Protein AF-A0AAV1I000-F1 (afdb_monomer)

Organism: NCBI:txid1274662

InterPro domains:
  IPR003439 ABC transporter-like, ATP-binding domain [PF00005] (468-615)
  IPR003439 ABC transporter-like, ATP-binding domain [PS50893] (450-686)
  IPR003593 AAA+ ATPase domain [SM00382] (477-663)
  IPR011527 ABC transporter type 1, transmembrane domain [PF00664] (135-403)
  IPR011527 ABC transporter type 1, transmembrane domain [PS50929] (136-417)
  IPR017871 ABC transporter-like, conserved site [PS00211] (587-601)
  IPR027417 P-loop containing nucleoside triphosphate hydrolase [G3DSA:3.40.50.300] (448-700)
  IPR027417 P-loop containing nucleoside triphosphate hydrolase [SSF52540] (442-687)
  IPR036640 ABC transporter type 1, transmembrane domain superfamily [G3DSA:1.20.1560.10] (101-224)
  IPR036640 ABC transporter type 1, transmembrane domain superfamily [G3DSA:1.20.1560.10] (259-723)
  IPR036640 ABC transporter type 1, transmembrane domain superfamily [SSF90123] (122-432)
  IPR039421 Type 1 protein exporter [PTHR43394] (98-690)

Mean predicted aligned error: 17.17 Å

Radius of gyration: 42.32 Å; Cα contacts (8 Å, |Δi|>4): 783; chains: 1; bounding box: 104×104×115 Å

Nearest PDB structures (foldseek):
  7v5c-assembly1_B  TM=8.359E-01  e=2.531E-38  Mus musculus
  4q4j-assembly1_A  TM=8.954E-01  e=1.500E-36  Thermotoga maritima MSB8
  4q4a-assembly1_A  TM=8.999E-01  e=3.392E-35  Thermotoga maritima MSB8
  4a82-assembly1_A  TM=8.184E-01  e=4.942E-36  Homo sapiens
  6qv0-assembly1_A  TM=8.381E-01  e=8.409E-34  Thermotoga maritima MSB8

Foldseek 3Di:
DDDDDDDDDDDDDYDDYDDDDDDDDDDDDDPPPPPVPPPPPPPPPDPDDDDDDDDDDDDYDDDDDDDDDDDDDDDDDDDDDDPPDPPPPVVVVVVVVLLDDDDPPPPDDPDPQDDPVVLVVVLCVQLVQPVVLVVLLVVLLVLLLVLVLCQLLLVLQLVVLVVDPPRVVVNVVSVVSNVVSVVSNVVSVVSSLVSLVVRLVSSLVSLLVLLVVLVVQAFVLCVVPDDPVVSVCLSPVLSNLLSCCVSPLVSLLVSLVCNLVVLLVVLCVLDVVLSVLLVVLVVVLVVLLVVLVVSLVVLVVSLVSLVVVLVVLVVVCVVCVVVCVVVVPVVVSVVVNVVSVVSNVSSVVSNVVSVVVSCVVNVVSLVVSLVVLCVVVVVCVVVVNHPPSSSSSSSVSSVSSVVSVVSSSVSVVSNVSSSVSSVVSVVSSPDDGDLLQDAADDDPDFQFKKWWAQFWADRPVCPPAILAGGATDIQDFLFEEEEEEDPSLNVVVVVCVQLVSDPTPDTFMDGVRHGPSRHRNLNSNLQEQEQAQQAFADQFFLLCLLCPPPPPDDPVLLCVLLVLLVLQVVLCVDPVRRRDGDGSPPDDLLNRRSSSSSSRPSSLHQEYEAENSAPRDDPVSRVSRVSSVVSVSPVHSHRYYYHDPDPVSLQPGPKYFYGGSNYTDDIDHPVVVCVVVDPSVVSVVVVVVVVVVVPPDPPVVVVVVVVVVVVVVVVVVVVVVVVVVVVVVPPDDDDDDDDDDDDDDDDDDDDDDDDDDDDDDDDDDDDDDDDDDDDDDDDDDDDDDDDDD

pLDDT: mean 73.74, std 24.29, range [22.8, 97.56]

Sequence (789 aa):
MSGRLGPRSHATACPVLAQARPAAFLQTTSPAQLLLRRRLTVAHGLHTLRRRGRTGCLSGLRASSGAAAASIASQHPQTPAEHSGGPLKAPLQAWHQYWSLGRPQKQEQDKKPRKLSKIVSKLWKIMNVNGYLLGAALFCMAVAALTELAIPHFTTRTIFSVANLGSEAKFYANVKILAVLSVSYGLFAGLRGFLISLLNTQLIQNLRSELFRTLIRQPVEFFDTAEVGVLTSRIGADCQAVVRCMSTNLNVALRNGMQCIGGAIYLYILSRELALTCFSVTVLLWAVALRYGAFTRKAQRAYQDGLAETNEVAQESLRLSKVVRAFGTEEKESSRYVKRLGMLRRISVRQATAYLLYLVTNASLFNLTKVLSLLVGGGMALRGAITPEQLTTFVLYVEFVTAASLSVCDQWGGIMESIGASERVMEYLDREYAPQLCSGRILQNFQGKMEVKDVFYAYATRKGTPALRGVSLIMEPGKLLALVGLSGSGKSTLVALLERLYDPDEGQVLADGVDVRELDAQWFRSQLGVVSQEPALFSDSVAANICYGLPGTTREDVVEAAKLSNAHGFIMALPQGYDTRVTDKLLSGGQRQRIALARALIRKPKVLILDEATSALDAESEAAVQEALDRAMRNSGRSVLVIAHRLSTVRTADSIIVMEQGRVVEEGTHEDLVMEGGIYASLVARQTSTESKAQRDPRIVSKGADSVAEARRALEKQAREEQEAAKECGQHNSQPGAIPVGEEASNAVPMSKRSLDASSDSVDDSQLLEEYCPDTPEPARGKNKHSQS

Secondary structure (DSSP, 8-state):
------------------------------S-SSSSSSSSSSSSS------------------------------PPPP-------TTHHHHHHHHHHH-PPPPP-----PPPPPHHHHHHHHHHHHT--HHHHHHHHHHHHHHHHHHHHHHHHHHHHHHHHHSTT-HHHHHHHHHHHHHHHHHHHHHHHHHHHHHHHHHHHHHHHHHHHHHHHHTTS-HHHHHHS-HHHHHHIIIIIHHHHHHIIIIIHHHHHHHHHHHHHHHHHHHHH-HHHHHHHHHHHHHHHHHHHHHHHHHHHHHHHHHHHHHHHHHHHHHHHHTHHHHHHTT-HHHHHHHHHHHHHHHHHHHHHHHHHHHHHHHHHHHHHHHHHHHHHHHHHHHHHTTSS-HHHHHHHHHHHHHHHHHHHHHHHHHHHHHHHHHHHHHHHHHHTSPPPGGG---B--SS----EEEEEEEE--GGGTTS-SEEEEEEEE-TT-EEEEE--TTSSHHHHHHHHTTSS--SEEEEEETTEEGGGB-HHHHHHHEEEE-SS----SEEHHHHHSTT-TT--HHHHHHHHHHTT-HHHHHTSTTGGG-EE-TTTS-HHHHHHHHHHHHHTT--SEEEEE-TTTT--HHHHHHHHHHHHHHHHTS--EEEEE--SHHHHHT-SEEEEEETTEEEEEE-HHHHHHTTSHHHHHHHHHHHHHHHHTS-HHHHHHHHHHHHHHHHHHHHHHHHHHHHHHHTTS---------------------------------------------PPPP---------

Structure (mmCIF, N/CA/C/O backbone):
data_AF-A0AAV1I000-F1
#
_entry.id   AF-A0AAV1I000-F1
#
loop_
_atom_site.group_PDB
_atom_site.id
_atom_site.type_symbol
_atom_site.label_atom_id
_atom_site.label_alt_id
_atom_site.label_comp_id
_atom_site.label_asym_id
_atom_site.label_entity_id
_atom_site.label_seq_id
_atom_site.pdbx_PDB_ins_code
_atom_site.Cartn_x
_atom_site.Cartn_y
_atom_site.Cartn_z
_atom_site.occupancy
_atom_site.B_iso_or_equiv
_atom_site.auth_seq_id
_atom_site.auth_comp_id
_atom_site.auth_asym_id
_atom_site.auth_atom_id
_atom_site.pdbx_PDB_model_num
ATOM 1 N N . MET A 1 1 ? -13.962 56.620 -52.629 1.00 32.00 1 MET A N 1
ATOM 2 C CA . MET A 1 1 ? -13.156 57.834 -52.873 1.00 32.00 1 MET A CA 1
ATOM 3 C C . MET A 1 1 ? -11.930 57.778 -51.977 1.00 32.00 1 MET A C 1
ATOM 5 O O . MET A 1 1 ? -12.117 57.564 -50.792 1.00 32.00 1 MET A O 1
ATOM 9 N N . SER A 1 2 ? -10.741 57.888 -52.593 1.00 28.36 2 SER A N 1
ATOM 10 C CA . SER A 1 2 ? -9.419 58.282 -52.039 1.00 28.36 2 SER A CA 1
ATOM 11 C C . SER A 1 2 ? -8.970 57.694 -50.684 1.00 28.36 2 SER A C 1
ATOM 13 O O . SER A 1 2 ? -9.587 57.971 -49.672 1.00 28.36 2 SER A O 1
ATOM 15 N N . GLY A 1 3 ? -7.860 56.971 -50.522 1.00 27.31 3 GLY A N 1
ATOM 16 C CA . GLY A 1 3 ? -6.698 56.731 -51.377 1.00 27.31 3 GLY A CA 1
ATOM 17 C C . GLY A 1 3 ? -5.395 56.929 -50.584 1.00 27.31 3 GLY A C 1
ATOM 18 O O . GLY A 1 3 ? -5.293 57.935 -49.901 1.00 27.31 3 GLY A O 1
ATOM 19 N N . ARG A 1 4 ? -4.410 56.029 -50.808 1.00 30.45 4 ARG A N 1
ATOM 20 C CA . ARG A 1 4 ? -2.932 56.246 -50.771 1.00 30.45 4 ARG A CA 1
ATOM 21 C C . ARG A 1 4 ? -2.300 56.627 -49.406 1.00 30.45 4 ARG A C 1
ATOM 23 O O . ARG A 1 4 ? -2.922 57.307 -48.621 1.00 30.45 4 ARG A O 1
ATOM 30 N N . LEU A 1 5 ? -1.061 56.307 -49.012 1.00 27.83 5 LEU A N 1
ATOM 31 C CA . LEU A 1 5 ? 0.161 55.649 -49.522 1.00 27.83 5 LEU A CA 1
ATOM 32 C C . LEU A 1 5 ? 1.092 55.463 -48.277 1.00 27.83 5 LEU A C 1
ATOM 34 O O . LEU A 1 5 ? 0.992 56.251 -47.342 1.00 27.83 5 LEU A O 1
ATOM 38 N N . GLY A 1 6 ? 1.995 54.464 -48.253 1.00 26.00 6 GLY A N 1
ATOM 39 C CA . GLY A 1 6 ? 3.102 54.337 -47.255 1.00 26.00 6 GLY A CA 1
ATOM 40 C C . GLY A 1 6 ? 4.221 55.395 -47.444 1.00 26.00 6 GLY A C 1
ATOM 41 O O . GLY A 1 6 ? 4.018 56.240 -48.317 1.00 26.00 6 GLY A O 1
ATOM 42 N N . PRO A 1 7 ? 5.412 55.375 -46.763 1.00 42.38 7 PRO A N 1
ATOM 43 C CA . PRO A 1 7 ? 6.242 54.195 -46.429 1.00 42.38 7 PRO A CA 1
ATOM 44 C C . PRO A 1 7 ? 7.167 54.276 -45.150 1.00 42.38 7 PRO A C 1
ATOM 46 O O . PRO A 1 7 ? 7.054 55.152 -44.305 1.00 42.38 7 PRO A O 1
ATOM 49 N N . ARG A 1 8 ? 8.075 53.283 -45.065 1.00 26.72 8 ARG A N 1
ATOM 50 C CA . ARG A 1 8 ? 9.182 52.860 -44.152 1.00 26.72 8 ARG A CA 1
ATOM 51 C C . ARG A 1 8 ? 10.085 53.845 -43.343 1.00 26.72 8 ARG A C 1
ATOM 53 O O . ARG A 1 8 ? 10.568 54.834 -43.877 1.00 26.72 8 ARG A O 1
ATOM 60 N N . SER A 1 9 ? 10.584 53.276 -42.216 1.00 25.66 9 SER A N 1
ATOM 61 C CA . SER A 1 9 ? 11.927 53.379 -41.545 1.00 25.66 9 SER A CA 1
ATOM 62 C C . SER A 1 9 ? 12.219 54.628 -40.679 1.00 25.66 9 SER A C 1
ATOM 64 O O . SER A 1 9 ? 11.741 55.690 -41.029 1.00 25.66 9 SER A O 1
ATOM 66 N N . HIS A 1 10 ? 12.946 54.646 -39.544 1.00 24.84 10 HIS A N 1
ATOM 67 C CA . HIS A 1 10 ? 13.998 53.816 -38.918 1.00 24.84 10 HIS A CA 1
ATOM 68 C C . HIS A 1 10 ? 14.111 54.150 -37.395 1.00 24.84 10 HIS A C 1
ATOM 70 O O . HIS A 1 10 ? 13.839 55.285 -37.036 1.00 24.84 10 HIS A O 1
ATOM 76 N N . ALA A 1 11 ? 14.598 53.188 -36.581 1.00 24.27 11 ALA A N 1
ATOM 77 C CA . ALA A 1 11 ? 15.450 53.288 -35.358 1.00 24.27 11 ALA A CA 1
ATOM 78 C C . ALA A 1 11 ? 15.051 54.260 -34.208 1.00 24.27 11 ALA A C 1
ATOM 80 O O . ALA A 1 11 ? 14.799 55.431 -34.426 1.00 24.27 11 ALA A O 1
ATOM 81 N N . THR A 1 12 ? 14.917 53.852 -32.938 1.00 25.38 12 THR A N 1
ATOM 82 C CA . THR A 1 12 ? 15.928 53.573 -31.875 1.00 25.38 12 THR A CA 1
ATOM 83 C C . THR A 1 12 ? 15.126 53.570 -30.547 1.00 25.38 12 THR A C 1
ATOM 85 O O . THR A 1 12 ? 14.099 54.231 -30.499 1.00 25.38 12 THR A O 1
ATOM 88 N N . ALA A 1 13 ? 15.463 52.975 -29.402 1.00 24.02 13 ALA A N 1
ATOM 89 C CA . ALA A 1 13 ? 16.444 51.999 -28.947 1.00 24.02 13 ALA A CA 1
ATOM 90 C C . ALA A 1 13 ? 16.134 51.717 -27.448 1.00 24.02 13 ALA A C 1
ATOM 92 O O . ALA A 1 13 ? 15.948 52.673 -26.707 1.00 24.02 13 ALA A O 1
ATOM 93 N N . CYS A 1 14 ? 16.193 50.435 -27.041 1.00 24.62 14 CYS A N 1
ATOM 94 C CA . CYS A 1 14 ? 16.885 49.909 -25.838 1.00 24.62 14 CYS A CA 1
ATOM 95 C C . CYS A 1 14 ? 16.465 50.318 -24.392 1.00 24.62 14 CYS A C 1
ATOM 97 O O . CYS A 1 14 ? 15.793 51.326 -24.214 1.00 24.62 14 CYS A O 1
ATOM 99 N N . PRO A 1 15 ? 16.982 49.641 -23.325 1.00 36.84 15 PRO A N 1
ATOM 100 C CA . PRO A 1 15 ? 17.699 48.340 -23.266 1.00 36.84 15 PRO A CA 1
ATOM 101 C C . PRO A 1 15 ? 17.393 47.443 -22.016 1.00 36.84 15 PRO A C 1
ATOM 103 O O . PRO A 1 15 ? 16.614 47.813 -21.149 1.00 36.84 15 PRO A O 1
ATOM 106 N N . VAL A 1 16 ? 18.159 46.331 -21.901 1.00 26.11 16 VAL A N 1
ATOM 107 C CA . VAL A 1 16 ? 18.626 45.618 -20.667 1.00 26.11 16 VAL A CA 1
ATOM 108 C C . VAL A 1 16 ? 17.775 44.426 -20.181 1.00 26.11 16 VAL A C 1
ATOM 110 O O . VAL A 1 16 ? 16.603 44.607 -19.896 1.00 26.11 16 VAL A O 1
ATOM 113 N N . LEU A 1 17 ? 18.260 43.197 -19.913 1.00 25.34 17 LEU A N 1
ATOM 114 C CA . LEU A 1 17 ? 19.455 42.342 -20.184 1.00 25.34 17 LEU A CA 1
ATOM 115 C C . LEU A 1 17 ? 19.108 40.983 -19.481 1.00 25.34 17 LEU A C 1
ATOM 117 O O . LEU A 1 17 ? 18.598 41.013 -18.369 1.00 25.34 17 LEU A O 1
ATOM 121 N N . ALA A 1 18 ? 19.120 39.811 -20.144 1.00 26.27 18 ALA A N 1
ATOM 122 C CA . ALA A 1 18 ? 20.239 38.844 -20.286 1.00 26.27 18 ALA A CA 1
ATOM 123 C C . ALA A 1 18 ? 20.601 38.067 -18.994 1.00 26.27 18 ALA A C 1
ATOM 125 O O . ALA A 1 18 ? 20.543 38.628 -17.915 1.00 26.27 18 ALA A O 1
ATOM 126 N N . GLN A 1 19 ? 21.063 36.811 -18.964 1.00 26.95 19 GLN A N 1
ATOM 127 C CA . GLN A 1 19 ? 21.440 35.758 -19.924 1.00 26.95 19 GLN A CA 1
ATOM 128 C C . GLN A 1 19 ? 21.832 34.524 -19.070 1.00 26.95 19 GLN A C 1
ATOM 130 O O . GLN A 1 19 ? 22.337 34.708 -17.967 1.00 26.95 19 GLN A O 1
ATOM 135 N N . ALA A 1 20 ? 21.766 33.299 -19.609 1.00 23.17 20 ALA A N 1
ATOM 136 C CA . ALA A 1 20 ? 22.790 32.279 -19.325 1.00 23.17 20 ALA A CA 1
ATOM 137 C C . ALA A 1 20 ? 22.862 31.232 -20.454 1.00 23.17 20 ALA A C 1
ATOM 139 O O . ALA A 1 20 ? 21.995 30.374 -20.604 1.00 23.17 20 ALA A O 1
ATOM 140 N N . ARG A 1 21 ? 23.915 31.354 -21.270 1.00 25.19 21 ARG A N 1
ATOM 141 C CA . ARG A 1 21 ? 24.386 30.403 -22.292 1.00 25.19 21 ARG A CA 1
ATOM 142 C C . ARG A 1 21 ? 25.201 29.257 -21.655 1.00 25.19 21 ARG A C 1
ATOM 144 O O . ARG A 1 21 ? 25.682 29.418 -20.535 1.00 25.19 21 ARG A O 1
ATOM 151 N N . PRO A 1 22 ? 25.435 28.147 -22.384 1.00 29.61 22 PRO A N 1
ATOM 152 C CA . PRO A 1 22 ? 26.357 27.091 -21.975 1.00 29.61 22 PRO A CA 1
ATOM 153 C C . PRO A 1 22 ? 27.805 27.542 -22.217 1.00 29.61 22 PRO A C 1
ATOM 155 O O . PRO A 1 22 ? 28.110 28.104 -23.269 1.00 29.61 22 PRO A O 1
ATOM 158 N N . ALA A 1 23 ? 28.703 27.295 -21.264 1.00 25.12 23 ALA A N 1
ATOM 159 C CA . ALA A 1 23 ? 30.125 27.595 -21.409 1.00 25.12 23 ALA A CA 1
ATOM 160 C C . ALA A 1 23 ? 30.964 26.319 -21.282 1.00 25.12 23 ALA A C 1
ATOM 162 O O . ALA A 1 23 ? 30.939 25.631 -20.263 1.00 25.12 23 ALA A O 1
ATOM 163 N N . ALA A 1 24 ? 31.733 26.043 -22.332 1.00 25.05 24 ALA A N 1
ATOM 164 C CA . ALA A 1 24 ? 32.987 25.316 -22.247 1.00 25.05 24 ALA A CA 1
ATOM 165 C C . ALA A 1 24 ? 34.071 26.278 -21.734 1.00 25.05 24 ALA A C 1
ATOM 167 O O . ALA A 1 24 ? 34.142 27.393 -22.237 1.00 25.05 24 ALA A O 1
ATOM 168 N N . PHE A 1 25 ? 34.928 25.848 -20.803 1.00 22.80 25 PHE A N 1
ATOM 169 C CA . PHE A 1 25 ? 36.325 26.294 -20.731 1.00 22.80 25 PHE A CA 1
ATOM 170 C C . PHE A 1 25 ? 37.164 25.305 -19.903 1.00 22.80 25 PHE A C 1
ATOM 172 O O . PHE A 1 25 ? 36.871 25.015 -18.744 1.00 22.80 25 PHE A O 1
ATOM 179 N N . LEU A 1 26 ? 38.217 24.784 -20.534 1.00 26.28 26 LEU A N 1
ATOM 180 C CA . LEU A 1 26 ? 39.398 24.205 -19.899 1.00 26.28 26 LEU A CA 1
ATOM 181 C C . LEU A 1 26 ? 40.233 25.351 -19.317 1.00 26.28 26 LEU A C 1
ATOM 183 O O . LEU A 1 26 ? 40.652 26.202 -20.090 1.00 26.28 26 LEU A O 1
ATOM 187 N N . GLN A 1 27 ? 40.527 25.335 -18.015 1.00 26.11 27 GLN A N 1
ATOM 188 C CA . GLN A 1 27 ? 41.884 25.486 -17.460 1.00 26.11 27 GLN A CA 1
ATOM 189 C C . GLN A 1 27 ? 41.853 25.536 -15.921 1.00 26.11 27 GLN A C 1
ATOM 191 O O . GLN A 1 27 ? 41.209 26.378 -15.310 1.00 26.11 27 GLN A O 1
ATOM 196 N N . THR A 1 28 ? 42.581 24.584 -15.328 1.00 30.20 28 THR A N 1
ATOM 197 C CA . THR A 1 28 ? 43.387 24.704 -14.100 1.00 30.20 28 THR A CA 1
ATOM 198 C C . THR A 1 28 ? 42.802 25.477 -12.911 1.00 30.20 28 THR A C 1
ATOM 200 O O . THR A 1 28 ? 42.895 26.696 -12.853 1.00 30.20 28 THR A O 1
ATOM 203 N N . THR A 1 29 ? 42.358 24.766 -11.871 1.00 27.02 29 THR A N 1
ATOM 204 C CA . THR A 1 29 ? 42.898 24.884 -10.496 1.00 27.02 29 THR A CA 1
ATOM 205 C C . THR A 1 29 ? 42.159 23.951 -9.527 1.00 27.02 29 THR A C 1
ATOM 207 O O . THR A 1 29 ? 40.966 23.689 -9.627 1.00 27.02 29 THR A O 1
ATOM 210 N N . SER A 1 30 ? 42.942 23.365 -8.629 1.00 26.84 30 SER A N 1
ATOM 211 C CA . SER A 1 30 ? 42.608 22.297 -7.685 1.00 26.84 30 SER A CA 1
ATOM 212 C C . SER A 1 30 ? 41.770 22.787 -6.488 1.00 26.84 30 SER A C 1
ATOM 214 O O . SER A 1 30 ? 42.149 23.784 -5.875 1.00 26.84 30 SER A O 1
ATOM 216 N N . PRO A 1 31 ? 40.725 22.060 -6.036 1.00 28.25 31 PRO A N 1
ATOM 217 C CA . PRO A 1 31 ? 40.045 22.332 -4.769 1.00 28.25 31 PRO A CA 1
ATOM 218 C C . PRO A 1 31 ? 40.665 21.553 -3.588 1.00 28.25 31 PRO A C 1
ATOM 220 O O . PRO A 1 31 ? 39.959 21.114 -2.682 1.00 28.25 31 PRO A O 1
ATOM 223 N N . ALA A 1 32 ? 41.992 21.372 -3.570 1.00 29.34 32 ALA A N 1
ATOM 224 C CA . ALA A 1 32 ? 42.717 20.715 -2.473 1.00 29.34 32 ALA A CA 1
ATOM 225 C C . ALA A 1 32 ? 43.232 21.676 -1.376 1.00 29.34 32 ALA A C 1
ATOM 227 O O . ALA A 1 32 ? 43.892 21.226 -0.444 1.00 29.34 32 ALA A O 1
ATOM 228 N N . GLN A 1 33 ? 42.937 22.983 -1.432 1.00 32.91 33 GLN A N 1
ATOM 229 C CA . GLN A 1 33 ? 43.538 23.973 -0.514 1.00 32.91 33 GLN A CA 1
ATOM 230 C C . GLN A 1 33 ? 42.586 24.671 0.476 1.00 32.91 33 GLN A C 1
ATOM 232 O O . GLN A 1 33 ? 43.056 25.433 1.317 1.00 32.91 33 GLN A O 1
ATOM 237 N N . LEU A 1 34 ? 41.280 24.372 0.488 1.00 31.81 34 LEU A N 1
ATOM 238 C CA . LEU A 1 34 ? 40.326 25.044 1.395 1.00 31.81 34 LEU A CA 1
ATOM 239 C C . LEU A 1 34 ? 39.834 24.210 2.591 1.00 31.81 34 LEU A C 1
ATOM 241 O O . LEU A 1 34 ? 39.207 24.755 3.495 1.00 31.81 34 LEU A O 1
ATOM 245 N N . LEU A 1 35 ? 40.194 22.925 2.676 1.00 30.31 35 LEU A N 1
ATOM 246 C CA . LEU A 1 35 ? 39.865 22.063 3.826 1.00 30.31 35 LEU A CA 1
ATOM 247 C C . LEU A 1 35 ? 41.024 21.853 4.816 1.00 30.31 35 LEU A C 1
ATOM 249 O O . LEU A 1 35 ? 40.820 21.255 5.870 1.00 30.31 35 LEU A O 1
ATOM 253 N N . LEU A 1 36 ? 42.213 22.406 4.543 1.00 30.33 36 LEU A N 1
ATOM 254 C CA . LEU A 1 36 ? 43.370 22.313 5.446 1.00 30.33 36 LEU A CA 1
ATOM 255 C C . LEU A 1 36 ? 43.523 23.501 6.419 1.00 30.33 36 LEU A C 1
ATOM 257 O O . LEU A 1 36 ? 44.395 23.465 7.282 1.00 30.33 36 LEU A O 1
ATOM 261 N N . ARG A 1 37 ? 42.676 24.539 6.337 1.00 30.94 37 ARG A N 1
ATOM 262 C CA . ARG A 1 37 ? 42.842 25.784 7.121 1.00 30.94 37 ARG A CA 1
ATOM 263 C C . ARG A 1 37 ? 41.903 25.959 8.324 1.00 30.94 37 ARG A C 1
ATOM 265 O O . ARG A 1 37 ? 41.887 27.026 8.922 1.00 30.94 37 ARG A O 1
ATOM 272 N N . ARG A 1 38 ? 41.157 24.919 8.727 1.00 29.86 38 ARG A N 1
ATOM 273 C CA . ARG A 1 38 ? 40.256 24.961 9.907 1.00 29.86 38 ARG A CA 1
ATOM 274 C C . ARG A 1 38 ? 40.525 23.904 10.990 1.00 29.86 38 ARG A C 1
ATOM 276 O O . ARG A 1 38 ? 39.719 23.752 11.898 1.00 29.86 38 ARG A O 1
ATOM 283 N N . ARG A 1 39 ? 41.659 23.190 10.930 1.00 30.91 39 ARG A N 1
ATOM 284 C CA . ARG A 1 39 ? 42.062 22.177 11.936 1.00 30.91 39 ARG A CA 1
ATOM 285 C C . ARG A 1 39 ? 43.405 22.441 12.638 1.00 30.91 39 ARG A C 1
ATOM 287 O O . ARG A 1 39 ? 43.903 21.557 13.322 1.00 30.91 39 ARG A O 1
ATOM 294 N N . LEU A 1 40 ? 43.970 23.645 12.525 1.00 29.50 40 LEU A N 1
ATOM 295 C CA . LEU A 1 40 ? 45.289 23.986 13.091 1.00 29.50 40 LEU A CA 1
ATOM 296 C C . LEU A 1 40 ? 45.287 25.171 14.078 1.00 29.50 40 LEU A C 1
ATOM 298 O O . LEU A 1 40 ? 46.330 25.758 14.331 1.00 29.50 40 LEU A O 1
ATOM 302 N N . THR A 1 41 ? 44.145 25.485 14.697 1.00 30.41 41 THR A N 1
ATOM 303 C CA . THR A 1 41 ? 44.019 26.600 15.665 1.00 30.41 41 THR A CA 1
ATOM 304 C C . THR A 1 41 ? 43.442 26.201 17.029 1.00 30.41 41 THR A C 1
ATOM 306 O O . THR A 1 41 ? 42.837 27.023 17.703 1.00 30.41 41 THR A O 1
ATOM 309 N N . VAL A 1 42 ? 43.636 24.948 17.471 1.00 30.00 42 VAL A N 1
ATOM 310 C CA . VAL A 1 42 ? 43.318 24.525 18.862 1.00 30.00 42 VAL A CA 1
ATOM 311 C C . VAL A 1 42 ? 44.446 23.693 19.512 1.00 30.00 42 VAL A C 1
ATOM 313 O O . VAL A 1 42 ? 44.343 23.282 20.658 1.00 30.00 42 VAL A O 1
ATOM 316 N N . ALA A 1 43 ? 45.583 23.486 18.836 1.00 28.72 43 ALA A N 1
ATOM 317 C CA . ALA A 1 43 ? 46.699 22.678 19.357 1.00 28.72 43 ALA A CA 1
ATOM 318 C C . ALA A 1 43 ? 47.912 23.503 19.844 1.00 28.72 43 ALA A C 1
ATOM 320 O O . ALA A 1 43 ? 49.038 23.008 19.845 1.00 28.72 43 ALA A O 1
ATOM 321 N N . HIS A 1 44 ? 47.706 24.758 20.251 1.00 29.39 44 HIS A N 1
ATOM 322 C CA . HIS A 1 44 ? 48.731 25.593 20.892 1.00 29.39 44 HIS A CA 1
ATOM 323 C C . HIS A 1 44 ? 48.090 26.421 2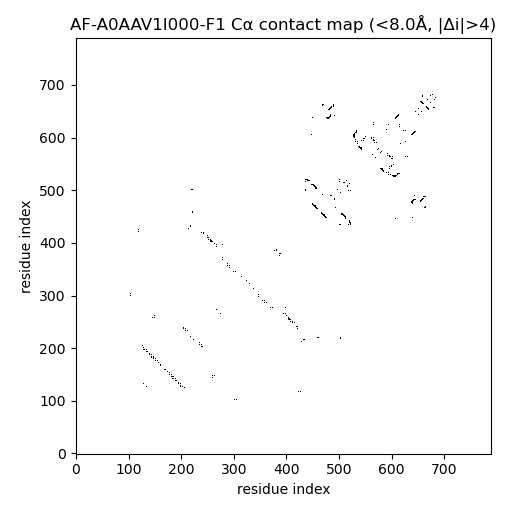2.004 1.00 29.39 44 HIS A C 1
ATOM 325 O O . HIS A 1 44 ? 47.563 27.503 21.770 1.00 29.39 44 HIS A O 1
ATOM 331 N N . GLY A 1 45 ? 48.094 25.874 23.216 1.00 29.89 45 GLY A N 1
ATOM 332 C CA . GLY A 1 45 ? 47.571 26.564 24.390 1.00 29.89 45 GLY A CA 1
ATOM 333 C C . GLY A 1 45 ? 47.094 25.599 25.459 1.00 29.89 45 GLY A C 1
ATOM 334 O O . GLY A 1 45 ? 45.912 25.589 25.747 1.00 29.89 45 GLY A O 1
ATOM 335 N N . LEU A 1 46 ? 47.991 24.754 25.979 1.00 28.75 46 LEU A N 1
ATOM 336 C CA . LEU A 1 46 ? 47.909 24.138 27.317 1.00 28.75 46 LEU A CA 1
ATOM 337 C C . LEU A 1 46 ? 49.161 23.276 27.548 1.00 28.75 46 LEU A C 1
ATOM 339 O O . LEU A 1 46 ? 49.119 22.063 27.712 1.00 28.75 46 LEU A O 1
ATOM 343 N N . HIS A 1 47 ? 50.315 23.938 27.527 1.00 26.95 47 HIS A N 1
ATOM 344 C CA . HIS A 1 47 ? 51.556 23.412 28.083 1.00 26.95 47 HIS A CA 1
ATOM 345 C C . HIS A 1 47 ? 52.156 24.524 28.942 1.00 26.95 47 HIS A C 1
ATOM 347 O O . HIS A 1 47 ? 52.914 25.346 28.446 1.00 26.95 47 HIS A O 1
ATOM 353 N N . THR A 1 48 ? 51.729 24.614 30.205 1.00 28.66 48 THR A N 1
ATOM 354 C CA . THR A 1 48 ? 52.490 25.146 31.356 1.00 28.66 48 THR A CA 1
ATOM 355 C C . THR A 1 48 ? 51.590 25.240 32.594 1.00 28.66 48 THR A C 1
ATOM 357 O O . THR A 1 48 ? 50.484 25.758 32.530 1.00 28.66 48 THR A O 1
ATOM 360 N N . LEU A 1 49 ? 52.133 24.751 33.722 1.00 27.56 49 LEU A N 1
ATOM 361 C CA . LEU A 1 49 ? 51.595 24.730 35.096 1.00 27.56 49 LEU A CA 1
ATOM 362 C C . LEU A 1 49 ? 50.482 23.678 35.296 1.00 27.56 49 LEU A C 1
ATOM 364 O O . LEU A 1 49 ? 49.387 23.796 34.782 1.00 27.56 49 LEU A O 1
ATOM 368 N N . ARG A 1 50 ? 50.680 22.590 36.049 1.00 25.02 50 ARG A N 1
ATOM 369 C CA . ARG A 1 50 ? 51.213 22.558 37.415 1.00 25.02 50 ARG A CA 1
ATOM 370 C C . ARG A 1 50 ? 51.694 21.141 37.760 1.00 25.02 50 ARG A C 1
ATOM 372 O O . ARG A 1 50 ? 50.933 20.181 37.750 1.00 25.02 50 ARG A O 1
ATOM 379 N N . ARG A 1 51 ? 52.982 21.040 38.096 1.00 28.92 51 ARG A N 1
ATOM 380 C CA . ARG A 1 51 ? 53.622 19.918 38.801 1.00 28.92 51 ARG A CA 1
ATOM 381 C C . ARG A 1 51 ? 53.136 19.881 40.258 1.00 28.92 51 ARG A C 1
ATOM 383 O O . ARG A 1 51 ? 53.199 20.913 40.922 1.00 28.92 51 ARG A O 1
ATOM 390 N N . ARG A 1 52 ? 52.791 18.689 40.758 1.00 27.52 52 ARG A N 1
ATOM 391 C CA . ARG A 1 52 ? 53.118 18.100 42.087 1.00 27.52 52 ARG A CA 1
ATOM 392 C C . ARG A 1 52 ? 52.279 16.817 42.234 1.00 27.52 52 ARG A C 1
ATOM 394 O O . ARG A 1 52 ? 51.071 16.903 42.124 1.00 27.52 52 ARG A O 1
ATOM 401 N N . GLY A 1 53 ? 52.813 15.624 42.473 1.00 25.75 53 GLY A N 1
ATOM 402 C CA . GLY A 1 53 ? 54.190 15.171 42.620 1.00 25.75 53 GLY A CA 1
ATOM 403 C C . GLY A 1 53 ? 54.229 13.658 42.890 1.00 25.75 53 GLY A C 1
ATOM 404 O O . GLY A 1 53 ? 53.202 13.102 43.248 1.00 25.75 53 GLY A O 1
ATOM 405 N N . ARG A 1 54 ? 55.441 13.088 42.734 1.00 30.06 54 ARG A N 1
ATOM 406 C CA . ARG A 1 54 ? 56.065 11.962 43.477 1.00 30.06 54 ARG A CA 1
ATOM 407 C C . ARG A 1 54 ? 55.280 10.631 43.558 1.00 30.06 54 ARG A C 1
ATOM 409 O O . ARG A 1 54 ? 54.116 10.613 43.893 1.00 30.06 54 ARG A O 1
ATOM 416 N N . THR A 1 55 ? 55.853 9.451 43.326 1.00 28.42 55 THR A N 1
ATOM 417 C CA . THR A 1 55 ? 57.248 8.981 43.429 1.00 28.42 55 THR A CA 1
ATOM 418 C C . THR A 1 55 ? 57.314 7.588 42.800 1.00 28.42 55 THR A C 1
ATOM 420 O O . THR A 1 55 ? 56.375 6.813 42.951 1.00 28.42 55 THR A O 1
ATOM 423 N N . GLY A 1 56 ? 58.415 7.266 42.121 1.00 26.11 56 GLY A N 1
ATOM 424 C CA . GLY A 1 56 ? 58.714 5.902 41.688 1.00 26.11 56 GLY A CA 1
ATOM 425 C C . GLY A 1 56 ? 59.430 5.082 42.764 1.00 26.11 56 GLY A C 1
ATOM 426 O O . GLY A 1 56 ? 59.953 5.642 43.724 1.00 26.11 56 GLY A O 1
ATOM 427 N N . CYS A 1 57 ? 59.505 3.770 42.542 1.00 24.48 57 CYS A N 1
ATOM 428 C CA . CYS A 1 57 ? 60.647 2.932 42.905 1.00 24.48 57 CYS A CA 1
ATOM 429 C C . CYS A 1 57 ? 60.684 1.701 41.987 1.00 24.48 57 CYS A C 1
ATOM 431 O O . CYS A 1 57 ? 59.671 1.053 41.744 1.00 24.48 57 CYS A O 1
ATOM 433 N N . LEU A 1 58 ? 61.875 1.451 41.451 1.00 26.58 58 LEU A N 1
ATOM 434 C CA . LEU A 1 58 ? 62.303 0.337 40.606 1.00 26.58 58 LEU A CA 1
ATOM 435 C C . LEU A 1 58 ? 63.329 -0.487 41.406 1.00 26.58 58 LEU A C 1
ATOM 437 O O . LEU A 1 58 ? 63.903 0.035 42.361 1.00 26.58 58 LEU A O 1
ATOM 441 N N . SER A 1 59 ? 63.637 -1.692 40.906 1.00 26.91 59 SER A N 1
ATOM 442 C CA . SER A 1 59 ? 64.600 -2.713 41.393 1.00 26.91 59 SER A CA 1
ATOM 443 C C . SER A 1 59 ? 64.055 -3.611 42.510 1.00 26.91 59 SER A C 1
ATOM 445 O O . SER A 1 59 ? 63.371 -3.128 43.399 1.00 26.91 59 SER A O 1
ATOM 447 N N . GLY A 1 60 ? 64.249 -4.930 42.558 1.00 24.67 60 GLY A N 1
ATOM 448 C CA . GLY A 1 60 ? 65.076 -5.941 41.872 1.00 24.67 60 GLY A CA 1
ATOM 449 C C . GLY A 1 60 ? 65.114 -7.123 42.871 1.00 24.67 60 GLY A C 1
ATOM 450 O O . GLY A 1 60 ? 65.139 -6.871 44.067 1.00 24.67 60 GLY A O 1
ATOM 451 N N . LEU A 1 61 ? 64.946 -8.406 42.537 1.00 25.61 61 LEU A N 1
ATOM 452 C CA . LEU A 1 61 ? 65.986 -9.370 42.143 1.00 25.61 61 LEU A CA 1
ATOM 453 C C . LEU A 1 61 ? 65.526 -10.786 42.577 1.00 25.61 61 LEU A C 1
ATOM 455 O O . LEU A 1 61 ? 64.941 -10.942 43.641 1.00 25.61 61 LEU A O 1
ATOM 459 N N . ARG A 1 62 ? 65.956 -11.787 41.791 1.00 24.83 62 ARG A N 1
ATOM 460 C CA . ARG A 1 62 ? 66.280 -13.194 42.140 1.00 24.83 62 ARG A CA 1
ATOM 461 C C . ARG A 1 62 ? 65.173 -14.216 42.473 1.00 24.83 62 ARG A C 1
ATOM 463 O O . ARG A 1 62 ? 64.678 -14.307 43.583 1.00 24.83 62 ARG A O 1
ATOM 470 N N . ALA A 1 63 ? 64.982 -15.096 41.484 1.00 25.50 63 ALA A N 1
ATOM 471 C CA . ALA A 1 63 ? 65.321 -16.527 41.496 1.00 25.50 63 ALA A CA 1
ATOM 472 C C . ALA A 1 63 ? 64.797 -17.429 42.631 1.00 25.50 63 ALA A C 1
ATOM 474 O O . ALA A 1 63 ? 65.322 -17.423 43.740 1.00 25.50 63 ALA A O 1
ATOM 475 N N . SER A 1 64 ? 63.943 -18.381 42.250 1.00 25.50 64 SER A N 1
ATOM 476 C CA . SER A 1 64 ? 64.028 -19.760 42.734 1.00 25.50 64 SER A CA 1
ATOM 477 C C . SER A 1 64 ? 63.612 -20.737 41.630 1.00 25.50 64 SER A C 1
ATOM 479 O O . SER A 1 64 ? 62.722 -20.489 40.819 1.00 25.50 64 SER A O 1
ATOM 481 N N . SER A 1 65 ? 64.379 -21.813 41.560 1.00 24.88 65 SER A N 1
ATOM 482 C CA . SER A 1 65 ? 64.384 -22.883 40.574 1.00 24.88 65 SER A CA 1
ATOM 483 C C . SER A 1 65 ? 63.674 -24.128 41.099 1.00 24.88 65 SER A C 1
ATOM 485 O O . SER A 1 65 ? 63.815 -24.441 42.278 1.00 24.88 65 SER A O 1
ATOM 487 N N . GLY A 1 66 ? 63.099 -24.918 40.188 1.00 24.16 66 GLY A N 1
ATOM 488 C CA . GLY A 1 66 ? 63.112 -26.382 40.287 1.00 24.16 66 GLY A CA 1
ATOM 489 C C . GLY A 1 66 ? 61.751 -27.070 40.381 1.00 24.16 66 GLY A C 1
ATOM 490 O O . GLY A 1 66 ? 61.122 -27.042 41.428 1.00 24.16 66 GLY A O 1
ATOM 491 N N . ALA A 1 67 ? 61.363 -27.778 39.315 1.00 25.88 67 ALA A N 1
ATOM 492 C CA . ALA A 1 67 ? 61.043 -29.210 39.376 1.00 25.88 67 ALA A CA 1
ATOM 493 C C . ALA A 1 67 ? 60.847 -29.786 37.960 1.00 25.88 67 ALA A C 1
ATOM 495 O O . ALA A 1 67 ? 60.198 -29.194 37.104 1.00 25.88 67 ALA A O 1
ATOM 496 N N . ALA A 1 68 ? 61.500 -30.924 37.747 1.00 24.14 68 ALA A N 1
ATOM 497 C CA . ALA A 1 68 ? 61.740 -31.654 36.510 1.00 24.14 68 ALA A CA 1
ATOM 498 C C . ALA A 1 68 ? 60.528 -32.391 35.897 1.00 24.14 68 ALA A C 1
ATOM 500 O O . ALA A 1 68 ? 59.635 -32.802 36.626 1.00 24.14 68 ALA A O 1
ATOM 501 N N . ALA A 1 69 ? 60.669 -32.672 34.586 1.00 24.48 69 ALA A N 1
ATOM 502 C CA . ALA A 1 69 ? 60.349 -33.930 33.874 1.00 24.48 69 ALA A CA 1
ATOM 503 C C . ALA A 1 69 ? 58.868 -34.378 33.797 1.00 24.48 69 ALA A C 1
ATOM 505 O O . ALA A 1 69 ? 58.139 -34.323 34.768 1.00 24.48 69 ALA A O 1
ATOM 506 N N . ALA A 1 70 ? 58.320 -34.935 32.717 1.00 25.89 70 ALA A N 1
ATOM 507 C CA . ALA A 1 70 ? 58.765 -35.302 31.377 1.00 25.89 70 ALA A CA 1
ATOM 508 C C . ALA A 1 70 ? 57.496 -35.656 30.571 1.00 25.89 70 ALA A C 1
ATOM 510 O O . ALA A 1 70 ? 56.561 -36.208 31.142 1.00 25.89 70 ALA A O 1
ATOM 511 N N . SER A 1 71 ? 57.469 -35.382 29.262 1.00 25.27 71 SER A N 1
ATOM 512 C CA . SER A 1 71 ? 56.739 -36.174 28.252 1.00 25.27 71 SER A CA 1
ATOM 513 C C . SER A 1 71 ? 56.885 -35.503 26.885 1.00 25.27 71 SER A C 1
ATOM 515 O O . SER A 1 71 ? 56.320 -34.448 26.611 1.00 25.27 71 SER A O 1
ATOM 517 N N . ILE A 1 72 ? 57.699 -36.138 26.052 1.00 27.20 72 ILE A N 1
ATOM 518 C CA . ILE A 1 72 ? 58.113 -35.753 24.706 1.00 27.20 72 ILE A CA 1
ATOM 519 C C . ILE A 1 72 ? 57.027 -36.154 23.700 1.00 27.20 72 ILE A C 1
ATOM 521 O O . ILE A 1 72 ? 56.667 -37.325 23.640 1.00 27.20 72 ILE A O 1
ATOM 525 N N . ALA A 1 73 ? 56.591 -35.221 22.850 1.00 25.78 73 ALA A N 1
ATOM 526 C CA . ALA A 1 73 ? 56.067 -35.526 21.516 1.00 25.78 73 ALA A CA 1
ATOM 527 C C . ALA A 1 73 ? 56.261 -34.317 20.578 1.00 25.78 73 ALA A C 1
ATOM 529 O O . ALA A 1 73 ? 55.478 -33.375 20.566 1.00 25.78 73 ALA A O 1
ATOM 530 N N . SER A 1 74 ? 57.382 -34.359 19.852 1.00 25.72 74 SER A N 1
ATOM 531 C CA . SER A 1 74 ? 57.637 -33.821 18.504 1.00 25.72 74 SER A CA 1
ATOM 532 C C . SER A 1 74 ? 56.811 -32.629 17.985 1.00 25.72 74 SER A C 1
ATOM 534 O O . SER A 1 74 ? 55.654 -32.799 17.611 1.00 25.72 74 SER A O 1
ATOM 536 N N . GLN A 1 75 ? 57.479 -31.496 17.735 1.00 25.62 75 GLN A N 1
ATOM 537 C CA . GLN A 1 75 ? 57.752 -30.991 16.374 1.00 25.62 75 GLN A CA 1
ATOM 538 C C . GLN A 1 75 ? 58.613 -29.712 16.435 1.00 25.62 75 GLN A C 1
ATOM 540 O O . GLN A 1 75 ? 58.350 -28.792 17.203 1.00 25.62 75 GLN A O 1
ATOM 545 N N . HIS A 1 76 ? 59.681 -29.696 15.635 1.00 27.28 76 HIS A N 1
ATOM 546 C CA . HIS A 1 76 ? 60.615 -28.579 15.473 1.00 27.28 76 HIS A CA 1
ATOM 547 C C . HIS A 1 76 ? 59.925 -27.290 14.981 1.00 27.28 76 HIS A C 1
ATOM 549 O O . HIS A 1 76 ? 59.044 -27.370 14.124 1.00 27.28 76 HIS A O 1
ATOM 555 N N . PRO A 1 77 ? 60.392 -26.099 15.405 1.00 28.31 77 PRO A N 1
ATOM 556 C CA . PRO A 1 77 ? 60.032 -24.837 14.777 1.00 28.31 77 PRO A CA 1
ATOM 557 C C . PRO A 1 77 ? 60.922 -24.611 13.547 1.00 28.31 77 PRO A C 1
ATOM 559 O O . PRO A 1 77 ? 62.141 -24.491 13.673 1.00 28.31 77 PRO A O 1
ATOM 562 N N . GLN A 1 78 ? 60.326 -24.548 12.354 1.00 28.25 78 GLN A N 1
ATOM 563 C CA . GLN A 1 78 ? 60.990 -23.981 11.180 1.00 28.25 78 GLN A CA 1
ATOM 564 C C . GLN A 1 78 ? 60.564 -22.524 10.981 1.00 28.25 78 GLN A C 1
ATOM 566 O O . GLN A 1 78 ? 59.412 -22.139 11.167 1.00 28.25 78 GLN A O 1
ATOM 571 N N . THR A 1 79 ? 61.574 -21.734 10.643 1.00 29.30 79 THR A N 1
ATOM 572 C CA . THR A 1 79 ? 61.622 -20.309 10.319 1.00 29.30 79 THR A CA 1
ATOM 573 C C . THR A 1 79 ? 60.545 -19.843 9.328 1.00 29.30 79 THR A C 1
ATOM 575 O O . THR A 1 79 ? 60.086 -20.638 8.507 1.00 29.30 79 THR A O 1
ATOM 578 N N . PRO A 1 80 ? 60.159 -18.550 9.341 1.00 32.59 80 PRO A N 1
ATOM 579 C CA . PRO A 1 80 ? 59.175 -18.027 8.402 1.00 32.59 80 PRO A CA 1
ATOM 580 C C . PRO A 1 80 ? 59.761 -18.041 6.986 1.00 32.59 80 PRO A C 1
ATOM 582 O O . PRO A 1 80 ? 60.711 -17.322 6.681 1.00 32.59 80 PRO A O 1
ATOM 585 N N . ALA A 1 81 ? 59.197 -18.902 6.141 1.00 29.08 81 ALA A N 1
ATOM 586 C CA . ALA A 1 81 ? 59.536 -19.009 4.734 1.00 29.08 81 ALA A CA 1
ATOM 587 C C . ALA A 1 81 ? 59.088 -17.759 3.963 1.00 29.08 81 ALA A C 1
ATOM 589 O O . ALA A 1 81 ? 57.982 -17.244 4.138 1.00 29.08 81 ALA A O 1
ATOM 590 N N . GLU A 1 82 ? 59.984 -17.311 3.092 1.00 33.06 82 GLU A N 1
ATOM 591 C CA . GLU A 1 82 ? 59.832 -16.231 2.130 1.00 33.06 82 GLU A CA 1
ATOM 592 C C . GLU A 1 82 ? 58.511 -16.310 1.351 1.00 33.06 82 GLU A C 1
ATOM 594 O O . GLU A 1 82 ? 58.173 -17.312 0.714 1.00 33.06 82 GLU A O 1
ATOM 599 N N . HIS A 1 83 ? 57.778 -15.197 1.340 1.00 37.94 83 HIS A N 1
ATOM 600 C CA . HIS A 1 83 ? 56.658 -14.983 0.435 1.00 37.94 83 HIS A CA 1
ATOM 601 C C . HIS A 1 83 ? 57.151 -14.860 -1.014 1.00 37.94 83 HIS A C 1
ATOM 603 O O . HIS A 1 83 ? 57.374 -13.767 -1.530 1.00 37.94 83 HIS A O 1
ATOM 609 N N . SER A 1 84 ? 57.230 -15.988 -1.716 1.00 39.22 84 SER A N 1
ATOM 610 C CA . SER A 1 84 ? 57.304 -16.051 -3.179 1.00 39.22 84 SER A CA 1
ATOM 611 C C . SER A 1 84 ? 55.919 -15.802 -3.804 1.00 39.22 84 SER A C 1
ATOM 613 O O . SER A 1 84 ? 55.279 -16.659 -4.413 1.00 39.22 84 SER A O 1
ATOM 615 N N . GLY A 1 85 ? 55.418 -14.576 -3.648 1.00 38.72 85 GLY A N 1
ATOM 616 C CA . GLY A 1 85 ? 54.266 -14.060 -4.383 1.00 38.72 85 GLY A CA 1
ATOM 617 C C . GLY A 1 85 ? 54.716 -12.911 -5.273 1.00 38.72 85 GLY A C 1
ATOM 618 O O . GLY A 1 85 ? 54.933 -11.817 -4.771 1.00 38.72 85 GLY A O 1
ATOM 619 N N . GLY A 1 86 ? 54.866 -13.147 -6.582 1.00 40.28 86 GLY A N 1
ATOM 620 C CA . GLY A 1 86 ? 55.283 -12.107 -7.532 1.00 40.28 86 GLY A CA 1
ATOM 621 C C . GLY A 1 86 ? 54.448 -10.811 -7.431 1.00 40.28 86 GLY A C 1
ATOM 622 O O . GLY A 1 86 ? 53.286 -10.865 -7.009 1.00 40.28 86 GLY A O 1
ATOM 623 N N . PRO A 1 87 ? 54.994 -9.657 -7.866 1.00 51.72 87 PRO A N 1
ATOM 624 C CA . PRO A 1 87 ? 54.505 -8.298 -7.557 1.00 51.72 87 PRO A CA 1
ATOM 625 C C . PRO A 1 87 ? 53.073 -7.968 -8.029 1.00 51.72 87 PRO A C 1
ATOM 627 O O . PRO A 1 87 ? 52.542 -6.905 -7.724 1.00 51.72 87 PRO A O 1
ATOM 630 N N . LEU A 1 88 ? 52.414 -8.885 -8.741 1.00 49.16 88 LEU A N 1
ATOM 631 C CA . LEU A 1 88 ? 51.056 -8.746 -9.270 1.00 49.16 88 LEU A CA 1
ATOM 632 C C . LEU A 1 88 ? 49.973 -9.456 -8.433 1.00 49.16 88 LEU A C 1
ATOM 634 O O . LEU A 1 88 ? 48.796 -9.141 -8.588 1.00 49.16 88 LEU A O 1
ATOM 638 N N . LYS A 1 89 ? 50.310 -10.387 -7.524 1.00 51.62 89 LYS A N 1
ATOM 639 C CA . LYS A 1 89 ? 49.289 -11.165 -6.781 1.00 51.62 89 LYS A CA 1
ATOM 640 C C . LYS A 1 89 ? 48.603 -10.372 -5.659 1.00 51.62 89 LYS A C 1
ATOM 642 O O . LYS A 1 89 ? 47.387 -10.473 -5.505 1.00 51.62 89 LYS A O 1
ATOM 647 N N . ALA A 1 90 ? 49.350 -9.548 -4.922 1.00 52.66 90 ALA A N 1
ATOM 648 C CA . ALA A 1 90 ? 48.813 -8.688 -3.863 1.00 52.66 90 ALA A CA 1
ATOM 649 C C . ALA A 1 90 ? 47.797 -7.631 -4.367 1.00 52.66 90 ALA A C 1
ATOM 651 O O . ALA A 1 90 ? 46.710 -7.537 -3.789 1.00 52.66 90 ALA A O 1
ATOM 652 N N . PRO A 1 91 ? 48.055 -6.882 -5.463 1.00 62.66 91 PRO A N 1
ATOM 653 C CA . PRO A 1 91 ? 47.070 -5.939 -5.994 1.00 62.66 91 PRO A CA 1
ATOM 654 C C . PRO A 1 91 ? 45.831 -6.637 -6.570 1.00 62.66 91 PRO A C 1
ATOM 656 O O . PRO A 1 91 ? 44.728 -6.122 -6.411 1.00 62.66 91 PRO A O 1
ATOM 659 N N . LEU A 1 92 ? 45.966 -7.829 -7.165 1.00 57.00 92 LEU A N 1
ATOM 660 C CA . LEU A 1 92 ? 44.822 -8.606 -7.663 1.00 57.00 92 LEU A CA 1
ATOM 661 C C . LEU A 1 92 ? 43.898 -9.077 -6.530 1.00 57.00 92 LEU A C 1
ATOM 663 O O . LEU A 1 92 ? 42.676 -9.005 -6.664 1.00 57.00 92 LEU A O 1
ATOM 667 N N . GLN A 1 93 ? 44.455 -9.510 -5.397 1.00 63.72 93 GLN A N 1
ATOM 668 C CA . GLN A 1 93 ? 43.664 -9.884 -4.221 1.00 63.72 93 GLN A CA 1
ATOM 669 C C . GLN A 1 93 ? 42.967 -8.673 -3.589 1.00 63.72 93 GLN A C 1
ATOM 671 O O . GLN A 1 93 ? 41.770 -8.746 -3.307 1.00 63.72 93 GLN A O 1
ATOM 676 N N . ALA A 1 94 ? 43.664 -7.540 -3.449 1.00 61.81 94 ALA A N 1
ATOM 677 C CA . ALA A 1 94 ? 43.068 -6.290 -2.971 1.00 61.81 94 ALA A CA 1
ATOM 678 C C . ALA A 1 94 ? 41.945 -5.793 -3.902 1.00 61.81 94 ALA A C 1
ATOM 680 O O . ALA A 1 94 ? 40.904 -5.322 -3.439 1.00 61.81 94 ALA A O 1
ATOM 681 N N . TRP A 1 95 ? 42.113 -5.961 -5.216 1.00 67.50 95 TRP A N 1
ATOM 682 C CA . TRP A 1 95 ? 41.105 -5.629 -6.220 1.00 67.50 95 TRP A CA 1
ATOM 683 C C . TRP A 1 95 ? 39.877 -6.541 -6.106 1.00 67.50 95 TRP A C 1
ATOM 685 O O . TRP A 1 95 ? 38.749 -6.055 -6.023 1.00 67.50 95 TRP A O 1
ATOM 695 N N . HIS A 1 96 ? 40.070 -7.858 -5.991 1.00 69.38 96 HIS A N 1
ATOM 696 C CA . HIS A 1 96 ? 38.972 -8.798 -5.749 1.00 69.38 96 HIS A CA 1
ATOM 697 C C . HIS A 1 96 ? 38.223 -8.510 -4.442 1.00 69.38 96 HIS A C 1
ATOM 699 O O . HIS A 1 96 ? 36.991 -8.559 -4.413 1.00 69.38 96 HIS A O 1
ATOM 705 N N . GLN A 1 97 ? 38.940 -8.155 -3.376 1.00 69.62 97 GLN A N 1
ATOM 706 C CA . GLN A 1 97 ? 38.343 -7.814 -2.087 1.00 69.62 97 GLN A CA 1
ATOM 707 C C . GLN A 1 97 ? 37.568 -6.489 -2.147 1.00 69.62 97 GLN A C 1
ATOM 709 O O . GLN A 1 97 ? 36.478 -6.388 -1.580 1.00 69.62 97 GLN A O 1
ATOM 714 N N . TYR A 1 98 ? 38.058 -5.495 -2.894 1.00 72.88 98 TYR A N 1
ATOM 715 C CA . TYR A 1 98 ? 37.352 -4.232 -3.119 1.00 72.88 98 TYR A CA 1
ATOM 716 C C . TYR A 1 98 ? 36.017 -4.434 -3.851 1.00 72.88 98 TYR A C 1
ATOM 718 O O . TYR A 1 98 ? 35.009 -3.835 -3.472 1.00 72.88 98 TYR A O 1
ATOM 726 N N . TRP A 1 99 ? 35.986 -5.319 -4.852 1.00 75.62 99 TRP A N 1
ATOM 727 C CA . TRP A 1 99 ? 34.774 -5.640 -5.614 1.00 75.62 99 TRP A CA 1
ATOM 728 C C . TRP A 1 99 ? 33.851 -6.651 -4.927 1.00 75.62 99 TRP A C 1
ATOM 730 O O . TRP A 1 99 ? 32.711 -6.833 -5.362 1.00 75.62 99 TRP A O 1
ATOM 740 N N . SER A 1 100 ? 34.298 -7.279 -3.835 1.00 71.25 100 SER A N 1
ATOM 741 C CA . SER A 1 100 ? 33.437 -8.119 -3.010 1.00 71.25 100 SER A CA 1
ATOM 742 C C . SER A 1 100 ? 32.409 -7.246 -2.276 1.00 71.25 100 SER A C 1
ATOM 744 O O . SER A 1 100 ? 32.702 -6.470 -1.360 1.00 71.25 100 SER A O 1
ATOM 746 N N . LEU A 1 101 ? 31.169 -7.313 -2.749 1.00 70.75 101 LEU A N 1
ATOM 747 C CA . LEU A 1 101 ? 30.004 -6.843 -2.012 1.00 70.75 101 LEU A CA 1
ATOM 748 C C . LEU A 1 101 ? 29.696 -7.943 -0.991 1.00 70.75 101 LEU A C 1
ATOM 750 O O . LEU A 1 101 ? 29.602 -9.111 -1.378 1.00 70.75 101 LEU A O 1
ATOM 754 N N . GLY A 1 102 ? 29.626 -7.596 0.299 1.00 57.59 102 GLY A N 1
ATOM 755 C CA . GLY A 1 102 ? 29.264 -8.549 1.353 1.00 57.59 102 GLY A CA 1
ATOM 756 C C . GLY A 1 102 ? 28.007 -9.321 0.951 1.00 57.59 102 GLY A C 1
ATOM 757 O O . GLY A 1 102 ? 27.133 -8.761 0.287 1.00 57.59 102 GLY A O 1
ATOM 758 N N . ARG A 1 103 ? 27.954 -10.624 1.260 1.00 45.81 103 ARG A N 1
ATOM 759 C CA . ARG A 1 103 ? 26.809 -11.452 0.863 1.00 45.81 103 ARG A CA 1
ATOM 760 C C . ARG A 1 103 ? 25.539 -10.822 1.448 1.00 45.81 103 ARG A C 1
ATOM 762 O O . ARG A 1 103 ? 25.522 -10.603 2.659 1.00 45.81 103 ARG A O 1
ATOM 769 N N . PRO A 1 104 ? 24.512 -10.534 0.632 1.00 44.09 104 PRO A N 1
ATOM 770 C CA . PRO A 1 104 ? 23.231 -10.108 1.172 1.00 44.09 104 PRO A CA 1
ATOM 771 C C . PRO A 1 104 ? 22.737 -11.193 2.132 1.00 44.09 104 PRO A C 1
ATOM 773 O O . PRO A 1 104 ? 22.864 -12.388 1.830 1.00 44.09 104 PRO A O 1
ATOM 776 N N . GLN A 1 105 ? 22.224 -10.792 3.298 1.00 41.28 105 GLN A N 1
ATOM 777 C CA . GLN A 1 105 ? 21.453 -11.710 4.127 1.00 41.28 105 GLN A CA 1
ATOM 778 C C . GLN A 1 105 ? 20.296 -12.205 3.264 1.00 41.28 105 GLN A C 1
ATOM 780 O O . GLN A 1 105 ? 19.537 -11.426 2.694 1.00 41.28 105 GLN A O 1
ATOM 785 N N . LYS A 1 106 ? 20.247 -13.521 3.077 1.00 34.22 106 LYS A N 1
ATOM 786 C CA . LYS A 1 106 ? 19.276 -14.186 2.222 1.00 34.22 106 LYS A CA 1
ATOM 787 C C . LYS A 1 106 ? 17.914 -14.077 2.915 1.00 34.22 106 LYS A C 1
ATOM 789 O O . LYS A 1 106 ? 17.564 -14.956 3.690 1.00 34.22 106 LYS A O 1
ATOM 794 N N . GLN A 1 107 ? 17.178 -12.986 2.694 1.00 35.94 107 GLN A N 1
ATOM 795 C CA . GLN A 1 107 ? 15.757 -12.966 3.020 1.00 35.94 107 GLN A CA 1
ATOM 796 C C . GLN A 1 107 ? 15.051 -13.884 2.025 1.00 35.94 107 GLN A C 1
ATOM 798 O O . GLN A 1 107 ? 15.033 -13.675 0.812 1.00 35.94 107 GLN A O 1
ATOM 803 N N . GLU A 1 108 ? 14.587 -14.988 2.580 1.00 37.66 108 GLU A N 1
ATOM 804 C CA . GLU A 1 108 ? 14.020 -16.131 1.905 1.00 37.66 108 GLU A CA 1
ATOM 805 C C . GLU A 1 108 ? 12.572 -15.826 1.516 1.00 37.66 108 GLU A C 1
ATOM 807 O O . GLU A 1 108 ? 11.671 -15.919 2.338 1.00 37.66 108 GLU A O 1
ATOM 812 N N . GLN A 1 109 ? 12.344 -15.464 0.252 1.00 34.62 109 GLN A N 1
ATOM 813 C CA . GLN A 1 109 ? 11.084 -15.746 -0.441 1.00 34.62 109 GLN A CA 1
ATOM 814 C C . GLN A 1 109 ? 11.387 -16.127 -1.895 1.00 34.62 109 GLN A C 1
ATOM 816 O O . GLN A 1 109 ? 11.166 -15.358 -2.829 1.00 34.62 109 GLN A O 1
ATOM 821 N N . ASP A 1 110 ? 11.889 -17.351 -2.088 1.00 33.56 110 ASP A N 1
ATOM 822 C CA . ASP A 1 110 ? 11.898 -18.035 -3.387 1.00 33.56 110 ASP A CA 1
ATOM 823 C C . ASP A 1 110 ? 10.459 -18.465 -3.741 1.00 33.56 110 ASP A C 1
ATOM 825 O O . ASP A 1 110 ? 10.097 -19.642 -3.746 1.00 33.56 110 ASP A O 1
ATOM 829 N N . LYS A 1 111 ? 9.593 -17.494 -4.050 1.00 43.31 111 LYS A N 1
ATOM 830 C CA . LYS A 1 111 ? 8.402 -17.775 -4.860 1.00 43.31 111 LYS A CA 1
ATOM 831 C C . LYS A 1 111 ? 8.878 -17.903 -6.307 1.00 43.31 111 LYS A C 1
ATOM 833 O O . LYS A 1 111 ? 9.542 -17.008 -6.824 1.00 43.31 111 LYS A O 1
ATOM 838 N N . LYS A 1 112 ? 8.570 -19.029 -6.967 1.00 42.84 112 LYS A N 1
ATOM 839 C CA . LYS A 1 112 ? 8.893 -19.234 -8.393 1.00 42.84 112 LYS A CA 1
ATOM 840 C C . LYS A 1 112 ? 8.392 -18.022 -9.196 1.00 42.84 112 LYS A C 1
ATOM 842 O O . LYS A 1 112 ? 7.205 -17.706 -9.064 1.00 42.84 112 LYS A O 1
ATOM 847 N N . PRO A 1 113 ? 9.238 -17.379 -10.027 1.00 52.75 113 PRO A N 1
ATOM 848 C CA . PRO A 1 113 ? 8.826 -16.213 -10.797 1.00 52.75 113 PRO A CA 1
ATOM 849 C C . PRO A 1 113 ? 7.624 -16.593 -11.654 1.00 52.75 113 PRO A C 1
ATOM 851 O O . PRO A 1 113 ? 7.623 -17.621 -12.349 1.00 52.75 113 PRO A O 1
ATOM 854 N N . ARG A 1 114 ? 6.558 -15.801 -11.562 1.00 59.62 114 ARG A N 1
ATOM 855 C CA . ARG A 1 114 ? 5.342 -16.071 -12.325 1.00 59.62 114 ARG A CA 1
ATOM 856 C C . ARG A 1 114 ? 5.653 -15.839 -13.800 1.00 59.62 114 ARG A C 1
ATOM 858 O O . ARG A 1 114 ? 6.373 -14.916 -14.172 1.00 59.62 114 ARG A O 1
ATOM 865 N N . LYS A 1 115 ? 5.104 -16.686 -14.678 1.00 66.62 115 LYS A N 1
ATOM 866 C CA . LYS A 1 115 ? 5.276 -16.506 -16.127 1.00 66.62 115 LYS A CA 1
ATOM 867 C C . LYS A 1 115 ? 4.751 -15.121 -16.522 1.00 66.62 115 LYS A C 1
ATOM 869 O O . LYS A 1 115 ? 3.569 -14.838 -16.323 1.00 66.62 115 LYS A O 1
ATOM 874 N N . LEU A 1 116 ? 5.619 -14.307 -17.127 1.00 64.56 116 LEU A N 1
ATOM 875 C CA . LEU A 1 116 ? 5.348 -12.929 -17.552 1.00 64.56 116 LEU A CA 1
ATOM 876 C C . LEU A 1 116 ? 4.050 -12.801 -18.370 1.00 64.56 116 LEU A C 1
ATOM 878 O O . LEU A 1 116 ? 3.283 -11.859 -18.196 1.00 64.56 116 LEU A O 1
ATOM 882 N N . SER A 1 117 ? 3.762 -13.797 -19.212 1.00 65.94 117 SER A N 1
ATOM 883 C CA . SER A 1 117 ? 2.556 -13.839 -20.045 1.00 65.94 117 SER A CA 1
ATOM 884 C C . SER A 1 117 ? 1.257 -13.873 -19.237 1.00 65.94 117 SER A C 1
ATOM 886 O O . SER A 1 117 ? 0.287 -13.221 -19.618 1.00 65.94 117 SER A O 1
ATOM 888 N N . LYS A 1 118 ? 1.230 -14.574 -18.096 1.00 71.56 118 LYS A N 1
ATOM 889 C CA . LYS A 1 118 ? 0.044 -14.631 -17.229 1.00 71.56 118 LYS A CA 1
ATOM 890 C C . LYS A 1 118 ? -0.211 -13.285 -16.560 1.00 71.56 118 LYS A C 1
ATOM 892 O O . LYS A 1 118 ? -1.352 -12.831 -16.545 1.00 71.56 118 LYS A O 1
ATOM 897 N N . ILE A 1 119 ? 0.850 -12.632 -16.083 1.00 70.75 119 ILE A N 1
ATOM 898 C CA . ILE A 1 119 ? 0.784 -11.301 -15.467 1.00 70.75 119 ILE A CA 1
ATOM 899 C C . ILE A 1 119 ? 0.205 -10.291 -16.461 1.00 70.75 119 ILE A C 1
ATOM 901 O O . ILE A 1 119 ? -0.783 -9.629 -16.156 1.00 70.75 119 ILE A O 1
ATOM 905 N N . VAL A 1 120 ? 0.765 -10.240 -17.673 1.00 71.12 120 VAL A N 1
ATOM 906 C CA . VAL A 1 120 ? 0.310 -9.329 -18.731 1.00 71.12 120 VAL A CA 1
ATOM 907 C C . VAL A 1 120 ? -1.136 -9.622 -19.129 1.00 71.12 120 VAL A C 1
ATOM 909 O O . VAL A 1 120 ? -1.922 -8.691 -19.234 1.00 71.12 120 VAL A O 1
ATOM 912 N N . SER A 1 121 ? -1.527 -10.893 -19.280 1.00 73.44 121 SER A N 1
ATOM 913 C CA . SER A 1 121 ? -2.907 -11.250 -19.647 1.00 73.44 121 SER A CA 1
ATOM 914 C C . SER A 1 121 ? -3.938 -10.849 -18.586 1.00 73.44 121 SER A C 1
ATOM 916 O O . SER A 1 121 ? -5.017 -10.359 -18.920 1.00 73.44 121 SER A O 1
ATOM 918 N N . LYS A 1 122 ? -3.603 -11.016 -17.300 1.00 73.31 122 LYS A N 1
ATOM 919 C CA . LYS A 1 122 ? -4.503 -10.681 -16.197 1.00 73.31 122 LYS A CA 1
ATOM 920 C C . LYS A 1 122 ? -4.585 -9.170 -15.998 1.00 73.31 122 LYS A C 1
ATOM 922 O O . LYS A 1 122 ? -5.690 -8.652 -15.875 1.00 73.31 122 LYS A O 1
ATOM 927 N N . LEU A 1 123 ? -3.453 -8.464 -16.075 1.00 71.81 123 LEU A N 1
ATOM 928 C CA . LEU A 1 123 ? -3.436 -7.001 -16.122 1.00 71.81 123 LEU A CA 1
ATOM 929 C C . LEU A 1 123 ? -4.294 -6.493 -17.283 1.00 71.81 123 LEU A C 1
ATOM 931 O O . LEU A 1 123 ? -5.172 -5.670 -17.067 1.00 71.81 123 LEU A O 1
ATOM 935 N N . TRP A 1 124 ? -4.118 -7.030 -18.492 1.00 73.88 124 TRP A N 1
ATOM 936 C CA . TRP A 1 124 ? -4.894 -6.621 -19.667 1.00 73.88 124 TRP A CA 1
ATOM 937 C C . TRP A 1 124 ? -6.404 -6.762 -19.446 1.00 73.88 124 TRP A C 1
ATOM 939 O O . TRP A 1 124 ? -7.159 -5.848 -19.773 1.00 73.88 124 TRP A O 1
ATOM 949 N N . LYS A 1 125 ? -6.841 -7.881 -18.853 1.00 75.81 125 LYS A N 1
ATOM 950 C CA . LYS A 1 125 ? -8.257 -8.145 -18.566 1.00 75.81 125 LYS A CA 1
ATOM 951 C C . LYS A 1 125 ? -8.827 -7.215 -17.488 1.00 75.81 125 LYS A C 1
ATOM 953 O O . LYS A 1 125 ? -9.957 -6.767 -17.627 1.00 75.81 125 LYS A O 1
ATOM 958 N N . ILE A 1 126 ? -8.057 -6.920 -16.440 1.00 69.88 126 ILE A N 1
ATOM 959 C CA . ILE A 1 126 ? -8.475 -6.041 -15.333 1.00 69.88 126 ILE A CA 1
ATOM 960 C C . ILE A 1 126 ? -8.524 -4.574 -15.775 1.00 69.88 126 ILE A C 1
ATOM 962 O O . ILE A 1 126 ? -9.386 -3.814 -15.350 1.00 69.88 126 ILE A O 1
ATOM 966 N N . MET A 1 127 ? -7.600 -4.166 -16.642 1.00 67.88 127 MET A N 1
ATOM 967 C CA . MET A 1 127 ? -7.383 -2.757 -16.963 1.00 67.88 127 MET A CA 1
ATOM 968 C C . MET A 1 127 ? -8.345 -2.199 -18.022 1.00 67.88 127 MET A C 1
ATOM 970 O O . MET A 1 127 ? -8.304 -0.994 -18.260 1.00 67.88 127 MET A O 1
ATOM 974 N N . ASN A 1 128 ? -9.185 -3.047 -18.639 1.00 70.25 128 ASN A N 1
ATOM 975 C CA . ASN A 1 128 ? -10.139 -2.705 -19.706 1.00 70.25 128 ASN A CA 1
ATOM 976 C C . ASN A 1 128 ? -9.555 -1.703 -20.719 1.00 70.25 128 ASN A C 1
ATOM 978 O O . ASN A 1 128 ? -10.140 -0.663 -21.023 1.00 70.25 128 ASN A O 1
ATOM 982 N N . VAL A 1 129 ? -8.324 -1.977 -21.160 1.00 71.44 129 VAL A N 1
ATOM 983 C CA . VAL A 1 129 ? -7.548 -1.038 -21.970 1.00 71.44 129 VAL A CA 1
ATOM 984 C C . VAL A 1 129 ? -8.265 -0.823 -23.293 1.00 71.44 129 VAL A C 1
ATOM 986 O O . VAL A 1 129 ? -8.542 -1.786 -24.008 1.00 71.44 129 VAL A O 1
ATOM 989 N N . ASN A 1 130 ? -8.525 0.438 -23.641 1.00 80.94 130 ASN A N 1
ATOM 990 C CA . ASN A 1 130 ? -9.132 0.776 -24.918 1.00 80.94 130 ASN A CA 1
ATOM 991 C C . ASN A 1 130 ? -8.192 0.358 -26.065 1.00 80.94 130 ASN A C 1
ATOM 993 O O . ASN A 1 130 ? -7.196 1.026 -26.358 1.00 80.94 130 ASN A O 1
ATOM 997 N N . GLY A 1 131 ? -8.508 -0.775 -26.700 1.00 83.56 131 GLY A N 1
ATOM 998 C CA . GLY A 1 131 ? -7.686 -1.377 -27.748 1.00 83.56 131 GLY A CA 1
ATOM 999 C C . GLY A 1 131 ? -7.472 -0.451 -28.945 1.00 83.56 131 GLY A C 1
ATOM 1000 O O . GLY A 1 131 ? -6.394 -0.468 -29.537 1.00 83.56 131 GLY A O 1
ATOM 1001 N N . TYR A 1 132 ? -8.440 0.420 -29.246 1.00 87.94 132 TYR A N 1
ATOM 1002 C CA . TYR A 1 132 ? -8.317 1.419 -30.310 1.00 87.94 132 TYR A CA 1
ATOM 1003 C C . TYR A 1 132 ? -7.248 2.462 -29.992 1.00 87.94 132 TYR A C 1
ATOM 1005 O O . TYR A 1 132 ? -6.431 2.797 -30.848 1.00 87.94 132 TYR A O 1
ATOM 1013 N N . LEU A 1 133 ? -7.209 2.939 -28.747 1.00 88.75 133 LEU A N 1
ATOM 1014 C CA . LEU A 1 133 ? -6.244 3.944 -28.311 1.00 88.75 133 LEU A CA 1
ATOM 1015 C C . LEU A 1 133 ? -4.817 3.375 -28.299 1.00 88.75 133 LEU A C 1
ATOM 1017 O O . LEU A 1 133 ? -3.875 4.035 -28.740 1.00 88.75 133 LEU A O 1
ATOM 1021 N N . LEU A 1 134 ? -4.667 2.117 -27.869 1.00 88.38 134 LEU A N 1
ATOM 1022 C CA . LEU A 1 134 ? -3.397 1.395 -27.941 1.00 88.38 134 LEU A CA 1
ATOM 1023 C C . LEU A 1 134 ? -2.964 1.148 -29.394 1.00 88.38 134 LEU A C 1
ATOM 1025 O O . LEU A 1 134 ? -1.805 1.382 -29.731 1.00 88.38 134 LEU A O 1
ATOM 1029 N N . GLY A 1 135 ? -3.888 0.723 -30.260 1.00 90.50 135 GLY A N 1
ATOM 1030 C CA . GLY A 1 135 ? -3.632 0.529 -31.687 1.00 90.50 135 GLY A CA 1
ATOM 1031 C C . GLY A 1 135 ? -3.171 1.815 -32.374 1.00 90.50 135 GLY A C 1
ATOM 1032 O O . GLY A 1 135 ? -2.152 1.811 -33.063 1.00 90.50 135 GLY A O 1
ATOM 1033 N N . ALA A 1 136 ? -3.847 2.937 -32.111 1.00 93.38 136 ALA A N 1
ATOM 1034 C CA . ALA A 1 136 ? -3.457 4.252 -32.615 1.00 93.38 136 ALA A CA 1
ATOM 1035 C C . ALA A 1 136 ? -2.067 4.677 -32.109 1.00 93.38 136 ALA A C 1
ATOM 1037 O O . ALA A 1 136 ? -1.240 5.146 -32.889 1.00 93.38 136 ALA A O 1
ATOM 1038 N N . ALA A 1 137 ? -1.760 4.461 -30.825 1.00 92.44 137 ALA A N 1
ATOM 1039 C CA . ALA A 1 137 ? -0.444 4.769 -30.268 1.00 92.44 137 ALA A CA 1
ATOM 1040 C C . ALA A 1 137 ? 0.679 3.922 -30.898 1.00 92.44 137 ALA A C 1
ATOM 1042 O O . ALA A 1 137 ? 1.757 4.449 -31.188 1.00 92.44 137 ALA A O 1
ATOM 1043 N N . LEU A 1 138 ? 0.432 2.629 -31.138 1.00 91.88 138 LEU A N 1
ATOM 1044 C CA . LEU A 1 138 ? 1.370 1.728 -31.816 1.00 91.88 138 LEU A CA 1
ATOM 1045 C C . LEU A 1 138 ? 1.567 2.110 -33.287 1.00 91.88 138 LEU A C 1
ATOM 1047 O O . LEU A 1 138 ? 2.698 2.093 -33.771 1.00 91.88 138 LEU A O 1
ATOM 1051 N N . PHE A 1 139 ? 0.502 2.516 -33.980 1.00 94.12 139 PHE A N 1
ATOM 1052 C CA . PHE A 1 139 ? 0.587 3.028 -35.346 1.00 94.12 139 PHE A CA 1
ATOM 1053 C C . PHE A 1 139 ? 1.436 4.304 -35.415 1.00 94.12 139 PHE A C 1
ATOM 1055 O O . PHE A 1 139 ? 2.420 4.353 -36.154 1.00 94.12 139 PHE A O 1
ATOM 1062 N N . CYS A 1 140 ? 1.137 5.303 -34.578 1.00 95.00 140 CYS A N 1
ATOM 1063 C CA . CYS A 1 140 ? 1.931 6.530 -34.488 1.00 95.00 140 CYS A CA 1
ATOM 1064 C C . CYS A 1 140 ? 3.396 6.241 -34.126 1.00 95.00 140 CYS A C 1
ATOM 1066 O O . CYS A 1 140 ? 4.298 6.913 -34.618 1.00 95.00 140 CYS A O 1
ATOM 1068 N N . MET A 1 141 ? 3.657 5.220 -33.301 1.00 93.50 141 MET A N 1
ATOM 1069 C CA . MET A 1 141 ? 5.012 4.761 -32.985 1.00 93.50 141 MET A CA 1
ATOM 1070 C C . MET A 1 141 ? 5.735 4.169 -34.194 1.00 93.50 141 MET A C 1
ATOM 1072 O O . MET A 1 141 ? 6.899 4.507 -34.401 1.00 93.50 141 MET A O 1
ATOM 1076 N N . ALA A 1 142 ? 5.078 3.313 -34.977 1.00 93.31 142 ALA A N 1
ATOM 1077 C CA . ALA A 1 142 ? 5.652 2.744 -36.193 1.00 93.31 142 ALA A CA 1
ATOM 1078 C C . ALA A 1 142 ? 6.014 3.842 -37.200 1.00 93.31 142 ALA A C 1
ATOM 1080 O O . ALA A 1 142 ? 7.149 3.894 -37.672 1.00 93.31 142 ALA A O 1
ATOM 1081 N N . VAL A 1 143 ? 5.092 4.776 -37.455 1.00 94.44 143 VAL A N 1
ATOM 1082 C CA . VAL A 1 143 ? 5.327 5.902 -38.371 1.00 94.44 143 VAL A CA 1
ATOM 1083 C C . VAL A 1 143 ? 6.447 6.812 -37.859 1.00 94.44 143 VAL A C 1
ATOM 1085 O O . VAL A 1 143 ? 7.368 7.132 -38.609 1.00 94.44 143 VAL A O 1
ATOM 1088 N N . ALA A 1 144 ? 6.431 7.188 -36.577 1.00 94.12 144 ALA A N 1
ATOM 1089 C CA . ALA A 1 144 ? 7.487 8.013 -35.989 1.00 94.12 144 ALA A CA 1
ATOM 1090 C C . ALA A 1 144 ? 8.863 7.331 -36.074 1.00 94.12 144 ALA A C 1
ATOM 1092 O O . ALA A 1 144 ? 9.842 7.960 -36.455 1.00 94.12 144 ALA A O 1
ATOM 1093 N N . ALA A 1 145 ? 8.951 6.033 -35.781 1.00 92.62 145 ALA A N 1
ATOM 1094 C CA . ALA A 1 145 ? 10.221 5.319 -35.842 1.00 92.62 145 ALA A CA 1
ATOM 1095 C C . ALA A 1 145 ? 10.761 5.176 -37.272 1.00 92.62 145 ALA A C 1
ATOM 1097 O O . ALA A 1 145 ? 11.965 5.314 -37.473 1.00 92.62 145 ALA A O 1
ATOM 1098 N N . LEU A 1 146 ? 9.892 4.919 -38.256 1.00 91.44 146 LEU A N 1
ATOM 1099 C CA . LEU A 1 146 ? 10.280 4.817 -39.666 1.00 91.44 146 LEU A CA 1
ATOM 1100 C C . LEU A 1 146 ? 10.709 6.171 -40.244 1.00 91.44 146 LEU A C 1
ATOM 1102 O O . LEU A 1 146 ? 11.705 6.246 -40.960 1.00 91.44 146 LEU A O 1
ATOM 1106 N N . THR A 1 147 ? 9.978 7.241 -39.921 1.00 92.94 147 THR A N 1
ATOM 1107 C CA . THR A 1 147 ? 10.331 8.607 -40.344 1.00 92.94 147 THR A CA 1
ATOM 1108 C C . THR A 1 147 ? 11.658 9.047 -39.736 1.00 92.94 147 THR A C 1
ATOM 1110 O O . THR A 1 147 ? 12.508 9.545 -40.467 1.00 92.94 147 THR A O 1
ATOM 1113 N N . GLU A 1 148 ? 11.882 8.780 -38.446 1.00 92.88 148 GLU A N 1
ATOM 1114 C CA . GLU A 1 148 ? 13.150 9.066 -37.766 1.00 92.88 148 GLU A CA 1
ATOM 1115 C C . GLU A 1 148 ? 14.315 8.256 -38.356 1.00 92.88 148 GLU A C 1
ATOM 1117 O O . GLU A 1 148 ? 15.386 8.809 -38.600 1.00 92.88 148 GLU A O 1
ATOM 1122 N N . LEU A 1 149 ? 14.087 6.976 -38.678 1.00 92.06 149 LEU A N 1
ATOM 1123 C CA . LEU A 1 149 ? 15.081 6.121 -39.330 1.00 92.06 149 LEU A CA 1
ATOM 1124 C C . LEU A 1 149 ? 15.499 6.668 -40.705 1.00 92.06 149 LEU A C 1
ATOM 1126 O O . LEU A 1 149 ? 16.656 6.536 -41.076 1.00 92.06 149 LEU A O 1
ATOM 1130 N N . ALA A 1 150 ? 14.597 7.310 -41.453 1.00 91.75 150 ALA A N 1
ATOM 1131 C CA . ALA A 1 150 ? 14.899 7.853 -42.778 1.00 91.75 150 ALA A CA 1
ATOM 1132 C C . ALA A 1 150 ? 15.741 9.147 -42.752 1.00 91.75 150 ALA A C 1
ATOM 1134 O O . ALA A 1 150 ? 16.387 9.472 -43.753 1.00 91.75 150 ALA A O 1
ATOM 1135 N N . ILE A 1 151 ? 15.766 9.887 -41.634 1.00 92.69 151 ILE A N 1
ATOM 1136 C CA . ILE A 1 151 ? 16.415 11.208 -41.534 1.00 92.69 151 ILE A CA 1
ATOM 1137 C C . ILE A 1 151 ? 17.912 11.162 -41.906 1.00 92.69 151 ILE A C 1
ATOM 1139 O O . ILE A 1 151 ? 18.304 11.922 -42.795 1.00 92.69 151 ILE A O 1
ATOM 1143 N N . PRO A 1 152 ? 18.764 10.278 -41.337 1.00 91.69 152 PRO A N 1
ATOM 1144 C CA . PRO A 1 152 ? 20.201 10.267 -41.644 1.00 91.69 152 PRO A CA 1
ATOM 1145 C C . PRO A 1 152 ? 20.519 10.023 -43.129 1.00 91.69 152 PRO A C 1
ATOM 1147 O O . PRO A 1 152 ? 21.489 10.568 -43.666 1.00 91.69 152 PRO A O 1
ATOM 1150 N N . HIS A 1 153 ? 19.677 9.242 -43.816 1.00 90.38 153 HIS A N 1
ATOM 1151 C CA . HIS A 1 153 ? 19.809 8.981 -45.252 1.00 90.38 153 HIS A CA 1
ATOM 1152 C C . HIS A 1 153 ? 19.577 10.243 -46.087 1.00 90.38 153 HIS A C 1
ATOM 1154 O O . HIS A 1 153 ? 20.408 10.614 -46.918 1.00 90.38 153 HIS A O 1
ATOM 1160 N N . PHE A 1 154 ? 18.468 10.945 -45.839 1.00 90.44 154 PHE A N 1
ATOM 1161 C CA . PHE A 1 154 ? 18.142 12.168 -46.574 1.00 90.44 154 PHE A CA 1
ATOM 1162 C C . PHE A 1 154 ? 19.055 13.341 -46.207 1.00 90.44 154 PHE A C 1
ATOM 1164 O O . PHE A 1 154 ? 19.369 14.151 -47.081 1.00 90.44 154 PHE A O 1
ATOM 1171 N N . THR A 1 155 ? 19.562 13.402 -44.973 1.00 91.31 155 THR A N 1
ATOM 1172 C CA . THR A 1 155 ? 20.608 14.359 -44.582 1.00 91.31 155 THR A CA 1
ATOM 1173 C C . THR A 1 155 ? 21.857 14.177 -45.440 1.00 91.31 155 THR A C 1
ATOM 1175 O O . THR A 1 155 ? 22.358 15.145 -46.011 1.00 91.31 155 THR A O 1
ATOM 1178 N N . THR A 1 156 ? 22.319 12.937 -45.619 1.00 90.56 156 THR A N 1
ATOM 1179 C CA . THR A 1 156 ? 23.520 12.671 -46.423 1.00 90.56 156 THR A CA 1
ATOM 1180 C C . THR A 1 156 ? 23.306 12.996 -47.901 1.00 90.56 156 THR A C 1
ATOM 1182 O O . THR A 1 156 ? 24.118 13.704 -48.498 1.00 90.56 156 THR A O 1
ATOM 1185 N N . ARG A 1 157 ? 22.171 12.582 -48.479 1.00 87.50 157 ARG A N 1
ATOM 1186 C CA . ARG A 1 157 ? 21.798 12.940 -49.860 1.00 87.50 157 ARG A CA 1
ATOM 1187 C C . ARG A 1 157 ? 21.733 14.445 -50.090 1.00 87.50 157 ARG A C 1
ATOM 1189 O O . ARG A 1 157 ? 22.117 14.924 -51.154 1.00 87.50 157 ARG A O 1
ATOM 1196 N N . THR A 1 158 ? 21.260 15.195 -49.098 1.00 88.44 158 THR A N 1
ATOM 1197 C CA . THR A 1 158 ? 21.212 16.658 -49.161 1.00 88.44 158 THR A CA 1
ATOM 1198 C C . THR A 1 158 ? 22.623 17.245 -49.209 1.00 88.44 158 THR A C 1
ATOM 1200 O O . THR A 1 158 ? 22.911 18.024 -50.116 1.00 88.44 158 THR A O 1
ATOM 1203 N N . ILE A 1 159 ? 23.526 16.812 -48.318 1.00 88.56 159 ILE A N 1
ATOM 1204 C CA . ILE A 1 159 ? 24.923 17.283 -48.264 1.00 88.56 159 ILE A CA 1
ATOM 1205 C C . ILE A 1 159 ? 25.638 17.055 -49.604 1.00 88.56 159 ILE A C 1
ATOM 1207 O O . ILE A 1 159 ? 26.223 17.982 -50.162 1.00 88.56 159 ILE A O 1
ATOM 1211 N N . PHE A 1 160 ? 25.551 15.847 -50.165 1.00 86.38 160 PHE A N 1
ATOM 1212 C CA . PHE A 1 160 ? 26.266 15.511 -51.401 1.00 86.38 160 PHE A CA 1
ATOM 1213 C C . PHE A 1 160 ? 25.593 16.040 -52.675 1.00 86.38 160 PHE A C 1
ATOM 1215 O O . PHE A 1 160 ? 26.267 16.219 -53.688 1.00 86.38 160 PHE A O 1
ATOM 1222 N N . SER A 1 161 ? 24.300 16.381 -52.638 1.00 84.06 161 SER A N 1
ATOM 1223 C CA . SER A 1 161 ? 23.635 17.042 -53.773 1.00 84.06 161 SER A CA 1
ATOM 1224 C C . SER A 1 161 ? 24.146 18.463 -54.053 1.00 84.06 161 SER A C 1
ATOM 1226 O O . SER A 1 161 ? 23.978 18.938 -55.172 1.00 84.06 161 SER A O 1
ATOM 1228 N N . VAL A 1 162 ? 24.810 19.107 -53.081 1.00 80.44 162 VAL A N 1
ATOM 1229 C CA . VAL A 1 162 ? 25.482 20.412 -53.248 1.00 80.44 162 VAL A CA 1
ATOM 1230 C C . VAL A 1 162 ? 26.823 20.270 -53.973 1.00 80.44 162 VAL A C 1
ATOM 1232 O O . VAL A 1 162 ? 27.214 21.152 -54.730 1.00 80.44 162 VAL A O 1
ATOM 1235 N N . ALA A 1 163 ? 27.527 19.155 -53.761 1.00 74.38 163 ALA A N 1
ATOM 1236 C CA . ALA A 1 163 ? 28.852 18.917 -54.332 1.00 74.38 163 ALA A CA 1
ATOM 1237 C C . ALA A 1 163 ? 28.818 18.602 -55.841 1.00 74.38 163 ALA A C 1
ATOM 1239 O O . ALA A 1 163 ? 29.821 18.773 -56.531 1.00 74.38 163 ALA A O 1
ATOM 1240 N N . ASN A 1 164 ? 27.669 18.167 -56.367 1.00 75.06 164 ASN A N 1
ATOM 1241 C CA . ASN A 1 164 ? 27.478 17.903 -57.791 1.00 75.06 164 ASN A CA 1
ATOM 1242 C C . ASN A 1 164 ? 26.983 19.170 -58.514 1.00 75.06 164 ASN A C 1
ATOM 1244 O O . ASN A 1 164 ? 25.821 19.559 -58.381 1.00 75.06 164 ASN A O 1
ATOM 1248 N N . LEU A 1 165 ? 27.857 19.797 -59.309 1.00 52.97 165 LEU A N 1
ATOM 1249 C CA . LEU A 1 165 ? 27.529 20.949 -60.161 1.00 52.97 165 LEU A CA 1
ATOM 1250 C C . LEU A 1 165 ? 26.336 20.615 -61.089 1.00 52.97 165 LEU A C 1
ATOM 1252 O O . LEU A 1 165 ? 26.369 19.617 -61.806 1.00 52.97 165 LEU A O 1
ATOM 1256 N N . GLY A 1 166 ? 25.271 21.430 -61.061 1.00 63.78 166 GLY A N 1
ATOM 1257 C CA . GLY A 1 166 ? 24.063 21.263 -61.898 1.00 63.78 166 GLY A CA 1
ATOM 1258 C C . GLY A 1 166 ? 22.861 20.566 -61.233 1.00 63.78 166 GLY A C 1
ATOM 1259 O O . GLY A 1 166 ? 21.891 20.224 -61.906 1.00 63.78 166 GLY A O 1
ATOM 1260 N N . SER A 1 167 ? 22.899 20.349 -59.913 1.00 72.19 167 SER A N 1
ATOM 1261 C CA . SER A 1 167 ? 21.920 19.550 -59.154 1.00 72.19 167 SER A CA 1
ATOM 1262 C C . SER A 1 167 ? 21.032 20.366 -58.184 1.00 72.19 167 SER A C 1
ATOM 1264 O O . SER A 1 167 ? 20.465 19.802 -57.242 1.00 72.19 167 SER A O 1
ATOM 1266 N N . GLU A 1 168 ? 20.855 21.677 -58.392 1.00 80.31 168 GLU A N 1
ATOM 1267 C CA . GLU A 1 168 ? 20.077 22.544 -57.479 1.00 80.31 168 GLU A CA 1
ATOM 1268 C C . GLU A 1 168 ? 18.649 22.027 -57.238 1.00 80.31 168 GLU A C 1
ATOM 1270 O O . GLU A 1 168 ? 18.176 21.969 -56.102 1.00 80.31 168 GLU A O 1
ATOM 1275 N N . ALA A 1 169 ? 17.983 21.542 -58.290 1.00 83.31 169 ALA A N 1
ATOM 1276 C CA . ALA A 1 169 ? 16.640 20.974 -58.183 1.00 83.31 169 ALA A CA 1
ATOM 1277 C C . ALA A 1 169 ? 16.580 19.751 -57.245 1.00 83.31 169 ALA A C 1
ATOM 1279 O O . ALA A 1 169 ? 15.629 19.610 -56.473 1.00 83.31 169 ALA A O 1
ATOM 1280 N N . LYS A 1 170 ? 17.603 18.881 -57.262 1.00 84.44 170 LYS A N 1
ATOM 1281 C CA . LYS A 1 170 ? 17.670 17.704 -56.377 1.00 84.44 170 LYS A CA 1
ATOM 1282 C C . LYS A 1 170 ? 17.976 18.105 -54.933 1.00 84.44 170 LYS A C 1
ATOM 1284 O O . LYS A 1 170 ? 17.438 17.485 -54.021 1.00 84.44 170 LYS A O 1
ATOM 1289 N N . PHE A 1 171 ? 18.775 19.153 -54.722 1.00 87.88 171 PHE A N 1
ATOM 1290 C CA . PHE A 1 171 ? 19.027 19.702 -53.389 1.00 87.88 171 PHE A CA 1
ATOM 1291 C C . PHE A 1 171 ? 17.733 20.210 -52.746 1.00 87.88 171 PHE A C 1
ATOM 1293 O O . PHE A 1 171 ? 17.347 19.731 -51.679 1.00 87.88 171 PHE A O 1
ATOM 1300 N N . TYR A 1 172 ? 16.997 21.097 -53.426 1.00 88.94 172 TYR A N 1
ATOM 1301 C CA . TYR A 1 172 ? 15.724 21.606 -52.908 1.00 88.94 172 TYR A CA 1
ATOM 1302 C C . TYR A 1 172 ? 14.674 20.500 -52.728 1.00 88.94 172 TYR A C 1
ATOM 1304 O O . TYR A 1 172 ? 13.892 20.555 -51.779 1.00 88.94 172 TYR A O 1
ATOM 1312 N N . ALA A 1 173 ? 14.658 19.476 -53.590 1.00 89.31 173 ALA A N 1
ATOM 1313 C CA . ALA A 1 173 ? 13.790 18.311 -53.413 1.00 89.31 173 ALA A CA 1
ATOM 1314 C C . ALA A 1 173 ? 14.143 17.514 -52.143 1.00 89.31 173 ALA A C 1
ATOM 1316 O O . ALA A 1 173 ? 13.252 17.206 -51.351 1.00 89.31 173 ALA A O 1
ATOM 1317 N N . ASN A 1 174 ? 15.429 17.239 -51.903 1.00 89.75 174 ASN A N 1
ATOM 1318 C CA . ASN A 1 174 ? 15.887 16.521 -50.711 1.00 89.75 174 ASN A CA 1
ATOM 1319 C C . ASN A 1 174 ? 15.618 17.310 -49.420 1.00 89.75 174 ASN A C 1
ATOM 1321 O O . ASN A 1 174 ? 15.133 16.731 -48.450 1.00 89.75 174 ASN A O 1
ATOM 1325 N N . VAL A 1 175 ? 15.842 18.630 -49.421 1.00 91.81 175 VAL A N 1
ATOM 1326 C CA . VAL A 1 175 ? 15.523 19.507 -48.278 1.00 91.81 175 VAL A CA 1
ATOM 1327 C C . VAL A 1 175 ? 14.024 19.495 -47.975 1.00 91.81 175 VAL A C 1
ATOM 1329 O O . VAL A 1 175 ? 13.640 19.389 -46.812 1.00 91.81 175 VAL A O 1
ATOM 1332 N N . LYS A 1 176 ? 13.160 19.549 -49.001 1.00 93.00 176 LYS A N 1
ATOM 1333 C CA . LYS A 1 176 ? 11.702 19.437 -48.817 1.00 93.00 176 LYS A CA 1
ATOM 1334 C C . LYS A 1 176 ? 11.319 18.098 -48.188 1.00 93.00 176 LYS A C 1
ATOM 1336 O O . LYS A 1 176 ? 10.540 18.086 -47.241 1.00 93.00 176 LYS A O 1
ATOM 1341 N N . ILE A 1 177 ? 11.888 16.988 -48.667 1.00 93.56 177 ILE A N 1
ATOM 1342 C CA . ILE A 1 177 ? 11.642 15.658 -48.089 1.00 93.56 177 ILE A CA 1
ATOM 1343 C C . ILE A 1 177 ? 12.105 15.612 -46.628 1.00 93.56 177 ILE A C 1
ATOM 1345 O O . ILE A 1 177 ? 11.356 15.158 -45.768 1.00 93.56 177 ILE A O 1
ATOM 1349 N N . LEU A 1 178 ? 13.296 16.131 -46.324 1.00 92.81 178 LEU A N 1
ATOM 1350 C CA . LEU A 1 178 ? 13.838 16.169 -44.965 1.00 92.81 178 LEU A CA 1
ATOM 1351 C C . LEU A 1 178 ? 12.967 17.010 -44.016 1.00 92.81 178 LEU A C 1
ATOM 1353 O O . LEU A 1 178 ? 12.723 16.604 -42.878 1.00 92.81 178 LEU A O 1
ATOM 1357 N N . ALA A 1 179 ? 12.458 18.153 -44.487 1.00 94.00 179 ALA A N 1
ATOM 1358 C CA . ALA A 1 179 ? 11.538 18.999 -43.732 1.00 94.00 179 ALA A CA 1
ATOM 1359 C C . ALA A 1 179 ? 10.208 18.281 -43.451 1.00 94.00 179 ALA A C 1
ATOM 1361 O O . ALA A 1 179 ? 9.751 18.268 -42.309 1.00 94.00 179 ALA A O 1
ATOM 1362 N N . VAL A 1 180 ? 9.624 17.622 -44.459 1.00 95.19 180 VAL A N 1
ATOM 1363 C CA . VAL A 1 180 ? 8.400 16.819 -44.300 1.00 95.19 180 VAL A CA 1
ATOM 1364 C C . VAL A 1 180 ? 8.623 15.669 -43.316 1.00 95.19 180 VAL A C 1
ATOM 1366 O O . VAL A 1 180 ? 7.810 15.485 -42.412 1.00 95.19 180 VAL A O 1
ATOM 1369 N N . LEU A 1 181 ? 9.739 14.940 -43.424 1.00 94.50 181 LEU A N 1
ATOM 1370 C CA . LEU A 1 181 ? 10.089 13.863 -42.493 1.00 94.50 181 LEU A CA 1
ATOM 1371 C C . LEU A 1 181 ? 10.221 14.381 -41.058 1.00 94.50 181 LEU A C 1
ATOM 1373 O O . LEU A 1 181 ? 9.630 13.799 -40.152 1.00 94.50 181 LEU A O 1
ATOM 1377 N N . SER A 1 182 ? 10.906 15.507 -40.854 1.00 93.25 182 SER A N 1
ATOM 1378 C CA . SER A 1 182 ? 11.111 16.100 -39.525 1.00 93.25 182 SER A CA 1
ATOM 1379 C C . SER A 1 182 ? 9.801 16.566 -38.880 1.00 93.25 182 SER A C 1
ATOM 1381 O O . SER A 1 182 ? 9.555 16.286 -37.706 1.00 93.25 182 SER A O 1
ATOM 1383 N N . VAL A 1 183 ? 8.929 17.231 -39.647 1.00 95.62 183 VAL A N 1
ATOM 1384 C CA . VAL A 1 183 ? 7.602 17.659 -39.169 1.00 95.62 183 VAL A CA 1
ATOM 1385 C C . VAL A 1 183 ? 6.710 16.449 -38.892 1.00 95.62 183 VAL A C 1
ATOM 1387 O O . VAL A 1 183 ? 6.049 16.404 -37.855 1.00 95.62 183 VAL A O 1
ATOM 1390 N N . SER A 1 184 ? 6.723 15.443 -39.773 1.00 95.31 184 SER A N 1
ATOM 1391 C CA . SER A 1 184 ? 5.950 14.212 -39.583 1.00 95.31 184 SER A CA 1
ATOM 1392 C C . SER A 1 184 ? 6.390 13.460 -38.325 1.00 95.31 184 SER A C 1
ATOM 1394 O O . SER A 1 184 ? 5.543 13.088 -37.515 1.00 95.31 184 SER A O 1
ATOM 1396 N N . TYR A 1 185 ? 7.699 13.328 -38.094 1.00 94.88 185 TYR A N 1
ATOM 1397 C CA . TYR A 1 185 ? 8.243 12.736 -36.879 1.00 94.88 185 TYR A CA 1
ATOM 1398 C C . TYR A 1 185 ? 7.754 13.487 -35.639 1.00 94.88 185 TYR A C 1
ATOM 1400 O O . TYR A 1 185 ? 7.200 12.863 -34.739 1.00 94.88 185 TYR A O 1
ATOM 1408 N N . GLY A 1 186 ? 7.886 14.819 -35.611 1.00 94.88 186 GLY A N 1
ATOM 1409 C CA . GLY A 1 186 ? 7.428 15.639 -34.487 1.00 94.88 186 GLY A CA 1
ATOM 1410 C C . GLY A 1 186 ? 5.934 15.461 -34.193 1.00 94.88 186 GLY A C 1
ATOM 1411 O O . GLY A 1 186 ? 5.553 15.247 -33.041 1.00 94.88 186 GLY A O 1
ATOM 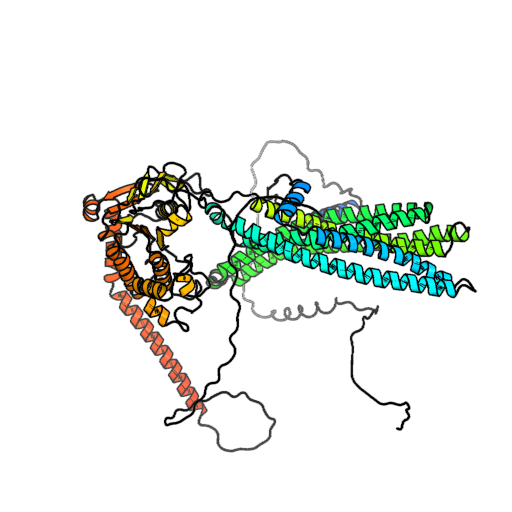1412 N N . LEU A 1 187 ? 5.097 15.467 -35.236 1.00 96.44 187 LEU A N 1
ATOM 1413 C CA . LEU A 1 187 ? 3.651 15.282 -35.118 1.00 96.44 187 LEU A CA 1
ATOM 1414 C C . LEU A 1 187 ? 3.293 13.894 -34.571 1.00 96.44 187 LEU A C 1
ATOM 1416 O O . LEU A 1 187 ? 2.571 13.789 -33.579 1.00 96.44 187 LEU A O 1
ATOM 1420 N N . PHE A 1 188 ? 3.812 12.823 -35.176 1.00 95.94 188 PHE A N 1
ATOM 1421 C CA . PHE A 1 188 ? 3.498 11.454 -34.759 1.00 95.94 188 PHE A CA 1
ATOM 1422 C C . PHE A 1 188 ? 4.132 11.091 -33.413 1.00 95.94 188 PHE A C 1
ATOM 1424 O O . PHE A 1 188 ? 3.518 10.367 -32.628 1.00 95.94 188 PHE A O 1
ATOM 1431 N N . ALA A 1 189 ? 5.318 11.614 -33.095 1.00 93.19 189 ALA A N 1
ATOM 1432 C CA . ALA A 1 189 ? 5.945 11.439 -31.789 1.00 93.19 189 ALA A CA 1
ATOM 1433 C C . ALA A 1 189 ? 5.156 12.154 -30.683 1.00 93.19 189 ALA A C 1
ATOM 1435 O O . ALA A 1 189 ? 4.950 11.562 -29.619 1.00 93.19 189 ALA A O 1
ATOM 1436 N N . GLY A 1 190 ? 4.683 13.377 -30.946 1.00 94.31 190 GLY A N 1
ATOM 1437 C CA . GLY A 1 190 ? 3.818 14.134 -30.042 1.00 94.31 190 GLY A CA 1
ATOM 1438 C C . GLY A 1 190 ? 2.469 13.450 -29.831 1.00 94.31 190 GLY A C 1
ATOM 1439 O O . GLY A 1 190 ? 2.084 13.193 -28.690 1.00 94.31 190 GLY A O 1
ATOM 1440 N N . LEU A 1 191 ? 1.796 13.058 -30.920 1.00 95.31 191 LEU A N 1
ATOM 1441 C CA . LEU A 1 191 ? 0.519 12.344 -30.865 1.00 95.31 191 LEU A CA 1
ATOM 1442 C C . LEU A 1 191 ? 0.660 11.012 -30.119 1.00 95.31 191 LEU A C 1
ATOM 1444 O O . LEU A 1 191 ? -0.118 10.730 -29.215 1.00 95.31 191 LEU A O 1
ATOM 1448 N N . ARG A 1 192 ? 1.700 10.223 -30.415 1.00 92.69 192 ARG A N 1
ATOM 1449 C CA . ARG A 1 192 ? 2.031 9.007 -29.655 1.00 92.69 192 ARG A CA 1
ATOM 1450 C C . ARG A 1 192 ? 2.171 9.306 -28.160 1.00 92.69 192 ARG A C 1
ATOM 1452 O O . ARG A 1 192 ? 1.590 8.589 -27.350 1.00 92.69 192 ARG A O 1
ATOM 1459 N N . GLY A 1 193 ? 2.943 10.333 -27.795 1.00 91.56 193 GLY A N 1
ATOM 1460 C CA . GLY A 1 193 ? 3.145 10.732 -26.400 1.00 91.56 193 GLY A CA 1
ATOM 1461 C C . GLY A 1 193 ? 1.832 11.076 -25.694 1.00 91.56 193 GLY A C 1
ATOM 1462 O O . GLY A 1 193 ? 1.584 10.590 -24.591 1.00 91.56 193 GLY A O 1
ATOM 1463 N N . PHE A 1 194 ? 0.960 11.830 -26.364 1.00 93.31 194 PHE A N 1
ATOM 1464 C CA . PHE A 1 194 ? -0.367 12.184 -25.863 1.00 93.31 194 PHE A CA 1
ATOM 1465 C C . PHE A 1 194 ? -1.264 10.953 -25.653 1.00 93.31 194 PHE A C 1
ATOM 1467 O O . PHE A 1 194 ? -1.781 10.755 -24.554 1.00 93.31 194 PHE A O 1
ATOM 1474 N N . LEU A 1 195 ? -1.389 10.076 -26.659 1.00 92.19 195 LEU A N 1
ATOM 1475 C CA . LEU A 1 195 ? -2.228 8.871 -26.577 1.00 92.19 195 LEU A CA 1
ATOM 1476 C C . LEU A 1 195 ? -1.762 7.924 -25.459 1.00 92.19 195 LEU A C 1
ATOM 1478 O O . LEU A 1 195 ? -2.578 7.395 -24.706 1.00 92.19 195 LEU A O 1
ATOM 1482 N N . ILE A 1 196 ? -0.446 7.746 -25.301 1.00 90.50 196 ILE A N 1
ATOM 1483 C CA . ILE A 1 196 ? 0.128 6.946 -24.209 1.00 90.50 196 ILE A CA 1
ATOM 1484 C C . ILE A 1 196 ? -0.137 7.590 -22.850 1.00 90.50 196 ILE A C 1
ATOM 1486 O O . ILE A 1 196 ? -0.408 6.874 -21.889 1.00 90.50 196 ILE A O 1
ATOM 1490 N N . SER A 1 197 ? -0.067 8.918 -22.750 1.00 91.12 197 SER A N 1
ATOM 1491 C CA . SER A 1 197 ? -0.359 9.622 -21.501 1.00 91.12 197 SER A CA 1
ATOM 1492 C C . SER A 1 197 ? -1.820 9.444 -21.079 1.00 91.12 197 SER A C 1
ATOM 1494 O O . SER A 1 197 ? -2.087 9.244 -19.897 1.00 91.12 197 SER A O 1
ATOM 1496 N N . LEU A 1 198 ? -2.761 9.457 -22.030 1.00 90.31 198 LEU A N 1
ATOM 1497 C CA . LEU A 1 198 ? -4.172 9.166 -21.755 1.00 90.31 198 LEU A CA 1
ATOM 1498 C C . LEU A 1 198 ? -4.370 7.725 -21.269 1.00 90.31 198 LEU A C 1
ATOM 1500 O O . LEU A 1 198 ? -5.022 7.504 -20.247 1.00 90.31 198 LEU A O 1
ATOM 1504 N N . LEU A 1 199 ? -3.749 6.755 -21.954 1.00 88.50 199 LEU A N 1
ATOM 1505 C CA . LEU A 1 199 ? -3.745 5.354 -21.524 1.00 88.50 199 LEU A CA 1
ATOM 1506 C C . LEU A 1 199 ? -3.184 5.218 -20.105 1.00 88.50 199 LEU A C 1
ATOM 1508 O O . LEU A 1 199 ? -3.788 4.565 -19.265 1.00 88.50 199 LEU A O 1
ATOM 1512 N N . ASN A 1 200 ? -2.060 5.873 -19.815 1.00 87.88 200 ASN A N 1
ATOM 1513 C CA . ASN A 1 200 ? -1.399 5.842 -18.514 1.00 87.88 200 ASN A CA 1
ATOM 1514 C C . ASN A 1 200 ? -2.325 6.290 -17.370 1.00 87.88 200 ASN A C 1
ATOM 1516 O O . ASN A 1 200 ? -2.372 5.622 -16.338 1.00 87.88 200 ASN A O 1
ATOM 1520 N N . THR A 1 201 ? -3.091 7.369 -17.560 1.00 89.25 201 THR A N 1
ATOM 1521 C CA . THR A 1 201 ? -4.041 7.869 -16.551 1.00 89.25 201 THR A CA 1
ATOM 1522 C C . THR A 1 201 ? -5.178 6.879 -16.290 1.00 89.25 201 THR A C 1
ATOM 1524 O O . THR A 1 201 ? -5.500 6.605 -15.134 1.00 89.25 201 THR A O 1
ATOM 1527 N N . GLN A 1 202 ? -5.744 6.280 -17.341 1.00 87.44 202 GLN A N 1
ATOM 1528 C CA . GLN A 1 202 ? -6.796 5.265 -17.196 1.00 87.44 202 GLN A CA 1
ATOM 1529 C C . GLN A 1 202 ? -6.265 3.998 -16.511 1.00 87.44 202 GLN A C 1
ATOM 1531 O O . GLN A 1 202 ? -6.889 3.461 -15.596 1.00 87.44 202 GLN A O 1
ATOM 1536 N N . LEU A 1 203 ? -5.072 3.550 -16.913 1.00 87.62 203 LEU A N 1
ATOM 1537 C CA . LEU A 1 203 ? -4.413 2.366 -16.364 1.00 87.62 203 LEU A CA 1
ATOM 1538 C C . LEU A 1 203 ? -4.159 2.499 -14.859 1.00 87.62 203 LEU A C 1
ATOM 1540 O O . LEU A 1 203 ? -4.490 1.585 -14.103 1.00 87.62 203 LEU A O 1
ATOM 1544 N N . ILE A 1 204 ? -3.594 3.627 -14.410 1.00 90.25 204 ILE A N 1
ATOM 1545 C CA . ILE A 1 204 ? -3.282 3.821 -12.988 1.00 90.25 204 ILE A CA 1
ATOM 1546 C C . ILE A 1 204 ? -4.545 3.956 -12.134 1.00 90.25 204 ILE A C 1
ATOM 1548 O O . ILE A 1 204 ? -4.577 3.419 -11.027 1.00 90.25 204 ILE A O 1
ATOM 1552 N N . GLN A 1 205 ? -5.587 4.619 -12.645 1.00 91.25 205 GLN A N 1
ATOM 1553 C CA . GLN A 1 205 ? -6.871 4.744 -11.957 1.00 91.25 205 GLN A CA 1
ATOM 1554 C C . GLN A 1 205 ? -7.515 3.369 -11.751 1.00 91.25 205 GLN A C 1
ATOM 1556 O O . GLN A 1 205 ? -7.818 3.002 -10.615 1.00 91.25 205 GLN A O 1
ATOM 1561 N N . ASN A 1 206 ? -7.647 2.583 -12.824 1.00 89.75 206 ASN A N 1
ATOM 1562 C CA . ASN A 1 206 ? -8.255 1.254 -12.772 1.00 89.75 206 ASN A CA 1
ATOM 1563 C C . ASN A 1 206 ? -7.465 0.324 -11.843 1.00 89.75 206 ASN A C 1
ATOM 1565 O O . ASN A 1 206 ? -8.048 -0.282 -10.946 1.00 89.75 206 ASN A O 1
ATOM 1569 N N . LEU A 1 207 ? -6.134 0.281 -11.980 1.00 90.31 207 LEU A N 1
ATOM 1570 C CA . LEU A 1 207 ? -5.285 -0.583 -11.158 1.00 90.31 207 LEU A CA 1
ATOM 1571 C C . LEU A 1 207 ? -5.365 -0.234 -9.665 1.00 90.31 207 LEU A C 1
ATOM 1573 O O . LEU A 1 207 ? -5.515 -1.131 -8.837 1.00 90.31 207 LEU A O 1
ATOM 1577 N N . ARG A 1 208 ? -5.299 1.058 -9.309 1.00 93.31 208 ARG A N 1
ATOM 1578 C CA . ARG A 1 208 ? -5.417 1.491 -7.907 1.00 93.31 208 ARG A CA 1
ATOM 1579 C C . ARG A 1 208 ? -6.805 1.224 -7.343 1.00 93.31 208 ARG A C 1
ATOM 1581 O O . ARG A 1 208 ? -6.900 0.771 -6.206 1.00 93.31 208 ARG A O 1
ATOM 1588 N N . SER A 1 209 ? -7.857 1.482 -8.121 1.00 92.44 209 SER A N 1
ATOM 1589 C CA . SER A 1 209 ? -9.236 1.258 -7.681 1.00 92.44 209 SER A CA 1
ATOM 1590 C C . SER A 1 209 ? -9.510 -0.220 -7.400 1.00 92.44 209 SER A C 1
ATOM 1592 O O . SER A 1 209 ? -10.038 -0.548 -6.339 1.00 92.44 209 SER A O 1
ATOM 1594 N N . GLU A 1 210 ? -9.065 -1.120 -8.280 1.00 91.31 210 GLU A N 1
ATOM 1595 C CA . GLU A 1 210 ? -9.283 -2.557 -8.121 1.00 91.31 210 GLU A CA 1
ATOM 1596 C C . GLU A 1 210 ? -8.422 -3.147 -7.000 1.00 91.31 210 GLU A C 1
ATOM 1598 O O . GLU A 1 210 ? -8.900 -3.959 -6.203 1.00 91.31 210 GLU A O 1
ATOM 1603 N N . LEU A 1 211 ? -7.166 -2.699 -6.875 1.00 93.00 211 LEU A N 1
ATOM 1604 C CA . LEU A 1 211 ? -6.309 -3.116 -5.768 1.00 93.00 211 LEU A CA 1
ATOM 1605 C C . LEU A 1 211 ? -6.883 -2.654 -4.426 1.00 93.00 211 LEU A C 1
ATOM 1607 O O . LEU A 1 211 ? -6.971 -3.455 -3.500 1.00 93.00 211 LEU A O 1
ATOM 1611 N N . PHE A 1 212 ? -7.313 -1.396 -4.316 1.00 94.75 212 PHE A N 1
ATOM 1612 C CA . PHE A 1 212 ? -7.932 -0.883 -3.093 1.00 94.75 212 PHE A CA 1
ATOM 1613 C C . PHE A 1 212 ? -9.227 -1.634 -2.754 1.00 94.75 212 PHE A C 1
ATOM 1615 O O . PHE A 1 212 ? -9.403 -2.072 -1.617 1.00 94.75 212 PHE A O 1
ATOM 1622 N N . ARG A 1 213 ? -10.089 -1.864 -3.754 1.00 92.94 213 ARG A N 1
ATOM 1623 C CA . ARG A 1 213 ? -11.320 -2.659 -3.625 1.00 92.94 213 ARG A CA 1
ATOM 1624 C C . ARG A 1 213 ? -11.044 -4.079 -3.135 1.00 92.94 213 ARG A C 1
ATOM 1626 O O . ARG A 1 213 ? -11.813 -4.599 -2.332 1.00 92.94 213 ARG A O 1
ATOM 1633 N N . THR A 1 214 ? -9.971 -4.703 -3.609 1.00 92.19 214 THR A N 1
ATOM 1634 C CA . THR A 1 214 ? -9.581 -6.055 -3.190 1.00 92.19 214 THR A CA 1
ATOM 1635 C C . THR A 1 214 ? -9.008 -6.059 -1.776 1.00 92.19 214 THR A C 1
ATOM 1637 O O . THR A 1 214 ? -9.379 -6.915 -0.976 1.00 92.19 214 THR A O 1
ATOM 1640 N N . LEU A 1 215 ? -8.148 -5.087 -1.449 1.00 93.06 215 LEU A N 1
ATOM 1641 C CA . LEU A 1 215 ? -7.507 -4.972 -0.139 1.00 93.06 215 LEU A CA 1
ATOM 1642 C C . LEU A 1 215 ? -8.525 -4.739 0.976 1.00 93.06 215 LEU A C 1
ATOM 1644 O O . LEU A 1 215 ? -8.492 -5.466 1.958 1.00 93.06 215 LEU A O 1
ATOM 1648 N N . ILE A 1 216 ? -9.461 -3.796 0.819 1.00 92.19 216 ILE A N 1
ATOM 1649 C CA . ILE A 1 216 ? -10.461 -3.489 1.861 1.00 92.19 216 ILE A CA 1
ATOM 1650 C C . ILE A 1 216 ? -11.435 -4.650 2.126 1.00 92.19 216 ILE A C 1
ATOM 1652 O O . ILE A 1 216 ? -12.121 -4.666 3.141 1.00 92.19 216 ILE A O 1
ATOM 1656 N N . ARG A 1 217 ? -11.498 -5.628 1.212 1.00 92.44 217 ARG A N 1
ATOM 1657 C CA . ARG A 1 217 ? -12.335 -6.830 1.318 1.00 92.44 217 ARG A CA 1
ATOM 1658 C C . ARG A 1 217 ? -11.574 -8.058 1.808 1.00 92.44 217 ARG A C 1
ATOM 1660 O O . ARG A 1 217 ? -12.092 -9.163 1.696 1.00 92.44 217 ARG A O 1
ATOM 1667 N N . GLN A 1 218 ? -10.346 -7.890 2.284 1.00 93.31 218 GLN A N 1
ATOM 1668 C CA . GLN A 1 218 ? -9.591 -8.965 2.922 1.00 93.31 218 GLN A CA 1
ATOM 1669 C C . GLN A 1 218 ? -10.094 -9.214 4.355 1.00 93.31 218 GLN A C 1
ATOM 1671 O O . GLN A 1 218 ? -10.653 -8.301 4.965 1.00 93.31 218 GLN A O 1
ATOM 1676 N N . PRO A 1 219 ? -9.929 -10.438 4.891 1.00 90.88 219 PRO A N 1
ATOM 1677 C CA . PRO A 1 219 ? -10.327 -10.756 6.264 1.00 90.88 219 PRO A CA 1
ATOM 1678 C C . PRO A 1 219 ? -9.532 -9.920 7.276 1.00 90.88 219 PRO A C 1
ATOM 1680 O O . PRO A 1 219 ? -8.411 -9.503 6.990 1.00 90.88 219 PRO A O 1
ATOM 1683 N N . VAL A 1 220 ? -10.077 -9.700 8.475 1.00 90.56 220 VAL A N 1
ATOM 1684 C CA . VAL A 1 220 ? -9.424 -8.868 9.508 1.00 90.56 220 VAL A CA 1
ATOM 1685 C C . VAL A 1 220 ? -8.054 -9.428 9.912 1.00 90.56 220 VAL A C 1
ATOM 1687 O O . VAL A 1 220 ? -7.103 -8.666 10.053 1.00 90.56 220 VAL A O 1
ATOM 1690 N N . GLU A 1 221 ? -7.902 -10.755 9.917 1.00 88.81 221 GLU A N 1
ATOM 1691 C CA . GLU A 1 221 ? -6.626 -11.457 10.151 1.00 88.81 221 GLU A CA 1
ATOM 1692 C C . GLU A 1 221 ? -5.482 -10.984 9.236 1.00 88.81 221 GLU A C 1
ATOM 1694 O O . GLU A 1 221 ? -4.302 -11.002 9.604 1.00 88.81 221 GLU A O 1
ATOM 1699 N N . PHE A 1 222 ? -5.813 -10.553 8.014 1.00 89.50 222 PHE A N 1
ATOM 1700 C CA . PHE A 1 222 ? -4.829 -9.978 7.108 1.00 89.50 222 PHE A CA 1
ATOM 1701 C C . PHE A 1 222 ? -4.305 -8.640 7.631 1.00 89.50 222 PHE A C 1
ATOM 1703 O O . PHE A 1 222 ? -3.108 -8.383 7.536 1.00 89.50 222 PHE A O 1
ATOM 1710 N N . PHE A 1 223 ? -5.170 -7.801 8.194 1.00 90.06 223 PHE A N 1
ATOM 1711 C CA . PHE A 1 223 ? -4.805 -6.483 8.710 1.00 90.06 223 PHE A CA 1
ATOM 1712 C C . PHE A 1 223 ? -4.087 -6.540 10.060 1.00 90.06 223 PHE A C 1
ATOM 1714 O O . PHE A 1 223 ? -3.287 -5.653 10.340 1.00 90.06 223 PHE A O 1
ATOM 1721 N N . ASP A 1 224 ? -4.274 -7.605 10.842 1.00 87.12 224 ASP A N 1
ATOM 1722 C CA . ASP A 1 224 ? -3.499 -7.835 12.072 1.00 87.12 224 ASP A CA 1
ATOM 1723 C C . ASP A 1 224 ? -2.010 -8.080 11.798 1.00 87.12 224 ASP A C 1
ATOM 1725 O O . ASP A 1 224 ? -1.150 -7.815 12.640 1.00 87.12 224 ASP A O 1
ATOM 1729 N N . THR A 1 225 ? -1.698 -8.629 10.621 1.00 83.38 225 THR A N 1
ATOM 1730 C CA . THR A 1 225 ? -0.331 -8.986 10.215 1.00 83.38 225 THR A CA 1
ATOM 1731 C C . THR A 1 225 ? 0.265 -8.016 9.205 1.00 83.38 225 THR A C 1
ATOM 1733 O O . THR A 1 225 ? 1.487 -7.873 9.131 1.00 83.38 225 THR A O 1
ATOM 1736 N N . ALA A 1 226 ? -0.571 -7.356 8.405 1.00 83.75 226 ALA A N 1
ATOM 1737 C CA . ALA A 1 226 ? -0.125 -6.440 7.375 1.00 83.75 226 ALA A CA 1
ATOM 1738 C C . ALA A 1 226 ? 0.131 -5.040 7.936 1.00 83.75 226 ALA A C 1
ATOM 1740 O O . ALA A 1 226 ? -0.750 -4.376 8.474 1.00 83.75 226 ALA A O 1
ATOM 1741 N N . GLU A 1 227 ? 1.329 -4.521 7.695 1.00 84.06 227 GLU A N 1
ATOM 1742 C CA . GLU A 1 227 ? 1.623 -3.124 7.988 1.00 84.06 227 GLU A CA 1
ATOM 1743 C C . GLU A 1 227 ? 0.915 -2.193 6.993 1.00 84.06 227 GLU A C 1
ATOM 1745 O O . GLU A 1 227 ? 1.134 -2.255 5.778 1.00 84.06 227 GLU A O 1
ATOM 1750 N N . VAL A 1 228 ? 0.122 -1.250 7.507 1.00 83.31 228 VAL A N 1
ATOM 1751 C CA . VAL A 1 228 ? -0.611 -0.256 6.697 1.00 83.31 228 VAL A CA 1
ATOM 1752 C C . VAL A 1 228 ? 0.324 0.545 5.777 1.00 83.31 228 VAL A C 1
ATOM 1754 O O . VAL A 1 228 ? -0.025 0.852 4.633 1.00 83.31 228 VAL A O 1
ATOM 1757 N N . GLY A 1 229 ? 1.546 0.840 6.238 1.00 81.31 229 GLY A N 1
ATOM 1758 C CA . GLY A 1 229 ? 2.570 1.514 5.434 1.00 81.31 229 GLY A CA 1
ATOM 1759 C C . GLY A 1 229 ? 2.991 0.702 4.206 1.00 81.31 229 GLY A C 1
ATOM 1760 O O . GLY A 1 229 ? 3.130 1.259 3.113 1.00 81.31 229 GLY A O 1
ATOM 1761 N N . VAL A 1 230 ? 3.105 -0.623 4.349 1.00 84.62 230 VAL A N 1
ATOM 1762 C CA . VAL A 1 230 ? 3.390 -1.527 3.229 1.00 84.62 230 VAL A CA 1
ATOM 1763 C C . VAL A 1 230 ? 2.232 -1.503 2.239 1.00 84.62 230 VAL A C 1
ATOM 1765 O O . VAL A 1 230 ? 2.475 -1.274 1.057 1.00 84.62 230 VAL A O 1
ATOM 1768 N N . LEU A 1 231 ? 0.983 -1.650 2.695 1.00 89.62 231 LEU A N 1
ATOM 1769 C CA . LEU A 1 231 ? -0.202 -1.630 1.820 1.00 89.62 231 LEU A CA 1
ATOM 1770 C C . LEU A 1 231 ? -0.321 -0.318 1.032 1.00 89.62 231 LEU A C 1
ATOM 1772 O O . LEU A 1 231 ? -0.548 -0.331 -0.179 1.00 89.62 231 LEU A O 1
ATOM 1776 N N . THR A 1 232 ? -0.076 0.813 1.694 1.00 89.69 232 THR A N 1
ATOM 1777 C CA . THR A 1 232 ? -0.082 2.137 1.055 1.00 89.69 232 THR A CA 1
ATOM 1778 C C . THR A 1 232 ? 1.020 2.251 0.000 1.00 89.69 232 THR A C 1
ATOM 1780 O O . THR A 1 232 ? 0.783 2.753 -1.098 1.00 89.69 232 THR A O 1
ATOM 1783 N N . SER A 1 233 ? 2.214 1.719 0.282 1.00 87.50 233 SER A N 1
ATOM 1784 C CA . SER A 1 233 ? 3.310 1.643 -0.690 1.00 87.50 233 SER A CA 1
ATOM 1785 C C . SER A 1 233 ? 2.962 0.755 -1.894 1.00 87.50 233 SER A C 1
ATOM 1787 O O . SER A 1 233 ? 3.280 1.111 -3.031 1.00 87.50 233 SER A O 1
ATOM 1789 N N . ARG A 1 234 ? 2.225 -0.351 -1.694 1.00 88.88 234 ARG A N 1
ATOM 1790 C CA . ARG A 1 234 ? 1.732 -1.196 -2.801 1.00 88.88 234 ARG A CA 1
ATOM 1791 C C . ARG A 1 234 ? 0.776 -0.436 -3.727 1.00 88.88 234 ARG A C 1
ATOM 1793 O O . ARG A 1 234 ? 0.930 -0.487 -4.948 1.00 88.88 234 ARG A O 1
ATOM 1800 N N . ILE A 1 235 ? -0.175 0.305 -3.159 1.00 93.31 235 ILE A N 1
ATOM 1801 C CA . ILE A 1 235 ? -1.138 1.123 -3.921 1.00 93.31 235 ILE A CA 1
ATOM 1802 C C . ILE A 1 235 ? -0.443 2.311 -4.609 1.00 93.31 235 ILE A C 1
ATOM 1804 O O . ILE A 1 235 ? -0.762 2.673 -5.745 1.00 93.31 235 ILE A O 1
ATOM 1808 N N . GLY A 1 236 ? 0.518 2.935 -3.930 1.00 91.62 236 GLY A N 1
ATOM 1809 C CA . GLY A 1 236 ? 1.239 4.103 -4.420 1.00 91.62 236 GLY A CA 1
ATOM 1810 C C . GLY A 1 236 ? 2.334 3.746 -5.421 1.00 91.62 236 GLY A C 1
ATOM 1811 O O . GLY A 1 236 ? 2.180 3.984 -6.622 1.00 91.62 236 GLY A O 1
ATOM 1812 N N . ALA A 1 237 ? 3.443 3.210 -4.907 1.00 89.44 237 ALA A N 1
ATOM 1813 C CA . ALA A 1 237 ? 4.698 3.018 -5.624 1.00 89.44 237 ALA A CA 1
ATOM 1814 C C . ALA A 1 237 ? 4.674 1.800 -6.554 1.00 89.44 237 ALA A C 1
ATOM 1816 O O . ALA A 1 237 ? 5.042 1.930 -7.721 1.00 89.44 237 ALA A O 1
ATOM 1817 N N . ASP A 1 238 ? 4.201 0.640 -6.084 1.00 90.62 238 ASP A N 1
ATOM 1818 C CA . ASP A 1 238 ? 4.227 -0.572 -6.916 1.00 90.62 238 ASP A CA 1
ATOM 1819 C C . ASP A 1 238 ? 3.255 -0.458 -8.101 1.00 90.62 238 ASP A C 1
ATOM 1821 O O . ASP A 1 238 ? 3.642 -0.754 -9.231 1.00 90.62 238 ASP A O 1
ATOM 1825 N N . CYS A 1 239 ? 2.037 0.063 -7.899 1.00 91.94 239 CYS A N 1
ATOM 1826 C CA . CYS A 1 239 ? 1.122 0.345 -9.015 1.00 91.94 239 CYS A CA 1
ATOM 1827 C C . CYS A 1 239 ? 1.726 1.336 -10.022 1.00 91.94 239 CYS A C 1
ATOM 1829 O O . CYS A 1 239 ? 1.613 1.136 -11.232 1.00 91.94 239 CYS A O 1
ATOM 1831 N N . GLN A 1 240 ? 2.410 2.381 -9.541 1.00 92.44 240 GLN A N 1
ATOM 1832 C CA . GLN A 1 240 ? 3.079 3.347 -10.415 1.00 92.44 240 GLN A CA 1
ATOM 1833 C C . GLN A 1 240 ? 4.202 2.692 -11.229 1.00 92.44 240 GLN A C 1
ATOM 1835 O O . GLN A 1 240 ? 4.346 2.995 -12.411 1.00 92.44 240 GLN A O 1
ATOM 1840 N N . ALA A 1 241 ? 4.983 1.791 -10.626 1.00 89.88 241 ALA A N 1
ATOM 1841 C CA . ALA A 1 241 ? 6.039 1.058 -11.318 1.00 89.88 241 ALA A CA 1
ATOM 1842 C C . ALA A 1 241 ? 5.469 0.165 -12.433 1.00 89.88 241 ALA A C 1
ATOM 1844 O O . ALA A 1 241 ? 5.948 0.222 -13.566 1.00 89.88 241 ALA A O 1
ATOM 1845 N N . VAL A 1 242 ? 4.395 -0.584 -12.150 1.00 89.38 242 VAL A N 1
ATOM 1846 C CA . VAL A 1 242 ? 3.699 -1.420 -13.147 1.00 89.38 242 VAL A CA 1
ATOM 1847 C C . VAL A 1 242 ? 3.254 -0.589 -14.348 1.00 89.38 242 VAL A C 1
ATOM 1849 O O . VAL A 1 242 ? 3.562 -0.930 -15.491 1.00 89.38 242 VAL A O 1
ATOM 1852 N N . VAL A 1 243 ? 2.581 0.535 -14.097 1.00 88.69 243 VAL A N 1
ATOM 1853 C CA . VAL A 1 243 ? 2.070 1.391 -15.171 1.00 88.69 243 VAL A CA 1
ATOM 1854 C C . VAL A 1 243 ? 3.215 2.069 -15.936 1.00 88.69 243 VAL A C 1
ATOM 1856 O O . VAL A 1 243 ? 3.202 2.069 -17.168 1.00 88.69 243 VAL A O 1
ATOM 1859 N N . ARG A 1 244 ? 4.260 2.547 -15.242 1.00 89.19 244 ARG A N 1
ATOM 1860 C CA . ARG A 1 244 ? 5.461 3.143 -15.860 1.00 89.19 244 ARG A CA 1
ATOM 1861 C C . ARG A 1 244 ? 6.155 2.185 -16.829 1.00 89.19 244 ARG A C 1
ATOM 1863 O O . ARG A 1 244 ? 6.719 2.620 -17.837 1.00 89.19 244 ARG A O 1
ATOM 1870 N N . CYS A 1 245 ? 6.108 0.884 -16.549 1.00 86.75 245 CYS A N 1
ATOM 1871 C CA . CYS A 1 245 ? 6.597 -0.137 -17.467 1.00 86.75 245 CYS A CA 1
ATOM 1872 C C . CYS A 1 245 ? 5.889 -0.069 -18.815 1.00 86.75 245 CYS A C 1
ATOM 1874 O O . CYS A 1 245 ? 6.542 -0.007 -19.853 1.00 86.75 245 CYS A O 1
ATOM 1876 N N . MET A 1 246 ? 4.556 -0.058 -18.787 1.00 81.25 246 MET A N 1
ATOM 1877 C CA . MET A 1 246 ? 3.727 -0.084 -19.987 1.00 81.25 246 MET A CA 1
ATOM 1878 C C . MET A 1 246 ? 3.777 1.247 -20.738 1.00 81.25 246 MET A C 1
ATOM 1880 O O . MET A 1 246 ? 3.885 1.251 -21.963 1.00 81.25 246 MET A O 1
ATOM 1884 N N . SER A 1 247 ? 3.741 2.371 -20.017 1.00 82.50 247 SER A N 1
ATOM 1885 C CA . SER A 1 247 ? 3.704 3.705 -20.620 1.00 82.50 247 SER A CA 1
ATOM 1886 C C . SER A 1 247 ? 5.058 4.135 -21.184 1.00 82.50 247 SER A C 1
ATOM 1888 O O . SER A 1 247 ? 5.129 4.731 -22.256 1.00 82.50 247 SER A O 1
ATOM 1890 N N . THR A 1 248 ? 6.148 3.839 -20.475 1.00 85.12 248 THR A N 1
ATOM 1891 C CA . THR A 1 248 ? 7.451 4.454 -20.749 1.00 85.12 248 THR A CA 1
ATOM 1892 C C . THR A 1 248 ? 8.483 3.414 -21.140 1.00 85.12 248 THR A C 1
ATOM 1894 O O . THR A 1 248 ? 8.981 3.456 -22.262 1.00 85.12 248 THR A O 1
ATOM 1897 N N . ASN A 1 249 ? 8.788 2.463 -20.255 1.00 87.81 249 ASN A N 1
ATOM 1898 C CA . ASN A 1 249 ? 9.945 1.584 -20.448 1.00 87.81 249 ASN A CA 1
ATOM 1899 C C . ASN A 1 249 ? 9.760 0.677 -21.671 1.00 87.81 249 ASN A C 1
ATOM 1901 O O . ASN A 1 249 ? 10.629 0.616 -22.539 1.00 87.81 249 ASN A O 1
ATOM 1905 N N . LEU A 1 250 ? 8.600 0.021 -21.777 1.00 85.62 250 LEU A N 1
ATOM 1906 C CA . LEU A 1 250 ? 8.258 -0.836 -22.908 1.00 85.62 250 LEU A CA 1
ATOM 1907 C C . LEU A 1 250 ? 8.102 -0.020 -24.189 1.00 85.62 250 LEU A C 1
ATOM 1909 O O . LEU A 1 250 ? 8.572 -0.442 -25.239 1.00 85.62 250 LEU A O 1
ATOM 1913 N N . ASN A 1 251 ? 7.497 1.165 -24.111 1.00 86.88 251 ASN A N 1
ATOM 1914 C CA . ASN A 1 251 ? 7.329 2.013 -25.284 1.00 86.88 251 ASN A CA 1
ATOM 1915 C C . ASN A 1 251 ? 8.676 2.456 -25.880 1.00 86.88 251 ASN A C 1
ATOM 1917 O O . ASN A 1 251 ? 8.898 2.349 -27.086 1.00 86.88 251 ASN A O 1
ATOM 1921 N N . VAL A 1 252 ? 9.589 2.923 -25.027 1.00 89.06 252 VAL A N 1
ATOM 1922 C CA . VAL A 1 252 ? 10.945 3.312 -25.424 1.00 89.06 252 VAL A CA 1
ATOM 1923 C C . VAL A 1 252 ? 11.721 2.096 -25.932 1.00 89.06 252 VAL A C 1
ATOM 1925 O O . VAL A 1 252 ? 12.355 2.189 -26.980 1.00 89.06 252 VAL A O 1
ATOM 1928 N N . ALA A 1 253 ? 11.624 0.948 -25.256 1.00 89.50 253 ALA A N 1
ATOM 1929 C CA . ALA A 1 253 ? 12.285 -0.283 -25.682 1.00 89.50 253 ALA A CA 1
ATOM 1930 C C . ALA A 1 253 ? 11.782 -0.784 -27.047 1.00 89.50 253 ALA A C 1
ATOM 1932 O O . ALA A 1 253 ? 12.596 -1.158 -27.885 1.00 89.50 253 ALA A O 1
ATOM 1933 N N . LEU A 1 254 ? 10.469 -0.753 -27.303 1.00 89.69 254 LEU A N 1
ATOM 1934 C CA . LEU A 1 254 ? 9.880 -1.163 -28.582 1.00 89.69 254 LEU A CA 1
ATOM 1935 C C . LEU A 1 254 ? 10.288 -0.227 -29.721 1.00 89.69 254 LEU A C 1
ATOM 1937 O O . LEU A 1 254 ? 10.732 -0.698 -30.768 1.00 89.69 254 LEU A O 1
ATOM 1941 N N . ARG A 1 255 ? 10.184 1.093 -29.513 1.00 89.44 255 ARG A N 1
ATOM 1942 C CA . ARG A 1 255 ? 10.589 2.094 -30.511 1.00 89.44 255 ARG A CA 1
ATOM 1943 C C . ARG A 1 255 ? 12.066 1.946 -30.868 1.00 89.44 255 ARG A C 1
ATOM 1945 O O . ARG A 1 255 ? 12.403 1.796 -32.039 1.00 89.44 255 ARG A O 1
ATOM 1952 N N . ASN A 1 256 ? 12.933 1.949 -29.860 1.00 90.88 256 ASN A N 1
ATOM 1953 C CA . ASN A 1 256 ? 14.372 1.878 -30.076 1.00 90.88 256 ASN A CA 1
ATOM 1954 C C . ASN A 1 256 ? 14.791 0.490 -30.585 1.00 90.88 256 ASN A C 1
ATOM 1956 O O . ASN A 1 256 ? 15.714 0.388 -31.380 1.00 90.88 256 ASN A O 1
ATOM 1960 N N . GLY A 1 257 ? 14.089 -0.580 -30.199 1.00 91.06 257 GLY A N 1
ATOM 1961 C CA . GLY A 1 257 ? 14.295 -1.920 -30.749 1.00 91.06 257 GLY A CA 1
ATOM 1962 C C . GLY A 1 257 ? 13.990 -1.984 -32.247 1.00 91.06 257 GLY A C 1
ATOM 1963 O O . GLY A 1 257 ? 14.799 -2.498 -33.016 1.00 91.06 257 GLY A O 1
ATOM 1964 N N . MET A 1 258 ? 12.873 -1.394 -32.680 1.00 90.25 258 MET A N 1
ATOM 1965 C CA . MET A 1 258 ? 12.529 -1.272 -34.100 1.00 90.25 258 MET A CA 1
ATOM 1966 C C . MET A 1 258 ? 13.558 -0.426 -34.867 1.00 90.25 258 MET A C 1
ATOM 1968 O O . MET A 1 258 ? 13.941 -0.799 -35.973 1.00 90.25 258 MET A O 1
ATOM 1972 N N . GLN A 1 259 ? 14.066 0.656 -34.270 1.00 90.44 259 GLN A N 1
ATOM 1973 C CA . GLN A 1 259 ? 15.137 1.479 -34.849 1.00 90.44 259 GLN A CA 1
ATOM 1974 C C . GLN A 1 259 ? 16.472 0.734 -34.948 1.00 90.44 259 GLN A C 1
ATOM 1976 O O . GLN A 1 259 ? 17.140 0.822 -35.975 1.00 90.44 259 GLN A O 1
ATOM 1981 N N . CYS A 1 260 ? 16.841 -0.042 -33.927 1.00 89.81 260 CYS A N 1
ATOM 1982 C CA . CYS A 1 260 ? 18.029 -0.891 -33.950 1.00 89.81 260 CYS A CA 1
ATOM 1983 C C . CYS A 1 260 ? 17.952 -1.932 -35.064 1.00 89.81 260 CYS A C 1
ATOM 1985 O O . CYS A 1 260 ? 18.894 -2.063 -35.839 1.00 89.81 260 CYS A O 1
ATOM 1987 N N . ILE A 1 261 ? 16.835 -2.662 -35.158 1.00 91.19 261 ILE A N 1
ATOM 1988 C CA . ILE A 1 261 ? 16.647 -3.708 -36.170 1.00 91.19 261 ILE A CA 1
ATOM 1989 C C . ILE A 1 261 ? 16.616 -3.080 -37.567 1.00 91.19 261 ILE A C 1
ATOM 1991 O O . ILE A 1 261 ? 17.357 -3.513 -38.447 1.00 91.19 261 ILE A O 1
ATOM 1995 N N . GLY A 1 262 ? 15.815 -2.028 -37.761 1.00 91.69 262 GLY A N 1
ATOM 1996 C CA . GLY A 1 262 ? 15.713 -1.325 -39.039 1.00 91.69 262 GLY A CA 1
ATOM 1997 C C . GLY A 1 262 ? 17.046 -0.724 -39.488 1.00 91.69 262 GLY A C 1
ATOM 1998 O O . GLY A 1 262 ? 17.449 -0.907 -40.634 1.00 91.69 262 GLY A O 1
ATOM 1999 N N . GLY A 1 263 ? 17.775 -0.073 -38.580 1.00 90.81 263 GLY A N 1
ATOM 2000 C CA . GLY A 1 263 ? 19.085 0.504 -38.869 1.00 90.81 263 GLY A CA 1
ATOM 2001 C C . GLY A 1 263 ? 20.171 -0.545 -39.110 1.00 90.81 263 GLY A C 1
ATOM 2002 O O . GLY A 1 263 ? 20.989 -0.365 -40.006 1.00 90.81 263 GLY A O 1
ATOM 2003 N N . ALA A 1 264 ? 20.158 -1.671 -38.391 1.00 90.12 264 ALA A N 1
ATOM 2004 C CA . ALA A 1 264 ? 21.083 -2.779 -38.637 1.00 90.12 264 ALA A CA 1
ATOM 2005 C C . ALA A 1 264 ? 20.853 -3.428 -40.012 1.00 90.12 264 ALA A C 1
ATOM 2007 O O . ALA A 1 264 ? 21.816 -3.682 -40.737 1.00 90.12 264 ALA A O 1
ATOM 2008 N N . ILE A 1 265 ? 19.588 -3.644 -40.400 1.00 92.00 265 ILE A N 1
ATOM 2009 C CA . ILE A 1 265 ? 19.225 -4.127 -41.742 1.00 92.00 265 ILE A CA 1
ATOM 2010 C C . ILE A 1 265 ? 19.697 -3.125 -42.801 1.00 92.00 265 ILE A C 1
ATOM 2012 O O . ILE A 1 265 ? 20.316 -3.520 -43.788 1.00 92.00 265 ILE A O 1
ATOM 2016 N N . TYR A 1 266 ? 19.463 -1.829 -42.578 1.00 91.75 266 TYR A N 1
ATOM 2017 C CA . TYR A 1 266 ? 19.879 -0.780 -43.503 1.00 91.75 266 TYR A CA 1
ATOM 2018 C C . TYR A 1 266 ? 21.405 -0.725 -43.690 1.00 91.75 266 TYR A C 1
ATOM 2020 O O . TYR A 1 266 ? 21.885 -0.706 -44.823 1.00 91.75 266 TYR A O 1
ATOM 2028 N N . LEU A 1 267 ? 22.176 -0.782 -42.598 1.00 91.06 267 LEU A N 1
ATOM 2029 C CA . LEU A 1 267 ? 23.643 -0.836 -42.638 1.00 91.06 267 LEU A CA 1
ATOM 2030 C C . LEU A 1 267 ? 24.151 -2.057 -43.419 1.00 91.06 267 LEU A C 1
ATOM 2032 O O . LEU A 1 267 ? 25.083 -1.931 -44.212 1.00 91.06 267 LEU A O 1
ATOM 2036 N N . TYR A 1 268 ? 23.518 -3.221 -43.236 1.00 91.50 268 TYR A N 1
ATOM 2037 C CA . TYR A 1 268 ? 23.877 -4.449 -43.950 1.00 91.50 268 TYR A CA 1
ATOM 2038 C C . TYR A 1 268 ? 23.593 -4.370 -45.458 1.00 91.50 268 TYR A C 1
ATOM 2040 O O . TYR A 1 268 ? 24.387 -4.866 -46.259 1.00 91.50 268 TYR A O 1
ATOM 2048 N N . ILE A 1 269 ? 22.483 -3.732 -45.852 1.00 90.62 269 ILE A N 1
ATOM 2049 C CA . ILE A 1 269 ? 22.146 -3.486 -47.264 1.00 90.62 269 ILE A CA 1
ATOM 2050 C C . ILE A 1 269 ? 23.136 -2.498 -47.894 1.00 90.62 269 ILE A C 1
ATOM 2052 O O . ILE A 1 269 ? 23.520 -2.683 -49.047 1.00 90.62 269 ILE A O 1
ATOM 2056 N N . LEU A 1 270 ? 23.565 -1.475 -47.148 1.00 86.81 270 LEU A N 1
ATOM 2057 C CA . LEU A 1 270 ? 24.461 -0.430 -47.644 1.00 86.81 270 LEU A CA 1
ATOM 2058 C C . LEU A 1 270 ? 25.873 -0.958 -47.943 1.00 86.81 270 LEU A C 1
ATOM 2060 O O . LEU A 1 270 ? 26.418 -0.678 -49.006 1.00 86.81 270 LEU A O 1
ATOM 2064 N N . SER A 1 271 ? 26.468 -1.720 -47.021 1.00 88.00 271 SER A N 1
ATOM 2065 C CA . SER A 1 271 ? 27.734 -2.423 -47.255 1.00 88.00 271 SER A CA 1
ATOM 2066 C C . SER A 1 271 ? 27.905 -3.585 -46.281 1.00 88.00 271 SER A C 1
ATOM 2068 O O . SER A 1 271 ? 28.017 -3.396 -45.068 1.00 88.00 271 SER A O 1
ATOM 2070 N N . ARG A 1 272 ? 27.983 -4.803 -46.826 1.00 88.75 272 ARG A N 1
ATOM 2071 C CA . ARG A 1 272 ? 28.115 -6.036 -46.035 1.00 88.75 272 ARG A CA 1
ATOM 2072 C C . ARG A 1 272 ? 29.437 -6.091 -45.269 1.00 88.75 272 ARG A C 1
ATOM 2074 O O . ARG A 1 272 ? 29.447 -6.492 -44.109 1.00 88.75 272 ARG A O 1
ATOM 2081 N N . GLU A 1 273 ? 30.535 -5.668 -45.893 1.00 84.56 273 GLU A N 1
ATOM 2082 C CA . GLU A 1 273 ? 31.872 -5.715 -45.287 1.00 84.56 273 GLU A CA 1
ATOM 2083 C C . GLU A 1 273 ? 31.986 -4.746 -44.103 1.00 84.56 273 GLU A C 1
ATOM 2085 O O . GLU A 1 273 ? 32.384 -5.142 -43.006 1.00 84.56 273 GLU A O 1
ATOM 2090 N N . LEU A 1 274 ? 31.539 -3.499 -44.284 1.00 84.44 274 LEU A N 1
ATOM 2091 C CA . LEU A 1 274 ? 31.530 -2.494 -43.219 1.00 84.44 274 LEU A CA 1
ATOM 2092 C C . LEU A 1 274 ? 30.586 -2.884 -42.076 1.00 84.44 274 LEU A C 1
ATOM 2094 O O . LEU A 1 274 ? 30.969 -2.798 -40.908 1.00 84.44 274 LEU A O 1
ATOM 2098 N N . ALA A 1 275 ? 29.384 -3.374 -42.390 1.00 86.62 275 ALA A N 1
ATOM 2099 C CA . ALA A 1 275 ? 28.419 -3.795 -41.378 1.00 86.62 275 ALA A CA 1
ATOM 2100 C C . ALA A 1 275 ? 28.969 -4.913 -40.475 1.00 86.62 275 ALA A C 1
ATOM 2102 O O . ALA A 1 275 ? 28.837 -4.827 -39.255 1.00 86.62 275 ALA A O 1
ATOM 2103 N N . LEU A 1 276 ? 29.648 -5.919 -41.041 1.00 86.31 276 LEU A N 1
ATOM 2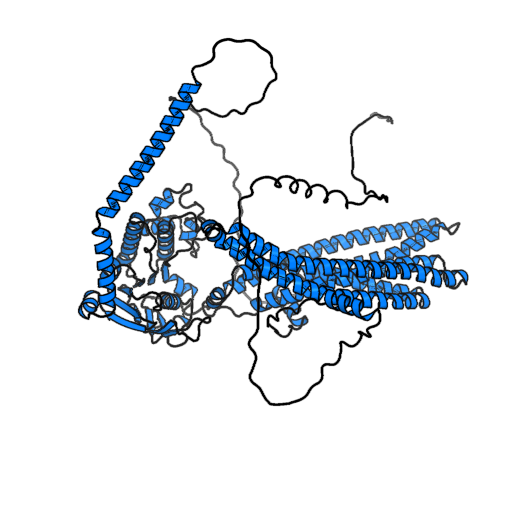104 C CA . LEU A 1 276 ? 30.254 -7.008 -40.265 1.00 86.31 276 LEU A CA 1
ATOM 2105 C C . LEU A 1 276 ? 31.346 -6.505 -39.309 1.00 86.31 276 LEU A C 1
ATOM 2107 O O . LEU A 1 276 ? 31.383 -6.925 -38.149 1.00 86.31 276 LEU A O 1
ATOM 2111 N N . THR A 1 277 ? 32.192 -5.567 -39.753 1.00 84.12 277 THR A N 1
ATOM 2112 C CA . THR A 1 277 ? 33.209 -4.966 -38.872 1.00 84.12 277 THR A CA 1
ATOM 2113 C C . THR A 1 277 ? 32.568 -4.213 -37.705 1.00 84.12 277 THR A C 1
ATOM 2115 O O . THR A 1 277 ? 32.936 -4.444 -36.553 1.00 84.12 277 THR A O 1
ATOM 2118 N N . CYS A 1 278 ? 31.537 -3.400 -37.950 1.00 82.75 278 CYS A N 1
ATOM 2119 C CA . CYS A 1 278 ? 30.823 -2.688 -36.891 1.00 82.75 278 CYS A CA 1
ATOM 2120 C C . CYS A 1 278 ? 30.064 -3.628 -35.946 1.00 82.75 278 CYS A C 1
ATOM 2122 O O . CYS A 1 278 ? 30.081 -3.411 -34.732 1.00 82.75 278 CYS A O 1
ATOM 2124 N N . PHE A 1 279 ? 29.447 -4.697 -36.456 1.00 85.12 279 PHE A N 1
ATOM 2125 C CA . PHE A 1 279 ? 28.784 -5.691 -35.611 1.00 85.12 279 PHE A CA 1
ATOM 2126 C C . PHE A 1 279 ? 29.769 -6.396 -34.677 1.00 85.12 279 PHE A C 1
ATOM 2128 O O . PHE A 1 279 ? 29.449 -6.578 -33.504 1.00 85.12 279 PHE A O 1
ATOM 2135 N N . SER A 1 280 ? 30.989 -6.701 -35.132 1.00 84.75 280 SER A N 1
ATOM 2136 C CA . SER A 1 280 ? 32.013 -7.307 -34.269 1.00 84.75 280 SER A CA 1
ATOM 2137 C C . SER A 1 280 ? 32.376 -6.424 -33.064 1.00 84.75 280 SER A C 1
ATOM 2139 O O . SER A 1 280 ? 32.433 -6.908 -31.932 1.00 84.75 280 SER A O 1
ATOM 2141 N N . VAL A 1 281 ? 32.523 -5.109 -33.269 1.00 83.31 281 VAL A N 1
ATOM 2142 C CA . VAL A 1 281 ? 32.813 -4.156 -32.182 1.00 83.31 281 VAL A CA 1
ATOM 2143 C C . VAL A 1 281 ? 31.581 -3.930 -31.299 1.00 83.31 281 VAL A C 1
ATOM 2145 O O . VAL A 1 281 ? 31.697 -3.800 -30.080 1.00 83.31 281 VAL A O 1
ATOM 2148 N N . THR A 1 282 ? 30.382 -3.970 -31.883 1.00 81.31 282 THR A N 1
ATOM 2149 C CA . THR A 1 282 ? 29.114 -3.856 -31.143 1.00 81.31 282 THR A CA 1
ATOM 2150 C C . THR A 1 282 ? 28.911 -5.022 -30.171 1.00 81.31 282 THR A C 1
ATOM 2152 O O . THR A 1 282 ? 28.472 -4.807 -29.041 1.00 81.31 282 THR A O 1
ATOM 2155 N N . VAL A 1 283 ? 29.294 -6.247 -30.550 1.00 85.31 283 VAL A N 1
ATOM 2156 C CA . VAL A 1 283 ? 29.270 -7.413 -29.645 1.00 85.31 283 VAL A CA 1
ATOM 2157 C C . VAL A 1 283 ? 30.181 -7.189 -28.432 1.00 85.31 283 VAL A C 1
ATOM 2159 O O . VAL A 1 283 ? 29.798 -7.509 -27.304 1.00 85.31 283 VAL A O 1
ATOM 2162 N N . LEU A 1 284 ? 31.356 -6.583 -28.632 1.00 86.12 284 LEU A N 1
ATOM 2163 C CA . LEU A 1 284 ? 32.267 -6.237 -27.540 1.00 86.12 284 LEU A CA 1
ATOM 2164 C C . LEU A 1 284 ? 31.666 -5.172 -26.604 1.00 86.12 284 LEU A C 1
ATOM 2166 O O . LEU A 1 284 ? 31.728 -5.336 -25.383 1.00 86.12 284 LEU A O 1
ATOM 2170 N N . LEU A 1 285 ? 31.035 -4.126 -27.155 1.00 84.12 285 LEU A N 1
ATOM 2171 C CA . LEU A 1 285 ? 30.303 -3.115 -26.375 1.00 84.12 285 LEU A CA 1
ATOM 2172 C C . LEU A 1 285 ? 29.218 -3.766 -25.505 1.00 84.12 285 LEU A C 1
ATOM 2174 O O . LEU A 1 285 ? 29.130 -3.504 -24.303 1.00 84.12 285 LEU A O 1
ATOM 2178 N N . TRP A 1 286 ? 28.441 -4.684 -26.085 1.00 82.25 286 TRP A N 1
ATOM 2179 C CA . TRP A 1 286 ? 27.422 -5.445 -25.364 1.00 82.25 286 TRP A CA 1
ATOM 2180 C C . TRP A 1 286 ? 28.007 -6.305 -24.241 1.00 82.25 286 TRP A C 1
ATOM 2182 O O . TRP A 1 286 ? 27.465 -6.315 -23.136 1.00 82.25 286 TRP A O 1
ATOM 2192 N N . ALA A 1 287 ? 29.128 -6.992 -24.466 1.00 86.31 287 ALA A N 1
ATOM 2193 C CA . ALA A 1 287 ? 29.772 -7.803 -23.434 1.00 86.31 287 ALA A CA 1
ATOM 2194 C C . ALA A 1 287 ? 30.199 -6.960 -22.214 1.00 86.31 287 ALA A C 1
ATOM 2196 O O . ALA A 1 287 ? 29.964 -7.355 -21.065 1.00 86.31 287 ALA A O 1
ATOM 2197 N N . VAL A 1 288 ? 30.772 -5.774 -22.455 1.00 86.38 288 VAL A N 1
ATOM 2198 C CA . VAL A 1 288 ? 31.149 -4.820 -21.398 1.00 86.38 288 VAL A CA 1
ATOM 2199 C C . VAL A 1 288 ? 29.907 -4.310 -20.659 1.00 86.38 288 VAL A C 1
ATOM 2201 O O . VAL A 1 288 ? 29.871 -4.347 -19.425 1.00 86.38 288 VAL A O 1
ATOM 2204 N N . ALA A 1 289 ? 28.863 -3.912 -21.393 1.00 82.12 289 ALA A N 1
ATOM 2205 C CA . ALA A 1 289 ? 27.606 -3.430 -20.823 1.00 82.12 289 ALA A CA 1
ATOM 2206 C C . ALA A 1 289 ? 26.895 -4.496 -19.971 1.00 82.12 289 ALA A C 1
ATOM 2208 O O . ALA A 1 289 ? 26.452 -4.206 -18.858 1.00 82.12 289 ALA A O 1
ATOM 2209 N N . LEU A 1 290 ? 26.843 -5.752 -20.425 1.00 83.19 290 LEU A N 1
ATOM 2210 C CA . LEU A 1 290 ? 26.241 -6.862 -19.678 1.00 83.19 290 LEU A CA 1
ATOM 2211 C C . LEU A 1 290 ? 26.992 -7.150 -18.374 1.00 83.19 290 LEU A C 1
ATOM 2213 O O . LEU A 1 290 ? 26.368 -7.396 -17.334 1.00 83.19 290 LEU A O 1
ATOM 2217 N N . ARG A 1 291 ? 28.329 -7.099 -18.403 1.00 86.12 291 ARG A N 1
ATOM 2218 C CA 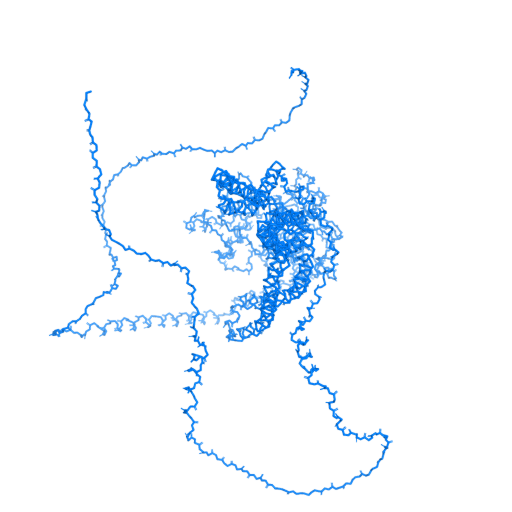. ARG A 1 291 ? 29.163 -7.320 -17.216 1.00 86.12 291 ARG A CA 1
ATOM 2219 C C . ARG A 1 291 ? 29.007 -6.191 -16.199 1.00 86.12 291 ARG A C 1
ATOM 2221 O O . ARG A 1 291 ? 28.839 -6.475 -15.011 1.00 86.12 291 ARG A O 1
ATOM 2228 N N . TYR A 1 292 ? 28.983 -4.941 -16.663 1.00 86.12 292 TYR A N 1
ATOM 2229 C CA . TYR A 1 292 ? 28.659 -3.782 -15.832 1.00 86.12 292 TYR A CA 1
ATOM 2230 C C . TYR A 1 292 ? 27.249 -3.903 -15.235 1.00 86.12 292 TYR A C 1
ATOM 2232 O O . TYR A 1 292 ? 27.089 -3.832 -14.018 1.00 86.12 292 TYR A O 1
ATOM 2240 N N . GLY A 1 293 ? 26.238 -4.214 -16.051 1.00 79.69 293 GLY A N 1
ATOM 2241 C CA . GLY A 1 293 ? 24.858 -4.399 -15.599 1.00 79.69 293 GLY A CA 1
ATOM 2242 C C . GLY A 1 293 ? 24.709 -5.500 -14.541 1.00 79.69 293 GLY A C 1
ATOM 2243 O O . GLY A 1 293 ? 23.968 -5.341 -13.570 1.00 79.69 293 GLY A O 1
ATOM 2244 N N . ALA A 1 294 ? 25.447 -6.609 -14.662 1.00 82.94 294 ALA A N 1
ATOM 2245 C CA . ALA A 1 294 ? 25.463 -7.664 -13.649 1.00 82.94 294 ALA A CA 1
ATOM 2246 C C . ALA A 1 294 ? 26.043 -7.195 -12.303 1.00 82.94 294 ALA A C 1
ATOM 2248 O O . ALA A 1 294 ? 25.492 -7.539 -11.254 1.00 82.94 294 ALA A O 1
ATOM 2249 N N . PHE A 1 295 ? 27.120 -6.407 -12.324 1.00 86.38 295 PHE A N 1
ATOM 2250 C CA . PHE A 1 295 ? 27.686 -5.801 -11.120 1.00 86.38 295 PHE A CA 1
ATOM 2251 C C . PHE A 1 295 ? 26.728 -4.775 -10.502 1.00 86.38 295 PHE A C 1
ATOM 2253 O O . PHE A 1 295 ? 26.411 -4.874 -9.316 1.00 86.38 295 PHE A O 1
ATOM 2260 N N . THR A 1 296 ? 26.204 -3.851 -11.310 1.00 82.50 296 THR A N 1
ATOM 2261 C CA . THR A 1 296 ? 25.286 -2.794 -10.866 1.00 82.50 296 THR A CA 1
ATOM 2262 C C . THR A 1 296 ? 24.039 -3.374 -10.212 1.00 82.50 296 THR A C 1
ATOM 2264 O O . THR A 1 296 ? 23.647 -2.902 -9.151 1.00 82.50 296 THR A O 1
ATOM 2267 N N . ARG A 1 297 ? 23.468 -4.464 -10.747 1.00 77.25 297 ARG A N 1
ATOM 2268 C CA . ARG A 1 297 ? 22.345 -5.171 -10.101 1.00 77.25 297 ARG A CA 1
ATOM 2269 C C . ARG A 1 297 ? 22.686 -5.675 -8.697 1.00 77.25 297 ARG A C 1
ATOM 2271 O O . ARG A 1 297 ? 21.877 -5.522 -7.787 1.00 77.25 297 ARG A O 1
ATOM 2278 N N . LYS A 1 298 ? 23.868 -6.270 -8.504 1.00 82.75 298 LYS A N 1
ATOM 2279 C CA . LYS A 1 298 ? 24.309 -6.752 -7.182 1.00 82.75 298 LYS A CA 1
ATOM 2280 C C . LYS A 1 298 ? 24.553 -5.592 -6.218 1.00 82.75 298 LYS A C 1
ATOM 2282 O O . LYS A 1 298 ? 24.123 -5.659 -5.072 1.00 82.75 298 LYS A O 1
ATOM 2287 N N . ALA A 1 299 ? 25.207 -4.534 -6.691 1.00 82.50 299 ALA A N 1
ATOM 2288 C CA . ALA A 1 299 ? 25.482 -3.346 -5.892 1.00 82.50 299 ALA A CA 1
ATOM 2289 C C . ALA A 1 299 ? 24.193 -2.619 -5.487 1.00 82.50 299 ALA A C 1
ATOM 2291 O O . ALA A 1 299 ? 24.068 -2.206 -4.341 1.00 82.50 299 ALA A O 1
ATOM 2292 N N . GLN A 1 300 ? 23.223 -2.518 -6.401 1.00 79.69 300 GLN A N 1
ATOM 2293 C CA . GLN A 1 300 ? 21.941 -1.872 -6.139 1.00 79.69 300 GLN A CA 1
ATOM 2294 C C . GLN A 1 300 ? 21.120 -2.633 -5.101 1.00 79.69 300 GLN A C 1
ATOM 2296 O O . GLN A 1 300 ? 20.535 -2.001 -4.232 1.00 79.69 300 GLN A O 1
ATOM 2301 N N . ARG A 1 301 ? 21.118 -3.972 -5.142 1.00 80.06 301 ARG A N 1
ATOM 2302 C CA . ARG A 1 301 ? 20.484 -4.789 -4.094 1.00 80.06 301 ARG A CA 1
ATOM 2303 C C . ARG A 1 301 ? 21.107 -4.522 -2.726 1.00 80.06 301 ARG A C 1
ATOM 2305 O O . ARG A 1 301 ? 20.405 -4.098 -1.825 1.00 80.06 301 ARG A O 1
ATOM 2312 N N . ALA A 1 302 ? 22.433 -4.628 -2.619 1.00 83.31 302 ALA A N 1
ATOM 2313 C CA . ALA A 1 302 ? 23.135 -4.348 -1.365 1.00 83.31 302 ALA A CA 1
ATOM 2314 C C . ALA A 1 302 ? 22.905 -2.909 -0.853 1.00 83.31 302 ALA A C 1
ATOM 2316 O O . ALA A 1 302 ? 22.852 -2.684 0.352 1.00 83.31 302 ALA A O 1
ATOM 2317 N N . TYR A 1 303 ? 22.772 -1.933 -1.760 1.00 86.00 303 TYR A N 1
ATOM 2318 C CA . TYR A 1 303 ? 22.433 -0.557 -1.400 1.00 86.00 303 TYR A CA 1
ATOM 2319 C C . TYR A 1 303 ? 21.014 -0.443 -0.829 1.00 86.00 303 TYR A C 1
ATOM 2321 O O . TYR A 1 303 ? 20.834 0.207 0.195 1.00 86.00 303 TYR A O 1
ATOM 2329 N N . GLN A 1 304 ? 20.021 -1.073 -1.469 1.00 79.44 304 GLN A N 1
ATOM 2330 C CA . GLN A 1 304 ? 18.628 -1.066 -1.008 1.00 79.44 304 GLN A CA 1
ATOM 2331 C C . GLN A 1 304 ? 18.464 -1.789 0.333 1.00 79.44 304 GLN A C 1
ATOM 2333 O O . GLN A 1 304 ? 17.807 -1.252 1.219 1.00 79.44 304 GLN A O 1
ATOM 2338 N N . ASP A 1 305 ? 19.124 -2.935 0.516 1.00 82.56 305 ASP A N 1
ATOM 2339 C CA . ASP A 1 305 ? 19.118 -3.672 1.786 1.00 82.56 305 ASP A CA 1
ATOM 2340 C C . ASP A 1 305 ? 19.698 -2.803 2.917 1.00 82.56 305 ASP A C 1
ATOM 2342 O O . ASP A 1 305 ? 19.077 -2.616 3.961 1.00 82.56 305 ASP A O 1
ATOM 2346 N N . GLY A 1 306 ? 20.853 -2.165 2.680 1.00 85.62 306 GLY A N 1
ATOM 2347 C CA . GLY A 1 306 ? 21.445 -1.243 3.652 1.00 85.62 306 GLY A CA 1
ATOM 2348 C C . GLY A 1 306 ? 20.581 -0.004 3.920 1.00 85.62 306 GLY A C 1
ATOM 2349 O O . GLY A 1 306 ? 20.552 0.501 5.046 1.00 85.62 306 GLY A O 1
ATOM 2350 N N . LEU A 1 307 ? 19.877 0.505 2.904 1.00 87.44 307 LEU A N 1
ATOM 2351 C CA . LEU A 1 307 ? 18.951 1.629 3.050 1.00 87.44 307 LEU A CA 1
ATOM 2352 C C . LEU A 1 307 ? 17.735 1.249 3.900 1.00 87.44 307 LEU A C 1
ATOM 2354 O O . LEU A 1 307 ? 17.334 2.054 4.737 1.00 87.44 307 LEU A O 1
ATOM 2358 N N . ALA A 1 308 ? 17.194 0.039 3.740 1.00 80.62 308 ALA A N 1
ATOM 2359 C CA . ALA A 1 308 ? 16.109 -0.470 4.574 1.00 80.62 308 ALA A CA 1
ATOM 2360 C C . ALA A 1 308 ? 16.525 -0.530 6.053 1.00 80.62 308 ALA A C 1
ATOM 2362 O O . ALA A 1 308 ? 15.877 0.106 6.881 1.00 80.62 308 ALA A O 1
ATOM 2363 N N . GLU A 1 309 ? 17.673 -1.142 6.369 1.00 86.00 309 GLU A N 1
ATOM 2364 C CA . GLU A 1 309 ? 18.217 -1.177 7.742 1.00 86.00 309 GLU A CA 1
ATOM 2365 C C . GLU A 1 309 ? 18.444 0.231 8.329 1.00 86.00 309 GLU A C 1
ATOM 2367 O O . GLU A 1 309 ? 18.301 0.472 9.529 1.00 86.00 309 GLU A O 1
ATOM 2372 N N . THR A 1 310 ? 18.849 1.186 7.488 1.00 90.25 310 THR A N 1
ATOM 2373 C CA . THR A 1 310 ? 19.084 2.575 7.909 1.00 90.25 310 THR A CA 1
ATOM 2374 C C . THR A 1 310 ? 17.765 3.308 8.173 1.00 90.25 310 THR A C 1
ATOM 2376 O O . THR A 1 310 ? 17.666 4.075 9.133 1.00 90.25 310 THR A O 1
ATOM 2379 N N . ASN A 1 311 ? 16.740 3.048 7.358 1.00 88.38 311 ASN A N 1
ATOM 2380 C CA . ASN A 1 311 ? 15.397 3.586 7.548 1.00 88.38 311 ASN A CA 1
ATOM 2381 C C . ASN A 1 311 ? 14.718 3.008 8.792 1.00 88.38 311 ASN A C 1
ATOM 2383 O O . ASN A 1 311 ? 14.043 3.763 9.484 1.00 88.38 311 ASN A O 1
ATOM 2387 N N . GLU A 1 312 ? 14.930 1.731 9.116 1.00 87.19 312 GLU A N 1
ATOM 2388 C CA . GLU A 1 312 ? 14.441 1.123 10.363 1.00 87.19 312 GLU A CA 1
ATOM 2389 C C . GLU A 1 312 ? 14.960 1.883 11.588 1.00 87.19 312 GLU A C 1
ATOM 2391 O O . GLU A 1 312 ? 14.178 2.283 12.450 1.00 87.19 312 GLU A O 1
ATOM 2396 N N . VAL A 1 313 ? 16.268 2.177 11.621 1.00 90.00 313 VAL A N 1
ATOM 2397 C CA . VAL A 1 313 ? 16.880 2.987 12.686 1.00 90.00 313 VAL A CA 1
ATOM 2398 C C . VAL A 1 313 ? 16.219 4.361 12.783 1.00 90.00 313 VAL A C 1
ATOM 2400 O O . VAL A 1 313 ? 15.877 4.788 13.881 1.00 90.00 313 VAL A O 1
ATOM 2403 N N . ALA A 1 314 ? 16.018 5.052 11.657 1.00 92.50 314 ALA A N 1
ATOM 2404 C CA . ALA A 1 314 ? 15.393 6.373 11.653 1.00 92.50 314 ALA A CA 1
ATOM 2405 C C . ALA A 1 314 ? 13.923 6.332 12.102 1.00 92.50 314 ALA A C 1
ATOM 2407 O O . ALA A 1 314 ? 13.498 7.173 12.895 1.00 92.50 314 ALA A O 1
ATOM 2408 N N . GLN A 1 315 ? 13.147 5.359 11.618 1.00 90.62 315 GLN A N 1
ATOM 2409 C CA . GLN A 1 315 ? 11.746 5.180 11.992 1.00 90.62 315 GLN A CA 1
ATOM 2410 C C . GLN A 1 315 ? 11.599 4.893 13.486 1.00 90.62 315 GLN A C 1
ATOM 2412 O O . GLN A 1 315 ? 10.752 5.508 14.133 1.00 90.62 315 GLN A O 1
ATOM 2417 N N . GLU A 1 316 ? 12.439 4.020 14.046 1.00 91.31 316 GLU A N 1
ATOM 2418 C CA . GLU A 1 316 ? 12.456 3.722 15.479 1.00 91.31 316 GLU A CA 1
ATOM 2419 C C . GLU A 1 316 ? 12.764 4.980 16.305 1.00 91.31 316 GLU A C 1
ATOM 2421 O O . GLU A 1 316 ? 11.975 5.349 17.180 1.00 91.31 316 GLU A O 1
ATOM 2426 N N . SER A 1 317 ? 13.859 5.687 15.997 1.00 92.00 317 SER A N 1
ATOM 2427 C CA . SER A 1 317 ? 14.282 6.868 16.762 1.00 92.00 317 SER A CA 1
ATOM 2428 C C . SER A 1 317 ? 13.261 8.015 16.671 1.00 92.00 317 SER A C 1
ATOM 2430 O O . SER A 1 317 ? 13.017 8.703 17.662 1.00 92.00 317 SER A O 1
ATOM 2432 N N . LEU A 1 318 ? 12.611 8.214 15.514 1.00 93.25 318 LEU A N 1
ATOM 2433 C CA . LEU A 1 318 ? 11.564 9.233 15.343 1.00 93.25 318 LEU A CA 1
ATOM 2434 C C . LEU A 1 318 ? 10.258 8.854 16.053 1.00 93.25 318 LEU A C 1
ATOM 2436 O O . LEU A 1 318 ? 9.665 9.696 16.739 1.00 93.25 318 LEU A O 1
ATOM 2440 N N . ARG A 1 319 ? 9.828 7.589 15.943 1.00 90.38 319 ARG A N 1
ATOM 2441 C CA . ARG A 1 319 ? 8.656 7.059 16.660 1.00 90.38 319 ARG A CA 1
ATOM 2442 C C . ARG A 1 319 ? 8.827 7.203 18.171 1.00 90.38 319 ARG A C 1
ATOM 2444 O O . ARG A 1 319 ? 7.878 7.558 18.865 1.00 90.38 319 ARG A O 1
ATOM 2451 N N . LEU A 1 320 ? 10.043 6.983 18.664 1.00 94.56 320 LEU A N 1
ATOM 2452 C CA . LEU A 1 320 ? 10.409 7.089 20.074 1.00 94.56 320 LEU A CA 1
ATOM 2453 C C . LEU A 1 320 ? 11.009 8.453 20.442 1.00 94.56 320 LEU A C 1
ATOM 2455 O O . LEU A 1 320 ? 11.636 8.577 21.488 1.00 94.56 320 LEU A O 1
ATOM 2459 N N . SER A 1 321 ? 10.791 9.502 19.645 1.00 94.88 321 SER A N 1
ATOM 2460 C CA . SER A 1 321 ? 11.401 10.827 19.862 1.00 94.88 321 SER A CA 1
ATOM 2461 C C . SER A 1 321 ? 11.173 11.404 21.266 1.00 94.88 321 SER A C 1
ATOM 2463 O O . SER A 1 321 ? 12.078 12.014 21.835 1.00 94.88 321 SER A O 1
ATOM 2465 N N . LYS A 1 322 ? 9.998 11.170 21.868 1.00 94.44 322 LYS A N 1
ATOM 2466 C CA . LYS A 1 322 ? 9.720 11.549 23.266 1.00 94.44 322 LYS A CA 1
ATOM 2467 C C . LYS A 1 322 ? 10.614 10.803 24.263 1.00 94.44 322 LYS A C 1
ATOM 2469 O O . LYS A 1 322 ? 11.076 11.416 25.214 1.00 94.44 322 LYS A O 1
ATOM 2474 N N . VAL A 1 323 ? 10.884 9.517 24.030 1.00 96.94 323 VAL A N 1
ATOM 2475 C CA . VAL A 1 323 ? 11.802 8.703 24.844 1.00 96.94 323 VAL A CA 1
ATOM 2476 C C . VAL A 1 323 ? 13.238 9.173 24.628 1.00 96.94 323 VAL A C 1
ATOM 2478 O O . VAL A 1 323 ? 13.940 9.429 25.597 1.00 96.94 323 VAL A O 1
ATOM 2481 N N . VAL A 1 324 ? 13.659 9.379 23.377 1.00 96.69 324 VAL A N 1
ATOM 2482 C CA . VAL A 1 324 ? 15.008 9.877 23.062 1.00 96.69 324 VAL A CA 1
ATOM 2483 C C . VAL A 1 324 ? 15.299 11.175 23.821 1.00 96.69 324 VAL A C 1
ATOM 2485 O O . VAL A 1 324 ? 16.348 11.265 24.460 1.00 96.69 324 VAL A O 1
ATOM 2488 N N . ARG A 1 325 ? 14.343 12.118 23.825 1.00 95.81 325 ARG A N 1
ATOM 2489 C CA . ARG A 1 325 ? 14.427 13.378 24.582 1.00 95.81 325 ARG A CA 1
ATOM 2490 C C . ARG A 1 325 ? 14.353 13.187 26.093 1.00 95.81 325 ARG A C 1
ATOM 2492 O O . ARG A 1 325 ? 15.104 13.828 26.816 1.00 95.81 325 ARG A O 1
ATOM 2499 N N . ALA A 1 326 ? 13.478 12.307 26.580 1.00 97.56 326 ALA A N 1
ATOM 2500 C CA . ALA A 1 326 ? 13.359 12.028 28.012 1.00 97.56 326 ALA A CA 1
ATOM 2501 C C . ALA A 1 326 ? 14.666 11.481 28.610 1.00 97.56 326 ALA A C 1
ATOM 2503 O O . ALA A 1 326 ? 14.971 11.756 29.766 1.00 97.56 326 ALA A O 1
ATOM 2504 N N . PHE A 1 327 ? 15.446 10.740 27.818 1.00 96.75 327 PHE A N 1
ATOM 2505 C CA . PHE A 1 327 ? 16.732 10.174 28.227 1.00 96.75 327 PHE A CA 1
ATOM 2506 C C . PHE A 1 327 ? 17.958 10.964 27.723 1.00 96.75 327 PHE A C 1
ATOM 2508 O O . PHE A 1 327 ? 19.081 10.546 27.997 1.00 96.75 327 PHE A O 1
ATOM 2515 N N . GLY A 1 328 ? 17.780 12.072 26.988 1.00 96.19 328 GLY A N 1
ATOM 2516 C CA . GLY A 1 328 ? 18.879 12.900 26.459 1.00 96.19 328 GLY A CA 1
ATOM 2517 C C . GLY A 1 328 ? 19.858 12.142 25.548 1.00 96.19 328 GLY A C 1
ATOM 2518 O O . GLY A 1 328 ? 21.075 12.291 25.665 1.00 96.19 328 GLY A O 1
ATOM 2519 N N . THR A 1 329 ? 19.348 11.242 24.699 1.00 96.44 329 THR A N 1
ATOM 2520 C CA . THR A 1 329 ? 20.162 10.310 23.884 1.00 96.44 329 THR A CA 1
ATOM 2521 C C . THR A 1 329 ? 20.310 10.718 22.414 1.00 96.44 329 THR A C 1
ATOM 2523 O O . THR A 1 329 ? 20.726 9.905 21.586 1.00 96.44 329 THR A O 1
ATOM 2526 N N . GLU A 1 330 ? 20.020 11.974 22.070 1.00 96.00 330 GLU A N 1
ATOM 2527 C CA . GLU A 1 330 ? 19.989 12.477 20.692 1.00 96.00 330 GLU A CA 1
ATOM 2528 C C . GLU A 1 330 ? 21.297 12.206 19.933 1.00 96.00 330 GLU A C 1
ATOM 2530 O O . GLU A 1 330 ? 21.271 11.692 18.814 1.00 96.00 330 GLU A O 1
ATOM 2535 N N . GLU A 1 331 ? 22.454 12.473 20.548 1.00 96.75 331 GLU A N 1
ATOM 2536 C CA . GLU A 1 331 ? 23.755 12.276 19.891 1.00 96.75 331 GLU A CA 1
ATOM 2537 C C . GLU A 1 331 ? 24.130 10.804 19.699 1.00 96.75 331 GLU A C 1
ATOM 2539 O O . GLU A 1 331 ? 24.786 10.425 18.720 1.00 96.75 331 GLU A O 1
ATOM 2544 N N . LYS A 1 332 ? 23.680 9.939 20.613 1.00 95.44 332 LYS A N 1
ATOM 2545 C CA . LYS A 1 332 ? 23.885 8.493 20.503 1.00 95.44 332 LYS A CA 1
ATOM 2546 C C . LYS A 1 332 ? 23.099 7.938 19.316 1.00 95.44 332 LYS A C 1
ATOM 2548 O O . LYS A 1 332 ? 23.653 7.177 18.520 1.00 95.44 332 LYS A O 1
ATOM 2553 N N . GLU A 1 333 ? 21.844 8.353 19.174 1.00 94.88 333 GLU A N 1
ATOM 2554 C CA . GLU A 1 333 ? 20.975 7.956 18.063 1.00 94.88 333 GLU A CA 1
ATOM 2555 C C . GLU A 1 333 ? 21.451 8.548 16.724 1.00 94.88 333 GLU A C 1
ATOM 2557 O O . GLU A 1 333 ? 21.534 7.829 15.725 1.00 94.88 333 GLU A O 1
ATOM 2562 N N . SER A 1 334 ? 21.896 9.809 16.715 1.00 95.38 334 SER A N 1
ATOM 2563 C CA . SER A 1 334 ? 22.550 10.445 15.559 1.00 95.38 334 SER A CA 1
ATOM 2564 C C . SER A 1 334 ? 23.780 9.652 15.097 1.00 95.38 334 SER A C 1
ATOM 2566 O O . SER A 1 334 ? 23.897 9.263 13.930 1.00 95.38 334 SER A O 1
ATOM 2568 N N . SER A 1 335 ? 24.669 9.298 16.030 1.00 95.56 335 SER A N 1
ATOM 2569 C CA . SER A 1 335 ? 25.870 8.507 15.741 1.00 95.56 335 SER A CA 1
ATOM 2570 C C . SER A 1 335 ? 25.541 7.103 15.220 1.00 95.56 335 SER A C 1
ATOM 2572 O O . SER A 1 335 ? 26.207 6.602 14.306 1.00 95.56 335 SER A O 1
ATOM 2574 N N . ARG A 1 336 ? 24.495 6.464 15.767 1.00 93.50 336 ARG A N 1
ATOM 2575 C CA . ARG A 1 336 ? 23.981 5.158 15.317 1.00 93.50 336 ARG A CA 1
ATOM 2576 C C . ARG A 1 336 ? 23.555 5.212 13.848 1.00 93.50 336 ARG A C 1
ATOM 2578 O O . ARG A 1 336 ? 23.944 4.336 13.071 1.00 93.50 336 ARG A O 1
ATOM 2585 N N . TYR A 1 337 ? 22.836 6.264 13.461 1.00 94.31 337 TYR A N 1
ATOM 2586 C CA . TYR A 1 337 ? 22.394 6.500 12.087 1.00 94.31 337 TYR A CA 1
ATOM 2587 C C . TYR A 1 337 ? 23.567 6.790 11.132 1.00 94.31 337 TYR A C 1
ATOM 2589 O O . TYR A 1 337 ? 23.717 6.131 10.099 1.00 94.31 337 TYR A O 1
ATOM 2597 N N . VAL A 1 338 ? 24.479 7.696 11.507 1.00 95.25 338 VAL A N 1
ATOM 2598 C CA . VAL A 1 338 ? 25.667 8.042 10.698 1.00 95.25 338 VAL A CA 1
ATOM 2599 C C . VAL A 1 338 ? 26.558 6.821 10.439 1.00 95.25 338 VAL A C 1
ATOM 2601 O O . VAL A 1 338 ? 27.067 6.638 9.327 1.00 95.25 338 VAL A O 1
ATOM 2604 N N . LYS A 1 339 ? 26.720 5.936 11.430 1.00 92.44 339 LYS A N 1
ATOM 2605 C CA . LYS A 1 339 ? 27.498 4.697 11.276 1.00 92.44 339 LYS A CA 1
ATOM 2606 C C . LYS A 1 339 ? 26.913 3.777 10.197 1.00 92.44 339 LYS A C 1
ATOM 2608 O O . LYS A 1 339 ? 27.681 3.194 9.427 1.00 92.44 339 LYS A O 1
ATOM 2613 N N . ARG A 1 340 ? 25.581 3.671 10.103 1.00 88.75 340 ARG A N 1
ATOM 2614 C CA . ARG A 1 340 ? 24.889 2.888 9.060 1.00 88.75 340 ARG A CA 1
ATOM 2615 C C . ARG A 1 340 ? 25.042 3.530 7.679 1.00 88.75 340 ARG A C 1
ATOM 2617 O O . ARG A 1 340 ? 25.442 2.843 6.738 1.00 88.75 340 ARG A O 1
ATOM 2624 N N . LEU A 1 341 ? 24.908 4.856 7.578 1.00 93.06 341 LEU A N 1
ATOM 2625 C CA . LEU A 1 341 ? 25.153 5.601 6.332 1.00 93.06 341 LEU A CA 1
ATOM 2626 C C . LEU A 1 341 ? 26.571 5.403 5.768 1.00 93.06 341 LEU A C 1
ATOM 2628 O O . LEU A 1 341 ? 26.766 5.401 4.550 1.00 93.06 341 LEU A O 1
ATOM 2632 N N . GLY A 1 342 ? 27.573 5.184 6.624 1.00 91.75 342 GLY A N 1
ATOM 2633 C CA . GLY A 1 342 ? 28.937 4.866 6.192 1.00 91.75 342 GLY A CA 1
ATOM 2634 C C . GLY A 1 342 ? 29.044 3.580 5.355 1.00 91.75 342 GLY A C 1
ATOM 2635 O O . GLY A 1 342 ? 29.931 3.465 4.505 1.00 91.75 342 GLY A O 1
ATOM 2636 N N . MET A 1 343 ? 28.147 2.607 5.552 1.00 87.19 343 MET A N 1
ATOM 2637 C CA . MET A 1 343 ? 28.061 1.417 4.700 1.00 87.19 343 MET A CA 1
ATOM 2638 C C . MET A 1 343 ? 27.512 1.772 3.312 1.00 87.19 343 MET A C 1
ATOM 2640 O O . MET A 1 343 ? 28.157 1.445 2.313 1.00 87.19 343 MET A O 1
ATOM 2644 N N . LEU A 1 344 ? 26.401 2.515 3.252 1.00 89.62 344 LEU A N 1
ATOM 2645 C CA . LEU A 1 344 ? 25.787 2.967 1.997 1.00 89.62 344 LEU A CA 1
ATOM 2646 C C . LEU A 1 344 ? 26.779 3.777 1.169 1.00 89.62 344 LEU A C 1
ATOM 2648 O O . LEU A 1 344 ? 26.979 3.489 -0.008 1.00 89.62 344 LEU A O 1
ATOM 2652 N N . ARG A 1 345 ? 27.484 4.723 1.803 1.00 91.88 345 ARG A N 1
ATOM 2653 C CA . ARG A 1 345 ? 28.516 5.530 1.141 1.00 91.88 345 ARG A CA 1
ATOM 2654 C C . ARG A 1 345 ? 29.575 4.659 0.465 1.00 91.88 345 ARG A C 1
ATOM 2656 O O . ARG A 1 345 ? 29.963 4.946 -0.664 1.00 91.88 345 ARG A O 1
ATOM 2663 N N . ARG A 1 346 ? 30.053 3.596 1.126 1.00 90.38 346 ARG A N 1
ATOM 2664 C CA . ARG A 1 346 ? 31.053 2.681 0.544 1.00 90.38 346 ARG A CA 1
ATOM 2665 C C . ARG A 1 346 ? 30.511 1.953 -0.686 1.00 90.38 346 ARG A C 1
ATOM 2667 O O . ARG A 1 346 ? 31.240 1.815 -1.666 1.00 90.38 346 ARG A O 1
ATOM 2674 N N . ILE A 1 347 ? 29.250 1.523 -0.657 1.00 88.81 347 ILE A N 1
ATOM 2675 C CA . ILE A 1 347 ? 28.589 0.885 -1.805 1.00 88.81 347 ILE A CA 1
ATOM 2676 C C . ILE A 1 347 ? 28.430 1.890 -2.954 1.00 88.81 347 ILE A C 1
ATOM 2678 O O . ILE A 1 347 ? 28.823 1.582 -4.079 1.00 88.81 347 ILE A O 1
ATOM 2682 N N . SER A 1 348 ? 27.957 3.109 -2.674 1.00 88.75 348 SER A N 1
ATOM 2683 C CA . SER A 1 348 ? 27.792 4.166 -3.681 1.00 88.75 348 SER A CA 1
ATOM 2684 C C . SER A 1 348 ? 29.111 4.568 -4.337 1.00 88.75 348 SER A C 1
ATOM 2686 O O . SER A 1 348 ? 29.159 4.744 -5.551 1.00 88.75 348 SER A O 1
ATOM 2688 N N . VAL A 1 349 ? 30.208 4.661 -3.575 1.00 91.88 349 VAL A N 1
ATOM 2689 C CA . VAL A 1 349 ? 31.537 4.937 -4.148 1.00 91.88 349 VAL A CA 1
ATOM 2690 C C . VAL A 1 349 ? 31.957 3.818 -5.103 1.00 91.88 349 VAL A C 1
ATOM 2692 O O . VAL A 1 349 ? 32.387 4.108 -6.213 1.00 91.88 349 VAL A O 1
ATOM 2695 N N . ARG A 1 350 ? 31.766 2.544 -4.733 1.00 89.44 350 ARG A N 1
ATOM 2696 C CA . ARG A 1 350 ? 32.070 1.406 -5.622 1.00 89.44 350 ARG A CA 1
ATOM 2697 C C . ARG A 1 350 ? 31.216 1.417 -6.894 1.00 89.44 350 ARG A C 1
ATOM 2699 O O . ARG A 1 350 ? 31.730 1.118 -7.970 1.00 89.44 350 ARG A O 1
ATOM 2706 N N . GLN A 1 351 ? 29.935 1.779 -6.792 1.00 86.69 351 GLN A N 1
ATOM 2707 C CA . GLN A 1 351 ? 29.058 1.968 -7.955 1.00 86.69 351 GLN A CA 1
ATOM 2708 C C . GLN A 1 351 ? 29.555 3.099 -8.861 1.00 86.69 351 GLN A C 1
ATOM 2710 O O . GLN A 1 351 ? 29.638 2.909 -10.073 1.00 86.69 351 GLN A O 1
ATOM 2715 N N . ALA A 1 352 ? 29.936 4.241 -8.284 1.00 88.38 352 ALA A N 1
ATOM 2716 C CA . ALA A 1 352 ? 30.479 5.375 -9.025 1.00 88.38 352 ALA A CA 1
ATOM 2717 C C . ALA A 1 352 ? 31.793 5.013 -9.736 1.00 88.38 352 ALA A C 1
ATOM 2719 O O . ALA A 1 352 ? 31.963 5.335 -10.909 1.00 88.38 352 ALA A O 1
ATOM 2720 N N . THR A 1 353 ? 32.694 4.277 -9.077 1.00 91.31 353 THR A N 1
ATOM 2721 C CA . THR A 1 353 ? 33.931 3.783 -9.699 1.00 91.31 353 THR A CA 1
ATOM 2722 C C . THR A 1 353 ? 33.646 2.800 -10.837 1.00 91.31 353 THR A C 1
ATOM 2724 O O . THR A 1 353 ? 34.275 2.888 -11.890 1.00 91.31 353 THR A O 1
ATOM 2727 N N . ALA A 1 354 ? 32.680 1.889 -10.672 1.00 89.00 354 ALA A N 1
ATOM 2728 C CA . ALA A 1 354 ? 32.267 0.987 -11.748 1.00 89.00 354 ALA A CA 1
ATOM 2729 C C . ALA A 1 354 ? 31.662 1.744 -12.936 1.00 89.00 354 ALA A C 1
ATOM 2731 O O . ALA A 1 354 ? 31.959 1.414 -14.080 1.00 89.00 354 ALA A O 1
ATOM 2732 N N . TYR A 1 355 ? 30.838 2.761 -12.667 1.00 88.56 355 TYR A N 1
ATOM 2733 C CA . TYR A 1 355 ? 30.248 3.610 -13.699 1.00 88.56 355 TYR A CA 1
ATOM 2734 C C . TYR A 1 355 ? 31.315 4.401 -14.456 1.00 88.56 355 TYR A C 1
ATOM 2736 O O . TYR A 1 355 ? 31.286 4.426 -15.681 1.00 88.56 355 TYR A O 1
ATOM 2744 N N . LEU A 1 356 ? 32.295 4.976 -13.750 1.00 92.38 356 LEU A N 1
ATOM 2745 C CA . LEU A 1 356 ? 33.435 5.652 -14.369 1.00 92.38 356 LEU A CA 1
ATOM 2746 C C . LEU A 1 356 ? 34.182 4.713 -15.326 1.00 92.38 356 LEU A C 1
ATOM 2748 O O . LEU A 1 356 ? 34.403 5.065 -16.482 1.00 92.38 356 LEU A O 1
ATOM 2752 N N . LEU A 1 357 ? 34.533 3.507 -14.865 1.00 91.25 357 LEU A N 1
ATOM 2753 C CA . LEU A 1 357 ? 35.241 2.523 -15.687 1.00 91.25 357 LEU A CA 1
ATOM 2754 C C . LEU A 1 357 ? 34.408 2.086 -16.901 1.00 91.25 357 LEU A C 1
ATOM 2756 O O . LEU A 1 357 ? 34.945 1.970 -18.005 1.00 91.25 357 LEU A O 1
ATOM 2760 N N . TYR A 1 358 ? 33.104 1.875 -16.708 1.00 88.25 358 TYR A N 1
ATOM 2761 C CA . TYR A 1 358 ? 32.168 1.564 -17.785 1.00 88.25 358 TYR A CA 1
ATOM 2762 C C . TYR A 1 358 ? 32.107 2.691 -18.815 1.00 88.25 358 TYR A C 1
ATOM 2764 O O . TYR A 1 358 ? 32.292 2.429 -19.998 1.00 88.25 358 TYR A O 1
ATOM 2772 N N . LEU A 1 359 ? 31.906 3.935 -18.377 1.00 88.06 359 LEU A N 1
ATOM 2773 C CA . LEU A 1 359 ? 31.754 5.082 -19.263 1.00 88.06 359 LEU A CA 1
ATOM 2774 C C . LEU A 1 359 ? 33.020 5.324 -20.085 1.00 88.06 359 LEU A C 1
ATOM 2776 O O . LEU A 1 359 ? 32.917 5.483 -21.296 1.00 88.06 359 LEU A O 1
ATOM 2780 N N . VAL A 1 360 ? 34.202 5.285 -19.458 1.00 92.44 360 VAL A N 1
ATOM 2781 C CA . VAL A 1 360 ? 35.485 5.424 -20.167 1.00 92.44 360 VAL A CA 1
ATOM 2782 C C . VAL A 1 360 ? 35.639 4.313 -21.206 1.00 92.44 360 VAL A C 1
ATOM 2784 O O . VAL A 1 360 ? 35.862 4.599 -22.377 1.00 92.44 360 VAL A O 1
ATOM 2787 N N . THR A 1 361 ? 35.444 3.052 -20.813 1.00 88.88 361 THR A N 1
ATOM 2788 C CA . THR A 1 361 ? 35.613 1.907 -21.724 1.00 88.88 361 THR A CA 1
ATOM 2789 C C . THR A 1 361 ? 34.613 1.955 -22.882 1.00 88.88 361 THR A C 1
ATOM 2791 O O . THR A 1 361 ? 34.994 1.821 -24.043 1.00 88.88 361 THR A O 1
ATOM 2794 N N . ASN A 1 362 ? 33.332 2.178 -22.582 1.00 86.44 362 ASN A N 1
ATOM 2795 C CA . ASN A 1 362 ? 32.252 2.181 -23.563 1.00 86.44 362 ASN A CA 1
ATOM 2796 C C . ASN A 1 362 ? 32.357 3.379 -24.520 1.00 86.44 362 ASN A C 1
ATOM 2798 O O . ASN A 1 362 ? 32.219 3.206 -25.728 1.00 86.44 362 ASN A O 1
ATOM 2802 N N . ALA A 1 363 ? 32.668 4.578 -24.012 1.00 87.38 363 ALA A N 1
ATOM 2803 C CA . ALA A 1 363 ? 32.855 5.767 -24.844 1.00 87.38 363 ALA A CA 1
ATOM 2804 C C . ALA A 1 363 ? 34.099 5.657 -25.739 1.00 87.38 363 ALA A C 1
ATOM 2806 O O . ALA A 1 363 ? 34.046 6.042 -26.908 1.00 87.38 363 ALA A O 1
ATOM 2807 N N . SER A 1 364 ? 35.207 5.107 -25.230 1.00 89.31 364 SER A N 1
ATOM 2808 C CA . SER A 1 364 ? 36.407 4.865 -26.038 1.00 89.31 364 SER A CA 1
ATOM 2809 C C . SER A 1 364 ? 36.148 3.843 -27.143 1.00 89.31 364 SER A C 1
ATOM 2811 O O . SER A 1 364 ? 36.473 4.114 -28.296 1.00 89.31 364 SER A O 1
ATOM 2813 N N . LEU A 1 365 ? 35.513 2.707 -26.831 1.00 87.44 365 LEU A N 1
ATOM 2814 C CA . LEU A 1 365 ? 35.160 1.686 -27.826 1.00 87.44 365 LEU A CA 1
ATOM 2815 C C . LEU A 1 365 ? 34.172 2.215 -28.878 1.00 87.44 365 LEU A C 1
ATOM 2817 O O . LEU A 1 365 ? 34.315 1.923 -30.066 1.00 87.44 365 LEU A O 1
ATOM 2821 N N . PHE A 1 366 ? 33.201 3.035 -28.470 1.00 86.00 366 PHE A N 1
ATOM 2822 C CA . PHE A 1 366 ? 32.264 3.667 -29.396 1.00 86.00 366 PHE A CA 1
ATOM 2823 C C . PHE A 1 366 ? 32.972 4.606 -30.383 1.00 86.00 366 PHE A C 1
ATOM 2825 O O . PHE A 1 366 ? 32.804 4.474 -31.595 1.00 86.00 366 PHE A O 1
ATOM 2832 N N . ASN A 1 367 ? 33.823 5.510 -29.891 1.00 87.50 367 ASN A N 1
ATOM 2833 C CA . ASN A 1 367 ? 34.594 6.399 -30.765 1.00 87.50 367 ASN A CA 1
ATOM 2834 C C . ASN A 1 367 ? 35.587 5.625 -31.642 1.00 87.50 367 ASN A C 1
ATOM 2836 O O . ASN A 1 367 ? 35.752 5.951 -32.816 1.00 87.50 367 ASN A O 1
ATOM 2840 N N . LEU A 1 368 ? 36.189 4.554 -31.117 1.00 87.62 368 LEU A N 1
ATOM 2841 C CA . LEU A 1 368 ? 37.046 3.664 -31.897 1.00 87.62 368 LEU A CA 1
ATOM 2842 C C . LEU A 1 368 ? 36.274 2.987 -33.036 1.00 87.62 368 LEU A C 1
ATOM 2844 O O . LEU A 1 368 ? 36.815 2.843 -34.127 1.00 87.62 368 LEU A O 1
ATOM 2848 N N . THR A 1 369 ? 35.000 2.640 -32.825 1.00 85.75 369 THR A N 1
ATOM 2849 C CA . THR A 1 369 ? 34.127 2.105 -33.885 1.00 85.75 369 THR A CA 1
ATOM 2850 C C . THR A 1 369 ? 33.970 3.112 -35.024 1.00 85.75 369 THR A C 1
ATOM 2852 O O . THR A 1 369 ? 34.072 2.731 -36.190 1.00 85.75 369 THR A O 1
ATOM 2855 N N . LYS A 1 370 ? 33.798 4.407 -34.709 1.00 84.44 370 LYS A N 1
ATOM 2856 C CA . LYS A 1 370 ? 33.747 5.475 -35.724 1.00 84.44 370 LYS A CA 1
ATOM 2857 C C . LYS A 1 370 ? 35.064 5.561 -36.500 1.00 84.44 370 LYS A C 1
ATOM 2859 O O . LYS A 1 370 ? 35.048 5.525 -37.728 1.00 84.44 370 LYS A O 1
ATOM 2864 N N . VAL A 1 371 ? 36.200 5.594 -35.802 1.00 88.69 371 VAL A N 1
ATOM 2865 C CA . VAL A 1 371 ? 37.534 5.632 -36.433 1.00 88.69 371 VAL A CA 1
ATOM 2866 C C . VAL A 1 371 ? 37.763 4.413 -37.329 1.00 88.69 371 VAL A C 1
ATOM 2868 O O . VAL A 1 371 ? 38.210 4.566 -38.461 1.00 88.69 371 VAL A O 1
ATOM 2871 N N . LEU A 1 372 ? 37.407 3.213 -36.866 1.00 86.81 372 LEU A N 1
ATOM 2872 C CA . LEU A 1 372 ? 37.558 1.979 -37.635 1.00 86.81 372 LEU A CA 1
ATOM 2873 C C . LEU A 1 372 ? 36.662 1.974 -38.880 1.00 86.81 372 LEU A C 1
ATOM 2875 O O . LEU A 1 372 ? 37.120 1.595 -39.956 1.00 86.81 372 LEU A O 1
ATOM 2879 N N . SER A 1 373 ? 35.419 2.453 -38.758 1.00 85.94 373 SER A N 1
ATOM 2880 C CA . SER A 1 373 ? 34.505 2.584 -39.899 1.00 85.94 373 SER A CA 1
ATOM 2881 C C . SER A 1 373 ? 35.035 3.557 -40.958 1.00 85.94 373 SER A C 1
ATOM 2883 O O . SER A 1 373 ? 34.934 3.274 -42.150 1.00 85.94 373 SER A O 1
ATOM 2885 N N . LEU A 1 374 ? 35.681 4.652 -40.542 1.00 88.06 374 LEU A N 1
ATOM 2886 C CA . LEU A 1 374 ? 36.336 5.599 -41.446 1.00 88.06 374 LEU A CA 1
ATOM 2887 C C . LEU A 1 374 ? 37.620 5.030 -42.057 1.00 88.06 374 LEU A C 1
ATOM 2889 O O . LEU A 1 374 ? 37.883 5.274 -43.227 1.00 88.06 374 LEU A O 1
ATOM 2893 N N . LEU A 1 375 ? 38.407 4.260 -41.305 1.00 89.31 375 LEU A N 1
ATOM 2894 C CA . LEU A 1 375 ? 39.641 3.652 -41.804 1.00 89.31 375 LEU A CA 1
ATOM 2895 C C . LEU A 1 375 ? 39.348 2.592 -42.874 1.00 89.31 375 LEU A C 1
ATOM 2897 O O . LEU A 1 375 ? 39.893 2.648 -43.976 1.00 89.31 375 LEU A O 1
ATOM 2901 N N . VAL A 1 376 ? 38.460 1.644 -42.562 1.00 88.44 376 VAL A N 1
ATOM 2902 C CA . VAL A 1 376 ? 38.068 0.570 -43.485 1.00 88.44 376 VAL A CA 1
ATOM 2903 C C . VAL A 1 376 ? 37.256 1.148 -44.643 1.00 88.44 376 VAL A C 1
ATOM 2905 O O . VAL A 1 376 ? 37.581 0.915 -45.806 1.00 88.44 376 VAL A O 1
ATOM 2908 N N . GLY A 1 377 ? 36.240 1.959 -44.343 1.00 87.81 377 GLY A N 1
ATOM 2909 C CA . GLY A 1 377 ? 35.342 2.522 -45.348 1.00 87.81 377 GLY A CA 1
ATOM 2910 C C . GLY A 1 377 ? 36.002 3.580 -46.224 1.00 87.81 377 GLY A C 1
ATOM 2911 O O . GLY A 1 377 ? 35.755 3.619 -47.425 1.00 87.81 377 GLY A O 1
ATOM 2912 N N . GLY A 1 378 ? 36.910 4.381 -45.663 1.00 87.38 378 GLY A N 1
ATOM 2913 C CA . GLY A 1 378 ? 37.760 5.301 -46.416 1.00 87.38 378 GLY A CA 1
ATOM 2914 C C . GLY A 1 378 ? 38.723 4.557 -47.338 1.00 87.38 378 GLY A C 1
ATOM 2915 O O . GLY A 1 378 ? 38.845 4.917 -48.504 1.00 87.38 378 GLY A O 1
ATOM 2916 N N . GLY A 1 379 ? 39.330 3.458 -46.873 1.00 87.88 379 GLY A N 1
ATOM 2917 C CA . GLY A 1 379 ? 40.135 2.575 -47.721 1.00 87.88 379 GLY A CA 1
ATOM 2918 C C . GLY A 1 379 ? 39.342 1.972 -48.889 1.00 87.88 379 GLY A C 1
ATOM 2919 O O . GLY A 1 379 ? 39.851 1.907 -50.007 1.00 87.88 379 GLY A O 1
ATOM 2920 N N . MET A 1 380 ? 38.083 1.583 -48.662 1.00 87.25 380 MET A N 1
ATOM 2921 C CA . MET A 1 380 ? 37.175 1.121 -49.723 1.00 87.25 380 MET A CA 1
ATOM 2922 C C . MET A 1 380 ? 36.784 2.246 -50.689 1.00 87.25 380 MET A C 1
ATOM 2924 O O . MET A 1 380 ? 36.721 2.015 -51.896 1.00 87.25 380 MET A O 1
ATOM 2928 N N . ALA A 1 381 ? 36.574 3.464 -50.184 1.00 88.56 381 ALA A N 1
ATOM 2929 C CA . ALA A 1 381 ? 36.263 4.629 -51.007 1.00 88.56 381 ALA A CA 1
ATOM 2930 C C . ALA A 1 381 ? 37.443 5.044 -51.900 1.00 88.56 381 ALA A C 1
ATOM 2932 O O . ALA A 1 381 ? 37.248 5.319 -53.081 1.00 88.56 381 ALA A O 1
ATOM 2933 N N . LEU A 1 382 ? 38.677 4.999 -51.382 1.00 89.44 382 LEU A N 1
ATOM 2934 C CA . LEU A 1 382 ? 39.897 5.248 -52.162 1.00 89.44 382 LEU A CA 1
ATOM 2935 C C . LEU A 1 382 ? 40.094 4.226 -53.294 1.00 89.44 382 LEU A C 1
ATOM 2937 O O . LEU A 1 382 ? 40.668 4.558 -54.326 1.00 89.44 382 LEU A O 1
ATOM 2941 N N . ARG A 1 383 ? 39.601 2.993 -53.117 1.00 88.25 383 ARG A N 1
ATOM 2942 C CA . ARG A 1 383 ? 39.599 1.935 -54.144 1.00 88.25 383 ARG A CA 1
ATOM 2943 C C . ARG A 1 383 ? 38.391 2.002 -55.089 1.00 88.25 383 ARG A C 1
ATOM 2945 O O . ARG A 1 383 ? 38.264 1.143 -55.954 1.00 88.25 383 ARG A O 1
ATOM 2952 N N . GLY A 1 384 ? 37.489 2.970 -54.911 1.00 83.19 384 GLY A N 1
ATOM 2953 C CA . GLY A 1 384 ? 36.275 3.124 -55.717 1.00 83.19 384 GLY A CA 1
ATOM 2954 C C . GLY A 1 384 ? 35.165 2.104 -55.430 1.00 83.19 384 GLY A C 1
ATOM 2955 O O . GLY A 1 384 ? 34.188 2.059 -56.169 1.00 83.19 384 GLY A O 1
ATOM 2956 N N . ALA A 1 385 ? 35.280 1.294 -54.370 1.00 84.56 385 ALA A N 1
ATOM 2957 C CA . ALA A 1 385 ? 34.285 0.271 -54.032 1.00 84.56 385 ALA A CA 1
ATOM 2958 C C . ALA A 1 385 ? 33.016 0.851 -53.374 1.00 84.56 385 ALA A C 1
ATOM 2960 O O . ALA A 1 385 ? 31.961 0.224 -53.420 1.00 84.56 385 ALA A O 1
ATOM 2961 N N . ILE A 1 386 ? 33.118 2.028 -52.741 1.00 87.94 386 ILE A N 1
ATOM 2962 C CA . ILE A 1 386 ? 32.030 2.718 -52.027 1.00 87.94 386 ILE A CA 1
ATOM 2963 C C . ILE A 1 386 ? 32.126 4.221 -52.307 1.00 87.94 386 ILE A C 1
ATOM 2965 O O . ILE A 1 386 ? 33.225 4.770 -52.372 1.00 87.94 386 ILE A O 1
ATOM 2969 N N . THR A 1 387 ? 30.994 4.913 -52.450 1.00 88.50 387 THR A N 1
ATOM 2970 C CA . THR A 1 387 ? 31.002 6.372 -52.645 1.00 88.50 387 THR A CA 1
ATOM 2971 C C . THR A 1 387 ? 31.200 7.129 -51.320 1.00 88.50 387 THR A C 1
ATOM 2973 O O . THR A 1 387 ? 30.770 6.658 -50.263 1.00 88.50 387 THR A O 1
ATOM 2976 N N . PRO A 1 388 ? 31.778 8.348 -51.331 1.00 85.69 388 PRO A N 1
ATOM 2977 C CA . PRO A 1 388 ? 31.849 9.193 -50.132 1.00 85.69 388 PRO A CA 1
ATOM 2978 C C . PRO A 1 388 ? 30.474 9.464 -49.486 1.00 85.69 388 PRO A C 1
ATOM 2980 O O . PRO A 1 388 ? 30.367 9.572 -48.261 1.00 85.69 388 PRO A O 1
ATOM 2983 N N . GLU A 1 389 ? 29.411 9.506 -50.298 1.00 87.94 389 GLU A N 1
ATOM 2984 C CA . GLU A 1 389 ? 28.015 9.606 -49.850 1.00 87.94 389 GLU A CA 1
ATOM 2985 C C . GLU A 1 389 ? 27.582 8.367 -49.048 1.00 87.94 389 GLU A C 1
ATOM 2987 O O . GLU A 1 389 ? 27.027 8.490 -47.954 1.00 87.94 389 GLU A O 1
ATOM 2992 N N . GLN A 1 390 ? 27.874 7.162 -49.547 1.00 87.81 390 GLN A N 1
ATOM 2993 C CA . GLN A 1 390 ? 27.574 5.911 -48.846 1.00 87.81 390 GLN A CA 1
ATOM 2994 C C . GLN A 1 390 ? 28.362 5.799 -47.535 1.00 87.81 390 GLN A C 1
ATOM 2996 O O . GLN A 1 390 ? 27.790 5.418 -46.516 1.00 87.81 390 GLN A O 1
ATOM 3001 N N . LEU A 1 391 ? 29.640 6.192 -47.525 1.00 89.25 391 LEU A N 1
ATOM 3002 C CA . LEU A 1 391 ? 30.463 6.190 -46.313 1.00 89.25 391 LEU A CA 1
ATOM 3003 C C . LEU A 1 391 ? 29.919 7.153 -45.246 1.00 89.25 391 LEU A C 1
ATOM 3005 O O . LEU A 1 391 ? 29.796 6.781 -44.080 1.00 89.25 391 LEU A O 1
ATOM 3009 N N . THR A 1 392 ? 29.537 8.369 -45.642 1.00 90.12 392 THR A N 1
ATOM 3010 C CA . THR A 1 392 ? 28.958 9.361 -44.719 1.00 90.12 392 THR A CA 1
ATOM 3011 C C . THR A 1 392 ? 27.622 8.876 -44.156 1.00 90.12 392 THR A C 1
ATOM 3013 O O . THR A 1 392 ? 27.390 8.961 -42.950 1.00 90.12 392 THR A O 1
ATOM 3016 N N . THR A 1 393 ? 26.780 8.280 -45.009 1.00 90.75 393 THR A N 1
ATOM 3017 C CA . THR A 1 393 ? 25.504 7.680 -44.593 1.00 90.75 393 THR A CA 1
ATOM 3018 C C . THR A 1 393 ? 25.747 6.571 -43.572 1.00 90.75 393 THR A C 1
ATOM 3020 O O . THR A 1 393 ? 25.081 6.519 -42.540 1.00 90.75 393 THR A O 1
ATOM 3023 N N . PHE A 1 394 ? 26.736 5.709 -43.823 1.00 90.56 394 PHE A N 1
ATOM 3024 C CA . PHE A 1 394 ? 27.092 4.607 -42.936 1.00 90.56 394 PHE A CA 1
ATOM 3025 C C . PHE A 1 394 ? 27.497 5.104 -41.539 1.00 90.56 394 PHE A C 1
ATOM 3027 O O . PHE A 1 394 ? 26.963 4.622 -40.542 1.00 90.56 394 PHE A O 1
ATOM 3034 N N . VAL A 1 395 ? 28.375 6.111 -41.449 1.00 89.75 395 VAL A N 1
ATOM 3035 C CA . VAL A 1 395 ? 28.832 6.667 -40.160 1.00 89.75 395 VAL A CA 1
ATOM 3036 C C . VAL A 1 395 ? 27.673 7.263 -39.351 1.00 89.75 395 VAL A C 1
ATOM 3038 O O . VAL A 1 395 ? 27.570 6.999 -38.150 1.00 89.75 395 VAL A O 1
ATOM 3041 N N . LEU A 1 396 ? 26.766 8.011 -39.993 1.00 90.81 396 LEU A N 1
ATOM 3042 C CA . LEU A 1 396 ? 25.594 8.582 -39.315 1.00 90.81 396 LEU A CA 1
ATOM 3043 C C . LEU A 1 396 ? 24.631 7.498 -38.804 1.00 90.81 396 LEU A C 1
ATOM 3045 O O . LEU A 1 396 ? 24.092 7.616 -37.703 1.00 90.81 396 LEU A O 1
ATOM 3049 N N . TYR A 1 397 ? 24.439 6.416 -39.563 1.00 90.62 397 TYR A N 1
ATOM 3050 C CA . TYR A 1 397 ? 23.605 5.294 -39.123 1.00 90.62 397 TYR A CA 1
ATOM 3051 C C . TYR A 1 397 ? 24.248 4.472 -38.001 1.00 90.62 397 TYR A C 1
ATOM 3053 O O . TYR A 1 397 ? 23.529 3.995 -37.125 1.00 90.62 397 TYR A O 1
ATOM 3061 N N . VAL A 1 398 ? 25.577 4.326 -37.970 1.00 88.56 398 VAL A N 1
ATOM 3062 C CA . VAL A 1 398 ? 26.280 3.681 -36.845 1.00 88.56 398 VAL A CA 1
ATOM 3063 C C . VAL A 1 398 ? 26.039 4.451 -35.545 1.00 88.56 398 VAL A C 1
ATOM 3065 O O . VAL A 1 398 ? 25.769 3.841 -34.507 1.00 88.56 398 VAL A O 1
ATOM 3068 N N . GLU A 1 399 ? 26.082 5.783 -35.590 1.00 86.75 399 GLU A N 1
ATOM 3069 C CA . GLU A 1 399 ? 25.770 6.635 -34.438 1.00 86.75 399 GLU A CA 1
ATOM 3070 C C . GLU A 1 399 ? 24.314 6.481 -33.987 1.00 86.75 399 GLU A C 1
ATOM 3072 O O . GLU A 1 399 ? 24.058 6.245 -32.803 1.00 86.75 399 GLU A O 1
ATOM 3077 N N . PHE A 1 400 ? 23.376 6.510 -34.934 1.00 89.00 400 PHE A N 1
ATOM 3078 C CA . PHE A 1 400 ? 21.952 6.322 -34.667 1.00 89.00 400 PHE A CA 1
ATOM 3079 C C . PHE A 1 400 ? 21.639 4.953 -34.034 1.00 89.00 400 PHE A C 1
ATOM 3081 O O . PHE A 1 400 ? 21.013 4.881 -32.975 1.00 89.00 400 PHE A O 1
ATOM 3088 N N . VAL A 1 401 ? 22.120 3.858 -34.635 1.00 87.81 401 VAL A N 1
ATOM 3089 C CA . VAL A 1 401 ? 21.882 2.486 -34.148 1.00 87.81 401 VAL A CA 1
ATOM 3090 C C . VAL A 1 401 ? 22.516 2.265 -32.778 1.00 87.81 401 VAL A C 1
ATOM 3092 O O . VAL A 1 401 ? 21.916 1.623 -31.915 1.00 87.81 401 VAL A O 1
ATOM 3095 N N . THR A 1 402 ? 23.703 2.824 -32.535 1.00 83.31 402 THR A N 1
ATOM 3096 C CA . THR A 1 402 ? 24.357 2.683 -31.229 1.00 83.31 402 THR A CA 1
ATOM 3097 C C . THR A 1 402 ? 23.596 3.427 -30.133 1.00 83.31 402 THR A C 1
ATOM 3099 O O . THR A 1 402 ? 23.390 2.874 -29.050 1.00 83.31 402 THR A O 1
ATOM 3102 N N . ALA A 1 403 ? 23.121 4.646 -30.413 1.00 84.69 403 ALA A N 1
ATOM 3103 C CA . ALA A 1 403 ? 22.298 5.414 -29.478 1.00 84.69 403 ALA A CA 1
ATOM 3104 C C . ALA A 1 403 ? 20.975 4.694 -29.155 1.00 84.69 403 ALA A C 1
ATOM 3106 O O . ALA A 1 403 ? 20.590 4.587 -27.984 1.00 84.69 403 ALA A O 1
ATOM 3107 N N . ALA A 1 404 ? 20.314 4.133 -30.174 1.00 87.19 404 ALA A N 1
ATOM 3108 C CA . ALA A 1 404 ? 19.110 3.327 -29.996 1.00 87.19 404 ALA A CA 1
ATOM 3109 C C . ALA A 1 404 ? 19.393 2.065 -29.156 1.00 87.19 404 ALA A C 1
ATOM 3111 O O . ALA A 1 404 ? 18.642 1.768 -28.223 1.00 87.19 404 ALA A O 1
ATOM 3112 N N . SER A 1 405 ? 20.510 1.367 -29.400 1.00 84.12 405 SER A N 1
ATOM 3113 C CA . SER A 1 405 ? 20.877 0.155 -28.653 1.00 84.12 405 SER A CA 1
ATOM 3114 C C . SER A 1 405 ? 21.148 0.447 -27.184 1.00 84.12 405 SER A C 1
ATOM 3116 O O . SER A 1 405 ? 20.690 -0.309 -26.327 1.00 84.12 405 SER A O 1
ATOM 3118 N N . LEU A 1 406 ? 21.890 1.515 -26.880 1.00 79.56 406 LEU A N 1
ATOM 3119 C CA . LEU A 1 406 ? 22.168 1.902 -25.498 1.00 79.56 406 LEU A CA 1
ATOM 3120 C C . LEU A 1 406 ? 20.865 2.238 -24.765 1.00 79.56 406 LEU A C 1
ATOM 3122 O O . LEU A 1 406 ? 20.626 1.758 -23.659 1.00 79.56 406 LEU A O 1
ATOM 3126 N N . SER A 1 407 ? 19.972 2.960 -25.442 1.00 84.19 407 SER A N 1
ATOM 3127 C CA . SER A 1 407 ? 18.675 3.324 -24.884 1.00 84.19 407 SER A CA 1
ATOM 3128 C C . SER A 1 407 ? 17.801 2.102 -24.566 1.00 84.19 407 SER A C 1
ATOM 3130 O O . SER A 1 407 ? 17.068 2.133 -23.582 1.00 84.19 407 SER A O 1
ATOM 3132 N N . VAL A 1 408 ? 17.860 1.017 -25.355 1.00 83.69 408 VAL A N 1
ATOM 3133 C CA . VAL A 1 408 ? 17.169 -0.254 -25.033 1.00 83.69 408 VAL A CA 1
ATOM 3134 C C . VAL A 1 408 ? 17.753 -0.891 -23.769 1.00 83.69 408 VAL A C 1
ATOM 3136 O O . VAL A 1 408 ? 16.997 -1.329 -22.899 1.00 83.69 408 VAL A O 1
ATOM 3139 N N . CYS A 1 409 ? 19.083 -0.916 -23.645 1.00 79.12 409 CYS A N 1
ATOM 3140 C CA . CYS A 1 409 ? 19.765 -1.453 -22.467 1.00 79.12 409 CYS A CA 1
ATOM 3141 C C . CYS A 1 409 ? 19.374 -0.702 -21.184 1.00 79.12 409 CYS A C 1
ATOM 3143 O O . CYS A 1 409 ? 19.114 -1.342 -20.163 1.00 79.12 409 CYS A O 1
ATOM 3145 N N . ASP A 1 410 ? 19.255 0.626 -21.247 1.00 79.31 410 ASP A N 1
ATOM 3146 C CA . ASP A 1 410 ? 18.881 1.461 -20.098 1.00 79.31 410 ASP A CA 1
ATOM 3147 C C . ASP A 1 410 ? 17.457 1.171 -19.593 1.00 79.31 410 ASP A C 1
ATOM 3149 O O . ASP A 1 410 ? 17.204 1.189 -18.386 1.00 79.31 410 ASP A O 1
ATOM 3153 N N . GLN A 1 411 ? 16.522 0.821 -20.486 1.00 83.88 411 GLN A N 1
ATOM 3154 C CA . GLN A 1 411 ? 15.149 0.480 -20.085 1.00 83.88 411 GLN A CA 1
ATOM 3155 C C . GLN A 1 411 ? 15.033 -0.888 -19.401 1.00 83.88 411 GLN A C 1
ATOM 3157 O O . GLN A 1 411 ? 14.062 -1.132 -18.680 1.00 83.88 411 GLN A O 1
ATOM 3162 N N . TRP A 1 412 ? 16.008 -1.787 -19.581 1.00 78.69 412 TRP A N 1
ATOM 3163 C CA . TRP A 1 412 ? 15.941 -3.152 -19.050 1.00 78.69 412 TRP A CA 1
ATOM 3164 C C . TRP A 1 412 ? 15.798 -3.192 -17.524 1.00 78.69 412 TRP A C 1
ATOM 3166 O O . TRP A 1 412 ? 15.046 -4.006 -16.985 1.00 78.69 412 TRP A O 1
ATOM 3176 N N . GLY A 1 413 ? 16.494 -2.292 -16.821 1.00 74.44 413 GLY A N 1
ATOM 3177 C CA . GLY A 1 413 ? 16.400 -2.170 -15.365 1.00 74.44 413 GLY A CA 1
ATOM 3178 C C . GLY A 1 413 ? 14.985 -1.821 -14.906 1.00 74.44 413 GLY A C 1
ATOM 3179 O O . GLY A 1 413 ? 14.427 -2.520 -14.062 1.00 74.44 413 GLY A O 1
ATOM 3180 N N . GLY A 1 414 ? 14.380 -0.803 -15.525 1.00 80.75 414 GLY A N 1
ATOM 3181 C CA . GLY A 1 414 ? 13.017 -0.375 -15.212 1.00 80.75 414 GLY A CA 1
ATOM 3182 C C . GLY A 1 414 ? 11.967 -1.436 -15.550 1.00 80.75 414 GLY A C 1
ATOM 3183 O O . GLY A 1 414 ? 10.993 -1.594 -14.815 1.00 80.75 414 GLY A O 1
ATOM 3184 N N . ILE A 1 415 ? 12.159 -2.208 -16.627 1.00 83.19 415 ILE A N 1
ATOM 3185 C CA . ILE A 1 415 ? 11.287 -3.349 -16.951 1.00 83.19 415 ILE A CA 1
ATOM 3186 C C . ILE A 1 415 ? 11.361 -4.398 -15.836 1.00 83.19 415 ILE A C 1
ATOM 3188 O O . ILE A 1 415 ? 10.326 -4.805 -15.317 1.00 83.19 415 ILE A O 1
ATOM 3192 N N . MET A 1 416 ? 12.566 -4.787 -15.414 1.00 77.56 416 MET A N 1
ATOM 3193 C CA . MET A 1 416 ? 12.760 -5.793 -14.362 1.00 77.56 416 MET A CA 1
ATOM 3194 C C . MET A 1 416 ? 12.201 -5.362 -13.002 1.00 77.56 416 MET A C 1
ATOM 3196 O O . MET A 1 416 ? 11.574 -6.164 -12.314 1.00 77.56 416 MET A O 1
ATOM 3200 N N . GLU A 1 417 ? 12.386 -4.097 -12.626 1.00 80.62 417 GLU A N 1
ATOM 3201 C CA . GLU A 1 417 ? 11.780 -3.518 -11.421 1.00 80.62 417 GLU A CA 1
ATOM 3202 C C . GLU A 1 417 ? 10.251 -3.629 -11.455 1.00 80.62 417 GLU A C 1
ATOM 3204 O O . GLU A 1 417 ? 9.624 -4.079 -10.493 1.00 80.62 417 GLU A O 1
ATOM 3209 N N . SER A 1 418 ? 9.658 -3.289 -12.599 1.00 85.25 418 SER A N 1
ATOM 3210 C CA . SER A 1 418 ? 8.209 -3.318 -12.787 1.00 85.25 418 SER A CA 1
ATOM 3211 C C . SER A 1 418 ? 7.638 -4.733 -12.767 1.00 85.25 418 SER A C 1
ATOM 3213 O O . SER A 1 418 ? 6.521 -4.926 -12.298 1.00 85.25 418 SER A O 1
ATOM 3215 N N . ILE A 1 419 ? 8.396 -5.729 -13.237 1.00 82.25 419 ILE A N 1
ATOM 3216 C CA . ILE A 1 419 ? 8.014 -7.144 -13.129 1.00 82.25 419 ILE A CA 1
ATOM 3217 C C . ILE A 1 419 ? 7.892 -7.534 -11.656 1.00 82.25 419 ILE A C 1
ATOM 3219 O O . ILE A 1 419 ? 6.863 -8.075 -11.257 1.00 82.25 419 ILE A O 1
ATOM 3223 N N . GLY A 1 420 ? 8.888 -7.191 -10.834 1.00 79.69 420 GLY A N 1
ATOM 3224 C CA . GLY A 1 420 ? 8.843 -7.462 -9.396 1.00 79.69 420 GLY A CA 1
ATOM 3225 C C . GLY A 1 420 ? 7.704 -6.723 -8.684 1.00 79.69 420 GLY A C 1
ATOM 3226 O O . GLY A 1 420 ? 7.027 -7.303 -7.837 1.00 79.69 420 GLY A O 1
ATOM 3227 N N . ALA A 1 421 ? 7.447 -5.461 -9.043 1.00 86.00 421 ALA A N 1
ATOM 3228 C CA . ALA A 1 421 ? 6.295 -4.712 -8.535 1.00 86.00 421 ALA A CA 1
ATOM 3229 C C . ALA A 1 421 ? 4.964 -5.354 -8.952 1.00 86.00 421 ALA A C 1
ATOM 3231 O O . ALA A 1 421 ? 4.054 -5.500 -8.136 1.00 86.00 421 ALA A O 1
ATOM 3232 N N . SER A 1 422 ? 4.872 -5.811 -10.202 1.00 87.56 422 SER A N 1
ATOM 3233 C CA . SER A 1 422 ? 3.677 -6.462 -10.722 1.00 87.56 422 SER A CA 1
ATOM 3234 C C . SER A 1 422 ? 3.384 -7.788 -10.038 1.00 87.56 422 SER A C 1
ATOM 3236 O O . SER A 1 422 ? 2.213 -8.099 -9.845 1.00 87.56 422 SER A O 1
ATOM 3238 N N . GLU A 1 423 ? 4.401 -8.573 -9.679 1.00 85.44 423 GLU A N 1
ATOM 3239 C CA . GLU A 1 423 ? 4.205 -9.818 -8.932 1.00 85.44 423 GLU A CA 1
ATOM 3240 C C . GLU A 1 423 ? 3.589 -9.551 -7.557 1.00 85.44 423 GLU A C 1
ATOM 3242 O O . GLU A 1 423 ? 2.630 -10.226 -7.187 1.00 85.44 423 GLU A O 1
ATOM 3247 N N . ARG A 1 424 ? 4.069 -8.523 -6.844 1.00 87.25 424 ARG A N 1
ATOM 3248 C CA . ARG A 1 424 ? 3.524 -8.123 -5.537 1.00 87.25 424 ARG A CA 1
ATOM 3249 C C . ARG A 1 424 ? 2.092 -7.612 -5.638 1.00 87.25 424 ARG A C 1
ATOM 3251 O O . ARG A 1 424 ? 1.252 -8.011 -4.844 1.00 87.25 424 ARG A O 1
ATOM 3258 N N . VAL A 1 425 ? 1.793 -6.761 -6.622 1.00 90.44 425 VAL A N 1
ATOM 3259 C CA . VAL A 1 425 ? 0.421 -6.272 -6.853 1.00 90.44 425 VAL A CA 1
ATOM 3260 C C . VAL A 1 425 ? -0.509 -7.430 -7.219 1.00 90.44 425 VAL A C 1
ATOM 3262 O O . VAL A 1 425 ? -1.610 -7.531 -6.682 1.00 90.44 425 VAL A O 1
ATOM 3265 N N . MET A 1 426 ? -0.054 -8.343 -8.083 1.00 87.12 426 MET A N 1
ATOM 3266 C CA . MET A 1 426 ? -0.850 -9.496 -8.497 1.00 87.12 426 MET A CA 1
ATOM 3267 C C . MET A 1 426 ? -1.081 -10.487 -7.354 1.00 87.12 426 MET A C 1
ATOM 3269 O O . MET A 1 426 ? -2.129 -11.115 -7.310 1.00 87.12 426 MET A O 1
ATOM 3273 N N . GLU A 1 427 ? -0.143 -10.617 -6.413 1.00 88.62 427 GLU A N 1
ATOM 3274 C CA . GLU A 1 427 ? -0.353 -11.428 -5.212 1.00 88.62 427 GLU A CA 1
ATOM 3275 C C . GLU A 1 427 ? -1.574 -10.960 -4.416 1.00 88.62 427 GLU A C 1
ATOM 3277 O O . GLU A 1 427 ? -2.320 -11.805 -3.940 1.00 88.62 427 GLU A O 1
ATOM 3282 N N . TYR A 1 428 ? -1.816 -9.650 -4.311 1.00 90.12 428 TYR A N 1
ATOM 3283 C CA . TYR A 1 428 ? -3.013 -9.129 -3.645 1.00 90.12 428 TYR A CA 1
ATOM 3284 C C . TYR A 1 428 ? -4.268 -9.254 -4.511 1.00 90.12 428 TYR A C 1
ATOM 3286 O O . TYR A 1 428 ? -5.307 -9.646 -3.996 1.00 90.12 428 TYR A O 1
ATOM 3294 N N . LEU A 1 429 ? -4.177 -8.981 -5.818 1.00 89.31 429 LEU A N 1
ATOM 3295 C CA . LEU A 1 429 ? -5.309 -9.105 -6.756 1.00 89.31 429 LEU A CA 1
ATOM 3296 C C . LEU A 1 429 ? -5.769 -10.555 -6.992 1.00 89.31 429 LEU A C 1
ATOM 3298 O O . LEU A 1 429 ? -6.836 -10.789 -7.558 1.00 89.31 429 LEU A O 1
ATOM 3302 N N . ASP A 1 430 ? -4.943 -11.538 -6.643 1.00 88.56 430 ASP A N 1
ATOM 3303 C CA . ASP A 1 430 ? -5.290 -12.959 -6.702 1.00 88.56 430 ASP A CA 1
ATOM 3304 C C . ASP A 1 430 ? -5.979 -13.460 -5.433 1.00 88.56 430 ASP A C 1
ATOM 3306 O O . ASP A 1 430 ? -6.471 -14.586 -5.435 1.00 88.56 430 ASP A O 1
ATOM 3310 N N . ARG A 1 431 ? -5.986 -12.673 -4.352 1.00 88.69 431 ARG A N 1
ATOM 3311 C CA . ARG A 1 431 ? -6.604 -13.099 -3.100 1.00 88.69 431 ARG A CA 1
ATOM 3312 C C . ARG A 1 431 ? -8.114 -13.116 -3.232 1.00 88.69 431 ARG A C 1
ATOM 3314 O O . ARG A 1 431 ? -8.719 -12.210 -3.804 1.00 88.69 431 ARG A O 1
ATOM 3321 N N . GLU A 1 432 ? -8.708 -14.144 -2.651 1.00 86.94 432 GLU A N 1
ATOM 3322 C CA . GLU A 1 432 ? -10.150 -14.235 -2.504 1.00 86.94 432 GLU A CA 1
ATOM 3323 C C . GLU A 1 432 ? -10.643 -13.183 -1.503 1.00 86.94 432 GLU A C 1
ATOM 3325 O O . GLU A 1 432 ? -9.885 -12.660 -0.677 1.00 86.94 432 GLU A O 1
ATOM 3330 N N . TYR A 1 433 ? -11.914 -12.812 -1.629 1.00 88.19 433 TYR A N 1
ATOM 3331 C CA . TYR A 1 433 ? -12.548 -11.899 -0.687 1.00 88.19 433 TYR A CA 1
ATOM 3332 C C . TYR A 1 433 ? -12.855 -12.616 0.628 1.00 88.19 433 TYR A C 1
ATOM 3334 O O . TYR A 1 433 ? -13.022 -13.833 0.667 1.00 88.19 433 TYR A O 1
ATOM 3342 N N . ALA A 1 434 ? -12.944 -11.840 1.703 1.00 87.19 434 ALA A N 1
ATOM 3343 C CA . ALA A 1 434 ? -13.275 -12.324 3.029 1.00 87.19 434 ALA A CA 1
ATOM 3344 C C . ALA A 1 434 ? -14.639 -13.043 3.027 1.00 87.19 434 ALA A C 1
ATOM 3346 O O . ALA A 1 434 ? -15.632 -12.443 2.594 1.00 87.19 434 ALA A O 1
ATOM 3347 N N . PRO A 1 435 ? -14.739 -14.276 3.557 1.00 80.38 435 PRO A N 1
ATOM 3348 C CA . PRO A 1 435 ? -16.029 -14.946 3.709 1.00 80.38 435 PRO A CA 1
ATOM 3349 C C . PRO A 1 435 ? -16.977 -14.154 4.628 1.00 80.38 435 PRO A C 1
ATOM 3351 O O . PRO A 1 435 ? -18.191 -14.201 4.443 1.00 80.38 435 PRO A O 1
ATOM 3354 N N . GLN A 1 436 ? -16.439 -13.325 5.533 1.00 80.25 436 GLN A N 1
ATOM 3355 C CA . GLN A 1 436 ? -17.184 -12.429 6.431 1.00 80.25 436 GLN A CA 1
ATOM 3356 C C . GLN A 1 436 ? -17.822 -11.212 5.728 1.00 80.25 436 GLN A C 1
ATOM 3358 O O . GLN A 1 436 ? -18.322 -10.303 6.393 1.00 80.25 436 GLN A O 1
ATOM 3363 N N . LEU A 1 437 ? -17.767 -11.153 4.395 1.00 81.00 437 LEU A N 1
ATOM 3364 C CA . LEU A 1 437 ? -18.441 -10.153 3.560 1.00 81.00 437 LEU A CA 1
ATOM 3365 C C . LEU A 1 437 ? -19.476 -10.781 2.614 1.00 81.00 437 LEU A C 1
ATOM 3367 O O . LEU A 1 437 ? -20.025 -10.076 1.767 1.00 81.00 437 LEU A O 1
ATOM 3371 N N . CYS A 1 438 ? -19.722 -12.091 2.716 1.00 73.69 438 CYS A N 1
ATOM 3372 C CA . CYS A 1 438 ? -20.667 -12.778 1.843 1.00 73.69 438 CYS A CA 1
ATOM 3373 C C . CYS A 1 438 ? -22.112 -12.351 2.119 1.00 73.69 438 CYS A C 1
ATOM 3375 O O . CYS A 1 438 ? -22.509 -12.110 3.263 1.00 73.69 438 CYS A O 1
ATOM 3377 N N . SER A 1 439 ? -22.902 -12.316 1.047 1.00 77.06 439 SER A N 1
ATOM 3378 C CA . SER A 1 439 ? -24.352 -12.205 1.127 1.00 77.06 439 SER A CA 1
ATOM 3379 C C . SER A 1 439 ? -24.948 -13.508 1.646 1.00 77.06 439 SER A C 1
ATOM 3381 O O . SER A 1 439 ? -24.561 -14.584 1.185 1.00 77.06 439 SER A O 1
ATOM 3383 N N . GLY A 1 440 ? -25.903 -13.407 2.562 1.00 86.00 440 GLY A N 1
ATOM 3384 C CA . GLY A 1 440 ? -26.510 -14.555 3.229 1.00 86.00 440 GLY A CA 1
ATOM 3385 C C . GLY A 1 440 ? -27.998 -14.357 3.490 1.00 86.00 440 GLY A C 1
ATOM 3386 O O . GLY A 1 440 ? -28.672 -13.561 2.834 1.00 86.00 440 GLY A O 1
ATOM 3387 N N . ARG A 1 441 ? -28.530 -15.101 4.456 1.00 88.69 441 ARG A N 1
ATOM 3388 C CA . ARG A 1 441 ? -29.928 -14.994 4.873 1.00 88.69 441 ARG A CA 1
ATOM 3389 C C . ARG A 1 441 ? -30.142 -13.732 5.715 1.00 88.69 441 ARG A C 1
ATOM 3391 O O . ARG A 1 441 ? -29.329 -13.395 6.571 1.00 88.69 441 ARG A O 1
ATOM 3398 N N . ILE A 1 442 ? -31.271 -13.065 5.498 1.00 90.38 442 ILE A N 1
ATOM 3399 C CA . ILE A 1 442 ? -31.753 -11.951 6.323 1.00 90.38 442 ILE A CA 1
ATOM 3400 C C . ILE A 1 442 ? -32.897 -12.476 7.195 1.00 90.38 442 ILE A C 1
ATOM 3402 O O . ILE A 1 442 ? -33.821 -13.113 6.679 1.00 90.38 442 ILE A O 1
ATOM 3406 N N . LEU A 1 443 ? -32.851 -12.228 8.506 1.00 87.56 443 LEU A N 1
ATOM 3407 C CA . LEU A 1 443 ? -33.945 -12.588 9.414 1.00 87.56 443 LEU A CA 1
ATOM 3408 C C . LEU A 1 443 ? -34.948 -11.434 9.486 1.00 87.56 443 LEU A C 1
ATOM 3410 O O . LEU A 1 443 ? -34.568 -10.293 9.731 1.00 87.56 443 LEU A O 1
ATOM 3414 N N . GLN A 1 444 ? -36.236 -11.720 9.286 1.00 82.56 444 GLN A N 1
ATOM 3415 C CA . GLN A 1 444 ? -37.268 -10.676 9.339 1.00 82.56 444 GLN A CA 1
ATOM 3416 C C . GLN A 1 444 ? -37.611 -10.249 10.774 1.00 82.56 444 GLN A C 1
ATOM 3418 O O . GLN A 1 444 ? -37.841 -9.070 11.015 1.00 82.56 444 GLN A O 1
ATOM 3423 N N . ASN A 1 445 ? -37.586 -11.185 11.730 1.00 83.62 445 ASN A N 1
ATOM 3424 C CA . ASN A 1 445 ? -37.929 -10.941 13.134 1.00 83.62 445 ASN A CA 1
ATOM 3425 C C . ASN A 1 445 ? -36.735 -11.245 14.047 1.00 83.62 445 ASN A C 1
ATOM 3427 O O . ASN A 1 445 ? -36.734 -12.259 14.739 1.00 83.62 445 ASN A O 1
ATOM 3431 N N . PHE A 1 446 ? -35.723 -10.376 14.028 1.00 88.06 446 PHE A N 1
ATOM 3432 C CA . PHE A 1 446 ? -34.564 -10.502 14.912 1.00 88.06 446 PHE A CA 1
ATOM 3433 C C . PHE A 1 446 ? -34.899 -9.997 16.329 1.00 88.06 446 PHE A C 1
ATOM 3435 O O . PHE A 1 446 ? -35.158 -8.804 16.528 1.00 88.06 446 PHE A O 1
ATOM 3442 N N . GLN A 1 447 ? -34.922 -10.913 17.298 1.00 87.81 447 GLN A N 1
ATOM 3443 C CA . GLN A 1 447 ? -35.167 -10.656 18.722 1.00 87.81 447 GLN A CA 1
ATOM 3444 C C . GLN A 1 447 ? -33.886 -10.262 19.465 1.00 87.81 447 GLN A C 1
ATOM 3446 O O . GLN A 1 447 ? -33.961 -9.594 20.493 1.00 87.81 447 GLN A O 1
ATOM 3451 N N . GLY A 1 448 ? -32.715 -10.625 18.933 1.00 88.56 448 GLY A N 1
ATOM 3452 C CA . GLY A 1 448 ? -31.428 -10.261 19.525 1.00 88.56 448 GLY A CA 1
ATOM 3453 C C . GLY A 1 448 ? -30.877 -11.285 20.513 1.00 88.56 448 GLY A C 1
ATOM 3454 O O . GLY A 1 448 ? -30.092 -10.905 21.383 1.00 88.56 448 GLY A O 1
ATOM 3455 N N . LYS A 1 449 ? -31.264 -12.563 20.409 1.00 93.81 449 LYS A N 1
ATOM 3456 C CA . LYS A 1 449 ? -30.626 -13.645 21.163 1.00 93.81 449 LYS A CA 1
ATOM 3457 C C . LYS A 1 449 ? -29.300 -14.004 20.499 1.00 93.81 449 LYS A C 1
ATOM 3459 O O . LYS A 1 449 ? -29.281 -14.333 19.314 1.00 93.81 449 LYS A O 1
ATOM 3464 N N . MET A 1 450 ? -28.208 -13.980 21.259 1.00 95.19 450 MET A N 1
ATOM 3465 C CA . MET A 1 450 ? -26.900 -14.460 20.796 1.00 95.19 450 MET A CA 1
ATOM 3466 C C . MET A 1 450 ? -26.468 -15.651 21.640 1.00 95.19 450 MET A C 1
ATOM 3468 O O . MET A 1 450 ? -26.547 -15.605 22.862 1.00 95.19 450 MET A O 1
ATOM 3472 N N . GLU A 1 451 ? -26.005 -16.715 21.002 1.00 95.06 451 GLU A N 1
ATOM 3473 C CA . GLU A 1 451 ? -25.589 -17.945 21.670 1.00 95.06 451 GLU A CA 1
ATOM 3474 C C . GLU A 1 451 ? -24.240 -18.401 21.108 1.00 95.06 451 GLU A C 1
ATOM 3476 O O . GLU A 1 451 ? -24.055 -18.507 19.900 1.00 95.06 451 GLU A O 1
ATOM 3481 N N . VAL A 1 452 ? -23.281 -18.658 21.989 1.00 95.81 452 VAL A N 1
ATOM 3482 C CA . VAL A 1 452 ? -21.955 -19.186 21.655 1.00 95.81 452 VAL A CA 1
ATOM 3483 C C . VAL A 1 452 ? -21.921 -20.625 22.153 1.00 95.81 452 VAL A C 1
ATOM 3485 O O . VAL A 1 452 ? -22.206 -20.856 23.326 1.00 95.81 452 VAL A O 1
ATOM 3488 N N . LYS A 1 453 ? -21.611 -21.582 21.271 1.00 94.88 453 LYS A N 1
ATOM 3489 C CA . LYS A 1 453 ? -21.567 -23.020 21.587 1.00 94.88 453 LYS A CA 1
ATOM 3490 C C . LYS A 1 453 ? -20.176 -23.586 21.377 1.00 94.88 453 LYS A C 1
ATOM 3492 O O . LYS A 1 453 ? -19.731 -23.694 20.233 1.00 94.88 453 LYS A O 1
ATOM 3497 N N . ASP A 1 454 ? -19.545 -23.962 22.483 1.00 93.62 454 ASP A N 1
ATOM 3498 C CA . ASP A 1 454 ? -18.274 -24.681 22.579 1.00 93.62 454 ASP A CA 1
ATOM 3499 C C . ASP A 1 454 ? -17.205 -24.121 21.639 1.00 93.62 454 ASP A C 1
ATOM 3501 O O . ASP A 1 454 ? -16.544 -24.847 20.898 1.00 93.62 454 ASP A O 1
ATOM 3505 N N . VAL A 1 455 ? -17.048 -22.796 21.648 1.00 94.75 455 VAL A N 1
ATOM 3506 C CA . VAL A 1 455 ? -16.180 -22.115 20.691 1.00 94.75 455 VAL A CA 1
ATOM 3507 C C . VAL A 1 455 ? -14.711 -22.225 21.088 1.00 94.75 455 VAL A C 1
ATOM 3509 O O . VAL A 1 455 ? -14.304 -21.828 22.188 1.00 94.75 455 VAL A O 1
ATOM 3512 N N . PHE A 1 456 ? -13.900 -22.706 20.147 1.00 93.50 456 PHE A N 1
ATOM 3513 C CA . PHE A 1 456 ? -12.442 -22.655 20.190 1.00 93.50 456 PHE A CA 1
ATOM 3514 C C . PHE A 1 456 ? -11.938 -21.712 19.104 1.00 93.50 456 PHE A C 1
ATOM 3516 O O . PHE A 1 456 ? -12.404 -21.744 17.965 1.00 93.50 456 PHE A O 1
ATOM 3523 N N . TYR A 1 457 ? -10.985 -20.855 19.465 1.00 93.50 457 TYR A N 1
ATOM 3524 C CA . TYR A 1 457 ? -10.388 -19.928 18.510 1.00 93.50 457 TYR A CA 1
ATOM 3525 C C . TYR A 1 457 ? -8.950 -19.567 18.880 1.00 93.50 457 TYR A C 1
ATOM 3527 O O . TYR A 1 457 ? -8.646 -19.248 20.041 1.00 93.50 457 TYR A O 1
ATOM 3535 N N . ALA A 1 458 ? -8.071 -19.561 17.881 1.00 91.25 458 ALA A N 1
ATOM 3536 C CA . ALA A 1 458 ? -6.700 -19.085 17.979 1.00 91.25 458 ALA A CA 1
ATOM 3537 C C . ALA A 1 458 ? -6.366 -18.109 16.840 1.00 91.25 458 ALA A C 1
ATOM 3539 O O . ALA A 1 458 ? -6.478 -18.442 15.665 1.00 91.25 458 ALA A O 1
ATOM 3540 N N . TYR A 1 459 ? -5.842 -16.925 17.176 1.00 90.00 459 TYR A N 1
ATOM 3541 C CA . TYR A 1 459 ? -5.356 -15.985 16.161 1.00 90.00 459 TYR A CA 1
ATOM 3542 C C . TYR A 1 459 ? -4.285 -16.629 15.271 1.00 90.00 459 TYR A C 1
ATOM 3544 O O . TYR A 1 459 ? -3.377 -17.307 15.764 1.00 90.00 459 TYR A O 1
ATOM 3552 N N . ALA A 1 460 ? -4.312 -16.327 13.970 1.00 84.19 460 ALA A N 1
ATOM 3553 C CA . ALA A 1 460 ? -3.354 -16.854 12.995 1.00 84.19 460 ALA A CA 1
ATOM 3554 C C . ALA A 1 460 ? -1.884 -16.579 13.371 1.00 84.19 460 ALA A C 1
ATOM 3556 O O . ALA A 1 460 ? -1.003 -17.394 13.091 1.00 84.19 460 ALA A O 1
ATOM 3557 N N . THR A 1 461 ? -1.619 -15.464 14.060 1.00 81.88 461 THR A N 1
ATOM 3558 C CA . THR A 1 461 ? -0.290 -15.089 14.571 1.00 81.88 461 THR A CA 1
ATOM 3559 C C . THR A 1 461 ? 0.207 -15.981 15.711 1.00 81.88 461 THR A C 1
ATOM 3561 O O . THR A 1 461 ? 1.411 -16.026 15.966 1.00 81.88 461 THR A O 1
ATOM 3564 N N . ARG A 1 462 ? -0.691 -16.685 16.416 1.00 82.69 462 ARG A N 1
ATOM 3565 C CA . ARG A 1 462 ? -0.399 -17.463 17.632 1.00 82.69 462 ARG A CA 1
ATOM 3566 C C . ARG A 1 462 ? -1.220 -18.757 17.725 1.00 82.69 462 ARG A C 1
ATOM 3568 O O . ARG A 1 462 ? -1.804 -19.051 18.766 1.00 82.69 462 ARG A O 1
ATOM 3575 N N . LYS A 1 463 ? -1.194 -19.587 16.676 1.00 77.81 463 LYS A N 1
ATOM 3576 C CA . LYS A 1 463 ? -1.928 -20.872 16.630 1.00 77.81 463 LYS A CA 1
ATOM 3577 C C . LYS A 1 463 ? -1.636 -21.831 17.797 1.00 77.81 463 LYS A C 1
ATOM 3579 O O . LYS A 1 463 ? -2.491 -22.624 18.160 1.00 77.81 463 LYS A O 1
ATOM 3584 N N . GLY A 1 464 ? -0.443 -21.763 18.396 1.00 77.38 464 GLY A N 1
ATOM 3585 C CA . GLY A 1 464 ? -0.054 -22.629 19.520 1.00 77.38 464 GLY A CA 1
ATOM 3586 C C . GLY A 1 464 ? -0.702 -22.278 20.866 1.00 77.38 464 GLY A C 1
ATOM 3587 O O . GLY A 1 464 ? -0.607 -23.060 21.808 1.00 77.38 464 GLY A O 1
ATOM 3588 N N . THR A 1 465 ? -1.350 -21.118 20.983 1.00 84.12 465 THR A N 1
ATOM 3589 C CA . THR A 1 465 ? -1.999 -20.660 22.219 1.00 84.12 465 THR A CA 1
ATOM 3590 C C . THR A 1 465 ? -3.420 -20.198 21.905 1.00 84.12 465 THR A C 1
ATOM 3592 O O . THR A 1 465 ? -3.591 -19.038 21.521 1.00 84.12 465 THR A O 1
ATOM 3595 N N . PRO A 1 466 ? -4.436 -21.070 22.058 1.00 86.12 466 PRO A N 1
ATOM 3596 C CA . PRO A 1 466 ? -5.819 -20.700 21.788 1.00 86.12 466 PRO A CA 1
ATOM 3597 C C . PRO A 1 466 ? -6.266 -19.602 22.749 1.00 86.12 466 PRO A C 1
ATOM 3599 O O . PRO A 1 466 ? -6.018 -19.687 23.959 1.00 86.12 466 PRO A O 1
ATOM 3602 N N . ALA A 1 467 ? -6.900 -18.577 22.184 1.00 89.94 467 ALA A N 1
ATOM 3603 C CA . ALA A 1 467 ? -7.428 -17.432 22.910 1.00 89.94 467 ALA A CA 1
ATOM 3604 C C . ALA A 1 467 ? -8.753 -17.775 23.604 1.00 89.94 467 ALA A C 1
ATOM 3606 O O . ALA A 1 467 ? -9.004 -17.270 24.694 1.00 89.94 467 ALA A O 1
ATOM 3607 N N . LEU A 1 468 ? -9.561 -18.652 22.995 1.00 92.88 468 LEU A N 1
ATOM 3608 C CA . LEU A 1 468 ? -10.791 -19.210 23.563 1.00 92.88 468 LEU A CA 1
ATOM 3609 C C . LEU A 1 468 ? -10.740 -20.740 23.516 1.00 92.88 468 LEU A C 1
ATOM 3611 O O . LEU A 1 468 ? -10.210 -21.317 22.565 1.00 92.88 468 LEU A O 1
ATOM 3615 N N . ARG A 1 469 ? -11.254 -21.389 24.563 1.00 93.12 469 ARG A N 1
ATOM 3616 C CA . ARG A 1 469 ? -11.111 -22.827 24.821 1.00 93.12 469 ARG A CA 1
ATOM 3617 C C . ARG A 1 469 ? -12.442 -23.448 25.253 1.00 93.12 469 ARG A C 1
ATOM 3619 O O . ARG A 1 469 ? -12.606 -23.740 26.436 1.00 93.12 469 ARG A O 1
ATOM 3626 N N . GLY A 1 470 ? -13.358 -23.661 24.311 1.00 91.56 470 GLY A N 1
ATOM 3627 C CA . GLY A 1 470 ? -14.667 -24.262 24.585 1.00 91.56 470 GLY A CA 1
ATOM 3628 C C . GLY A 1 470 ? -15.573 -23.306 25.349 1.00 91.56 470 GLY A C 1
ATOM 3629 O O . GLY A 1 470 ? -16.117 -23.655 26.390 1.00 91.56 470 GLY A O 1
ATOM 3630 N N . VAL A 1 471 ? -15.652 -22.058 24.884 1.00 93.12 471 VAL A N 1
ATOM 3631 C CA . VAL A 1 471 ? -16.499 -21.036 25.506 1.00 93.12 471 VAL A CA 1
ATOM 3632 C C . VAL A 1 471 ? -17.938 -21.233 25.056 1.00 93.12 471 VAL A C 1
ATOM 3634 O O . VAL A 1 471 ? -18.209 -21.240 23.855 1.00 93.12 471 VAL A O 1
ATOM 3637 N N . SER A 1 472 ? -18.838 -21.330 26.031 1.00 93.44 472 SER A N 1
ATOM 3638 C CA . SER A 1 472 ? -20.282 -21.386 25.827 1.00 93.44 472 SER A CA 1
ATOM 3639 C C . SER A 1 472 ? -20.949 -20.283 26.642 1.00 93.44 472 SER A C 1
ATOM 3641 O O . SER A 1 472 ? -20.619 -20.112 27.813 1.00 93.44 472 SER A O 1
ATOM 3643 N N . LEU A 1 473 ? -21.828 -19.499 26.017 1.00 93.44 473 LEU A N 1
ATOM 3644 C CA . LEU A 1 473 ? -22.609 -18.456 26.691 1.00 93.44 473 LEU A CA 1
ATOM 3645 C C . LEU A 1 473 ? -23.895 -18.144 25.937 1.00 93.44 473 LEU A C 1
ATOM 3647 O O . LEU A 1 473 ? -23.957 -18.292 24.714 1.00 93.44 473 LEU A O 1
ATOM 3651 N N . ILE A 1 474 ? -24.892 -17.633 26.657 1.00 94.00 474 ILE A N 1
ATOM 3652 C CA . ILE A 1 474 ? -26.170 -17.209 26.085 1.00 94.00 474 ILE A CA 1
ATOM 3653 C C . ILE A 1 474 ? -26.469 -15.775 26.522 1.00 94.00 474 ILE A C 1
ATOM 3655 O O . ILE A 1 474 ? -26.537 -15.463 27.706 1.00 94.00 474 ILE A O 1
ATOM 3659 N N . MET A 1 475 ? -26.689 -14.899 25.548 1.00 93.31 475 MET A N 1
ATOM 3660 C CA . MET A 1 475 ? -27.203 -13.554 25.753 1.00 93.31 475 MET A CA 1
ATOM 3661 C C . MET A 1 475 ? -28.685 -13.539 25.386 1.00 93.31 475 MET A C 1
ATOM 3663 O O . MET A 1 475 ? -29.052 -13.617 24.209 1.00 93.31 475 MET A O 1
ATOM 3667 N N . GLU A 1 476 ? -29.535 -13.465 26.408 1.00 92.12 476 GLU A N 1
ATOM 3668 C CA . GLU A 1 476 ? -30.986 -13.458 26.229 1.00 92.12 476 GLU A CA 1
ATOM 3669 C C . GLU A 1 476 ? -31.504 -12.095 25.726 1.00 92.12 476 GLU A C 1
ATOM 3671 O O . GLU A 1 476 ? -30.956 -11.050 26.098 1.00 92.12 476 GLU A O 1
ATOM 3676 N N . PRO A 1 477 ? -32.584 -12.084 24.919 1.00 91.00 477 PRO A N 1
ATOM 3677 C CA . PRO A 1 477 ? -33.205 -10.862 24.420 1.00 91.00 477 PRO A CA 1
ATOM 3678 C C . PRO A 1 477 ? -33.538 -9.858 25.526 1.00 91.00 477 PRO A C 1
ATOM 3680 O O . PRO A 1 477 ? -34.221 -10.193 26.494 1.00 91.00 477 PRO A O 1
ATOM 3683 N N . GLY A 1 478 ? -33.089 -8.613 25.363 1.00 87.31 478 GLY A N 1
ATOM 3684 C CA . GLY A 1 478 ? -33.454 -7.510 26.257 1.00 87.31 478 GLY A CA 1
ATOM 3685 C C . GLY A 1 478 ? -32.776 -7.514 27.632 1.00 87.31 478 GLY A C 1
ATOM 3686 O O . GLY A 1 478 ? -33.094 -6.642 28.439 1.00 87.31 478 GLY A O 1
ATOM 3687 N N . LYS A 1 479 ? -31.871 -8.465 27.904 1.00 89.44 479 LYS A N 1
ATOM 3688 C CA . LYS A 1 479 ? -31.117 -8.545 29.163 1.00 89.44 479 LYS A CA 1
ATOM 3689 C C . LYS A 1 479 ? -29.724 -7.929 29.044 1.00 89.44 479 LYS A C 1
ATOM 3691 O O . LYS A 1 479 ? -29.140 -7.871 27.957 1.00 89.44 479 LYS A O 1
ATOM 3696 N N . LEU A 1 480 ? -29.188 -7.501 30.183 1.00 89.75 480 LEU A N 1
ATOM 3697 C CA . LEU A 1 480 ? -27.825 -7.013 30.356 1.00 89.75 480 LEU A CA 1
ATOM 3698 C C . LEU A 1 480 ? -26.911 -8.145 30.844 1.00 89.75 480 LEU A C 1
ATOM 3700 O O . LEU A 1 480 ? -27.036 -8.622 31.971 1.00 89.75 480 LEU A O 1
ATOM 3704 N N . LEU A 1 481 ? -25.957 -8.529 30.000 1.00 91.69 481 LEU A N 1
ATOM 3705 C CA . LEU A 1 481 ? -24.912 -9.503 30.293 1.00 91.69 481 LEU A CA 1
ATOM 3706 C C . LEU A 1 481 ? -23.585 -8.777 30.551 1.00 91.69 481 LEU A C 1
ATOM 3708 O O . LEU A 1 481 ? -23.087 -8.052 29.685 1.00 91.69 481 LEU A O 1
ATOM 3712 N N . ALA A 1 482 ? -22.988 -8.978 31.724 1.00 91.06 482 ALA A N 1
ATOM 3713 C CA . ALA A 1 482 ? -21.673 -8.436 32.056 1.00 91.06 482 ALA A CA 1
ATOM 3714 C C . ALA A 1 482 ? -20.579 -9.496 31.898 1.00 91.06 482 ALA A C 1
ATOM 3716 O O . ALA A 1 482 ? -20.662 -10.585 32.458 1.00 91.06 482 ALA A O 1
ATOM 3717 N N . LEU A 1 483 ? -19.512 -9.153 31.179 1.00 91.44 483 LEU A N 1
ATOM 3718 C CA . LEU A 1 483 ? -18.339 -9.994 30.985 1.00 91.44 483 LEU A CA 1
ATOM 3719 C C . LEU A 1 483 ? -17.176 -9.481 31.836 1.00 91.44 483 LEU A C 1
ATOM 3721 O O . LEU A 1 483 ? -16.675 -8.373 31.623 1.00 91.44 483 LEU A O 1
ATOM 3725 N N . VAL A 1 484 ? -16.725 -10.300 32.784 1.00 89.50 484 VAL A N 1
ATOM 3726 C CA . VAL A 1 484 ? -15.702 -9.952 33.777 1.00 89.50 484 VAL A CA 1
ATOM 3727 C C . VAL A 1 484 ? -14.520 -10.912 33.664 1.00 89.50 484 VAL A C 1
ATOM 3729 O O . VAL A 1 484 ? -14.664 -12.078 33.317 1.00 89.50 484 VAL A O 1
ATOM 3732 N N . GLY A 1 485 ? -13.307 -10.432 33.923 1.00 87.62 485 GLY A N 1
ATOM 3733 C CA . GLY A 1 485 ? -12.121 -11.286 33.963 1.00 87.62 485 GLY A CA 1
ATOM 3734 C C . GLY A 1 485 ? -10.827 -10.494 33.864 1.00 87.62 485 GLY A C 1
ATOM 3735 O O . GLY A 1 485 ? -10.822 -9.331 33.449 1.00 87.62 485 GLY A O 1
ATOM 3736 N N . LEU A 1 486 ? -9.708 -11.128 34.202 1.00 83.19 486 LEU A N 1
ATOM 3737 C CA . LEU A 1 486 ? -8.383 -10.508 34.128 1.00 83.19 486 LEU A CA 1
ATOM 3738 C C . LEU A 1 486 ? -8.007 -10.106 32.688 1.00 83.19 486 LEU A C 1
ATOM 3740 O O . LEU A 1 486 ? -8.583 -10.582 31.706 1.00 83.19 486 LEU A O 1
ATOM 3744 N N . SER A 1 487 ? -7.033 -9.203 32.538 1.00 84.00 487 SER A N 1
ATOM 3745 C CA . SER A 1 487 ? -6.495 -8.879 31.210 1.00 84.00 487 SER A CA 1
ATOM 3746 C C . SER A 1 487 ? -5.899 -10.136 30.565 1.00 84.00 487 SER A C 1
ATOM 3748 O O . SER A 1 487 ? -5.232 -10.924 31.234 1.00 84.00 487 SER A O 1
ATOM 3750 N N . GLY A 1 488 ? -6.186 -10.356 29.280 1.00 82.31 488 GLY A N 1
ATOM 3751 C CA . GLY A 1 488 ? -5.794 -11.575 28.566 1.00 82.31 488 GLY A CA 1
ATOM 3752 C C . GLY A 1 488 ? -6.720 -12.785 28.755 1.00 82.31 488 GLY A C 1
ATOM 3753 O O . GLY A 1 488 ? -6.395 -13.858 28.259 1.00 82.31 488 GLY A O 1
ATOM 3754 N N . SER A 1 489 ? -7.879 -12.643 29.412 1.00 86.12 489 SER A N 1
ATOM 3755 C CA . SER A 1 489 ? -8.836 -13.752 29.581 1.00 86.12 489 SER A CA 1
ATOM 3756 C C . SER A 1 489 ? -9.639 -14.130 28.325 1.00 86.12 489 SER A C 1
ATOM 3758 O O . SER A 1 489 ? -10.336 -15.139 28.354 1.00 86.12 489 SER A O 1
ATOM 3760 N N . GLY A 1 490 ? -9.541 -13.358 27.234 1.00 87.75 490 GLY A N 1
ATOM 3761 C CA . GLY A 1 490 ? -10.224 -13.632 25.959 1.00 87.75 490 GLY A CA 1
ATOM 3762 C C . GLY A 1 490 ? -11.462 -12.769 25.661 1.00 87.75 490 GLY A C 1
ATOM 3763 O O . GLY A 1 490 ? -12.061 -12.942 24.606 1.00 87.75 490 GLY A O 1
ATOM 3764 N N . LYS A 1 491 ? -11.816 -11.807 26.527 1.00 90.44 491 LYS A N 1
ATOM 3765 C CA . LYS A 1 491 ? -13.025 -10.955 26.403 1.00 90.44 491 LYS A CA 1
ATOM 3766 C C . LYS A 1 491 ? -13.156 -10.237 25.053 1.00 90.44 491 LYS A C 1
ATOM 3768 O O . LYS A 1 491 ? -14.154 -10.409 24.363 1.00 90.44 491 LYS A O 1
ATOM 3773 N N . SER A 1 492 ? -12.128 -9.494 24.638 1.00 89.50 492 SER A N 1
ATOM 3774 C CA . SER A 1 492 ? -12.149 -8.766 23.359 1.00 89.50 492 SER A CA 1
ATOM 3775 C C . SER A 1 492 ? -12.180 -9.714 22.153 1.00 89.50 492 SER A C 1
ATOM 3777 O O . SER A 1 492 ? -12.795 -9.407 21.139 1.00 89.50 492 SER A O 1
ATOM 3779 N N . THR A 1 493 ? -11.577 -10.904 22.269 1.00 91.75 493 THR A N 1
ATOM 3780 C CA . THR A 1 493 ? -11.635 -11.941 21.225 1.00 91.75 493 THR A CA 1
ATOM 3781 C C . THR A 1 493 ? -13.049 -12.495 21.061 1.00 91.75 493 THR A C 1
ATOM 3783 O O . THR A 1 493 ? -13.507 -12.692 19.941 1.00 91.75 493 THR A O 1
ATOM 3786 N N . LEU A 1 494 ? -13.755 -12.722 22.171 1.00 92.75 494 LEU A N 1
ATOM 3787 C CA . LEU A 1 494 ? -15.148 -13.159 22.162 1.00 92.75 494 LEU A CA 1
ATOM 3788 C C . LEU A 1 494 ? -16.058 -12.111 21.505 1.00 92.75 494 LEU A C 1
ATOM 3790 O O . LEU A 1 494 ? -16.878 -12.461 20.661 1.00 92.75 494 LEU A O 1
ATOM 3794 N N . VAL A 1 495 ? -15.865 -10.830 21.829 1.00 92.31 495 VAL A N 1
ATOM 3795 C CA . VAL A 1 495 ? -16.579 -9.723 21.172 1.00 92.31 495 VAL A CA 1
ATOM 3796 C C . VAL A 1 495 ? -16.310 -9.698 19.666 1.00 92.31 495 VAL A C 1
ATOM 3798 O O . VAL A 1 495 ? -17.252 -9.642 18.880 1.00 92.31 495 VAL A O 1
ATOM 3801 N N . ALA A 1 496 ? -15.054 -9.850 19.243 1.00 92.44 496 ALA A N 1
ATOM 3802 C CA . ALA A 1 496 ? -14.714 -9.863 17.823 1.00 92.44 496 ALA A CA 1
ATOM 3803 C C . ALA A 1 496 ? -15.357 -11.037 17.046 1.00 92.44 496 ALA A C 1
ATOM 3805 O O . ALA A 1 496 ? -15.676 -10.891 15.864 1.00 92.44 496 ALA A O 1
ATOM 3806 N N . LEU A 1 497 ? -15.587 -12.186 17.695 1.00 92.88 497 LEU A N 1
ATOM 3807 C CA . LEU A 1 497 ? -16.339 -13.308 17.114 1.00 92.88 497 LEU A CA 1
ATOM 3808 C C . LEU A 1 497 ? -17.847 -13.028 17.055 1.00 92.88 497 LEU A C 1
ATOM 3810 O O . LEU A 1 497 ? -18.481 -13.342 16.050 1.00 92.88 497 LEU A O 1
ATOM 3814 N N . LEU A 1 498 ? -18.421 -12.389 18.082 1.00 93.00 498 LEU A N 1
ATOM 3815 C CA . LEU A 1 498 ? -19.828 -11.959 18.075 1.00 93.00 498 LEU A CA 1
ATOM 3816 C C . LEU A 1 498 ? -20.113 -10.930 16.971 1.00 93.00 498 LEU A C 1
ATOM 3818 O O . LEU A 1 498 ? -21.182 -10.950 16.370 1.00 93.00 498 LEU A O 1
ATOM 3822 N N . GLU A 1 499 ? -19.145 -10.068 16.663 1.00 91.88 499 GLU A N 1
ATOM 3823 C CA . GLU A 1 499 ? -19.199 -9.119 15.542 1.00 91.88 499 GLU A CA 1
ATOM 3824 C C . GLU A 1 499 ? -18.961 -9.770 14.166 1.00 91.88 499 GLU A C 1
ATOM 3826 O O . GLU A 1 499 ? -19.081 -9.106 13.124 1.00 91.88 499 GLU A O 1
ATOM 3831 N N . ARG A 1 500 ? -18.605 -11.064 14.148 1.00 92.38 500 ARG A N 1
ATOM 3832 C CA . ARG A 1 500 ? -18.162 -11.806 12.962 1.00 92.38 500 ARG A CA 1
ATOM 3833 C C . ARG A 1 500 ? -17.029 -11.068 12.231 1.00 92.38 500 ARG A C 1
ATOM 3835 O O . ARG A 1 500 ? -17.063 -10.877 11.010 1.00 92.38 500 ARG A O 1
ATOM 3842 N N . LEU A 1 501 ? -16.051 -10.571 12.994 1.00 91.69 501 LEU A N 1
ATOM 3843 C CA . LEU A 1 501 ? -14.763 -10.102 12.461 1.00 91.69 501 LEU A CA 1
ATOM 3844 C C . LEU A 1 501 ? -13.819 -11.282 12.201 1.00 91.69 501 LEU A C 1
ATOM 3846 O O . LEU A 1 501 ? -13.045 -11.246 11.245 1.00 91.69 501 LEU A O 1
ATOM 3850 N N . TYR A 1 502 ? -13.954 -12.327 13.017 1.00 92.19 502 TYR A N 1
ATOM 3851 C CA . TYR A 1 502 ? -13.322 -13.634 12.864 1.00 92.19 502 TYR A CA 1
ATOM 3852 C C . TYR A 1 502 ? -14.405 -14.714 12.849 1.00 92.19 502 TYR A C 1
ATOM 3854 O O . TYR A 1 502 ? -15.504 -14.492 13.364 1.00 92.19 502 TYR A O 1
ATOM 3862 N N . ASP A 1 503 ? -14.088 -15.876 12.286 1.00 91.25 503 ASP A N 1
ATOM 3863 C CA . ASP A 1 503 ? -14.916 -17.076 12.405 1.00 91.25 503 ASP A CA 1
ATOM 3864 C C . ASP A 1 503 ? -14.245 -18.052 13.394 1.00 91.25 503 ASP A C 1
ATOM 3866 O O . ASP A 1 503 ? -13.014 -18.105 13.453 1.00 91.25 503 ASP A O 1
ATOM 3870 N N . PRO A 1 504 ? -15.016 -18.806 14.196 1.00 91.62 504 PRO A N 1
ATOM 3871 C CA . PRO A 1 504 ? -14.452 -19.765 15.144 1.00 91.62 504 PRO A CA 1
ATOM 3872 C C . PRO A 1 504 ? -13.788 -20.954 14.425 1.00 91.62 504 PRO A C 1
ATOM 3874 O O . PRO A 1 504 ? -14.273 -21.390 13.378 1.00 91.62 504 PRO A O 1
ATOM 3877 N N . ASP A 1 505 ? -12.714 -21.504 15.011 1.00 90.19 505 ASP A N 1
ATOM 3878 C CA . ASP A 1 505 ? -12.032 -22.702 14.489 1.00 90.19 505 ASP A CA 1
ATOM 3879 C C . ASP A 1 505 ? -12.896 -23.955 14.719 1.00 90.19 505 ASP A C 1
ATOM 3881 O O . ASP A 1 505 ? -13.081 -24.778 13.821 1.00 90.19 505 ASP A O 1
ATOM 3885 N N . GLU A 1 506 ? -13.465 -24.070 15.923 1.00 92.12 506 GLU A N 1
ATOM 3886 C CA . GLU A 1 506 ? -14.435 -25.097 16.314 1.00 92.12 506 GLU A CA 1
ATOM 3887 C C . GLU A 1 506 ? -15.593 -24.453 17.087 1.00 92.12 506 GLU A C 1
ATOM 3889 O O . GLU A 1 506 ? -15.434 -23.387 17.687 1.00 92.12 506 GLU A O 1
ATOM 3894 N N . GLY A 1 507 ? -16.760 -25.099 17.081 1.00 92.50 507 GLY A N 1
ATOM 3895 C CA . GLY A 1 507 ? -17.988 -24.557 17.668 1.00 92.50 507 GLY A CA 1
ATOM 3896 C C . GLY A 1 507 ? -18.763 -23.640 16.716 1.00 92.50 507 GLY A C 1
ATOM 3897 O O . GLY A 1 507 ? -18.502 -23.593 15.508 1.00 92.50 507 GLY A O 1
ATOM 3898 N N . GLN A 1 508 ? -19.777 -22.953 17.247 1.00 94.31 508 GLN A N 1
ATOM 3899 C CA . GLN A 1 508 ? -20.668 -22.085 16.466 1.00 94.31 508 GLN A CA 1
ATOM 3900 C C . GLN A 1 508 ? -21.107 -20.855 17.265 1.00 94.31 508 GLN A C 1
ATOM 3902 O O . GLN A 1 508 ? -21.287 -20.920 18.481 1.00 94.31 508 GLN A O 1
ATOM 3907 N N . VAL A 1 509 ? -21.324 -19.743 16.560 1.00 95.19 509 VAL A N 1
ATOM 3908 C CA . VAL A 1 509 ? -21.981 -18.544 17.096 1.00 95.19 509 VAL A CA 1
ATOM 3909 C C . VAL A 1 509 ? -23.327 -18.410 16.394 1.00 95.19 509 VAL A C 1
ATOM 3911 O O . VAL A 1 509 ? -23.392 -18.365 15.168 1.00 95.19 509 VAL A O 1
ATOM 3914 N N . LEU A 1 510 ? -24.403 -18.375 17.167 1.00 94.75 510 LEU A N 1
ATOM 3915 C CA . LEU A 1 510 ? -25.782 -18.391 16.702 1.00 94.75 510 LEU A CA 1
ATOM 3916 C C . LEU A 1 510 ? -26.459 -17.063 17.055 1.00 94.75 510 LEU A C 1
ATOM 3918 O O . LEU A 1 510 ? -26.343 -16.574 18.177 1.00 94.75 510 LEU A O 1
ATOM 3922 N N . ALA A 1 511 ? -27.207 -16.508 16.109 1.00 93.69 511 ALA A N 1
ATOM 3923 C CA . ALA A 1 511 ? -28.078 -15.354 16.280 1.00 93.69 511 ALA A CA 1
ATOM 3924 C C . ALA A 1 511 ? -29.529 -15.809 16.049 1.00 93.69 511 ALA A C 1
ATOM 3926 O O . ALA A 1 511 ? -29.868 -16.280 14.963 1.00 93.69 511 ALA A O 1
ATOM 3927 N N . ASP A 1 512 ? -30.369 -15.750 17.087 1.00 92.50 512 ASP A N 1
ATOM 3928 C CA . ASP A 1 512 ? -31.727 -16.326 17.121 1.00 92.50 512 ASP A CA 1
ATOM 3929 C C . ASP A 1 512 ? -31.796 -17.787 16.609 1.00 92.50 512 ASP A C 1
ATOM 3931 O O . ASP A 1 512 ? -32.744 -18.200 15.941 1.00 92.50 512 ASP A O 1
ATOM 3935 N N . GLY A 1 513 ? -30.765 -18.582 16.919 1.00 90.88 513 GLY A N 1
ATOM 3936 C CA . GLY A 1 513 ? -30.664 -19.996 16.536 1.00 90.88 513 GLY A CA 1
ATOM 3937 C C . GLY A 1 513 ? -30.120 -20.263 15.126 1.00 90.88 513 GLY A C 1
ATOM 3938 O O . GLY A 1 513 ? -30.012 -21.426 14.746 1.00 90.88 513 GLY A O 1
ATOM 3939 N N . VAL A 1 514 ? -29.753 -19.229 14.362 1.00 92.56 514 VAL A N 1
ATOM 3940 C CA . VAL A 1 514 ? -29.114 -19.354 13.039 1.00 92.56 514 VAL A CA 1
ATOM 3941 C C . VAL A 1 514 ? -27.632 -19.015 13.147 1.00 92.56 514 VAL A C 1
ATOM 3943 O O . VAL A 1 514 ? -27.277 -18.023 13.777 1.00 92.56 514 VAL A O 1
ATOM 3946 N N . ASP A 1 515 ? -26.758 -19.808 12.528 1.00 93.12 515 ASP A N 1
ATOM 3947 C CA . ASP A 1 515 ? -25.316 -19.544 12.545 1.00 93.12 515 ASP A CA 1
ATOM 3948 C C . ASP A 1 515 ? -25.007 -18.200 11.878 1.00 93.12 515 ASP A C 1
ATOM 3950 O O . ASP A 1 515 ? -25.457 -17.917 10.762 1.00 93.12 515 ASP A O 1
ATOM 3954 N N . VAL A 1 516 ? -24.212 -17.364 12.550 1.00 92.00 516 VAL A N 1
ATOM 3955 C CA . VAL A 1 516 ? -23.811 -16.052 12.029 1.00 92.00 516 VAL A CA 1
ATOM 3956 C C . VAL A 1 516 ? -23.124 -16.151 10.672 1.00 92.00 516 VAL A C 1
ATOM 3958 O O . VAL A 1 516 ? -23.186 -15.189 9.909 1.00 92.00 516 VAL A O 1
ATOM 3961 N N . ARG A 1 517 ? -22.517 -17.299 10.337 1.00 90.69 517 ARG A N 1
ATOM 3962 C CA . ARG A 1 517 ? -21.880 -17.581 9.041 1.00 90.69 517 ARG A CA 1
ATOM 3963 C C . ARG A 1 517 ? -22.869 -17.642 7.877 1.00 90.69 517 ARG A C 1
ATOM 3965 O O . ARG A 1 517 ? -22.501 -17.283 6.759 1.00 90.69 517 ARG A O 1
ATOM 3972 N N . GLU A 1 518 ? -24.114 -18.033 8.136 1.00 90.69 518 GLU A N 1
ATOM 3973 C CA . GLU A 1 518 ? -25.183 -18.122 7.131 1.00 90.69 518 GLU A CA 1
ATOM 3974 C C . GLU A 1 518 ? -25.894 -16.784 6.891 1.00 90.69 518 GLU A C 1
ATOM 3976 O O . GLU A 1 518 ? -26.603 -16.618 5.894 1.00 90.69 518 GLU A O 1
ATOM 3981 N N . LEU A 1 519 ? -25.720 -15.821 7.798 1.00 91.00 519 LEU A N 1
ATOM 3982 C CA . LEU A 1 519 ? -26.370 -14.517 7.731 1.00 91.00 519 LEU A CA 1
ATOM 3983 C C . LEU A 1 519 ? -25.653 -13.568 6.770 1.00 91.00 519 LEU A C 1
ATOM 3985 O O . LEU A 1 519 ? -24.441 -13.655 6.554 1.00 91.00 519 LEU A O 1
ATOM 3989 N N . ASP A 1 520 ? -26.405 -12.621 6.213 1.00 92.00 520 ASP A N 1
ATOM 3990 C CA . ASP A 1 520 ? -25.815 -11.498 5.486 1.00 92.00 520 ASP A CA 1
ATOM 3991 C C . ASP A 1 520 ? -25.007 -10.610 6.445 1.00 92.00 520 ASP A C 1
ATOM 3993 O O . ASP A 1 520 ? -25.529 -10.119 7.448 1.00 92.00 520 ASP A O 1
ATOM 3997 N N . ALA A 1 521 ? -23.721 -10.409 6.147 1.00 89.88 521 ALA A N 1
ATOM 3998 C CA . ALA A 1 521 ? -22.810 -9.714 7.054 1.00 89.88 521 ALA A CA 1
ATOM 3999 C C . ALA A 1 521 ? -23.136 -8.220 7.219 1.00 89.88 521 ALA A C 1
ATOM 4001 O O . ALA A 1 521 ? -22.950 -7.663 8.304 1.00 89.88 521 ALA A O 1
ATOM 4002 N N . GLN A 1 522 ? -23.615 -7.557 6.160 1.00 89.19 522 GLN A N 1
ATOM 4003 C CA . GLN A 1 522 ? -23.963 -6.137 6.212 1.00 89.19 522 GLN A CA 1
ATOM 4004 C C . GLN A 1 522 ? -25.230 -5.930 7.044 1.00 89.19 522 GLN A C 1
ATOM 4006 O O . GLN A 1 522 ? -25.264 -5.056 7.913 1.00 89.19 522 GLN A O 1
ATOM 4011 N N . TRP A 1 523 ? -26.245 -6.762 6.817 1.00 91.19 523 TRP A N 1
ATOM 4012 C CA . TRP A 1 523 ? -27.467 -6.765 7.605 1.00 91.19 523 TRP A CA 1
ATOM 4013 C C . TRP A 1 523 ? -27.185 -7.125 9.065 1.00 91.19 523 TRP A C 1
ATOM 4015 O O . TRP A 1 523 ? -27.591 -6.373 9.949 1.00 91.19 523 TRP A O 1
ATOM 4025 N N . PHE A 1 524 ? -26.435 -8.193 9.343 1.00 92.50 524 PHE A N 1
ATOM 4026 C CA . PHE A 1 524 ? -26.125 -8.608 10.714 1.00 92.50 524 PHE A CA 1
ATOM 4027 C C . PHE A 1 524 ? -25.429 -7.483 11.494 1.00 92.50 524 PHE A C 1
ATOM 4029 O O . PHE A 1 524 ? -25.902 -7.081 12.554 1.00 92.50 524 PHE A O 1
ATOM 4036 N N . ARG A 1 525 ? -24.394 -6.857 10.916 1.00 91.81 525 ARG A N 1
ATOM 4037 C CA . ARG A 1 525 ? -23.698 -5.716 11.540 1.00 91.81 525 ARG A CA 1
ATOM 4038 C C . ARG A 1 525 ? -24.550 -4.448 11.645 1.00 91.81 525 ARG A C 1
ATOM 4040 O O . ARG A 1 525 ? -24.220 -3.578 12.444 1.00 91.81 525 ARG A O 1
ATOM 4047 N N . SER A 1 526 ? -25.633 -4.319 10.875 1.00 89.62 526 SER A N 1
ATOM 4048 C CA . SER A 1 526 ? -26.610 -3.233 11.064 1.00 89.62 526 SER A CA 1
ATOM 4049 C C . SER A 1 526 ? -27.470 -3.432 12.318 1.00 89.62 526 SER A C 1
ATOM 4051 O O . SER A 1 526 ? -27.912 -2.453 12.912 1.00 89.62 526 SER A O 1
ATOM 4053 N N . GLN A 1 527 ? -27.665 -4.685 12.748 1.00 91.44 527 GLN A N 1
ATOM 4054 C CA . GLN A 1 527 ? -28.386 -5.027 13.977 1.00 91.44 527 GLN A CA 1
ATOM 4055 C C . GLN A 1 527 ? -27.509 -4.909 15.234 1.00 91.44 527 GLN A C 1
ATOM 4057 O O . GLN A 1 527 ? -28.047 -4.911 16.345 1.00 91.44 527 GLN A O 1
ATOM 4062 N N . LEU A 1 528 ? -26.187 -4.788 15.065 1.00 92.12 528 LEU A N 1
ATOM 4063 C CA . LEU A 1 528 ? -25.208 -4.614 16.137 1.00 92.12 528 LEU A CA 1
ATOM 4064 C C . LEU A 1 528 ? -24.826 -3.135 16.313 1.00 92.12 528 LEU A C 1
ATOM 4066 O O . LEU A 1 528 ? -24.520 -2.425 15.352 1.00 92.12 528 LEU A O 1
ATOM 4070 N N . GLY A 1 529 ? -24.784 -2.676 17.560 1.00 91.38 529 GLY A N 1
ATOM 4071 C CA . GLY A 1 529 ? -24.129 -1.434 17.956 1.00 91.38 529 GLY A CA 1
ATOM 4072 C C . GLY A 1 529 ? -22.887 -1.773 18.754 1.00 91.38 529 GLY A C 1
ATOM 4073 O O . GLY A 1 529 ? -22.991 -2.499 19.732 1.00 91.38 529 GLY A O 1
ATOM 4074 N N . VAL A 1 530 ? -21.728 -1.261 18.357 1.00 90.81 530 VAL A N 1
ATOM 4075 C CA . VAL A 1 530 ? -20.459 -1.559 19.029 1.00 90.81 530 VAL A CA 1
ATOM 4076 C C . VAL A 1 530 ? -19.814 -0.256 19.468 1.00 90.81 530 VAL A C 1
ATOM 4078 O O . VAL A 1 530 ? -19.678 0.676 18.670 1.00 90.81 530 VAL A O 1
ATOM 4081 N N . VAL A 1 531 ? -19.401 -0.198 20.731 1.00 89.94 531 VAL A N 1
ATOM 4082 C CA . VAL A 1 531 ? -18.571 0.878 21.275 1.00 89.94 531 VAL A CA 1
ATOM 4083 C C . VAL A 1 531 ? -17.290 0.256 21.812 1.00 89.94 531 VAL A C 1
ATOM 4085 O O . VAL A 1 531 ? -17.309 -0.426 22.831 1.00 89.94 531 VAL A O 1
ATOM 4088 N N . SER A 1 532 ? -16.187 0.478 21.102 1.00 86.50 532 SER A N 1
ATOM 4089 C CA . SER A 1 532 ? -14.863 -0.034 21.468 1.00 86.50 532 SER A CA 1
ATOM 4090 C C . SER A 1 532 ? -14.215 0.790 22.590 1.00 86.50 532 SER A C 1
ATOM 4092 O O . SER A 1 532 ? -14.505 1.982 22.731 1.00 86.50 532 SER A O 1
ATOM 4094 N N . GLN A 1 533 ? -13.266 0.182 23.310 1.00 82.06 533 GLN A N 1
ATOM 4095 C CA . GLN A 1 533 ? -12.502 0.812 24.397 1.00 82.06 533 GLN A CA 1
ATOM 4096 C C . GLN A 1 533 ? -11.828 2.127 23.973 1.00 82.06 533 GLN A C 1
ATOM 4098 O O . GLN A 1 533 ? -11.956 3.151 24.652 1.00 82.06 533 GLN A O 1
ATOM 4103 N N . GLU A 1 534 ? -11.157 2.115 22.818 1.00 81.19 534 GLU A N 1
ATOM 4104 C CA . GLU A 1 534 ? -10.560 3.292 22.179 1.00 81.19 534 GLU A CA 1
ATOM 4105 C C . GLU A 1 534 ? -11.288 3.596 20.860 1.00 81.19 534 GLU A C 1
ATOM 4107 O O . GLU A 1 534 ? -10.934 3.052 19.810 1.00 81.19 534 GLU A O 1
ATOM 4112 N N . PRO A 1 535 ? -12.326 4.450 20.869 1.00 83.81 535 PRO A N 1
ATOM 4113 C CA . PRO A 1 535 ? -13.070 4.733 19.656 1.00 83.81 535 PRO A CA 1
ATOM 4114 C C . PRO A 1 535 ? -12.255 5.578 18.678 1.00 83.81 535 PRO A C 1
ATOM 4116 O O . PRO A 1 535 ? -11.813 6.681 19.011 1.00 83.81 535 PRO A O 1
ATOM 4119 N N . ALA A 1 536 ? -12.130 5.078 17.450 1.00 86.69 536 ALA A N 1
ATOM 4120 C CA . ALA A 1 536 ? -11.507 5.789 16.342 1.00 86.69 536 ALA A CA 1
ATOM 4121 C C . ALA A 1 536 ? -12.517 6.683 15.602 1.00 86.69 536 ALA A C 1
ATOM 4123 O O . ALA A 1 536 ? -13.665 6.294 15.325 1.00 86.69 536 ALA A O 1
ATOM 4124 N N . LEU A 1 537 ? -12.075 7.888 15.251 1.00 90.25 537 LEU A N 1
ATOM 4125 C CA . LEU A 1 537 ? -12.821 8.858 14.462 1.00 90.25 537 LEU A CA 1
ATOM 4126 C C . LEU A 1 537 ? -12.152 9.059 13.103 1.00 90.25 537 LEU A C 1
ATOM 4128 O O . LEU A 1 537 ? -10.937 9.209 12.982 1.00 90.25 537 LEU A O 1
ATOM 4132 N N . PHE A 1 538 ? -12.971 9.117 12.059 1.00 90.50 538 PHE A N 1
ATOM 4133 C CA . PHE A 1 538 ? -12.494 9.497 10.740 1.00 90.50 538 PHE A CA 1
ATOM 4134 C C . PHE A 1 538 ? -12.181 10.992 10.714 1.00 90.50 538 PHE A C 1
ATOM 4136 O O . PHE A 1 538 ? -12.821 11.783 11.410 1.00 90.50 538 PHE A O 1
ATOM 4143 N N . SER A 1 539 ? -11.203 11.366 9.884 1.00 91.50 539 SER A N 1
ATOM 4144 C CA . SER A 1 539 ? -10.833 12.764 9.632 1.00 91.50 539 SER A CA 1
ATOM 4145 C C . SER A 1 539 ? -11.900 13.464 8.785 1.00 91.50 539 SER A C 1
ATOM 4147 O O . SER A 1 539 ? -11.695 13.711 7.599 1.00 91.50 539 SER A O 1
ATOM 4149 N N . ASP A 1 540 ? -13.051 13.729 9.394 1.00 92.94 540 ASP A N 1
ATOM 4150 C CA . ASP A 1 540 ? -14.253 14.277 8.762 1.00 92.94 540 ASP A CA 1
ATOM 4151 C C . ASP A 1 540 ? -15.093 15.065 9.790 1.00 92.94 540 ASP A C 1
ATOM 4153 O O . ASP A 1 540 ? -14.678 15.229 10.941 1.00 92.94 540 ASP A O 1
ATOM 4157 N N . SER A 1 541 ? -16.260 15.581 9.401 1.00 93.94 541 SER A N 1
ATOM 4158 C CA . SER A 1 541 ? -17.171 16.281 10.312 1.00 93.94 541 SER A CA 1
ATOM 4159 C C . SER A 1 541 ? -17.690 15.374 11.437 1.00 93.94 541 SER A C 1
ATOM 4161 O O . SER A 1 541 ? -17.735 14.142 11.316 1.00 93.94 541 SER A O 1
ATOM 4163 N N . VAL A 1 542 ? -18.108 15.970 12.558 1.00 94.56 542 VAL A N 1
ATOM 4164 C CA . VAL A 1 542 ? -18.757 15.224 13.651 1.00 94.56 542 VAL A CA 1
ATOM 4165 C C . VAL A 1 542 ? -20.035 14.548 13.151 1.00 94.56 542 VAL A C 1
ATOM 4167 O O . VAL A 1 542 ? -20.264 13.381 13.467 1.00 94.56 542 VAL A O 1
ATOM 4170 N N . ALA A 1 543 ? -20.831 15.235 12.326 1.00 94.25 543 ALA A N 1
ATOM 4171 C CA . ALA A 1 543 ? -22.024 14.656 11.711 1.00 94.25 543 ALA A CA 1
ATOM 4172 C C . ALA A 1 543 ? -21.698 13.407 10.879 1.00 94.25 543 ALA A C 1
ATOM 4174 O O . ALA A 1 543 ? -22.318 12.364 11.095 1.00 94.25 543 ALA A O 1
ATOM 4175 N N . ALA A 1 544 ? -20.694 13.477 9.996 1.00 93.12 544 ALA A N 1
ATOM 4176 C CA . ALA A 1 544 ? -20.253 12.350 9.167 1.00 93.12 544 ALA A CA 1
ATOM 4177 C C . ALA A 1 544 ? -19.748 11.171 10.013 1.00 93.12 544 ALA A C 1
ATOM 4179 O O . ALA A 1 544 ? -19.995 10.006 9.704 1.00 93.12 544 ALA A O 1
ATOM 4180 N N . ASN A 1 545 ? -19.087 11.470 11.134 1.00 93.81 545 ASN A N 1
ATOM 4181 C CA . ASN A 1 545 ? -18.662 10.459 12.091 1.00 93.81 545 ASN A CA 1
ATOM 4182 C C . ASN A 1 545 ? -19.843 9.778 12.800 1.00 93.81 545 ASN A C 1
ATOM 4184 O O . ASN A 1 545 ? -19.746 8.583 13.069 1.00 93.81 545 ASN A O 1
ATOM 4188 N N . ILE A 1 546 ? -20.926 10.491 13.125 1.00 94.31 546 ILE A N 1
ATOM 4189 C CA . ILE A 1 546 ? -22.108 9.901 13.776 1.00 94.31 546 ILE A CA 1
ATOM 4190 C C . ILE A 1 546 ? -22.903 9.048 12.777 1.00 94.31 546 ILE A C 1
ATOM 4192 O O . ILE A 1 546 ? -23.206 7.901 13.081 1.00 94.31 546 ILE A O 1
ATOM 4196 N N . CYS A 1 547 ? -23.179 9.547 11.569 1.00 92.88 547 CYS A N 1
ATOM 4197 C CA . CYS A 1 547 ? -23.956 8.822 10.549 1.00 92.88 547 CYS A CA 1
ATOM 4198 C C . CYS A 1 547 ? -23.150 7.786 9.739 1.00 92.88 547 CYS A C 1
ATOM 4200 O O . CYS A 1 547 ? -23.596 7.309 8.694 1.00 92.88 547 CYS A O 1
ATOM 4202 N N . TYR A 1 548 ? -21.957 7.408 10.206 1.00 91.62 548 TYR A N 1
ATOM 4203 C CA . TYR A 1 548 ? -21.056 6.539 9.457 1.00 91.62 548 TYR A CA 1
ATOM 4204 C C . TYR A 1 548 ? -21.707 5.195 9.075 1.00 91.62 548 TYR A C 1
ATOM 4206 O O . TYR A 1 548 ? -22.079 4.382 9.931 1.00 91.62 548 TYR A O 1
ATOM 4214 N N . GLY A 1 549 ? -21.791 4.937 7.766 1.00 79.94 549 GLY A N 1
ATOM 4215 C CA . GLY A 1 549 ? -22.359 3.712 7.196 1.00 79.94 549 GLY A CA 1
ATOM 4216 C C . GLY A 1 549 ? -23.883 3.711 7.024 1.00 79.94 549 GLY A C 1
ATOM 4217 O O . GLY A 1 549 ? -24.429 2.664 6.685 1.00 79.94 549 GLY A O 1
ATOM 4218 N N . LEU A 1 550 ? -24.563 4.845 7.233 1.00 85.56 550 LEU A N 1
ATOM 4219 C CA . LEU A 1 550 ? -26.003 5.007 7.010 1.00 85.56 550 LEU A CA 1
ATOM 4220 C C . LEU A 1 550 ? -26.259 6.014 5.873 1.00 85.56 550 LEU A C 1
ATOM 4222 O O . LEU A 1 550 ? -26.013 7.207 6.050 1.00 85.56 550 LEU A O 1
ATOM 4226 N N . PRO A 1 551 ? -26.734 5.578 4.692 1.00 77.38 551 PRO A N 1
ATOM 4227 C CA . PRO A 1 551 ? -27.158 6.507 3.652 1.00 77.38 551 PRO A CA 1
ATOM 4228 C C . PRO A 1 551 ? -28.503 7.154 4.022 1.00 77.38 551 PRO A C 1
ATOM 4230 O O . PRO A 1 551 ? -29.418 6.469 4.473 1.00 77.38 551 PRO A O 1
ATOM 4233 N N . GLY A 1 552 ? -28.641 8.463 3.787 1.00 77.06 552 GLY A N 1
ATOM 4234 C CA . GLY A 1 552 ? -29.932 9.162 3.870 1.00 77.06 552 GLY A CA 1
ATOM 4235 C C . GLY A 1 552 ? -30.423 9.544 5.274 1.00 77.06 552 GLY A C 1
ATOM 4236 O O . GLY A 1 552 ? -31.587 9.901 5.411 1.00 77.06 552 GLY A O 1
ATOM 4237 N N . THR A 1 553 ? -29.578 9.494 6.307 1.00 85.38 553 THR A N 1
ATOM 4238 C CA . THR A 1 553 ? -29.918 10.011 7.649 1.00 85.38 553 THR A CA 1
ATOM 4239 C C . THR A 1 553 ? -30.110 11.524 7.643 1.00 85.38 553 THR A C 1
ATOM 4241 O O . THR A 1 553 ? -29.286 12.255 7.087 1.00 85.38 553 THR A O 1
ATOM 4244 N N . THR A 1 554 ? -31.171 11.993 8.299 1.00 90.81 554 THR A N 1
ATOM 4245 C CA . THR A 1 554 ? -31.465 13.424 8.419 1.00 90.81 554 THR A CA 1
ATOM 4246 C C . THR A 1 554 ? -30.611 14.076 9.508 1.00 90.81 554 THR A C 1
ATOM 4248 O O . THR A 1 554 ? -29.999 13.407 10.349 1.00 90.81 554 THR A O 1
ATOM 4251 N N . ARG A 1 555 ? -30.543 15.414 9.514 1.00 89.38 555 ARG A N 1
ATOM 4252 C CA . ARG A 1 555 ? -29.807 16.147 10.558 1.00 89.38 555 ARG A CA 1
ATOM 4253 C C . ARG A 1 555 ? -30.482 15.968 11.919 1.00 89.38 555 ARG A C 1
ATOM 4255 O O . ARG A 1 555 ? -29.798 15.933 12.939 1.00 89.38 555 ARG A O 1
ATOM 4262 N N . GLU A 1 556 ? -31.799 15.810 11.926 1.00 92.62 556 GLU A N 1
ATOM 4263 C CA . GLU A 1 556 ? -32.615 15.559 13.107 1.00 92.62 556 GLU A CA 1
ATOM 4264 C C . GLU A 1 556 ? -32.229 14.236 13.777 1.00 92.62 556 GLU A C 1
ATOM 4266 O O . GLU A 1 556 ? -31.982 14.233 14.984 1.00 92.62 556 GLU A O 1
ATOM 4271 N N . ASP A 1 557 ? -32.059 13.157 13.004 1.00 91.25 557 ASP A N 1
ATOM 4272 C CA . ASP A 1 557 ? -31.632 11.847 13.520 1.00 91.25 557 ASP A CA 1
ATOM 4273 C C . ASP A 1 557 ? -30.249 11.926 14.189 1.00 91.25 557 ASP A C 1
ATOM 4275 O O . ASP A 1 557 ? -30.009 11.359 15.259 1.00 91.25 557 ASP A O 1
ATOM 4279 N N . VAL A 1 558 ? -29.323 12.674 13.576 1.00 93.50 558 VAL A N 1
ATOM 4280 C CA . VAL A 1 558 ? -27.971 12.895 14.117 1.00 93.50 558 VAL A CA 1
ATOM 4281 C C . VAL A 1 558 ? -28.026 13.681 15.430 1.00 93.50 558 VAL A C 1
ATOM 4283 O O . VAL A 1 558 ? -27.291 13.373 16.374 1.00 93.50 558 VAL A O 1
ATOM 4286 N N . VAL A 1 559 ? -28.898 14.688 15.519 1.00 94.56 559 VAL A N 1
ATOM 4287 C CA . VAL A 1 559 ? -29.099 15.474 16.743 1.00 94.56 559 VAL A CA 1
ATOM 4288 C C . VAL A 1 559 ? -29.747 14.629 17.837 1.00 94.56 559 VAL A C 1
ATOM 4290 O O . VAL A 1 559 ? -29.314 14.709 18.987 1.00 94.56 559 VAL A O 1
ATOM 4293 N N . GLU A 1 560 ? -30.738 13.803 17.506 1.00 91.62 560 GLU A N 1
ATOM 4294 C CA . GLU A 1 560 ? -31.379 12.887 18.452 1.00 91.62 560 GLU A CA 1
ATOM 4295 C C . GLU A 1 560 ? -30.364 11.887 19.019 1.00 91.62 560 GLU A C 1
ATOM 4297 O O . GLU A 1 560 ? -30.211 11.788 20.239 1.00 91.62 560 GLU A O 1
ATOM 4302 N N . ALA A 1 561 ? -29.584 11.231 18.155 1.00 91.50 561 ALA A N 1
ATOM 4303 C CA . ALA A 1 561 ? -28.538 10.300 18.573 1.00 91.50 561 ALA A CA 1
ATOM 4304 C C . ALA A 1 561 ? -27.482 10.974 19.466 1.00 91.50 561 ALA A C 1
ATOM 4306 O O . ALA A 1 561 ? -27.067 10.416 20.484 1.00 91.50 561 ALA A O 1
ATOM 4307 N N . ALA A 1 562 ? -27.083 12.204 19.132 1.00 93.31 562 ALA A N 1
ATOM 4308 C CA . ALA A 1 562 ? -26.153 12.987 19.939 1.00 93.31 562 ALA A CA 1
ATOM 4309 C C . ALA A 1 562 ? -26.746 13.439 21.283 1.00 93.31 562 ALA A C 1
ATOM 4311 O O . ALA A 1 562 ? -26.004 13.604 22.250 1.00 93.31 562 ALA A O 1
ATOM 4312 N N . LYS A 1 563 ? -28.060 13.667 21.378 1.00 91.62 563 LYS A N 1
ATOM 4313 C CA . LYS A 1 563 ? -28.726 13.954 22.658 1.00 91.62 563 LYS A CA 1
ATOM 4314 C C . LYS A 1 563 ? -28.780 12.702 23.531 1.00 91.62 563 LYS A C 1
ATOM 4316 O O . LYS A 1 563 ? -28.451 12.786 24.711 1.00 91.62 563 LYS A O 1
ATOM 4321 N N . LEU A 1 564 ? -29.108 11.548 22.945 1.00 88.12 564 LEU A N 1
ATOM 4322 C CA . LEU A 1 564 ? -29.122 10.257 23.643 1.00 88.12 564 LEU A CA 1
ATOM 4323 C C . LEU A 1 564 ? -27.745 9.887 24.210 1.00 88.12 564 LEU A C 1
ATOM 4325 O O . LEU A 1 564 ? -27.666 9.352 25.312 1.00 88.12 564 LEU A O 1
ATOM 4329 N N . SER A 1 565 ? -26.662 10.220 23.501 1.00 88.25 565 SER A N 1
ATOM 4330 C CA . SER A 1 565 ? -25.294 9.968 23.968 1.00 88.25 565 SER A CA 1
ATOM 4331 C C . SER A 1 565 ? -24.688 11.088 24.829 1.00 88.25 565 SER A C 1
ATOM 4333 O O . SER A 1 565 ? -23.491 11.064 25.123 1.00 88.25 565 SER A O 1
ATOM 4335 N N . ASN A 1 566 ? -25.484 12.098 25.204 1.00 90.00 566 ASN A N 1
ATOM 4336 C CA . ASN A 1 566 ? -25.031 13.305 25.901 1.00 90.00 566 ASN A CA 1
ATOM 4337 C C . ASN A 1 566 ? -23.877 14.042 25.177 1.00 90.00 566 ASN A C 1
ATOM 4339 O O . ASN A 1 566 ? -23.037 14.692 25.800 1.00 90.00 566 ASN A O 1
ATOM 4343 N N . ALA A 1 567 ? -23.789 13.920 23.851 1.00 91.75 567 ALA A N 1
ATOM 4344 C CA . ALA A 1 567 ? -22.778 14.572 23.024 1.00 91.75 567 ALA A CA 1
ATOM 4345 C C . ALA A 1 567 ? -23.202 15.965 22.534 1.00 91.75 567 ALA A C 1
ATOM 4347 O O . ALA A 1 567 ? -22.351 16.820 22.304 1.00 91.75 567 ALA A O 1
ATOM 4348 N N . HIS A 1 568 ? -24.508 16.217 22.400 1.00 94.12 568 HIS A N 1
ATOM 4349 C CA . HIS A 1 568 ? -25.041 17.446 21.800 1.00 94.12 568 HIS A CA 1
ATOM 4350 C C . HIS A 1 568 ? -24.455 18.734 22.406 1.00 94.12 568 HIS A C 1
ATOM 4352 O O . HIS A 1 568 ? -24.033 19.619 21.665 1.00 94.12 568 HIS A O 1
ATOM 4358 N N . GLY A 1 569 ? -24.365 18.815 23.739 1.00 90.81 569 GLY A N 1
ATOM 4359 C CA . GLY A 1 569 ? -23.893 20.016 24.432 1.00 90.81 569 GLY A CA 1
ATOM 4360 C C . GLY A 1 569 ? -22.462 20.412 24.064 1.00 90.81 569 GLY A C 1
ATOM 4361 O O . GLY A 1 569 ? -22.213 21.566 23.727 1.00 90.81 569 GLY A O 1
ATOM 4362 N N . PHE A 1 570 ? -21.523 19.457 24.056 1.00 90.25 570 PHE A N 1
ATOM 4363 C CA . PHE A 1 570 ? -20.137 19.771 23.696 1.00 90.25 570 PHE A CA 1
ATOM 4364 C C . PHE A 1 570 ? -19.960 19.936 22.185 1.00 90.25 570 PHE A C 1
ATOM 4366 O O . PHE A 1 570 ? -19.123 20.728 21.769 1.00 90.25 570 PHE A O 1
ATOM 4373 N N . ILE A 1 571 ? -20.741 19.220 21.365 1.00 94.69 571 ILE A N 1
ATOM 4374 C CA . ILE A 1 571 ? -20.691 19.372 19.907 1.00 94.69 571 ILE A CA 1
ATOM 4375 C C . ILE A 1 571 ? -21.074 20.800 19.528 1.00 94.69 571 ILE A C 1
ATOM 4377 O O . ILE A 1 571 ? -20.370 21.416 18.740 1.00 94.69 571 ILE A O 1
ATOM 4381 N N . MET A 1 572 ? -22.131 21.356 20.127 1.00 94.94 572 MET A N 1
ATOM 4382 C CA . MET A 1 572 ? -22.548 22.744 19.892 1.00 94.94 572 MET A CA 1
ATOM 4383 C C . MET A 1 572 ? -21.546 23.783 20.414 1.00 94.94 572 MET A C 1
ATOM 4385 O O . MET A 1 572 ? -21.531 24.903 19.917 1.00 94.94 572 MET A O 1
ATOM 4389 N N . ALA A 1 573 ? -20.698 23.417 21.380 1.00 92.75 573 ALA A N 1
ATOM 4390 C CA . ALA A 1 573 ? -19.615 24.271 21.863 1.00 92.75 573 ALA A CA 1
ATOM 4391 C C . ALA A 1 573 ? -18.389 24.291 20.927 1.00 92.75 573 ALA A C 1
ATOM 4393 O O . ALA A 1 573 ? -17.486 25.107 21.117 1.00 92.75 573 ALA A O 1
ATOM 4394 N N . LEU A 1 574 ? -18.326 23.404 19.925 1.00 93.31 574 LEU A N 1
ATOM 4395 C CA . LEU A 1 574 ? -17.265 23.425 18.919 1.00 93.31 574 LEU A CA 1
ATOM 4396 C C . LEU A 1 574 ? -17.456 24.599 17.940 1.00 93.31 574 LEU A C 1
ATOM 4398 O O . LEU A 1 574 ? -18.595 24.971 17.656 1.00 93.31 574 LEU A O 1
ATOM 4402 N N . PRO A 1 575 ? -16.372 25.131 17.335 1.00 89.38 575 PRO A N 1
ATOM 4403 C CA . PRO A 1 575 ? -16.437 26.318 16.475 1.00 89.38 575 PRO A CA 1
ATOM 4404 C C . PRO A 1 575 ? -17.438 26.238 15.313 1.00 89.38 575 PRO A C 1
ATOM 4406 O O . PRO A 1 575 ? -17.972 27.261 14.902 1.00 89.38 575 PRO A O 1
ATOM 4409 N N . GLN A 1 576 ? -17.677 25.040 14.767 1.00 93.06 576 GLN A N 1
ATOM 4410 C CA . GLN A 1 576 ? -18.604 24.800 13.653 1.00 93.06 576 GLN A CA 1
ATOM 4411 C C . GLN A 1 576 ? -19.701 23.791 14.031 1.00 93.06 576 GLN A C 1
ATOM 4413 O O . GLN A 1 576 ? -20.309 23.166 13.163 1.00 93.06 576 GLN A O 1
ATOM 4418 N N . GLY A 1 577 ? -19.944 23.574 15.327 1.00 94.19 577 GLY A N 1
ATOM 4419 C CA . GLY A 1 577 ? -20.947 22.617 15.777 1.00 94.19 577 GLY A CA 1
ATOM 4420 C C . GLY A 1 577 ? -20.705 21.208 15.215 1.00 94.19 577 GLY A C 1
ATOM 4421 O O . GLY A 1 577 ? -19.589 20.682 15.238 1.00 94.19 577 GLY A O 1
ATOM 4422 N N . TYR A 1 578 ? -21.755 20.631 14.627 1.00 94.25 578 TYR A N 1
ATOM 4423 C CA . TYR A 1 578 ? -21.738 19.328 13.949 1.00 94.25 578 TYR A CA 1
ATOM 4424 C C . TYR A 1 578 ? -20.855 19.266 12.694 1.00 94.25 578 TYR A C 1
ATOM 4426 O O . TYR A 1 578 ? -20.394 18.182 12.327 1.00 94.25 578 TYR A O 1
ATOM 4434 N N . ASP A 1 579 ? -20.603 20.408 12.059 1.00 95.19 579 ASP A N 1
ATOM 4435 C CA . ASP A 1 579 ? -19.816 20.506 10.828 1.00 95.19 579 ASP A CA 1
ATOM 4436 C C . ASP A 1 579 ? -18.305 20.616 11.119 1.00 95.19 579 ASP A C 1
ATOM 4438 O O . ASP A 1 579 ? -17.475 20.523 10.214 1.00 95.19 579 ASP A O 1
ATOM 4442 N N . THR A 1 580 ? -17.931 20.714 12.403 1.00 94.31 580 THR A N 1
ATOM 4443 C CA . THR A 1 580 ? -16.534 20.732 12.851 1.00 94.31 580 THR A CA 1
ATOM 4444 C C . THR A 1 580 ? -15.806 19.471 12.403 1.00 94.31 580 THR A C 1
ATOM 4446 O O . THR A 1 580 ? -16.188 18.356 12.763 1.00 94.31 580 THR A O 1
ATOM 4449 N N . ARG A 1 581 ? -14.711 19.643 11.658 1.00 93.06 581 ARG A N 1
ATOM 4450 C CA . ARG A 1 581 ? -13.822 18.540 11.281 1.00 93.06 581 ARG A CA 1
ATOM 4451 C C . ARG A 1 581 ? -13.007 18.074 12.479 1.00 93.06 581 ARG A C 1
ATOM 4453 O O . ARG A 1 581 ? -12.247 18.848 13.059 1.00 93.06 581 ARG A O 1
ATOM 4460 N N . VAL A 1 582 ? -13.143 16.799 12.821 1.00 90.94 582 VAL A N 1
ATOM 4461 C CA . VAL A 1 582 ? -12.458 16.169 13.951 1.00 90.94 582 VAL A CA 1
ATOM 4462 C C . VAL A 1 582 ? -11.462 15.125 13.464 1.00 90.94 582 VAL A C 1
ATOM 4464 O O . VAL A 1 582 ? -11.588 14.561 12.385 1.00 90.94 582 VAL A O 1
ATOM 4467 N N . THR A 1 583 ? -10.431 14.891 14.267 1.00 83.19 583 THR A N 1
ATOM 4468 C CA . THR A 1 583 ? -9.434 13.830 14.085 1.00 83.19 583 THR A CA 1
ATOM 4469 C C . THR A 1 583 ? -9.179 13.194 15.445 1.00 83.19 583 THR A C 1
ATOM 4471 O O . THR A 1 583 ? -9.477 13.809 16.474 1.00 83.19 583 THR A O 1
ATOM 4474 N N . ASP A 1 584 ? -8.579 12.003 15.477 1.00 74.62 584 ASP A N 1
ATOM 4475 C CA . ASP A 1 584 ? -8.342 11.250 16.720 1.00 74.62 584 ASP A CA 1
ATOM 4476 C C . ASP A 1 584 ? -7.621 12.037 17.825 1.00 74.62 584 ASP A C 1
ATOM 4478 O O . ASP A 1 584 ? -7.750 11.696 18.998 1.00 74.62 584 ASP A O 1
ATOM 4482 N N . LYS A 1 585 ? -6.869 13.090 17.481 1.00 75.56 585 LYS A N 1
ATOM 4483 C CA . LYS A 1 585 ? -6.066 13.884 18.425 1.00 75.56 585 LYS A CA 1
ATOM 4484 C C . LYS A 1 585 ? -6.748 15.156 18.941 1.00 75.56 585 LYS A C 1
ATOM 4486 O O . LYS A 1 585 ? -6.200 15.784 19.839 1.00 75.56 585 LYS A O 1
ATOM 4491 N N . LEU A 1 586 ? -7.875 15.568 18.357 1.00 79.81 586 LEU A N 1
ATOM 4492 C CA . LEU A 1 586 ? -8.514 16.860 18.659 1.00 79.81 586 LEU A CA 1
ATOM 4493 C C . LEU A 1 586 ? -9.478 16.811 19.851 1.00 79.81 586 LEU A C 1
ATOM 4495 O O . LEU A 1 586 ? -9.755 17.849 20.441 1.00 79.81 586 LEU A O 1
ATOM 4499 N N . LEU A 1 587 ? -9.998 15.631 20.190 1.00 85.31 587 LEU A N 1
ATOM 4500 C CA . LEU A 1 587 ? -11.035 15.459 21.208 1.00 85.31 587 LEU A CA 1
ATOM 4501 C C . LEU A 1 587 ? -10.511 14.705 22.431 1.00 85.31 587 LEU A C 1
ATOM 4503 O O . LEU A 1 587 ? -9.633 13.845 22.313 1.00 85.31 587 LEU A O 1
ATOM 4507 N N . SER A 1 588 ? -11.097 14.988 23.598 1.00 85.94 588 SER A N 1
ATOM 4508 C CA . SER A 1 588 ? -10.831 14.205 24.807 1.00 85.94 588 SER A CA 1
ATOM 4509 C C . SER A 1 588 ? -11.333 12.765 24.648 1.00 85.94 588 SER A C 1
ATOM 4511 O O . SER A 1 588 ? -12.217 12.482 23.832 1.00 85.94 588 SER A O 1
ATOM 4513 N N . GLY A 1 589 ? -10.804 11.837 25.452 1.00 83.81 589 GLY A N 1
ATOM 4514 C CA . GLY A 1 589 ? -11.259 10.441 25.454 1.00 83.81 589 GLY A CA 1
ATOM 4515 C C . GLY A 1 589 ? -12.783 10.317 25.583 1.00 83.81 589 GLY A C 1
ATOM 4516 O O . GLY A 1 589 ? -13.407 9.591 24.810 1.00 83.81 589 GLY A O 1
ATOM 4517 N N . GLY A 1 590 ? -13.390 11.113 26.470 1.00 84.69 590 GLY A N 1
ATOM 4518 C CA . GLY A 1 590 ? -14.826 11.045 26.771 1.00 84.69 590 GLY A CA 1
ATOM 4519 C C . GLY A 1 590 ? -15.698 11.655 25.693 1.00 84.69 590 GLY A C 1
ATOM 4520 O O . GLY A 1 590 ? -16.784 11.158 25.404 1.00 84.69 590 GLY A O 1
ATOM 4521 N N . GLN A 1 591 ? -15.212 12.700 25.026 1.00 88.56 591 GLN A N 1
ATOM 4522 C CA . GLN A 1 591 ? -15.878 13.242 23.844 1.00 88.56 591 GLN A CA 1
ATOM 4523 C C . GLN A 1 591 ? -15.892 12.219 22.701 1.00 88.56 591 GLN A C 1
ATOM 4525 O O . GLN A 1 591 ? -16.934 12.020 22.074 1.00 88.56 591 GLN A O 1
ATOM 4530 N N . ARG A 1 592 ? -14.773 11.517 22.466 1.00 89.69 592 ARG A N 1
ATOM 4531 C CA . ARG A 1 592 ? -14.698 10.458 21.443 1.00 89.69 592 ARG A CA 1
ATOM 4532 C C . ARG A 1 592 ? -15.651 9.304 21.748 1.00 89.69 592 ARG A C 1
ATOM 4534 O O . ARG A 1 592 ? -16.364 8.863 20.850 1.00 89.69 592 ARG A O 1
ATOM 4541 N N . GLN A 1 593 ? -15.727 8.866 23.005 1.00 88.00 593 GLN A N 1
ATOM 4542 C CA . GLN A 1 593 ? -16.651 7.805 23.419 1.00 88.00 593 GLN A CA 1
ATOM 4543 C C . GLN A 1 593 ? -18.119 8.208 23.267 1.00 88.00 593 GLN A C 1
ATOM 4545 O O . GLN A 1 593 ? -18.901 7.423 22.737 1.00 88.00 593 GLN A O 1
ATOM 4550 N N . ARG A 1 594 ? -18.503 9.444 23.610 1.00 89.81 594 ARG A N 1
ATOM 4551 C CA . ARG A 1 594 ? -19.880 9.925 23.383 1.00 89.81 594 ARG A CA 1
ATOM 4552 C C . ARG A 1 594 ? -20.253 10.019 21.898 1.00 89.81 594 ARG A C 1
ATOM 4554 O O . ARG A 1 594 ? -21.403 9.753 21.544 1.00 89.81 594 ARG A O 1
ATOM 4561 N N . ILE A 1 595 ? -19.305 10.354 21.018 1.00 92.50 595 ILE A N 1
ATOM 4562 C CA . ILE A 1 595 ? -19.523 10.317 19.557 1.00 92.50 595 ILE A CA 1
ATOM 4563 C C . ILE A 1 595 ? -19.657 8.875 19.064 1.00 92.50 595 ILE A C 1
ATOM 4565 O O . ILE A 1 595 ? -20.543 8.585 18.265 1.00 92.50 595 ILE A O 1
ATOM 4569 N N . ALA A 1 596 ? -18.821 7.958 19.550 1.00 91.38 596 ALA A N 1
ATOM 4570 C CA . ALA A 1 596 ? -18.915 6.544 19.199 1.00 91.38 596 ALA A CA 1
ATOM 4571 C C . ALA A 1 596 ? -20.226 5.910 19.684 1.00 91.38 596 ALA A C 1
ATOM 4573 O O . ALA A 1 596 ? -20.851 5.150 18.948 1.00 91.38 596 ALA A O 1
ATOM 4574 N N . LEU A 1 597 ? -20.699 6.294 20.871 1.00 90.19 597 LEU A N 1
ATOM 4575 C CA . LEU A 1 597 ? -22.006 5.889 21.372 1.00 90.19 597 LEU A CA 1
ATOM 4576 C C . LEU A 1 597 ? -23.136 6.450 20.495 1.00 90.19 597 LEU A C 1
ATOM 4578 O O . LEU A 1 597 ? -24.017 5.692 20.107 1.00 90.19 597 LEU A O 1
ATOM 4582 N N . ALA A 1 598 ? -23.091 7.728 20.092 1.00 92.25 598 ALA A N 1
ATOM 4583 C CA . ALA A 1 598 ? -24.057 8.270 19.123 1.00 92.25 598 ALA A CA 1
ATOM 4584 C C . ALA A 1 598 ? -24.049 7.481 17.800 1.00 92.25 598 ALA A C 1
ATOM 4586 O O . ALA A 1 598 ? -25.113 7.147 17.280 1.00 92.25 598 ALA A O 1
ATOM 4587 N N . ARG A 1 599 ? -22.858 7.138 17.287 1.00 92.88 599 ARG A N 1
ATOM 4588 C CA . ARG A 1 599 ? -22.669 6.319 16.075 1.00 92.88 599 ARG A CA 1
ATOM 4589 C C . ARG A 1 599 ? -23.271 4.918 16.213 1.00 92.88 599 ARG A C 1
ATOM 4591 O O . ARG A 1 599 ? -23.807 4.387 15.243 1.00 92.88 599 ARG A O 1
ATOM 4598 N N . ALA A 1 600 ? -23.201 4.314 17.396 1.00 91.00 600 ALA A N 1
ATOM 4599 C CA . ALA A 1 600 ? -23.842 3.030 17.658 1.00 91.00 600 ALA A CA 1
ATOM 4600 C C . ALA A 1 600 ? -25.372 3.170 17.756 1.00 91.00 600 ALA A C 1
ATOM 4602 O O . ALA A 1 600 ? -26.103 2.366 17.182 1.00 91.00 600 ALA A O 1
ATOM 4603 N N . LEU A 1 601 ? -25.869 4.206 18.441 1.00 89.81 601 LEU A N 1
ATOM 4604 C CA . LEU A 1 601 ? -27.297 4.381 18.730 1.00 89.81 601 LEU A CA 1
ATOM 4605 C C . LEU A 1 601 ? -28.129 4.833 17.528 1.00 89.81 601 LEU A C 1
ATOM 4607 O O . LEU A 1 601 ? -29.284 4.422 17.421 1.00 89.81 601 LEU A O 1
ATOM 4611 N N . ILE A 1 602 ? -27.560 5.613 16.602 1.00 91.06 602 ILE A N 1
ATOM 4612 C CA . ILE A 1 602 ? -28.276 6.065 15.396 1.00 91.06 602 ILE A CA 1
ATOM 4613 C C . ILE A 1 602 ? -28.750 4.892 14.520 1.00 91.06 602 ILE A C 1
ATOM 4615 O O . ILE A 1 602 ? -29.773 4.990 13.849 1.00 91.06 602 ILE A O 1
ATOM 4619 N N . ARG A 1 603 ? -28.068 3.739 14.588 1.00 88.62 603 ARG A N 1
ATOM 4620 C CA . ARG A 1 603 ? -28.452 2.503 13.882 1.00 88.62 603 ARG A CA 1
ATOM 4621 C C . ARG A 1 603 ? -29.645 1.780 14.508 1.00 88.62 603 ARG A C 1
ATOM 4623 O O . ARG A 1 603 ? -30.155 0.836 13.919 1.00 88.62 603 ARG A O 1
ATOM 4630 N N . LYS A 1 604 ? -30.085 2.202 15.699 1.00 88.25 604 LYS A N 1
ATOM 4631 C CA . LYS A 1 604 ? -31.142 1.555 16.492 1.00 88.25 604 LYS A CA 1
ATOM 4632 C C . LYS A 1 604 ? -30.911 0.033 16.648 1.00 88.25 604 LYS A C 1
ATOM 4634 O O . LYS A 1 604 ? -31.843 -0.737 16.418 1.00 88.25 604 LYS A O 1
ATOM 4639 N N . PRO A 1 605 ? -29.713 -0.406 17.080 1.00 91.06 605 PRO A N 1
ATOM 4640 C CA . PRO A 1 605 ? -29.321 -1.817 17.086 1.00 91.06 605 PRO A CA 1
ATOM 4641 C C . PRO A 1 605 ? -30.195 -2.661 18.023 1.00 91.06 605 PRO A C 1
ATOM 4643 O O . PRO A 1 605 ? -30.723 -2.144 19.004 1.00 91.06 605 PRO A O 1
ATOM 4646 N N . LYS A 1 606 ? -30.338 -3.960 17.752 1.00 90.94 606 LYS A N 1
ATOM 4647 C CA . LYS A 1 606 ? -31.011 -4.920 18.651 1.00 90.94 606 LYS A CA 1
ATOM 4648 C C . LYS A 1 606 ? -30.060 -5.489 19.700 1.00 90.94 606 LYS A C 1
ATOM 4650 O O . LYS A 1 606 ? -30.493 -5.794 20.808 1.00 90.94 606 LYS A O 1
ATOM 4655 N N . VAL A 1 607 ? -28.777 -5.570 19.352 1.00 92.50 607 VAL A N 1
ATOM 4656 C CA . VAL A 1 607 ? -27.693 -6.006 20.231 1.00 92.50 607 VAL A CA 1
ATOM 4657 C C . VAL A 1 607 ? -26.693 -4.865 20.381 1.00 92.50 607 VAL A C 1
ATOM 4659 O O . VAL A 1 607 ? -26.209 -4.331 19.383 1.00 92.50 607 VAL A O 1
ATOM 4662 N N . LEU A 1 608 ? -26.379 -4.484 21.615 1.00 91.69 608 LEU A N 1
ATOM 4663 C CA . LEU A 1 608 ? -25.412 -3.437 21.933 1.00 91.69 608 LEU A CA 1
ATOM 4664 C C . LEU A 1 608 ? -24.218 -4.047 22.675 1.00 91.69 608 LEU A C 1
ATOM 4666 O O . LEU A 1 608 ? -24.390 -4.643 23.731 1.00 91.69 608 LEU A O 1
ATOM 4670 N N . ILE A 1 609 ? -23.015 -3.879 22.135 1.00 92.00 609 ILE A N 1
ATOM 4671 C CA . ILE A 1 609 ? -21.761 -4.351 22.719 1.00 92.00 609 ILE A CA 1
ATOM 4672 C C . ILE A 1 609 ? -20.943 -3.140 23.170 1.00 92.00 609 ILE A C 1
ATOM 4674 O O . ILE A 1 609 ? -20.687 -2.219 22.391 1.00 92.00 609 ILE A O 1
ATOM 4678 N N . LEU A 1 610 ? -20.540 -3.140 24.437 1.00 89.00 610 LEU A N 1
ATOM 4679 C CA . LEU A 1 610 ? -19.836 -2.041 25.089 1.00 89.00 610 LEU A CA 1
ATOM 4680 C C . LEU A 1 610 ? -18.527 -2.565 25.686 1.00 89.00 610 LEU A C 1
ATOM 4682 O O . LEU A 1 610 ? -18.543 -3.283 26.687 1.00 89.00 610 LEU A O 1
ATOM 4686 N N . ASP A 1 611 ? -17.397 -2.199 25.083 1.00 86.69 611 ASP A N 1
ATOM 4687 C CA . ASP A 1 611 ? -16.067 -2.563 25.570 1.00 86.69 611 ASP A CA 1
ATOM 4688 C C . ASP A 1 611 ? -15.456 -1.407 26.373 1.00 86.69 611 ASP A C 1
ATOM 4690 O O . ASP A 1 611 ? -15.070 -0.388 25.805 1.00 86.69 611 ASP A O 1
ATOM 4694 N N . GLU A 1 612 ? -15.424 -1.539 27.703 1.00 72.12 612 GLU A N 1
ATOM 4695 C CA . GLU A 1 612 ? -14.663 -0.681 28.625 1.00 72.12 612 GLU A CA 1
ATOM 4696 C C . GLU A 1 612 ? -14.771 0.844 28.367 1.00 72.12 612 GLU A C 1
ATOM 4698 O O . GLU A 1 612 ? -13.789 1.588 28.392 1.00 72.12 612 GLU A O 1
ATOM 4703 N N . ALA A 1 613 ? -15.992 1.342 28.148 1.00 59.12 613 ALA A N 1
ATOM 4704 C CA . ALA A 1 613 ? -16.274 2.697 27.660 1.00 59.12 613 ALA A CA 1
ATOM 4705 C C . ALA A 1 613 ? -15.943 3.863 28.627 1.00 59.12 613 ALA A C 1
ATOM 4707 O O . ALA A 1 613 ? -16.473 4.951 28.450 1.00 59.12 613 ALA A O 1
ATOM 4708 N N . THR A 1 614 ? -15.122 3.677 29.667 1.00 60.66 614 THR A N 1
ATOM 4709 C CA . THR A 1 614 ? -14.923 4.687 30.729 1.00 60.66 614 THR A CA 1
ATOM 4710 C C . THR A 1 614 ? -13.553 4.665 31.433 1.00 60.66 614 THR A C 1
ATOM 4712 O O . THR A 1 614 ? -13.353 5.448 32.359 1.00 60.66 614 THR A O 1
ATOM 4715 N N . SER A 1 615 ? -12.588 3.807 31.073 1.00 55.06 615 SER A N 1
ATOM 4716 C CA . SER A 1 615 ? -11.373 3.602 31.900 1.00 55.06 615 SER A CA 1
ATOM 4717 C C . SER A 1 615 ? -10.252 4.643 31.750 1.00 55.06 615 SER A C 1
ATOM 4719 O O . SER A 1 615 ? -9.321 4.652 32.552 1.00 55.06 615 SER A O 1
ATOM 4721 N N . ALA A 1 616 ? -10.356 5.561 30.786 1.00 58.38 616 ALA A N 1
ATOM 4722 C CA . ALA A 1 616 ? -9.363 6.614 30.533 1.00 58.38 616 ALA A CA 1
ATOM 4723 C C . ALA A 1 616 ? -9.951 8.039 30.601 1.00 58.38 616 ALA A C 1
ATOM 4725 O O . ALA A 1 616 ? -9.428 8.962 29.974 1.00 58.38 616 ALA A O 1
ATOM 4726 N N . LEU A 1 617 ? -11.070 8.206 31.310 1.00 65.56 617 LEU A N 1
ATOM 4727 C CA . LEU A 1 617 ? -11.817 9.460 31.380 1.00 65.56 617 LEU A CA 1
ATOM 4728 C C . LEU A 1 617 ? -11.555 10.233 32.670 1.00 65.56 617 LEU A C 1
ATOM 4730 O O . LEU A 1 617 ? -11.317 9.652 33.724 1.00 65.56 617 LEU A O 1
ATOM 4734 N N . ASP A 1 618 ? -11.655 11.556 32.581 1.00 73.38 618 ASP A N 1
ATOM 4735 C CA . ASP A 1 618 ? -11.898 12.421 33.732 1.00 73.38 618 ASP A CA 1
ATOM 4736 C C . ASP A 1 618 ? -13.288 12.145 34.335 1.00 73.38 618 ASP A C 1
ATOM 4738 O O . ASP A 1 618 ? -14.226 11.784 33.623 1.00 73.38 618 ASP A O 1
ATOM 4742 N N . ALA A 1 619 ? -13.428 12.341 35.650 1.00 72.81 619 ALA A N 1
ATOM 4743 C CA . ALA A 1 619 ? -14.632 11.979 36.405 1.00 72.81 619 ALA A CA 1
ATOM 4744 C C . ALA A 1 619 ? -15.926 12.645 35.886 1.00 72.81 619 ALA A C 1
ATOM 4746 O O . ALA A 1 619 ? -17.001 12.051 35.963 1.00 72.81 619 ALA A O 1
ATOM 4747 N N . GLU A 1 620 ? -15.838 13.862 35.338 1.00 73.25 620 GLU A N 1
ATOM 4748 C CA . GLU A 1 620 ? -16.989 14.570 34.761 1.00 73.25 620 GLU A CA 1
ATOM 4749 C C . GLU A 1 620 ? -17.424 13.938 33.431 1.00 73.25 620 GLU A C 1
ATOM 4751 O O . GLU A 1 620 ? -18.597 13.595 33.250 1.00 73.25 620 GLU A O 1
ATOM 4756 N N . SER A 1 621 ? -16.475 13.714 32.514 1.00 73.12 621 SER A N 1
ATOM 4757 C CA . SER A 1 621 ? -16.743 13.016 31.252 1.00 73.12 621 SER A CA 1
ATOM 4758 C C . SER A 1 621 ? -17.256 11.595 31.473 1.00 73.12 621 SER A C 1
ATOM 4760 O O . SER A 1 621 ? -18.103 11.115 30.723 1.00 73.12 621 SER A O 1
ATOM 4762 N N . GLU A 1 622 ? -16.763 10.926 32.506 1.00 74.62 622 GLU A N 1
ATOM 4763 C CA . GLU A 1 622 ? -17.169 9.585 32.895 1.00 74.62 622 GLU A CA 1
ATOM 4764 C C . GLU A 1 622 ? -18.626 9.513 33.356 1.00 74.62 622 GLU A C 1
ATOM 4766 O O . GLU A 1 622 ? -19.381 8.680 32.851 1.00 74.62 622 GLU A O 1
ATOM 4771 N N . ALA A 1 623 ? -19.043 10.404 34.261 1.00 77.62 623 ALA A N 1
ATOM 4772 C CA . ALA A 1 623 ? -20.427 10.463 34.725 1.00 77.62 623 ALA A CA 1
ATOM 4773 C C . ALA A 1 623 ? -21.393 10.700 33.552 1.00 77.62 623 ALA A C 1
ATOM 4775 O O . ALA A 1 623 ? -22.412 10.018 33.426 1.00 77.62 623 ALA A O 1
ATOM 4776 N N . ALA A 1 624 ? -21.027 11.610 32.644 1.00 76.31 624 ALA A N 1
ATOM 4777 C CA . ALA A 1 624 ? -21.803 11.908 31.445 1.00 76.31 624 ALA A CA 1
ATOM 4778 C C . ALA A 1 624 ? -21.926 10.707 30.489 1.00 76.31 624 ALA A C 1
ATOM 4780 O O . ALA A 1 624 ? -22.991 10.503 29.901 1.00 76.31 624 ALA A O 1
ATOM 4781 N N . VAL A 1 625 ? -20.855 9.920 30.318 1.00 78.31 625 VAL A N 1
ATOM 4782 C CA . VAL A 1 625 ? -20.869 8.695 29.500 1.00 78.31 625 VAL A CA 1
ATOM 4783 C C . VAL A 1 625 ? -21.713 7.610 30.165 1.00 78.31 625 VAL A C 1
ATOM 4785 O O . VAL A 1 625 ? -22.538 7.000 29.490 1.00 78.31 625 VAL A O 1
ATOM 4788 N N . GLN A 1 626 ? -21.568 7.393 31.473 1.00 77.75 626 GLN A N 1
ATOM 4789 C CA . GLN A 1 626 ? -22.333 6.369 32.186 1.00 77.75 626 GLN A CA 1
ATOM 4790 C C . GLN A 1 626 ? -23.838 6.661 32.155 1.00 77.75 626 GLN A C 1
ATOM 4792 O O . GLN A 1 626 ? -24.629 5.767 31.875 1.00 77.75 626 GLN A O 1
ATOM 4797 N N . GLU A 1 627 ? -24.246 7.916 32.353 1.00 81.06 627 GLU A N 1
ATOM 4798 C CA . GLU A 1 627 ? -25.654 8.320 32.258 1.00 81.06 627 GLU A CA 1
ATOM 4799 C C . GLU A 1 627 ? -26.227 8.099 30.845 1.00 81.06 627 GLU A C 1
ATOM 4801 O O . GLU A 1 627 ? -27.397 7.746 30.671 1.00 81.06 627 GLU A O 1
ATOM 4806 N N . ALA A 1 628 ? -25.413 8.320 29.811 1.00 79.44 628 ALA A N 1
ATOM 4807 C CA . ALA A 1 628 ? -25.793 8.050 28.430 1.00 79.44 628 ALA A CA 1
ATOM 4808 C C . ALA A 1 628 ? -25.927 6.542 28.151 1.00 79.44 628 ALA A C 1
ATOM 4810 O O . ALA A 1 628 ? -26.886 6.122 27.500 1.00 79.44 628 ALA A O 1
ATOM 4811 N N . LEU A 1 629 ? -25.011 5.724 28.678 1.00 77.19 629 LEU A N 1
ATOM 4812 C CA . LEU A 1 629 ? -25.072 4.263 28.582 1.00 77.19 629 LEU A CA 1
ATOM 4813 C C . LEU A 1 629 ? -26.302 3.712 29.305 1.00 77.19 629 LEU A C 1
ATOM 4815 O O . LEU A 1 629 ? -27.059 2.948 28.718 1.00 77.19 629 LEU A O 1
ATOM 4819 N N . ASP A 1 630 ? -26.566 4.151 30.534 1.00 79.12 630 ASP A N 1
ATOM 4820 C CA . ASP A 1 630 ? -27.733 3.729 31.311 1.00 79.12 630 ASP A CA 1
ATOM 4821 C C . ASP A 1 630 ? -29.051 4.035 30.586 1.00 79.12 630 ASP A C 1
ATOM 4823 O O . ASP A 1 630 ? -29.947 3.188 30.526 1.00 79.12 630 ASP A O 1
ATOM 4827 N N . ARG A 1 631 ? -29.163 5.220 29.971 1.00 79.19 631 ARG A N 1
ATOM 4828 C CA . ARG A 1 631 ? -30.319 5.587 29.136 1.00 79.19 631 ARG A CA 1
ATOM 4829 C C . ARG A 1 631 ? -30.434 4.716 27.889 1.00 79.19 631 ARG A C 1
ATOM 4831 O O . ARG A 1 631 ? -31.538 4.288 27.547 1.00 79.19 631 ARG A O 1
ATOM 4838 N N . ALA A 1 632 ? -29.314 4.439 27.226 1.00 76.06 632 ALA A N 1
ATOM 4839 C CA . ALA A 1 632 ? -29.270 3.552 26.068 1.00 76.06 632 ALA A CA 1
ATOM 4840 C C . ALA A 1 632 ? -29.695 2.115 26.415 1.00 76.06 632 ALA A C 1
ATOM 4842 O O . ALA A 1 632 ? -30.391 1.483 25.623 1.00 76.06 632 ALA A O 1
ATOM 4843 N N . MET A 1 633 ? -29.330 1.618 27.599 1.00 75.25 633 MET A N 1
ATOM 4844 C CA . MET A 1 633 ? -29.693 0.278 28.065 1.00 75.25 633 MET A CA 1
ATOM 4845 C C . MET A 1 633 ? -31.189 0.182 28.415 1.00 75.25 633 MET A C 1
ATOM 4847 O O . MET A 1 633 ? -31.884 -0.700 27.915 1.00 75.25 633 MET A O 1
ATOM 4851 N N . ARG A 1 634 ? -31.728 1.120 29.211 1.00 71.00 634 ARG A N 1
ATOM 4852 C CA . ARG A 1 634 ? -33.088 1.007 29.785 1.00 71.00 634 ARG A CA 1
ATOM 4853 C C . ARG A 1 634 ? -34.232 1.262 28.803 1.00 71.00 634 ARG A C 1
ATOM 4855 O O . ARG A 1 634 ? -35.267 0.613 28.893 1.00 71.00 634 ARG A O 1
ATOM 4862 N N . ASN A 1 635 ? -34.067 2.167 27.841 1.00 61.59 635 ASN A N 1
ATOM 4863 C CA . ASN A 1 635 ? -35.173 2.591 26.964 1.00 61.59 635 ASN A CA 1
ATOM 4864 C C . ASN A 1 635 ? -35.452 1.606 25.803 1.00 61.59 635 ASN A C 1
ATOM 4866 O O . ASN A 1 635 ? -36.226 1.907 24.897 1.00 61.59 635 ASN A O 1
ATOM 4870 N N . SER A 1 636 ? -34.728 0.478 25.796 1.00 62.38 636 SER A N 1
ATOM 4871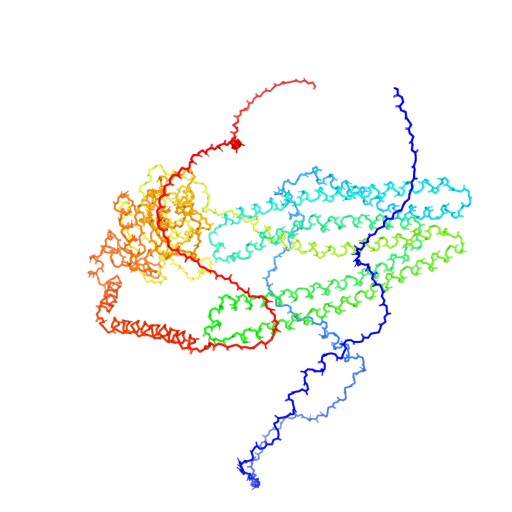 C CA . SER A 1 636 ? -34.384 -0.348 24.635 1.00 62.38 636 SER A CA 1
ATOM 4872 C C . SER A 1 636 ? -35.271 -1.510 24.206 1.00 62.38 636 SER A C 1
ATOM 4874 O O . SER A 1 636 ? -35.533 -1.719 23.021 1.00 62.38 636 SER A O 1
ATOM 4876 N N . GLY A 1 637 ? -35.511 -2.398 25.175 1.00 76.00 637 GLY A N 1
ATOM 4877 C CA . GLY A 1 637 ? -35.673 -3.829 24.892 1.00 76.00 637 GLY A CA 1
ATOM 4878 C C . GLY A 1 637 ? -34.479 -4.448 24.135 1.00 76.00 637 GLY A C 1
ATOM 4879 O O . GLY A 1 637 ? -34.672 -5.392 23.377 1.00 76.00 637 GLY A O 1
ATOM 4880 N N . ARG A 1 638 ? -33.268 -3.881 24.263 1.00 88.19 638 ARG A N 1
ATOM 4881 C CA . ARG A 1 638 ? -32.049 -4.309 23.547 1.00 88.19 638 ARG A CA 1
ATOM 4882 C C . ARG A 1 638 ? -31.270 -5.310 24.386 1.00 88.19 638 ARG A C 1
ATOM 4884 O O . ARG A 1 638 ? -31.171 -5.128 25.593 1.00 88.19 638 ARG A O 1
ATOM 4891 N N . SER A 1 639 ? -30.682 -6.313 23.750 1.00 91.25 639 SER A N 1
ATOM 4892 C CA . SER A 1 639 ? -29.717 -7.197 24.408 1.00 91.25 639 SER A CA 1
ATOM 4893 C C . SER A 1 639 ? -28.390 -6.463 24.537 1.00 91.25 639 SER A C 1
ATOM 4895 O O . SER A 1 639 ? -27.894 -5.926 23.542 1.00 91.25 639 SER A O 1
ATOM 4897 N N . VAL A 1 640 ? -27.817 -6.405 25.735 1.00 90.88 640 VAL A N 1
ATOM 4898 C CA . VAL A 1 640 ? -26.605 -5.619 25.986 1.00 90.88 640 VAL A CA 1
ATOM 4899 C C . VAL A 1 640 ? -25.507 -6.515 26.537 1.00 90.88 640 VAL A C 1
ATOM 4901 O O . VAL A 1 640 ? -25.703 -7.176 27.550 1.00 90.88 640 VAL A O 1
ATOM 4904 N N . LEU A 1 641 ? -24.339 -6.497 25.897 1.00 91.75 641 LEU A N 1
ATOM 4905 C CA . LEU A 1 641 ? -23.112 -7.107 26.398 1.00 91.75 641 LEU A CA 1
ATOM 4906 C C . LEU A 1 641 ? -22.150 -6.005 26.841 1.00 91.75 641 LEU A C 1
ATOM 4908 O O . LEU A 1 641 ? -21.739 -5.178 26.027 1.00 91.75 641 LEU A O 1
ATOM 4912 N N . VAL A 1 642 ? -21.753 -6.012 28.111 1.00 89.94 642 VAL A N 1
ATOM 4913 C CA . VAL A 1 642 ? -20.771 -5.061 28.650 1.00 89.94 642 VAL A CA 1
ATOM 4914 C C . VAL A 1 642 ? -19.521 -5.798 29.100 1.00 89.94 642 VAL A C 1
ATOM 4916 O O . VAL A 1 642 ? -19.589 -6.637 29.993 1.00 89.94 642 VAL A O 1
ATOM 4919 N N . ILE A 1 643 ? -18.357 -5.438 28.557 1.00 88.75 643 ILE A N 1
ATOM 4920 C CA . ILE A 1 643 ? -17.069 -5.811 29.150 1.00 88.75 643 ILE A CA 1
ATOM 4921 C C . ILE A 1 643 ? -16.817 -4.869 30.317 1.00 88.75 643 ILE A C 1
ATOM 4923 O O . ILE A 1 643 ? -16.545 -3.677 30.149 1.00 88.75 643 ILE A O 1
ATOM 4927 N N . ALA A 1 644 ? -16.952 -5.404 31.522 1.00 76.62 644 ALA A N 1
ATOM 4928 C CA . ALA A 1 644 ? -17.053 -4.586 32.706 1.00 76.62 644 ALA A CA 1
ATOM 4929 C C . ALA A 1 644 ? -15.744 -4.584 33.502 1.00 76.62 644 ALA A C 1
ATOM 4931 O O . ALA A 1 644 ? -15.286 -5.604 34.015 1.00 76.62 644 ALA A O 1
ATOM 4932 N N . HIS A 1 645 ? -15.170 -3.390 33.642 1.00 72.81 645 HIS A N 1
ATOM 4933 C CA . HIS A 1 645 ? -14.070 -3.100 34.564 1.00 72.81 645 HIS A CA 1
ATOM 4934 C C . HIS A 1 645 ? -14.531 -2.296 35.790 1.00 72.81 645 HIS A C 1
ATOM 4936 O O . HIS A 1 645 ? -13.732 -2.050 36.689 1.00 72.81 645 HIS A O 1
ATOM 4942 N N . ARG A 1 646 ? -15.814 -1.910 35.856 1.00 70.00 646 ARG A N 1
ATOM 4943 C CA . ARG A 1 646 ? -16.399 -1.091 36.927 1.00 70.00 646 ARG A CA 1
ATOM 4944 C C . ARG A 1 646 ? -17.481 -1.837 37.678 1.00 70.00 646 ARG A C 1
ATOM 4946 O O . ARG A 1 646 ? -18.423 -2.338 37.072 1.00 70.00 646 ARG A O 1
ATOM 4953 N N . LEU A 1 647 ? -17.390 -1.809 39.002 1.00 70.38 647 LEU A N 1
ATOM 4954 C CA . LEU A 1 647 ? -18.313 -2.517 39.880 1.00 70.38 647 LEU A CA 1
ATOM 4955 C C . LEU A 1 647 ? -19.769 -2.038 39.745 1.00 70.38 647 LEU A C 1
ATOM 4957 O O . LEU A 1 647 ? -20.687 -2.846 39.863 1.00 70.38 647 LEU A O 1
ATOM 4961 N N . SER A 1 648 ? -19.989 -0.748 39.473 1.00 70.31 648 SER A N 1
ATOM 4962 C CA . SER A 1 648 ? -21.329 -0.164 39.314 1.00 70.31 648 SER A CA 1
ATOM 4963 C C . SER A 1 648 ? -22.114 -0.793 38.162 1.00 70.31 648 SER A C 1
ATOM 4965 O O . SER A 1 648 ? -23.277 -1.132 38.346 1.00 70.31 648 SER A O 1
ATOM 4967 N N . THR A 1 649 ? -21.474 -1.007 37.011 1.00 74.00 649 THR A N 1
ATOM 4968 C CA . THR A 1 649 ? -22.108 -1.599 35.821 1.00 74.00 649 THR A CA 1
ATOM 4969 C C . THR A 1 649 ? -22.287 -3.110 35.951 1.00 74.00 649 THR A C 1
ATOM 4971 O O . THR A 1 649 ? -23.261 -3.661 35.448 1.00 74.00 649 THR A O 1
ATOM 4974 N N . VAL A 1 650 ? -21.373 -3.784 36.656 1.00 79.94 650 VAL A N 1
ATOM 4975 C CA . VAL A 1 650 ? -21.487 -5.224 36.934 1.00 79.94 650 VAL A CA 1
ATOM 4976 C C . VAL A 1 650 ? -22.645 -5.517 37.887 1.00 79.94 650 VAL A C 1
ATOM 4978 O O . VAL A 1 650 ? -23.371 -6.483 37.691 1.00 79.94 650 VAL A O 1
ATOM 4981 N N . ARG A 1 651 ? -22.840 -4.684 38.918 1.00 81.38 651 ARG A N 1
ATOM 4982 C CA . ARG A 1 651 ? -23.907 -4.862 39.918 1.00 81.38 651 ARG A CA 1
ATOM 4983 C C . ARG A 1 651 ? -25.312 -4.810 39.334 1.00 81.38 651 ARG A C 1
ATOM 4985 O O . ARG A 1 651 ? -26.206 -5.443 39.874 1.00 81.38 651 ARG A O 1
ATOM 4992 N N . THR A 1 652 ? -25.504 -4.032 38.276 1.00 79.25 652 THR A N 1
ATOM 4993 C CA . THR A 1 652 ? -26.803 -3.863 37.617 1.00 79.25 652 THR A CA 1
ATOM 4994 C C . THR A 1 652 ? -27.067 -4.897 36.523 1.00 79.25 652 THR A C 1
ATOM 4996 O O . THR A 1 652 ? -28.098 -4.805 35.868 1.00 79.25 652 THR A O 1
ATOM 4999 N N . ALA A 1 653 ? -26.136 -5.822 36.268 1.00 86.12 653 ALA A N 1
ATOM 5000 C CA . ALA A 1 653 ? -26.280 -6.825 35.220 1.00 86.12 653 ALA A CA 1
ATOM 5001 C C . ALA A 1 653 ? -27.241 -7.946 35.631 1.00 86.12 653 ALA A C 1
ATOM 5003 O O . ALA A 1 653 ? -27.206 -8.414 36.768 1.00 86.12 653 ALA A O 1
ATOM 5004 N N . ASP A 1 654 ? -28.062 -8.400 34.683 1.00 88.44 654 ASP A N 1
ATOM 5005 C CA . ASP A 1 654 ? -28.992 -9.515 34.885 1.00 88.44 654 ASP A CA 1
ATOM 5006 C C . ASP A 1 654 ? -28.254 -10.859 34.983 1.00 88.44 654 ASP A C 1
ATOM 5008 O O . ASP A 1 654 ? -28.725 -11.787 35.635 1.00 88.44 654 ASP A O 1
ATOM 5012 N N . SER A 1 655 ? -27.105 -10.971 34.312 1.00 90.94 655 SER A N 1
ATOM 5013 C CA . SER A 1 655 ? -26.192 -12.110 34.406 1.00 90.94 655 SER A CA 1
ATOM 5014 C C . SER A 1 655 ? -24.747 -11.640 34.247 1.00 90.94 655 SER A C 1
ATOM 5016 O O . SER A 1 655 ? -24.457 -10.699 33.499 1.00 90.94 655 SER A O 1
ATOM 5018 N N . ILE A 1 656 ? -23.835 -12.285 34.964 1.00 93.00 656 ILE A N 1
ATOM 5019 C CA . ILE A 1 656 ? -22.402 -12.015 34.954 1.00 93.00 656 ILE A CA 1
ATOM 5020 C C . ILE A 1 656 ? -21.685 -13.295 34.544 1.00 93.00 656 ILE A C 1
ATOM 5022 O O . ILE A 1 656 ? -21.892 -14.343 35.145 1.00 93.00 656 ILE A O 1
ATOM 5026 N N . ILE A 1 657 ? -20.794 -13.184 33.561 1.00 92.81 657 ILE A N 1
ATOM 5027 C CA . ILE A 1 657 ? -19.914 -14.263 33.114 1.00 92.81 657 ILE A CA 1
ATOM 5028 C C . ILE A 1 657 ? -18.479 -13.904 33.468 1.00 92.81 657 ILE A C 1
ATOM 5030 O O . ILE A 1 657 ? -17.954 -12.869 33.042 1.00 92.81 657 ILE A O 1
ATOM 5034 N N . VAL A 1 658 ? -17.820 -14.791 34.209 1.00 92.25 658 VAL A N 1
ATOM 5035 C CA . VAL A 1 658 ? -16.412 -14.648 34.575 1.00 92.25 658 VAL A CA 1
ATOM 5036 C C . VAL A 1 658 ? -15.557 -15.515 33.667 1.00 92.25 658 VAL A C 1
ATOM 5038 O O . VAL A 1 658 ? -15.693 -16.739 33.625 1.00 92.25 658 VAL A O 1
ATOM 5041 N N . MET A 1 659 ? -14.640 -14.869 32.949 1.00 91.88 659 MET A N 1
ATOM 5042 C CA . MET A 1 659 ? -13.681 -15.530 32.075 1.00 91.88 659 MET A CA 1
ATOM 5043 C C . MET A 1 659 ? -12.279 -15.563 32.675 1.00 91.88 659 MET A C 1
ATOM 5045 O O . MET A 1 659 ? -11.726 -14.529 33.068 1.00 91.88 659 MET A O 1
ATOM 5049 N N . GLU A 1 660 ? -11.638 -16.725 32.589 1.00 90.75 660 GLU A N 1
ATOM 5050 C CA . GLU A 1 660 ? -10.228 -16.915 32.917 1.00 90.75 660 GLU A CA 1
ATOM 5051 C C . GLU A 1 660 ? -9.546 -17.800 31.866 1.00 90.75 660 GLU A C 1
ATOM 5053 O O . GLU A 1 660 ? -10.069 -18.838 31.470 1.00 90.75 660 GLU A O 1
ATOM 5058 N N . GLN A 1 661 ? -8.371 -17.375 31.383 1.00 88.25 661 GLN A N 1
ATOM 5059 C CA . GLN A 1 661 ? -7.547 -18.131 30.423 1.00 88.25 661 GLN A CA 1
ATOM 5060 C C . GLN A 1 661 ? -8.320 -18.695 29.206 1.00 88.25 661 GLN A C 1
ATOM 5062 O O . GLN A 1 661 ? -8.037 -19.799 28.730 1.00 88.25 661 GLN A O 1
ATOM 5067 N N . GLY A 1 662 ? -9.290 -17.934 28.687 1.00 88.75 662 GLY A N 1
ATOM 5068 C CA . GLY A 1 662 ? -10.088 -18.325 27.527 1.00 88.75 662 GLY A CA 1
ATOM 5069 C C . GLY A 1 662 ? -11.217 -19.311 27.827 1.00 88.75 662 GLY A C 1
ATOM 5070 O O . GLY A 1 662 ? -11.706 -19.935 26.893 1.00 88.75 662 GLY A O 1
ATOM 5071 N N . ARG A 1 663 ? -11.619 -19.487 29.091 1.00 92.19 663 ARG A N 1
ATOM 5072 C CA . ARG A 1 663 ? -12.753 -20.325 29.515 1.00 92.19 663 ARG A CA 1
ATOM 5073 C C . ARG A 1 663 ? -13.738 -19.521 30.350 1.00 92.19 663 ARG A C 1
ATOM 5075 O O . ARG A 1 663 ? -13.333 -18.573 31.020 1.00 92.19 663 ARG A O 1
ATOM 5082 N N . VAL A 1 664 ? -15.003 -19.925 30.321 1.00 92.38 664 VAL A N 1
ATOM 5083 C CA . VAL A 1 664 ? -16.013 -19.475 31.287 1.00 92.38 664 VAL A CA 1
ATOM 5084 C C . VAL A 1 664 ? -15.847 -20.310 32.550 1.00 92.38 664 VAL A C 1
ATOM 5086 O O . VAL A 1 664 ? -15.774 -21.535 32.461 1.00 92.38 664 VAL A O 1
ATOM 5089 N N . VAL A 1 665 ? -15.706 -19.647 33.697 1.00 92.06 665 VAL A N 1
ATOM 5090 C CA . VAL A 1 665 ? -15.437 -20.304 34.987 1.00 92.06 665 VAL A CA 1
ATOM 5091 C C . VAL A 1 665 ? -16.615 -20.167 35.943 1.00 92.06 665 VAL A C 1
ATOM 5093 O O . VAL A 1 665 ? -16.920 -21.114 36.657 1.00 92.06 665 VAL A O 1
ATOM 5096 N N . GLU A 1 666 ? -17.281 -19.012 35.934 1.00 91.69 666 GLU A N 1
ATOM 5097 C CA . GLU A 1 666 ? -18.425 -18.711 36.800 1.00 91.69 666 GLU A CA 1
ATOM 5098 C C . GLU A 1 666 ? -19.497 -17.973 35.987 1.00 91.69 666 GLU A C 1
ATOM 5100 O O . GLU A 1 666 ? -19.168 -17.164 35.110 1.00 91.69 666 GLU A O 1
ATOM 5105 N N . GLU A 1 667 ? -20.765 -18.249 36.284 1.00 92.12 667 GLU A N 1
ATOM 5106 C CA . GLU A 1 667 ? -21.933 -17.608 35.680 1.00 92.12 667 GLU A CA 1
ATOM 5107 C C . GLU A 1 667 ? -23.032 -17.457 36.738 1.00 92.12 667 GLU A C 1
ATOM 5109 O O . GLU A 1 667 ? -23.361 -18.421 37.424 1.00 92.12 667 GLU A O 1
ATOM 5114 N N . GLY A 1 668 ? -23.603 -16.261 36.882 1.00 90.75 668 GLY A N 1
ATOM 5115 C CA . GLY A 1 668 ? -24.661 -16.017 37.864 1.00 90.75 668 GLY A CA 1
ATOM 5116 C C . GLY A 1 668 ? -24.980 -14.539 38.058 1.00 90.75 668 GLY A C 1
ATOM 5117 O O . GLY A 1 668 ? -24.485 -13.681 37.323 1.00 90.75 668 GLY A O 1
ATOM 5118 N N . THR A 1 669 ? -25.812 -14.222 39.050 1.00 91.25 669 THR A N 1
ATOM 5119 C CA . THR A 1 669 ? -26.072 -12.826 39.432 1.00 91.25 669 THR A CA 1
ATOM 5120 C C . THR A 1 669 ? -24.961 -12.279 40.334 1.00 91.25 669 THR A C 1
ATOM 5122 O O . THR A 1 669 ? -24.103 -13.015 40.827 1.00 91.25 669 THR A O 1
ATOM 5125 N N . HIS A 1 670 ? -24.966 -10.963 40.578 1.00 88.69 670 HIS A N 1
ATOM 5126 C CA . HIS A 1 670 ? -24.001 -10.328 41.483 1.00 88.69 670 HIS A CA 1
ATOM 5127 C C . HIS A 1 670 ? -23.993 -10.968 42.876 1.00 88.69 670 HIS A C 1
ATOM 5129 O O . HIS A 1 670 ? -22.930 -11.160 43.462 1.00 88.69 670 HIS A O 1
ATOM 5135 N N . GLU A 1 671 ? -25.176 -11.250 43.409 1.00 87.81 671 GLU A N 1
ATOM 5136 C CA . GLU A 1 671 ? -25.361 -11.755 44.767 1.00 87.81 671 GLU A CA 1
ATOM 5137 C C . GLU A 1 671 ? -24.876 -13.203 44.869 1.00 87.81 671 GLU A C 1
ATOM 5139 O O . GLU A 1 671 ? -24.104 -13.519 45.776 1.00 87.81 671 GLU A O 1
ATOM 5144 N N . ASP A 1 672 ? -25.227 -14.035 43.884 1.00 89.75 672 ASP A N 1
ATOM 5145 C CA . ASP A 1 672 ? -24.824 -15.443 43.815 1.00 89.75 672 ASP A CA 1
ATOM 5146 C C . ASP A 1 672 ? -23.296 -15.582 43.775 1.00 89.75 672 ASP A C 1
ATOM 5148 O O . ASP A 1 672 ? -22.697 -16.248 44.621 1.00 89.75 672 ASP A O 1
ATOM 5152 N N . LEU A 1 673 ? -22.641 -14.858 42.862 1.00 88.56 673 LEU A N 1
ATOM 5153 C CA . LEU A 1 673 ? -21.195 -14.961 42.652 1.00 88.56 673 LEU A CA 1
ATOM 5154 C C . LEU A 1 673 ? -20.364 -14.385 43.811 1.00 88.56 673 LEU A C 1
ATOM 5156 O O . LEU A 1 673 ? -19.214 -14.781 44.018 1.00 88.56 673 LEU A O 1
ATOM 5160 N N . VAL A 1 674 ? -20.904 -13.426 44.577 1.00 87.81 674 VAL A N 1
ATOM 5161 C CA . VAL A 1 674 ? -20.245 -12.951 45.809 1.00 87.81 674 VAL A CA 1
ATOM 5162 C C . VAL A 1 674 ? -20.377 -13.984 46.926 1.00 87.81 674 VAL A C 1
ATOM 5164 O O . VAL A 1 674 ? -19.411 -14.185 47.663 1.00 87.81 674 VAL A O 1
ATOM 5167 N N . MET A 1 675 ? -21.535 -14.642 47.050 1.00 87.50 675 MET A N 1
ATOM 5168 C CA . MET A 1 675 ? -21.763 -15.680 48.061 1.00 87.50 675 MET A CA 1
ATOM 5169 C C . MET A 1 675 ? -20.926 -16.938 47.816 1.00 87.50 675 MET A C 1
ATOM 5171 O O . MET A 1 675 ? -20.429 -17.524 48.776 1.00 87.50 675 MET A O 1
ATOM 5175 N N . GLU A 1 676 ? -20.723 -17.324 46.555 1.00 86.94 676 GLU A N 1
ATOM 5176 C CA . GLU A 1 676 ? -19.879 -18.468 46.182 1.00 86.94 676 GLU A CA 1
ATOM 5177 C C . GLU A 1 676 ? -18.400 -18.277 46.556 1.00 86.94 676 GLU A C 1
ATOM 5179 O O . GLU A 1 676 ? -17.664 -19.252 46.710 1.00 86.94 676 GLU A O 1
ATOM 5184 N N . GLY A 1 677 ? -17.951 -17.030 46.748 1.00 82.50 677 GLY A N 1
ATOM 5185 C CA . GLY A 1 677 ? -16.590 -16.735 47.198 1.00 82.50 677 GLY A CA 1
ATOM 5186 C C . GLY A 1 677 ? -15.500 -17.061 46.168 1.00 82.50 677 GLY A C 1
ATOM 5187 O O . GLY A 1 677 ? -14.339 -17.226 46.544 1.00 82.50 677 GLY A O 1
ATOM 5188 N N . GLY A 1 678 ? -15.866 -17.158 44.888 1.00 88.38 678 GLY A N 1
ATOM 5189 C CA . GLY A 1 678 ? -14.974 -17.515 43.788 1.00 88.38 678 GLY A CA 1
ATOM 5190 C C . GLY A 1 678 ? -14.065 -16.383 43.284 1.00 88.38 678 GLY A C 1
ATOM 5191 O O . GLY A 1 678 ? -13.754 -15.403 43.977 1.00 88.38 678 GLY A O 1
ATOM 5192 N N . ILE A 1 679 ? -13.630 -16.507 42.030 1.00 85.50 679 ILE A N 1
ATOM 5193 C CA . ILE A 1 679 ? -12.811 -15.526 41.310 1.00 85.50 679 ILE A CA 1
ATOM 5194 C C . ILE A 1 679 ? -13.531 -14.181 41.274 1.00 85.50 679 ILE A C 1
ATOM 5196 O O . ILE A 1 679 ? -12.898 -13.152 41.536 1.00 85.50 679 ILE A O 1
ATOM 5200 N N . TYR A 1 680 ? -14.841 -14.170 41.018 1.00 87.50 680 TYR A N 1
ATOM 5201 C CA . TYR A 1 680 ? -15.630 -12.946 41.020 1.00 87.50 680 TYR A CA 1
ATOM 5202 C C . TYR A 1 680 ? -15.520 -12.171 42.339 1.00 87.50 680 TYR A C 1
ATOM 5204 O O . TYR A 1 680 ? -15.144 -10.995 42.343 1.00 87.50 680 TYR A O 1
ATOM 5212 N N . ALA A 1 681 ? -15.766 -12.837 43.471 1.00 86.12 681 ALA A N 1
ATOM 5213 C CA . ALA A 1 681 ? -15.691 -12.228 44.797 1.00 86.12 681 ALA A CA 1
ATOM 5214 C C . ALA A 1 681 ? -14.298 -11.630 45.070 1.00 86.12 681 ALA A C 1
ATOM 5216 O O . ALA A 1 681 ? -14.176 -10.521 45.601 1.00 86.12 681 ALA A O 1
ATOM 5217 N N . SER A 1 682 ? -13.235 -12.315 44.631 1.00 83.56 682 SER A N 1
ATOM 5218 C CA . SER A 1 682 ? -11.858 -11.823 44.752 1.00 83.56 682 SER A CA 1
ATOM 5219 C C . SER A 1 682 ? -11.593 -10.551 43.925 1.00 83.56 682 SER A C 1
ATOM 5221 O O . SER A 1 682 ? -10.895 -9.638 44.384 1.00 83.56 682 SER A O 1
ATOM 5223 N N . LEU A 1 683 ? -12.184 -10.447 42.727 1.00 82.12 683 LEU A N 1
ATOM 5224 C CA . LEU A 1 683 ? -12.095 -9.261 41.871 1.00 82.12 683 LEU A CA 1
ATOM 5225 C C . LEU A 1 683 ? -12.847 -8.078 42.494 1.00 82.12 683 LEU A C 1
ATOM 5227 O O . LEU A 1 683 ? -12.302 -6.971 42.555 1.00 82.12 683 LEU A O 1
ATOM 5231 N N . VAL A 1 684 ? -14.046 -8.322 43.031 1.00 83.88 684 VAL A N 1
ATOM 5232 C CA . VAL A 1 684 ? -14.859 -7.316 43.734 1.00 83.88 684 VAL A CA 1
ATOM 5233 C C . VAL A 1 684 ? -14.140 -6.788 44.979 1.00 83.88 684 VAL A C 1
ATOM 5235 O O . VAL A 1 684 ? -14.068 -5.572 45.190 1.00 83.88 684 VAL A O 1
ATOM 5238 N N . ALA A 1 685 ? -13.545 -7.674 45.783 1.00 81.12 685 ALA A N 1
ATOM 5239 C CA . ALA A 1 685 ? -12.779 -7.300 46.973 1.00 81.12 685 ALA A CA 1
ATOM 5240 C C . ALA A 1 685 ? -11.554 -6.433 46.627 1.00 81.12 685 ALA A C 1
ATOM 5242 O O . ALA A 1 685 ? -11.252 -5.449 47.309 1.00 81.12 685 ALA A O 1
ATOM 5243 N N . ARG A 1 686 ? -10.860 -6.740 45.522 1.00 77.31 686 ARG 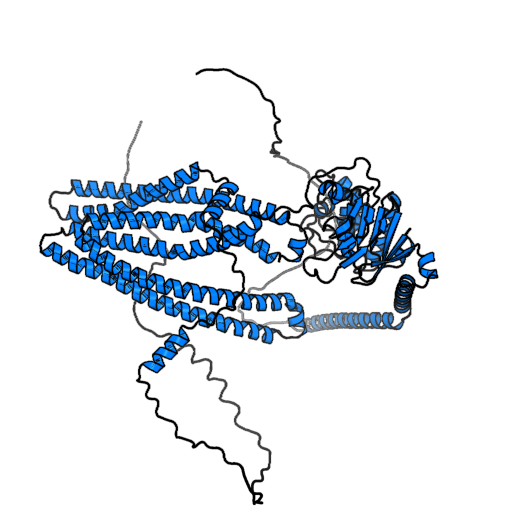A N 1
ATOM 5244 C CA . ARG A 1 686 ? -9.746 -5.911 45.037 1.00 77.31 686 ARG A CA 1
ATOM 5245 C C . ARG A 1 686 ? -10.205 -4.520 44.607 1.00 77.31 686 ARG A C 1
ATOM 5247 O O . ARG A 1 686 ? -9.547 -3.544 44.974 1.00 77.31 686 ARG A O 1
ATOM 5254 N N . GLN A 1 687 ? -11.313 -4.405 43.876 1.00 70.69 687 GLN A N 1
ATOM 5255 C CA . GLN A 1 687 ? -11.816 -3.105 43.412 1.00 70.69 687 GLN A CA 1
ATOM 5256 C C . GLN A 1 687 ? -12.278 -2.217 44.572 1.00 70.69 687 GLN A C 1
ATOM 5258 O O . GLN A 1 687 ? -11.809 -1.086 44.699 1.00 70.69 687 GLN A O 1
ATOM 5263 N N . THR A 1 688 ? -13.072 -2.763 45.493 1.00 70.56 688 THR A N 1
ATOM 5264 C CA . THR A 1 688 ? -13.541 -2.041 46.691 1.00 70.56 688 THR A CA 1
ATOM 5265 C C . THR A 1 688 ? -12.395 -1.602 47.611 1.00 70.56 688 THR A C 1
ATOM 5267 O O . THR A 1 688 ? -12.415 -0.493 48.145 1.00 70.56 688 THR A O 1
ATOM 5270 N N . SER A 1 689 ? -11.337 -2.412 47.753 1.00 60.22 689 SER A N 1
ATOM 5271 C CA . SER A 1 689 ? -10.144 -2.026 48.528 1.00 60.22 689 SER A CA 1
ATOM 5272 C C . SER A 1 689 ? -9.328 -0.890 47.886 1.00 60.22 689 SER A C 1
ATOM 5274 O O . SER A 1 689 ? -8.650 -0.138 48.592 1.00 60.22 689 SER A O 1
ATOM 5276 N N . THR A 1 690 ? -9.403 -0.749 46.558 1.00 55.06 690 THR A N 1
ATOM 5277 C CA . THR A 1 690 ? -8.698 0.289 45.790 1.00 55.06 690 THR A CA 1
ATOM 5278 C C . THR A 1 690 ? -9.470 1.610 45.841 1.00 55.06 690 THR A C 1
ATOM 5280 O O . THR A 1 690 ? -8.879 2.646 46.146 1.00 55.06 690 THR A O 1
ATOM 5283 N N . GLU A 1 691 ? -10.796 1.564 45.678 1.00 51.16 691 GLU A N 1
ATOM 5284 C CA . GLU A 1 691 ? -11.6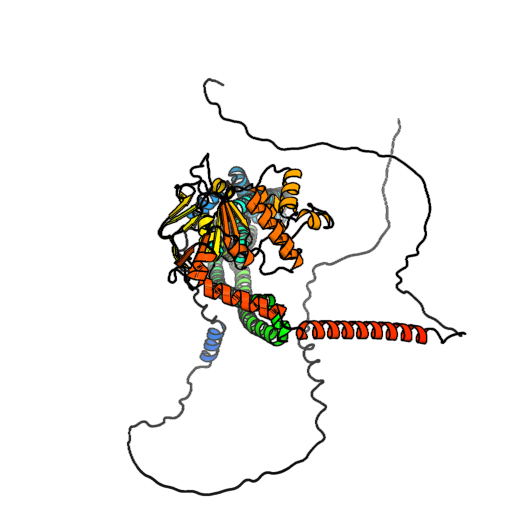93 2.717 45.864 1.00 51.16 691 GLU A CA 1
ATOM 5285 C C . GLU A 1 691 ? -11.640 3.244 47.311 1.00 51.16 691 GLU A C 1
ATOM 5287 O O . GLU A 1 691 ? -11.467 4.442 47.538 1.00 51.16 691 GLU A O 1
ATOM 5292 N N . SER A 1 692 ? -11.637 2.352 48.313 1.00 42.44 692 SER A N 1
ATOM 5293 C CA . SER A 1 692 ? -11.515 2.743 49.726 1.00 42.44 692 SER A CA 1
ATOM 5294 C C . SER A 1 692 ? -10.159 3.366 50.086 1.00 42.44 692 SER A C 1
ATOM 5296 O O . SER A 1 692 ? -10.101 4.121 51.059 1.00 42.44 692 SER A O 1
ATOM 5298 N N . LYS A 1 693 ? -9.070 3.055 49.367 1.00 38.47 693 LYS A N 1
ATOM 5299 C CA . LYS A 1 693 ? -7.751 3.681 49.581 1.00 38.47 693 LYS A CA 1
ATOM 5300 C C . LYS A 1 693 ? -7.641 5.043 48.899 1.00 38.47 693 LYS A C 1
ATOM 5302 O O . LYS A 1 693 ? -7.053 5.945 49.487 1.00 38.47 693 LYS A O 1
ATOM 5307 N N . ALA A 1 694 ? -8.244 5.216 47.722 1.00 41.81 694 ALA A N 1
ATOM 5308 C CA . ALA A 1 694 ? -8.288 6.504 47.027 1.00 41.81 694 ALA A CA 1
ATOM 5309 C C . ALA A 1 694 ? -9.067 7.575 47.816 1.00 41.81 694 ALA A C 1
ATOM 5311 O O . ALA A 1 694 ? -8.754 8.758 47.731 1.00 41.81 694 ALA A O 1
ATOM 5312 N N . GLN A 1 695 ? -10.037 7.159 48.636 1.00 42.44 695 GLN A N 1
ATOM 5313 C CA . GLN A 1 695 ? -10.915 8.062 49.385 1.00 42.44 695 GLN A CA 1
ATOM 5314 C C . GLN A 1 695 ? -10.479 8.323 50.843 1.00 42.44 695 GLN A C 1
ATOM 5316 O O . GLN A 1 695 ? -11.087 9.147 51.522 1.00 42.44 695 GLN A O 1
ATOM 5321 N N . ARG A 1 696 ? -9.429 7.648 51.343 1.00 36.31 696 ARG A N 1
ATOM 5322 C CA . ARG A 1 696 ? -8.993 7.698 52.758 1.00 36.31 696 ARG A CA 1
ATOM 5323 C C . ARG A 1 696 ? -7.658 8.396 53.030 1.00 36.31 696 ARG A C 1
ATOM 5325 O O . ARG A 1 696 ? -7.225 8.360 54.179 1.00 36.31 696 ARG A O 1
ATOM 5332 N N . ASP A 1 697 ? -7.011 9.039 52.055 1.00 39.97 697 ASP A N 1
ATOM 5333 C CA . ASP A 1 697 ? -5.750 9.763 52.303 1.00 39.97 697 ASP A CA 1
ATOM 5334 C C . ASP A 1 697 ? -5.900 11.301 52.217 1.00 39.97 697 ASP A C 1
ATOM 5336 O O . ASP A 1 697 ? -5.741 11.889 51.143 1.00 39.97 697 ASP A O 1
ATOM 5340 N N . PRO A 1 698 ? -6.151 12.001 53.346 1.00 43.16 698 PRO A N 1
ATOM 5341 C CA . PRO A 1 698 ? -6.179 13.464 53.403 1.00 43.16 698 PRO A CA 1
ATOM 5342 C C . PRO A 1 698 ? -4.829 14.128 53.086 1.00 43.16 698 PRO A C 1
ATOM 5344 O O . PRO A 1 698 ? -4.780 15.346 52.923 1.00 43.16 698 PRO A O 1
ATOM 5347 N N . ARG A 1 699 ? -3.717 13.376 53.018 1.00 47.78 699 ARG A N 1
ATOM 5348 C CA . ARG A 1 699 ? -2.367 13.946 52.842 1.00 47.78 699 ARG A CA 1
ATOM 5349 C C . ARG A 1 699 ? -1.990 14.205 51.384 1.00 47.78 699 ARG A C 1
ATOM 5351 O O . ARG A 1 699 ? -1.018 14.918 51.136 1.00 47.78 699 ARG A O 1
ATOM 5358 N N . ILE A 1 700 ? -2.736 13.649 50.427 1.00 48.44 700 ILE A N 1
ATOM 5359 C CA . ILE A 1 700 ? -2.485 13.855 48.991 1.00 48.44 700 ILE A CA 1
ATOM 5360 C C . ILE A 1 700 ? -3.191 15.128 48.491 1.00 48.44 700 ILE A C 1
ATOM 5362 O O . ILE A 1 700 ? -2.633 15.854 47.669 1.00 48.44 700 ILE A O 1
ATOM 5366 N N . VAL A 1 701 ? -4.356 15.470 49.052 1.00 46.59 701 VAL A N 1
ATOM 5367 C CA . VAL A 1 701 ? -5.108 16.686 48.684 1.00 46.59 701 VAL A CA 1
ATOM 5368 C C . VAL A 1 701 ? -4.423 17.962 49.199 1.00 46.59 701 VAL A C 1
ATOM 5370 O O . VAL A 1 701 ? -4.388 18.963 48.484 1.00 46.59 701 VAL A O 1
ATOM 5373 N N . SER A 1 702 ? -3.803 17.932 50.387 1.00 48.78 702 SER A N 1
ATOM 5374 C CA . SER A 1 702 ? -3.115 19.111 50.941 1.00 48.78 702 SER A CA 1
ATOM 5375 C C . SER A 1 702 ? -1.810 19.448 50.210 1.00 48.78 702 SER A C 1
ATOM 5377 O O . SER A 1 702 ? -1.585 20.602 49.862 1.00 48.78 702 SER A O 1
ATOM 5379 N N . LY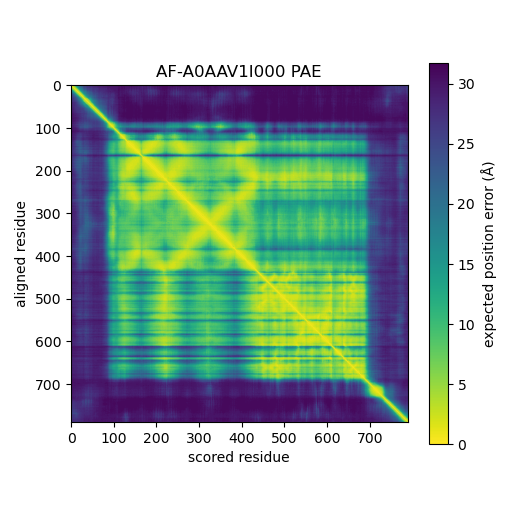S A 1 703 ? -0.986 18.448 49.861 1.00 47.44 703 LYS A N 1
ATOM 5380 C CA . LYS A 1 703 ? 0.280 18.684 49.138 1.00 47.44 703 LYS A CA 1
ATOM 5381 C C . LYS A 1 703 ? 0.084 19.218 47.716 1.00 47.44 703 LYS A C 1
ATOM 5383 O O . LYS A 1 703 ? 0.911 19.992 47.239 1.00 47.44 703 LYS A O 1
ATOM 5388 N N . GLY A 1 704 ? -1.001 18.827 47.044 1.00 44.75 704 GLY A N 1
ATOM 5389 C CA . GLY A 1 704 ? -1.359 19.363 45.729 1.00 44.75 704 GLY A CA 1
ATOM 5390 C C . GLY A 1 704 ? -1.755 20.841 45.798 1.00 44.75 704 GLY A C 1
ATOM 5391 O O . GLY A 1 704 ? -1.226 21.648 45.035 1.00 44.75 704 GLY A O 1
ATOM 5392 N N . ALA A 1 705 ? -2.615 21.207 46.754 1.00 51.53 705 ALA A N 1
ATOM 5393 C CA . ALA A 1 705 ? -3.068 22.585 46.952 1.00 51.53 705 ALA A CA 1
ATOM 5394 C C . ALA A 1 705 ? -1.928 23.538 47.355 1.00 51.53 705 ALA A C 1
ATOM 5396 O O . ALA A 1 705 ? -1.845 24.644 46.818 1.00 51.53 705 ALA A O 1
ATOM 5397 N N . ASP A 1 706 ? -1.011 23.086 48.216 1.00 53.84 706 ASP A N 1
ATOM 5398 C CA . ASP A 1 706 ? 0.149 23.876 48.643 1.00 53.84 706 ASP A CA 1
ATOM 5399 C C . ASP A 1 706 ? 1.134 24.110 47.482 1.00 53.84 706 ASP A C 1
ATOM 5401 O O . ASP A 1 706 ? 1.602 25.232 47.289 1.00 53.84 706 ASP A O 1
ATOM 5405 N N . SER A 1 707 ? 1.367 23.103 46.628 1.00 60.00 707 SER A N 1
ATOM 5406 C CA . SER A 1 707 ? 2.247 23.244 45.453 1.00 60.00 707 SER A CA 1
ATOM 5407 C C . SER A 1 707 ? 1.687 24.187 44.377 1.00 60.00 707 SER A C 1
ATOM 5409 O O . SER A 1 707 ? 2.431 24.939 43.745 1.00 60.00 707 SER A O 1
ATOM 5411 N N . VAL A 1 708 ? 0.361 24.199 44.189 1.00 63.91 708 VAL A N 1
ATOM 5412 C CA . VAL A 1 708 ? -0.316 25.101 43.243 1.00 63.91 708 VAL A CA 1
ATOM 5413 C C . VAL A 1 708 ? -0.365 26.527 43.800 1.00 63.91 708 VAL A C 1
ATOM 5415 O O . VAL A 1 708 ? -0.202 27.486 43.045 1.00 63.91 708 VAL A O 1
ATOM 5418 N N . ALA A 1 709 ? -0.519 26.689 45.117 1.00 64.69 709 ALA A N 1
ATOM 5419 C CA . ALA A 1 709 ? -0.436 27.986 45.781 1.00 64.69 709 ALA A CA 1
ATOM 5420 C C . ALA A 1 709 ? 0.987 28.576 45.736 1.00 64.69 709 ALA A C 1
ATOM 5422 O O . ALA A 1 709 ? 1.135 29.774 45.493 1.00 64.69 709 ALA A O 1
ATOM 5423 N N . GLU A 1 710 ? 2.031 27.758 45.904 1.00 69.19 710 GLU A N 1
ATOM 5424 C CA . GLU A 1 710 ? 3.430 28.183 45.740 1.00 69.19 710 GLU A CA 1
ATOM 5425 C C . GLU A 1 710 ? 3.751 28.578 44.295 1.00 69.19 710 GLU A C 1
ATOM 5427 O O . GLU A 1 710 ? 4.329 29.643 44.071 1.00 69.19 710 GLU A O 1
ATOM 5432 N N . ALA A 1 711 ? 3.313 27.791 43.307 1.00 65.81 711 ALA A N 1
ATOM 5433 C CA . ALA A 1 711 ? 3.496 28.124 41.895 1.00 65.81 711 ALA A CA 1
ATOM 5434 C C . ALA A 1 711 ? 2.780 29.433 41.511 1.00 65.81 711 ALA A C 1
ATOM 5436 O O . ALA A 1 711 ? 3.332 30.260 40.783 1.00 65.81 711 ALA A O 1
ATOM 5437 N N . ARG A 1 712 ? 1.575 29.665 42.048 1.00 71.00 712 ARG A N 1
ATOM 5438 C CA . ARG A 1 712 ? 0.809 30.897 41.811 1.00 71.00 712 ARG A CA 1
ATOM 5439 C C . ARG A 1 712 ? 1.469 32.118 42.457 1.00 71.00 712 ARG A C 1
ATOM 5441 O O . ARG A 1 712 ? 1.554 33.163 41.821 1.00 71.00 712 ARG A O 1
ATOM 5448 N N . ARG A 1 713 ? 2.014 31.971 43.671 1.00 75.31 713 ARG A N 1
ATOM 5449 C CA . ARG A 1 713 ? 2.797 33.023 44.346 1.00 75.31 713 ARG A CA 1
ATOM 5450 C C . ARG A 1 713 ? 4.101 33.339 43.613 1.00 75.31 713 ARG A C 1
ATOM 5452 O O . ARG A 1 713 ? 4.484 34.502 43.558 1.00 75.31 713 ARG A O 1
ATOM 5459 N N . ALA A 1 714 ? 4.768 32.339 43.034 1.00 74.12 714 ALA A N 1
ATOM 5460 C CA . ALA A 1 714 ? 5.975 32.547 42.232 1.00 74.12 714 ALA A CA 1
ATOM 5461 C C . ALA A 1 714 ? 5.679 33.326 40.936 1.00 74.12 714 ALA A C 1
ATOM 5463 O O . ALA A 1 714 ? 6.405 34.264 40.610 1.00 74.12 714 ALA A O 1
ATOM 5464 N N . LEU A 1 715 ? 4.573 33.003 40.256 1.00 72.00 715 LEU A N 1
ATOM 5465 C CA . LEU A 1 715 ? 4.095 33.726 39.070 1.00 72.00 715 LEU A CA 1
ATOM 5466 C C . LEU A 1 715 ? 3.676 35.171 39.387 1.00 72.00 715 LEU A C 1
ATOM 5468 O O . LEU A 1 715 ? 4.028 36.089 38.653 1.00 72.00 715 LEU A O 1
ATOM 5472 N N . GLU A 1 716 ? 2.972 35.399 40.499 1.00 78.06 716 GLU A N 1
ATOM 5473 C CA . GLU A 1 716 ? 2.606 36.753 40.942 1.00 78.06 716 GLU A CA 1
ATOM 5474 C C . GLU A 1 716 ? 3.830 37.586 41.345 1.00 78.06 716 GLU A C 1
ATOM 5476 O O . GLU A 1 716 ? 3.846 38.800 41.137 1.00 78.06 716 GLU A O 1
ATOM 5481 N N . LYS A 1 717 ? 4.869 36.947 41.893 1.00 77.94 717 LYS A N 1
ATOM 5482 C CA . LYS A 1 717 ? 6.127 37.612 42.238 1.00 77.94 717 LYS A CA 1
ATOM 5483 C C . LYS A 1 717 ? 6.921 38.005 40.989 1.00 77.94 717 LYS A C 1
ATOM 5485 O O . LYS A 1 717 ? 7.355 39.148 40.913 1.00 77.94 717 LYS A O 1
ATOM 5490 N N . GLN A 1 718 ? 7.007 37.126 39.986 1.00 72.94 718 GLN A N 1
ATOM 5491 C CA . GLN A 1 718 ? 7.595 37.466 38.682 1.00 72.94 718 GLN A CA 1
ATOM 5492 C C . GLN A 1 718 ? 6.852 38.622 37.999 1.00 72.94 718 GLN A C 1
ATOM 5494 O O . GLN A 1 718 ? 7.488 39.551 37.513 1.00 72.94 718 GLN A O 1
ATOM 5499 N N . ALA A 1 719 ? 5.517 38.628 38.036 1.00 72.25 719 ALA A N 1
ATOM 5500 C CA . ALA A 1 719 ? 4.727 39.718 37.463 1.00 72.25 719 ALA A CA 1
ATOM 5501 C C . ALA A 1 719 ? 4.932 41.063 38.193 1.00 72.25 719 ALA A C 1
ATOM 5503 O O . ALA A 1 719 ? 4.868 42.122 37.567 1.00 72.25 719 ALA A O 1
ATOM 5504 N N . ARG A 1 720 ? 5.184 41.045 39.512 1.00 73.81 720 ARG A N 1
ATOM 5505 C CA . ARG A 1 720 ? 5.523 42.254 40.286 1.00 73.81 720 ARG A CA 1
ATOM 5506 C C . ARG A 1 720 ? 6.936 42.749 39.997 1.00 73.81 720 ARG A C 1
ATOM 5508 O O . ARG A 1 720 ? 7.105 43.949 39.817 1.00 73.81 720 ARG A O 1
ATOM 5515 N N . GLU A 1 721 ? 7.908 41.846 39.896 1.00 76.31 721 GLU A N 1
ATOM 5516 C CA . GLU A 1 721 ? 9.295 42.179 39.543 1.00 76.31 721 GLU A CA 1
ATOM 5517 C C . GLU A 1 721 ? 9.380 42.772 38.120 1.00 76.31 721 GLU A C 1
ATOM 5519 O O . GLU A 1 721 ? 10.075 43.763 37.909 1.00 76.31 721 GLU A O 1
ATOM 5524 N N . GLU A 1 722 ? 8.594 42.267 37.160 1.00 68.06 722 GLU A N 1
ATOM 5525 C CA . GLU A 1 722 ? 8.478 42.858 35.815 1.00 68.06 722 GLU A CA 1
ATOM 5526 C C . GLU A 1 722 ? 7.810 44.248 35.824 1.00 68.06 722 GLU A C 1
ATOM 5528 O O . GLU A 1 722 ? 8.212 45.138 35.072 1.00 68.06 722 GLU A O 1
ATOM 5533 N N . GLN A 1 723 ? 6.819 44.478 36.694 1.00 62.16 723 GLN A N 1
ATOM 5534 C CA . GLN A 1 723 ? 6.177 45.792 36.848 1.00 62.16 723 GLN A CA 1
ATOM 5535 C C . GLN A 1 723 ? 7.053 46.818 37.580 1.00 62.16 723 GLN A C 1
ATOM 5537 O O . GLN A 1 723 ? 6.960 48.012 37.289 1.00 62.16 723 GLN A O 1
ATOM 5542 N N . GLU A 1 724 ? 7.890 46.384 38.523 1.00 67.50 724 GLU A N 1
ATOM 5543 C CA . GLU A 1 724 ? 8.863 47.239 39.212 1.00 67.50 724 GLU A CA 1
ATOM 5544 C C . GLU A 1 724 ? 10.033 47.599 38.287 1.00 67.50 724 GLU A C 1
ATOM 5546 O O . GLU A 1 724 ? 10.365 48.781 38.172 1.00 67.50 724 GLU A O 1
ATOM 5551 N N . ALA A 1 725 ? 10.544 46.643 37.503 1.00 61.06 725 ALA A N 1
ATOM 5552 C CA . ALA A 1 725 ? 11.542 46.904 36.463 1.00 61.06 725 ALA A CA 1
ATOM 5553 C C . ALA A 1 725 ? 11.028 47.877 35.379 1.00 61.06 725 ALA A C 1
ATOM 5555 O O . ALA A 1 725 ? 11.770 48.735 34.896 1.00 61.06 725 ALA A O 1
ATOM 5556 N N . ALA A 1 726 ? 9.736 47.810 35.035 1.00 53.97 726 ALA A N 1
ATOM 5557 C CA . ALA A 1 726 ? 9.102 48.756 34.114 1.00 53.97 726 ALA A CA 1
ATOM 5558 C C . ALA A 1 726 ? 8.923 50.170 34.709 1.00 53.97 726 ALA A C 1
ATOM 5560 O O . ALA A 1 726 ? 8.859 51.144 33.958 1.00 53.97 726 ALA A O 1
ATOM 5561 N N . LYS A 1 727 ? 8.861 50.309 36.042 1.00 53.06 727 LYS A N 1
ATOM 5562 C CA . LYS A 1 727 ? 8.775 51.612 36.727 1.00 53.06 727 LYS A CA 1
ATOM 5563 C C . LYS A 1 727 ? 10.139 52.275 36.905 1.00 53.06 727 LYS A C 1
ATOM 5565 O O . LYS A 1 727 ? 10.228 53.488 36.730 1.00 53.06 727 LYS A O 1
ATOM 5570 N N . GLU A 1 728 ? 11.191 51.507 37.182 1.00 52.22 728 GLU A N 1
ATOM 5571 C CA . GLU A 1 728 ? 12.559 52.037 37.309 1.00 52.22 728 GLU A CA 1
ATOM 5572 C C . GLU A 1 728 ? 13.121 52.549 35.972 1.00 52.22 728 GLU A C 1
ATOM 5574 O O . GLU A 1 728 ? 13.881 53.515 35.947 1.00 52.22 728 GLU A O 1
ATOM 5579 N N . CYS A 1 729 ? 12.674 51.995 34.839 1.00 44.47 729 CYS A N 1
ATOM 5580 C CA . CYS A 1 729 ? 13.058 52.478 33.507 1.00 44.47 729 CYS A CA 1
ATOM 5581 C C . CYS A 1 729 ? 12.356 53.791 33.083 1.00 44.47 729 CYS A C 1
ATOM 5583 O O . CYS A 1 729 ? 12.743 54.407 32.093 1.00 44.47 729 CYS A O 1
ATOM 5585 N N . GLY A 1 730 ? 11.330 54.245 33.818 1.00 41.09 730 GLY A N 1
ATOM 5586 C CA . GLY A 1 730 ? 10.512 55.417 33.468 1.00 41.09 730 GLY A CA 1
ATOM 5587 C C . GLY A 1 730 ? 10.974 56.757 34.055 1.00 41.09 730 GLY A C 1
ATOM 5588 O O . GLY A 1 730 ? 10.355 57.783 33.778 1.00 41.09 730 GLY A O 1
ATOM 5589 N N . GLN A 1 731 ? 12.031 56.781 34.870 1.00 41.16 731 GLN A N 1
ATOM 5590 C CA . GLN A 1 731 ? 12.470 57.982 35.590 1.00 41.16 731 GLN A CA 1
ATOM 5591 C C . GLN A 1 731 ? 13.961 58.265 35.394 1.00 41.16 731 GLN A C 1
ATOM 5593 O O . GLN A 1 731 ? 14.688 58.312 36.370 1.00 41.16 731 GLN A O 1
ATOM 5598 N N . HIS A 1 732 ? 14.431 58.485 34.163 1.00 37.75 732 HIS A N 1
ATOM 5599 C CA . HIS A 1 732 ? 15.640 59.283 33.877 1.00 37.75 732 HIS A CA 1
ATOM 5600 C C . HIS A 1 732 ? 15.729 59.576 32.368 1.00 37.75 732 HIS A C 1
ATOM 5602 O O . HIS A 1 732 ? 16.298 58.786 31.625 1.00 37.75 732 HIS A O 1
ATOM 5608 N N . ASN A 1 733 ? 15.152 60.693 31.901 1.00 32.94 733 ASN A N 1
ATOM 5609 C CA . ASN A 1 733 ? 15.849 61.636 31.009 1.00 32.94 733 ASN A CA 1
ATOM 5610 C C . ASN A 1 733 ? 14.968 62.832 30.616 1.00 32.94 733 ASN A C 1
ATOM 5612 O O . ASN A 1 733 ? 13.937 62.677 29.965 1.00 32.94 733 ASN A O 1
ATOM 5616 N N . SER A 1 734 ? 15.440 64.040 30.919 1.00 29.77 734 SER A N 1
ATOM 5617 C CA . SER A 1 734 ? 14.985 65.283 30.298 1.00 29.77 734 SER A CA 1
ATOM 5618 C C . SER A 1 734 ? 16.201 66.145 29.944 1.00 29.77 734 SER A C 1
ATOM 5620 O O . SER A 1 734 ? 16.936 66.539 30.846 1.00 29.77 734 SER A O 1
ATOM 5622 N N . GLN A 1 735 ? 16.300 66.472 28.646 1.00 32.56 735 GLN A N 1
ATOM 5623 C CA . GLN A 1 735 ? 17.075 67.530 27.958 1.00 32.56 735 GLN A CA 1
ATOM 5624 C C . GLN A 1 735 ? 18.423 67.209 27.250 1.00 32.56 735 GLN A C 1
ATOM 5626 O O . GLN A 1 735 ? 19.126 66.289 27.652 1.00 32.56 735 GLN A O 1
ATOM 5631 N N . PRO A 1 736 ? 18.731 67.917 26.123 1.00 40.78 736 PRO A N 1
ATOM 5632 C CA . PRO A 1 736 ? 19.214 67.288 24.879 1.00 40.78 736 PRO A CA 1
ATOM 5633 C C . PRO A 1 736 ? 20.507 67.883 24.254 1.00 40.78 736 PRO A C 1
ATOM 5635 O O . PRO A 1 736 ? 20.915 68.997 24.569 1.00 40.78 736 PRO A O 1
ATOM 5638 N N . GLY A 1 737 ? 21.089 67.176 23.269 1.00 27.05 737 GLY A N 1
ATOM 5639 C CA . GLY A 1 737 ? 22.121 67.679 22.340 1.00 27.05 737 GLY A CA 1
ATOM 5640 C C . GLY A 1 737 ? 22.529 66.639 21.273 1.00 27.05 737 GLY A C 1
ATOM 5641 O O . GLY A 1 737 ? 22.911 65.533 21.626 1.00 27.05 737 GLY A O 1
ATOM 5642 N N . ALA A 1 738 ? 22.392 66.997 19.989 1.00 30.19 738 ALA A N 1
ATOM 5643 C CA . ALA A 1 738 ? 22.375 66.177 18.753 1.00 30.19 738 ALA A CA 1
ATOM 5644 C C . ALA A 1 738 ? 23.696 65.439 18.377 1.00 30.19 738 ALA A C 1
ATOM 5646 O O . ALA A 1 738 ? 24.761 65.830 18.844 1.00 30.19 738 ALA A O 1
ATOM 5647 N N . ILE A 1 739 ? 23.712 64.375 17.541 1.00 28.83 739 ILE A N 1
ATOM 5648 C CA . ILE A 1 739 ? 23.633 64.336 16.044 1.00 28.83 739 ILE A CA 1
ATOM 5649 C C . ILE A 1 739 ? 23.429 62.856 15.552 1.00 28.83 739 ILE A C 1
ATOM 5651 O O . ILE A 1 739 ? 23.782 61.945 16.299 1.00 28.83 739 ILE A O 1
ATOM 5655 N N . PRO A 1 740 ? 22.854 62.581 14.347 1.00 47.06 740 PRO A N 1
ATOM 5656 C CA . PRO A 1 740 ? 21.950 61.445 14.074 1.00 47.06 740 PRO A CA 1
ATOM 5657 C C . PRO A 1 740 ? 22.528 60.315 13.187 1.00 47.06 740 PRO A C 1
ATOM 5659 O O . PRO A 1 740 ? 23.634 60.449 12.678 1.00 47.06 740 PRO A O 1
ATOM 5662 N N . VAL A 1 741 ? 21.745 59.240 12.971 1.00 28.78 741 VAL A N 1
ATOM 5663 C CA . VAL A 1 741 ? 21.392 58.581 11.677 1.00 28.78 741 VAL A CA 1
ATOM 5664 C C . VAL A 1 741 ? 20.305 57.520 11.968 1.00 28.78 741 VAL A C 1
ATOM 5666 O O . VAL A 1 741 ? 20.403 56.791 12.952 1.00 28.78 741 VAL A O 1
ATOM 5669 N N . GLY A 1 742 ? 19.234 57.524 11.164 1.00 27.64 742 GLY A N 1
ATOM 5670 C CA . GLY A 1 742 ? 17.897 57.027 11.511 1.00 27.64 742 GLY A CA 1
ATOM 5671 C C . GLY A 1 742 ? 17.479 55.636 11.016 1.00 27.64 742 GLY A C 1
ATOM 5672 O O . GLY A 1 742 ? 18.122 55.056 10.146 1.00 27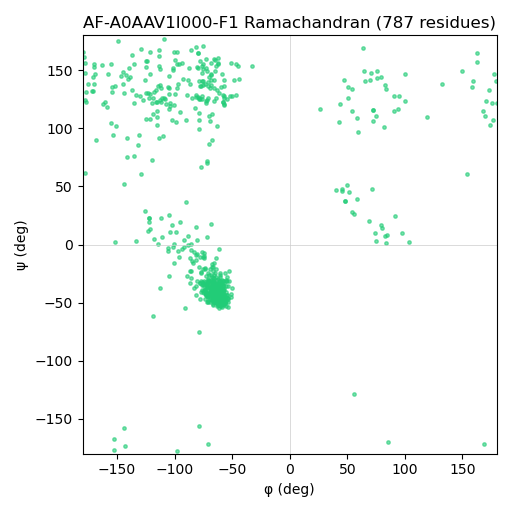.64 742 GLY A O 1
ATOM 5673 N N . GLU A 1 743 ? 16.385 55.192 11.659 1.00 27.92 743 GLU A N 1
ATOM 5674 C CA . GLU A 1 743 ? 15.136 54.559 11.166 1.00 27.92 743 GLU A CA 1
ATOM 5675 C C . GLU A 1 743 ? 15.230 53.350 10.202 1.00 27.92 743 GLU A C 1
ATOM 5677 O O . GLU A 1 743 ? 16.007 53.328 9.263 1.00 27.92 743 GLU A O 1
ATOM 5682 N N . GLU A 1 744 ? 14.460 52.268 10.361 1.00 27.00 744 GLU A N 1
ATOM 5683 C CA . GLU A 1 744 ? 13.057 52.193 10.787 1.00 27.00 744 GLU A CA 1
ATOM 5684 C C . GLU A 1 744 ? 12.743 51.000 11.703 1.00 27.00 744 GLU A C 1
ATOM 5686 O O . GLU A 1 744 ? 13.280 49.897 11.584 1.00 27.00 744 GLU A O 1
ATOM 5691 N N . ALA A 1 745 ? 11.813 51.268 12.617 1.00 25.45 745 ALA A N 1
ATOM 5692 C CA . ALA A 1 745 ? 11.286 50.376 13.626 1.00 25.45 745 ALA A CA 1
ATOM 5693 C C . ALA A 1 745 ? 10.013 49.653 13.158 1.00 25.45 745 ALA A C 1
ATOM 5695 O O . ALA A 1 745 ? 9.232 50.136 12.342 1.00 25.45 745 ALA A O 1
ATOM 5696 N N . SER A 1 746 ? 9.782 48.509 13.798 1.00 30.30 746 SER A N 1
ATOM 5697 C CA . SER A 1 746 ? 8.465 47.936 14.062 1.00 30.30 746 SER A CA 1
ATOM 5698 C C . SER A 1 746 ? 7.476 48.980 14.581 1.00 30.30 746 SER A C 1
ATOM 5700 O O . SER A 1 746 ? 7.876 49.850 15.350 1.00 30.30 746 SER A O 1
ATOM 5702 N N . ASN A 1 747 ? 6.177 48.775 14.365 1.00 26.88 747 ASN A N 1
ATOM 5703 C CA . ASN A 1 747 ? 5.245 48.923 15.479 1.00 26.88 747 ASN A CA 1
ATOM 5704 C C . ASN A 1 747 ? 3.940 48.167 15.265 1.00 26.88 747 ASN A C 1
ATOM 5706 O O . ASN A 1 747 ? 3.425 48.033 14.157 1.00 26.88 747 ASN A O 1
ATOM 5710 N N . ALA A 1 748 ? 3.424 47.691 16.388 1.00 24.84 748 ALA A N 1
ATOM 5711 C CA . ALA A 1 748 ? 2.124 47.088 16.544 1.00 24.84 748 ALA A CA 1
ATOM 5712 C C . ALA A 1 748 ? 1.353 47.838 17.644 1.00 24.84 748 ALA A C 1
ATOM 5714 O O . ALA A 1 748 ? 1.967 48.363 18.573 1.00 24.84 748 ALA A O 1
ATOM 5715 N N . VAL A 1 749 ? 0.018 47.695 17.577 1.00 31.86 749 VAL A N 1
ATOM 5716 C CA . VAL A 1 749 ? -1.004 47.871 18.647 1.00 31.86 749 VAL A CA 1
ATOM 5717 C C . VAL A 1 749 ? -1.296 49.367 18.975 1.00 31.86 749 VAL A C 1
ATOM 5719 O O . VAL A 1 749 ? -0.378 50.165 18.823 1.00 31.86 749 VAL A O 1
ATOM 5722 N N . PRO A 1 750 ? -2.514 49.821 19.402 1.00 36.19 750 PRO A N 1
ATOM 5723 C CA . PRO A 1 750 ? -3.509 49.077 20.186 1.00 36.19 750 PRO A CA 1
ATOM 5724 C C . PRO A 1 750 ? -5.024 49.372 20.015 1.00 36.19 750 PRO A C 1
ATOM 5726 O O . PRO A 1 750 ? -5.460 50.286 19.325 1.00 36.19 750 PRO A O 1
ATOM 5729 N N . MET A 1 751 ? -5.834 48.557 20.710 1.00 27.62 751 MET A N 1
ATOM 5730 C CA . MET A 1 751 ? -7.274 48.746 20.950 1.00 27.62 751 MET A CA 1
ATOM 5731 C C . MET A 1 751 ? -7.571 49.833 22.001 1.00 27.62 751 MET A C 1
ATOM 5733 O O . MET A 1 751 ? -6.850 49.952 22.992 1.00 27.62 751 MET A O 1
ATOM 5737 N N . SER A 1 752 ? -8.732 50.495 21.882 1.00 23.70 752 SER A N 1
ATOM 5738 C CA . SER A 1 752 ? -9.430 51.147 23.002 1.00 23.70 752 SER A CA 1
ATOM 5739 C C . SER A 1 752 ? -10.956 50.945 22.923 1.00 23.70 752 SER A C 1
ATOM 5741 O O . SER A 1 752 ? -11.513 50.754 21.845 1.00 23.70 752 SER A O 1
ATOM 5743 N N . LYS A 1 753 ? -11.610 50.956 24.094 1.00 28.69 753 LYS A N 1
ATOM 5744 C CA . LYS A 1 753 ? -13.059 50.817 24.338 1.00 28.69 753 LYS A CA 1
ATOM 5745 C C . LYS A 1 753 ? -13.812 52.132 24.067 1.00 28.69 753 LYS A C 1
ATOM 5747 O O . LYS A 1 753 ? -13.376 53.147 24.602 1.00 28.69 753 LYS A O 1
ATOM 5752 N N . ARG A 1 754 ? -15.014 52.091 23.467 1.00 24.09 754 ARG A N 1
ATOM 5753 C CA . ARG A 1 754 ? -16.237 52.794 23.942 1.00 24.09 754 ARG A CA 1
ATOM 5754 C C . ARG A 1 754 ? -17.467 52.537 23.056 1.00 24.09 754 ARG A C 1
ATOM 5756 O O . ARG A 1 754 ? -17.367 52.059 21.940 1.00 24.09 754 ARG A O 1
ATOM 5763 N N . SER A 1 755 ? -18.598 52.817 23.687 1.00 23.53 755 SER A N 1
ATOM 5764 C CA . SER A 1 755 ? -20.018 52.597 23.413 1.00 23.53 755 SER A CA 1
ATOM 5765 C C . SER A 1 755 ? -20.679 53.508 22.362 1.00 23.53 755 SER A C 1
ATOM 5767 O O . SER A 1 755 ? -20.152 54.582 22.094 1.00 23.53 755 SER A O 1
ATOM 5769 N N . LEU A 1 756 ? -21.923 53.129 22.014 1.00 26.03 756 LEU A N 1
ATOM 5770 C CA . LEU A 1 756 ? -23.078 53.911 21.513 1.00 26.03 756 LEU A CA 1
ATOM 5771 C C . LEU A 1 756 ? -23.369 53.915 19.997 1.00 26.03 756 LEU A C 1
ATOM 5773 O O . LEU A 1 756 ? -22.555 54.325 19.182 1.00 26.03 756 LEU A O 1
ATOM 5777 N N . ASP A 1 757 ? -24.616 53.504 19.736 1.00 23.36 757 ASP A N 1
ATOM 5778 C CA . ASP A 1 757 ? -25.613 54.031 18.799 1.00 23.36 757 ASP A CA 1
ATOM 5779 C C . ASP A 1 757 ? -25.500 53.860 17.271 1.00 23.36 757 ASP A C 1
ATOM 5781 O O . ASP A 1 757 ? -24.701 54.480 16.583 1.00 23.36 757 ASP A O 1
ATOM 5785 N N . ALA A 1 758 ? -26.500 53.103 16.793 1.00 24.45 758 ALA A N 1
ATOM 5786 C CA . ALA A 1 758 ? -27.514 53.490 15.806 1.00 24.45 758 ALA A CA 1
ATOM 5787 C C . ALA A 1 758 ? -27.238 53.409 14.289 1.00 24.45 758 ALA A C 1
ATOM 5789 O O . ALA A 1 758 ? -26.292 53.969 13.749 1.00 24.45 758 ALA A O 1
ATOM 5790 N N . SER A 1 759 ? -28.267 52.834 13.642 1.00 23.12 759 SER A N 1
ATOM 5791 C CA . SER A 1 759 ? -28.790 53.058 12.278 1.00 23.12 759 SER A CA 1
ATOM 5792 C C . SER A 1 759 ? -27.960 52.538 11.094 1.00 23.12 759 SER A C 1
ATOM 5794 O O . SER A 1 759 ? -26.809 52.909 10.914 1.00 23.12 759 SER A O 1
ATOM 5796 N N . SER A 1 760 ? -28.530 51.566 10.357 1.00 24.05 760 SER A N 1
ATOM 5797 C CA . SER A 1 760 ? -29.097 51.725 8.988 1.00 24.05 760 SER A CA 1
ATOM 5798 C C . SER A 1 760 ? -28.013 51.448 7.928 1.00 24.05 760 SER A C 1
ATOM 5800 O O . SER A 1 760 ? -26.930 51.996 8.031 1.00 24.05 760 SER A O 1
ATOM 5802 N N . ASP A 1 761 ? -28.138 50.594 6.916 1.00 24.86 761 ASP A N 1
ATOM 5803 C CA . ASP A 1 761 ? -29.288 50.267 6.085 1.00 24.86 761 ASP A CA 1
ATOM 5804 C C . ASP A 1 761 ? -28.965 49.031 5.208 1.00 24.86 761 ASP A C 1
ATOM 5806 O O . ASP A 1 761 ? -27.862 48.900 4.688 1.00 24.86 761 ASP A O 1
ATOM 5810 N N . SER A 1 762 ? -29.949 48.134 5.108 1.00 24.31 762 SER A N 1
ATOM 5811 C CA . SER A 1 762 ? -30.557 47.556 3.892 1.00 24.31 762 SER A CA 1
ATOM 5812 C C . SER A 1 762 ? -29.750 46.990 2.692 1.00 24.31 762 SER A C 1
ATOM 5814 O O . SER A 1 762 ? -28.865 47.645 2.154 1.00 24.31 762 SER A O 1
ATOM 5816 N N . VAL A 1 763 ? -30.317 45.885 2.161 1.00 27.16 763 VAL A N 1
ATOM 5817 C CA . VAL A 1 763 ? -30.323 45.377 0.758 1.00 27.16 763 VAL A CA 1
ATOM 5818 C C . VAL A 1 763 ? -29.065 44.589 0.351 1.00 27.16 763 VAL A C 1
ATOM 5820 O O . VAL A 1 763 ? -27.986 45.151 0.224 1.00 27.16 763 VAL A O 1
ATOM 5823 N N . ASP A 1 764 ? -29.050 43.252 0.305 1.00 26.31 764 ASP A N 1
ATOM 5824 C CA . ASP A 1 764 ? -29.832 42.277 -0.489 1.00 26.31 764 ASP A CA 1
ATOM 5825 C C . ASP A 1 764 ? -29.683 42.453 -2.008 1.00 26.31 764 ASP A C 1
ATOM 5827 O O . ASP A 1 764 ? -30.373 43.256 -2.614 1.00 26.31 764 ASP A O 1
ATOM 5831 N N . ASP A 1 765 ? -28.800 41.668 -2.626 1.00 25.84 765 ASP A N 1
ATOM 5832 C CA . ASP A 1 765 ? -29.081 41.183 -3.976 1.00 25.84 765 ASP A CA 1
ATOM 5833 C C . ASP A 1 765 ? -28.402 39.829 -4.213 1.00 25.84 765 ASP A C 1
ATOM 5835 O O . ASP A 1 765 ? -27.195 39.677 -4.423 1.00 25.84 765 ASP A O 1
ATOM 5839 N N . SER A 1 766 ? -29.257 38.821 -4.127 1.00 26.16 766 SER A N 1
ATOM 5840 C CA . SER A 1 766 ? -29.202 37.546 -4.823 1.00 26.16 766 SER A CA 1
ATOM 5841 C C . SER A 1 766 ? -28.849 37.670 -6.310 1.00 26.16 766 SER A C 1
ATOM 5843 O O . SER A 1 766 ? -29.383 38.539 -6.987 1.00 26.16 766 SER A O 1
ATOM 5845 N N . GLN A 1 767 ? -28.066 36.719 -6.836 1.00 27.20 767 GLN A N 1
ATOM 5846 C CA . GLN A 1 767 ? -28.412 35.866 -7.993 1.00 27.20 767 GLN A CA 1
ATOM 5847 C C . GLN A 1 767 ? -27.177 35.099 -8.497 1.00 27.20 767 GLN A C 1
ATOM 5849 O O . GLN A 1 767 ? -26.224 35.689 -8.996 1.00 27.20 767 GLN A O 1
ATOM 5854 N N . LEU A 1 768 ? -27.207 33.767 -8.380 1.00 28.05 768 LEU A N 1
ATOM 5855 C CA . LEU A 1 768 ? -27.241 32.827 -9.514 1.00 28.05 768 LEU A CA 1
ATOM 5856 C C . LEU A 1 768 ? -27.109 31.387 -8.986 1.00 28.05 768 LEU A C 1
ATOM 5858 O O . LEU A 1 768 ? -26.035 30.926 -8.601 1.00 28.05 768 LEU A O 1
ATOM 5862 N N . LEU A 1 769 ? -28.258 30.712 -8.954 1.00 27.52 769 LEU A N 1
ATOM 5863 C CA . LEU A 1 769 ? -28.410 29.261 -8.936 1.00 27.52 769 LEU A CA 1
ATOM 5864 C C . LEU A 1 769 ? -28.450 28.760 -10.379 1.00 27.52 769 LEU A C 1
ATOM 5866 O O . LEU A 1 769 ? -29.080 29.403 -11.210 1.00 27.52 769 LEU A O 1
ATOM 5870 N N . GLU A 1 770 ? -27.815 27.613 -10.605 1.00 26.00 770 GLU A N 1
ATOM 5871 C CA . GLU A 1 770 ? -28.155 26.507 -11.523 1.00 26.00 770 GLU A CA 1
ATOM 5872 C C . GLU A 1 770 ? -26.852 25.727 -11.757 1.00 26.00 770 GLU A C 1
ATOM 5874 O O . GLU A 1 770 ? -25.786 26.316 -11.908 1.00 26.00 770 GLU A O 1
ATOM 5879 N N . GLU A 1 771 ? -26.772 24.410 -11.837 1.00 27.95 771 GLU A N 1
ATOM 5880 C CA . GLU A 1 771 ? -27.615 23.244 -11.565 1.00 27.95 771 GLU A CA 1
ATOM 5881 C C . GLU A 1 771 ? -26.666 22.066 -11.907 1.00 27.95 771 GLU A C 1
ATOM 5883 O O . GLU A 1 771 ? -25.792 22.249 -12.750 1.00 27.95 771 GLU A O 1
ATOM 5888 N N . TYR A 1 772 ? -26.747 20.909 -11.243 1.00 25.19 772 TYR A N 1
ATOM 5889 C CA . TYR A 1 772 ? -26.511 19.560 -11.811 1.00 25.19 772 TYR A CA 1
ATOM 5890 C C . TYR A 1 772 ? -26.452 18.526 -10.674 1.00 25.19 772 TYR A C 1
ATOM 5892 O O . TYR A 1 772 ? -25.508 18.479 -9.883 1.00 25.19 772 TYR A O 1
ATOM 5900 N N . CYS A 1 773 ? -27.477 17.674 -10.621 1.00 27.45 773 CYS A N 1
ATOM 5901 C CA . CYS A 1 773 ? -27.523 16.428 -9.854 1.00 27.45 773 CYS A CA 1
ATOM 5902 C C . CYS A 1 773 ? -27.592 15.225 -10.829 1.00 27.45 773 CYS A C 1
ATOM 5904 O O . CYS A 1 773 ? -27.889 15.428 -12.005 1.00 27.45 773 CYS A O 1
ATOM 5906 N N . PRO A 1 774 ? -27.276 13.996 -10.375 1.00 35.69 774 PRO A N 1
ATOM 5907 C CA . PRO A 1 774 ? -26.805 12.897 -11.220 1.00 35.69 774 PRO A CA 1
ATOM 5908 C C . PRO A 1 774 ? -27.876 11.859 -11.603 1.00 35.69 774 PRO A C 1
ATOM 5910 O O . PRO A 1 774 ? -28.860 11.654 -10.894 1.00 35.69 774 PRO A O 1
ATOM 5913 N N . ASP A 1 775 ? -27.600 11.139 -12.694 1.00 27.52 775 ASP A N 1
ATOM 5914 C CA . ASP A 1 775 ? -28.409 10.044 -13.241 1.00 27.52 775 ASP A CA 1
ATOM 5915 C C . ASP A 1 775 ? -28.413 8.763 -12.382 1.00 27.52 775 ASP A C 1
ATOM 5917 O O . ASP A 1 775 ? -27.402 8.336 -11.817 1.00 27.52 775 ASP A O 1
ATOM 5921 N N . THR A 1 776 ? -29.574 8.102 -12.373 1.00 28.97 776 THR A N 1
ATOM 5922 C CA . THR A 1 776 ? -29.846 6.744 -11.861 1.00 28.97 776 THR A CA 1
ATOM 5923 C C . THR A 1 776 ? -30.402 5.845 -12.991 1.00 28.97 776 THR A C 1
ATOM 5925 O O . THR A 1 776 ? -30.719 6.352 -14.064 1.00 28.97 776 THR A O 1
ATOM 5928 N N . PRO A 1 777 ? -30.444 4.504 -12.818 1.00 36.66 777 PRO A N 1
ATOM 5929 C CA . PRO A 1 777 ? -30.277 3.533 -13.906 1.00 36.66 777 PRO A CA 1
ATOM 5930 C C . PRO A 1 777 ? -31.588 2.997 -14.514 1.00 36.66 777 PRO A C 1
ATOM 5932 O O . PRO A 1 777 ? -32.611 2.906 -13.840 1.00 36.66 777 PRO A O 1
ATOM 5935 N N . GLU A 1 778 ? -31.526 2.542 -15.771 1.00 30.81 778 GLU A N 1
ATOM 5936 C CA . GLU A 1 778 ? -32.633 1.872 -16.477 1.00 30.81 778 GLU A CA 1
ATOM 5937 C C . GLU A 1 778 ? -32.691 0.339 -16.261 1.00 30.81 778 GLU A C 1
ATOM 5939 O O . GLU A 1 778 ? -31.652 -0.309 -16.086 1.00 30.81 778 GLU A O 1
ATOM 5944 N N . PRO A 1 779 ? -33.896 -0.273 -16.337 1.00 36.59 779 PRO A N 1
ATOM 5945 C CA . PRO A 1 779 ? -34.115 -1.711 -16.221 1.00 36.59 779 PRO A CA 1
ATOM 5946 C C . PRO A 1 779 ? -34.250 -2.442 -17.575 1.00 36.59 779 PRO A C 1
ATOM 5948 O O . PRO A 1 779 ? -34.499 -1.871 -18.632 1.00 36.59 779 PRO A O 1
ATOM 5951 N N . ALA A 1 780 ? -34.151 -3.770 -17.505 1.00 30.05 780 ALA A N 1
ATOM 5952 C CA . ALA A 1 780 ? -34.289 -4.713 -18.610 1.00 30.05 780 ALA A CA 1
ATOM 5953 C C . ALA A 1 780 ? -35.701 -4.781 -19.234 1.00 30.05 780 ALA A C 1
ATOM 5955 O O . ALA A 1 780 ? -36.700 -4.885 -18.523 1.00 30.05 780 ALA A O 1
ATOM 5956 N N . ARG A 1 781 ? -35.771 -4.921 -20.568 1.00 27.50 781 ARG A N 1
ATOM 5957 C CA . ARG A 1 781 ? -36.854 -5.625 -21.285 1.00 27.50 781 ARG A CA 1
ATOM 5958 C C . ARG A 1 781 ? -36.364 -6.148 -22.636 1.00 27.50 781 ARG A C 1
ATOM 5960 O O . ARG A 1 781 ? -35.663 -5.461 -23.366 1.00 27.50 781 ARG A O 1
ATOM 5967 N N . GLY A 1 782 ? -36.725 -7.392 -22.942 1.00 26.11 782 GLY A N 1
ATOM 5968 C CA . GLY A 1 782 ? -36.370 -8.071 -24.184 1.00 26.11 782 GLY A CA 1
ATOM 5969 C C . GLY A 1 782 ? -37.449 -8.046 -25.273 1.00 26.11 782 GLY A C 1
ATOM 5970 O O . GLY A 1 782 ? -38.563 -7.576 -25.062 1.00 26.11 782 GLY A O 1
ATOM 5971 N N . LYS A 1 783 ? -37.078 -8.733 -26.365 1.00 28.69 783 LYS A N 1
ATOM 5972 C CA . LYS A 1 783 ? -37.840 -9.259 -27.519 1.00 28.69 783 LYS A CA 1
ATOM 5973 C C . LYS A 1 783 ? -37.945 -8.408 -28.801 1.00 28.69 783 LYS A C 1
ATOM 5975 O O . LYS A 1 783 ? -38.704 -7.458 -28.883 1.00 28.69 783 LYS A O 1
ATOM 5980 N N . ASN A 1 784 ? -37.350 -9.021 -29.835 1.00 27.91 784 ASN A N 1
ATOM 5981 C CA . ASN A 1 784 ? -37.883 -9.325 -31.176 1.00 27.91 784 ASN A CA 1
ATOM 5982 C C . ASN A 1 784 ? -37.734 -8.341 -32.358 1.00 27.91 784 ASN A C 1
ATOM 5984 O O . ASN A 1 784 ? -38.458 -7.367 -32.463 1.00 27.91 784 ASN A O 1
ATOM 5988 N N . LYS A 1 785 ? -36.951 -8.846 -33.334 1.00 29.20 785 LYS A N 1
ATOM 5989 C CA . LYS A 1 785 ? -37.239 -9.084 -34.772 1.00 29.20 785 LYS A CA 1
ATOM 5990 C C . LYS A 1 785 ? -37.417 -7.912 -35.759 1.00 29.20 785 LYS A C 1
ATOM 5992 O O . LYS A 1 785 ? -38.175 -6.987 -35.523 1.00 29.20 785 LYS A O 1
ATOM 5997 N N . HIS A 1 786 ? -36.857 -8.188 -36.952 1.00 28.81 786 HIS A N 1
ATOM 5998 C CA . HIS A 1 786 ? -36.998 -7.546 -38.276 1.00 28.81 786 HIS A CA 1
ATOM 5999 C C . HIS A 1 786 ? -36.269 -6.206 -38.454 1.00 28.81 786 HIS A C 1
ATOM 6001 O O . HIS A 1 786 ? -36.223 -5.410 -37.536 1.00 28.81 786 HIS A O 1
ATOM 6007 N N . SER A 1 787 ? -35.685 -5.838 -39.594 1.00 29.39 787 SER A N 1
ATOM 6008 C CA . SER A 1 787 ? -35.292 -6.471 -40.865 1.00 29.39 787 SER A CA 1
ATOM 6009 C C . SER A 1 787 ? -34.713 -5.339 -41.732 1.00 29.39 787 SER A C 1
ATOM 6011 O O . SER A 1 787 ? -35.256 -4.245 -41.670 1.00 29.39 787 SER A O 1
ATOM 6013 N N . GLN A 1 788 ? -33.722 -5.638 -42.581 1.00 34.56 788 GLN A N 1
ATOM 6014 C CA . GLN A 1 788 ? -33.389 -4.926 -43.835 1.00 34.56 788 GLN A CA 1
ATOM 6015 C C . GLN A 1 788 ? -33.042 -3.420 -43.782 1.00 34.56 788 GLN A C 1
ATOM 6017 O O . GLN A 1 788 ? -33.925 -2.575 -43.713 1.00 34.56 788 GLN A O 1
ATOM 6022 N N . SER A 1 789 ? -31.763 -3.097 -44.002 1.00 36.56 789 SER A N 1
ATOM 6023 C CA . SER A 1 789 ? -31.241 -2.523 -45.264 1.00 36.56 789 SER A CA 1
ATOM 6024 C C . SER A 1 789 ? -29.724 -2.419 -45.189 1.00 36.56 789 SER A C 1
ATOM 6026 O O . SER A 1 789 ? -29.260 -1.845 -44.177 1.00 36.56 789 SER A O 1
#

Solvent-accessible surface area (backbone atoms only — not comparable to full-atom values): 46330 Å² total; per-residue (Å²): 133,88,78,92,80,86,87,87,89,82,90,88,79,88,86,90,82,91,86,86,80,92,78,87,81,92,78,90,84,80,90,81,73,78,81,73,79,83,80,80,87,81,88,80,87,86,88,80,88,82,94,83,78,88,82,89,88,81,90,86,85,83,88,89,84,89,84,82,90,86,86,88,79,88,81,84,90,77,76,90,73,80,84,91,62,64,94,63,54,64,60,51,51,52,50,54,55,68,71,53,70,77,80,71,82,81,79,85,74,90,67,78,82,72,60,65,68,58,55,53,53,52,50,50,65,71,40,67,64,58,63,67,56,53,50,51,26,52,50,27,41,54,52,20,38,54,36,54,64,45,44,53,54,40,52,35,54,31,61,53,29,69,75,43,87,92,31,66,71,58,25,57,51,32,50,52,50,46,50,53,35,52,51,48,23,52,51,26,47,49,51,21,52,51,44,38,50,55,50,44,55,51,42,47,51,44,51,39,50,51,47,50,58,45,57,76,36,43,45,54,74,53,59,79,73,49,56,67,71,57,55,51,41,46,55,52,54,29,45,48,37,35,46,44,20,63,51,44,31,50,46,52,30,52,45,24,46,52,38,28,52,53,40,50,54,50,41,40,73,75,35,57,70,62,35,53,57,53,48,58,56,47,53,53,50,48,53,53,50,53,53,50,50,57,50,50,55,54,51,50,49,53,41,51,55,50,48,50,60,44,48,51,53,51,52,52,53,59,76,38,39,69,55,38,60,77,67,69,37,58,68,61,54,51,51,55,50,53,59,45,50,55,53,44,52,54,50,51,51,54,51,51,52,51,48,51,56,47,50,56,52,50,52,50,53,52,53,46,49,53,52,49,52,48,54,56,46,46,53,36,34,77,71,67,78,42,53,72,58,57,49,54,28,48,56,51,45,52,52,51,29,49,54,25,48,52,53,32,57,64,27,50,58,52,41,54,53,14,51,57,27,40,52,58,54,46,58,54,68,68,54,74,67,26,78,69,67,40,86,48,53,80,75,92,80,78,64,35,30,39,38,37,42,48,26,24,35,47,56,88,94,40,64,93,54,57,43,28,58,52,31,60,51,76,45,54,57,42,39,39,37,23,41,33,60,60,92,82,15,30,67,70,59,52,51,38,43,75,68,46,58,47,80,63,77,38,58,49,50,25,49,76,84,41,51,57,84,54,29,17,39,70,62,54,54,46,37,44,16,63,32,55,60,79,52,85,55,62,83,36,27,46,50,58,53,33,49,63,94,54,86,87,73,52,73,64,55,55,50,51,21,20,50,56,19,62,27,43,70,62,36,62,70,37,99,51,28,51,67,32,71,39,40,73,84,76,55,55,65,39,57,39,42,20,43,35,42,12,31,21,51,61,58,65,32,36,28,38,39,38,32,44,76,56,86,81,42,56,72,68,48,32,52,47,41,51,56,18,49,52,51,60,55,71,81,52,71,27,11,32,42,33,42,46,89,48,70,74,66,43,62,72,22,71,31,37,39,33,28,51,80,10,26,71,78,48,75,39,38,59,67,56,39,48,71,70,60,44,71,61,28,53,53,52,53,53,51,54,55,49,56,56,52,74,75,65,53,76,70,62,61,52,57,53,53,52,52,53,52,51,53,50,51,53,54,54,47,51,55,47,53,55,53,48,56,59,54,66,72,70,73,81,88,88,89,89,84,89,87,91,88,81,87,86,77,88,88,77,87,84,90,82,91,84,86,86,83,84,81,88,79,85,83,89,80,90,87,87,89,87,86,89,84,84,90,81,87,87,82,91,82,88,86,84,86,88,79,90,135